Protein 7NBZ (pdb70)

B-factor: mean 15.47, std 7.08, range [5.68, 52.22]

Structure (mmCIF, N/CA/C/O backbone):
data_7NBZ
#
_entry.id   7NBZ
#
_cell.length_a   54.321
_cell.length_b   78.212
_cell.length_c   83.456
_cell.angle_alpha   109.039
_cell.angle_beta   106.865
_cell.angle_gamma   104.766
#
_symmetry.space_group_name_H-M   'P 1'
#
loop_
_entity.id
_entity.type
_entity.pdbx_description
1 polymer 'Sulfoquinovosyl binding protein'
2 non-polymer 'ACETATE ION'
3 water water
#
loop_
_atom_site.group_PDB
_atom_site.id
_atom_site.type_symbol
_atom_site.label_atom_id
_atom_site.label_alt_id
_atom_site.label_comp_id
_atom_site.label_asym_id
_atom_site.label_entity_id
_atom_site.label_seq_id
_atom_site.pdbx_PDB_ins_code
_atom_site.Cartn_x
_atom_site.Cartn_y
_atom_site.Cartn_z
_atom_site.occupancy
_atom_site.B_iso_or_equiv
_atom_site.auth_seq_id
_atom_site.auth_comp_id
_atom_site.auth_asym_id
_atom_site.auth_atom_id
_atom_site.pdbx_PDB_model_num
ATOM 1 N N . ASP A 1 2 ? 7.242 -27.155 50.018 1.000 25.100 2 ASP A N 1
ATOM 2 C CA . ASP A 1 2 ? 6.697 -26.458 51.222 1.000 25.150 2 ASP A CA 1
ATOM 3 C C . ASP A 1 2 ? 7.487 -25.174 51.442 1.000 22.220 2 ASP A C 1
ATOM 4 O O . ASP A 1 2 ? 8.665 -25.254 51.765 1.000 25.810 2 ASP A O 1
ATOM 13 N N . ALA A 1 3 ? 6.864 -24.019 51.307 1.000 15.560 3 ALA A N 1
ATOM 14 C CA . ALA A 1 3 ? 7.579 -22.735 51.290 1.000 13.360 3 ALA A CA 1
ATOM 15 C C . ALA A 1 3 ? 6.679 -21.731 51.979 1.000 11.640 3 ALA A C 1
ATOM 16 O O . ALA A 1 3 ? 5.455 -21.721 51.788 1.000 12.450 3 ALA A O 1
ATOM 23 N N . GLU A 1 4 ? 7.270 -20.881 52.799 1.000 12.040 4 GLU A N 1
ATOM 24 C CA . GLU A 1 4 ? 6.617 -19.668 53.330 1.000 12.400 4 GLU A CA 1
ATOM 25 C C . GLU A 1 4 ? 7.368 -18.482 52.738 1.000 11.220 4 GLU A C 1
ATOM 26 O O . GLU A 1 4 ? 8.546 -18.253 53.106 1.000 11.490 4 GLU A O 1
ATOM 38 N N . LEU A 1 5 ? 6.713 -17.780 51.828 1.000 9.920 5 LEU A N 1
ATOM 39 C CA . LEU A 1 5 ? 7.378 -16.713 51.071 1.000 9.530 5 LEU A CA 1
ATOM 40 C C . LEU A 1 5 ? 6.971 -15.381 51.658 1.000 9.630 5 LEU A C 1
ATOM 41 O O . LEU A 1 5 ? 5.762 -15.127 51.806 1.000 10.770 5 LEU A O 1
ATOM 57 N N . LYS A 1 6 ? 7.945 -14.568 52.028 1.000 8.220 6 LYS A N 1
ATOM 58 C CA . LYS A 1 6 ? 7.695 -13.191 52.505 1.000 8.370 6 LYS A CA 1
ATOM 59 C C . LYS A 1 6 ? 7.906 -12.212 51.344 1.000 7.730 6 LYS A C 1
ATOM 60 O O . LYS A 1 6 ? 8.953 -12.270 50.694 1.000 8.610 6 LYS A O 1
ATOM 79 N N . ILE A 1 7 ? 6.912 -11.387 51.102 1.000 7.440 7 ILE A N 1
ATOM 80 C CA . ILE A 1 7 ? 6.911 -10.403 49.990 1.000 6.870 7 ILE A CA 1
ATOM 81 C C . ILE A 1 7 ? 6.787 -8.993 50.577 1.000 7.640 7 ILE A C 1
ATOM 82 O O . ILE A 1 7 ? 5.799 -8.711 51.340 1.000 7.490 7 ILE A O 1
ATOM 98 N N . PHE A 1 8 ? 7.653 -8.095 50.116 1.000 7.910 8 PHE A N 1
ATOM 99 C CA . PHE A 1 8 ? 7.628 -6.679 50.529 1.000 7.710 8 PHE A CA 1
ATOM 100 C C . PHE A 1 8 ? 6.750 -5.878 49.580 1.000 7.710 8 PHE A C 1
ATOM 101 O O . PHE A 1 8 ? 7.133 -5.708 48.416 1.000 8.360 8 PHE A O 1
ATOM 118 N N . VAL A 1 9 ? 5.626 -5.412 50.054 1.000 7.780 9 VAL A N 1
ATOM 119 C CA . VAL A 1 9 ? 4.698 -4.480 49.351 1.000 8.780 9 VAL A CA 1
ATOM 120 C C . VAL A 1 9 ? 4.333 -3.398 50.367 1.000 8.700 9 VAL A C 1
ATOM 121 O O . VAL A 1 9 ? 3.624 -3.716 51.354 1.000 8.910 9 VAL A O 1
ATOM 134 N N . SER A 1 10 ? 4.806 -2.189 50.139 1.000 9.340 10 SER A N 1
ATOM 135 C CA . SER A 1 10 ? 4.608 -1.081 51.113 1.000 10.630 10 SER A CA 1
ATOM 136 C C . SER A 1 10 ? 3.151 -0.645 51.168 1.000 10.430 10 SER A C 1
ATOM 137 O O . SER A 1 10 ? 2.393 -0.981 50.273 1.000 9.580 10 SER A O 1
ATOM 145 N N . SER A 1 11 ? 2.819 0.150 52.189 1.000 10.520 11 SER A N 1
ATOM 146 C CA . SER A 1 11 ? 1.411 0.520 52.432 1.000 11.930 11 SER A CA 1
ATOM 147 C C . SER A 1 11 ? 0.821 1.409 51.346 1.000 12.080 11 SER A C 1
ATOM 148 O O . SER A 1 11 ? -0.436 1.437 51.288 1.000 15.700 11 SER A O 1
ATOM 156 N N . GLN A 1 12 ? 1.621 2.019 50.507 1.000 13.330 12 GLN A N 1
ATOM 157 C CA . GLN A 1 12 ? 1.064 2.908 49.435 1.000 15.970 12 GLN A CA 1
ATOM 158 C C . GLN A 1 12 ? 0.804 2.127 48.151 1.000 13.590 12 GLN A C 1
ATOM 159 O O . GLN A 1 12 ? 0.344 2.765 47.140 1.000 15.100 12 GLN A O 1
ATOM 168 N N . HIS A 1 13 ? 1.115 0.822 48.125 1.000 12.300 13 HIS A N 1
ATOM 169 C CA . HIS A 1 13 ? 0.968 0.000 46.895 1.000 10.820 13 HIS A CA 1
ATOM 170 C C . HIS A 1 13 ? -0.175 -0.990 47.026 1.000 9.960 13 HIS A C 1
ATOM 171 O O . HIS A 1 13 ? -0.058 -2.103 46.455 1.000 10.090 13 HIS A O 1
ATOM 186 N N . GLN A 1 14 ? -1.236 -0.672 47.727 1.000 9.420 14 GLN A N 1
ATOM 187 C CA . GLN A 1 14 ? -2.480 -1.485 47.767 1.000 9.520 14 GLN A CA 1
ATOM 188 C C . GLN A 1 14 ? -2.128 -2.929 48.084 1.000 8.830 14 GLN A C 1
ATOM 189 O O . GLN A 1 14 ? -2.620 -3.875 47.434 1.000 8.890 14 GLN A O 1
ATOM 203 N N . PRO A 1 15 ? -1.418 -3.193 49.207 1.000 8.300 15 PRO A N 1
ATOM 204 C CA . PRO A 1 15 ? -1.134 -4.567 49.622 1.000 8.120 15 PRO A CA 1
ATOM 205 C C . PRO A 1 15 ? -2.434 -5.359 49.843 1.000 7.910 15 PRO A C 1
ATOM 206 O O . PRO A 1 15 ? -2.448 -6.592 49.707 1.000 8.870 15 PRO A O 1
ATOM 217 N N . ASP A 1 16 ? -3.485 -4.707 50.286 1.000 8.740 16 ASP A N 1
ATOM 218 C CA . ASP A 1 16 ? -4.826 -5.320 50.454 1.000 9.650 16 ASP A CA 1
ATOM 219 C C . ASP A 1 16 ? -5.322 -5.968 49.156 1.000 8.640 16 ASP A C 1
ATOM 220 O O . ASP A 1 16 ? -6.024 -6.998 49.237 1.000 9.900 16 ASP A O 1
ATOM 229 N N . ILE A 1 17 ? -5.031 -5.405 47.994 1.000 8.670 17 ILE A N 1
ATOM 230 C CA . ILE A 1 17 ? -5.528 -5.996 46.721 1.000 9.200 17 ILE A CA 1
ATOM 231 C C . ILE A 1 17 ? -4.518 -7.060 46.287 1.000 8.710 17 ILE A C 1
ATOM 232 O O . ILE A 1 17 ? -4.977 -8.153 45.851 1.000 8.620 17 ILE A O 1
ATOM 248 N N . TRP A 1 18 ? -3.213 -6.841 46.384 1.000 7.110 18 TRP A N 1
ATOM 249 C CA . TRP A 1 18 ? -2.234 -7.906 46.091 1.000 7.720 18 TRP A CA 1
ATOM 250 C C . TRP A 1 18 ? -2.557 -9.127 46.950 1.000 7.760 18 TRP A C 1
ATOM 251 O O . TRP A 1 18 ? -2.398 -10.279 46.463 1.000 7.990 18 TRP A O 1
ATOM 272 N N . ARG A 1 19 ? -3.023 -8.940 48.189 1.000 7.510 19 ARG A N 1
ATOM 273 C CA . ARG A 1 19 ? -3.358 -10.066 49.086 1.000 8.200 19 ARG A CA 1
ATOM 274 C C . ARG A 1 19 ? -4.397 -10.976 48.416 1.000 7.830 19 ARG A C 1
ATOM 275 O O . ARG A 1 19 ? -4.354 -12.212 48.559 1.000 7.710 19 ARG A O 1
ATOM 296 N N . LYS A 1 20 ? -5.358 -10.411 47.691 1.000 8.360 20 LYS A N 1
ATOM 297 C CA . LYS A 1 20 ? -6.408 -11.221 47.011 1.000 8.680 20 LYS A CA 1
ATOM 298 C C . LYS A 1 20 ? -5.771 -12.053 45.904 1.000 8.520 20 LYS A C 1
ATOM 299 O O . LYS A 1 20 ? -6.132 -13.242 45.718 1.000 8.320 20 LYS A O 1
ATOM 318 N N . ALA A 1 21 ? -4.857 -11.494 45.120 1.000 7.900 21 ALA A N 1
ATOM 319 C CA . ALA A 1 21 ? -4.092 -12.267 44.115 1.000 8.180 21 ALA A CA 1
ATOM 320 C C . ALA A 1 21 ? -3.282 -13.354 44.762 1.000 8.220 21 ALA A C 1
ATOM 321 O O . ALA A 1 21 ? -3.238 -14.498 44.266 1.000 8.520 21 ALA A O 1
ATOM 328 N N . LEU A 1 22 ? -2.634 -13.082 45.880 1.000 7.650 22 LEU A N 1
ATOM 329 C CA . LEU A 1 22 ? -1.833 -14.087 46.608 1.000 7.970 22 LEU A CA 1
ATOM 330 C C . LEU A 1 22 ? -2.738 -15.206 47.121 1.000 6.970 22 LEU A C 1
ATOM 331 O O . LEU A 1 22 ? -2.323 -16.380 47.111 1.000 7.450 22 LEU A O 1
ATOM 347 N N . ASP A 1 23 ? -3.939 -14.894 47.567 1.000 7.520 23 ASP A N 1
ATOM 348 C CA . ASP A 1 23 ? -4.861 -15.956 48.028 1.000 8.220 23 ASP A CA 1
ATOM 349 C C . ASP A 1 23 ? -5.200 -16.889 46.872 1.000 7.830 23 ASP A C 1
ATOM 350 O O . ASP A 1 23 ? -5.234 -18.125 47.041 1.000 8.330 23 ASP A O 1
ATOM 359 N N . GLN A 1 24 ? -5.349 -16.346 45.655 1.000 8.570 24 GLN A N 1
ATOM 360 C CA . GLN A 1 24 ? -5.642 -17.233 44.505 1.000 9.120 24 GLN A CA 1
ATOM 361 C C . GLN A 1 24 ? -4.422 -18.102 44.215 1.000 8.020 24 GLN A C 1
ATOM 362 O O . GLN A 1 24 ? -4.553 -19.300 43.892 1.000 8.300 24 GLN A O 1
ATOM 376 N N . TYR A 1 25 ? -3.230 -17.557 44.339 1.000 7.940 25 TYR A N 1
ATOM 377 C CA . TYR A 1 25 ? -2.017 -18.338 44.098 1.000 7.850 25 TYR A CA 1
ATOM 378 C C . TYR A 1 25 ? -1.937 -19.482 45.109 1.000 7.250 25 TYR A C 1
ATOM 379 O O . TYR A 1 25 ? -1.714 -20.654 44.739 1.000 7.760 25 TYR A O 1
ATOM 397 N N . GLU A 1 26 ? -2.162 -19.205 46.393 1.000 7.710 26 GLU A N 1
ATOM 398 C CA . GLU A 1 26 ? -2.012 -20.259 47.418 1.000 7.450 26 GLU A CA 1
ATOM 399 C C . GLU A 1 26 ? -3.067 -21.362 47.183 1.000 7.350 26 GLU A C 1
ATOM 400 O O . GLU A 1 26 ? -2.747 -22.576 47.395 1.000 7.640 26 GLU A O 1
ATOM 412 N N . ALA A 1 27 ? -4.256 -21.012 46.738 1.000 7.500 27 ALA A N 1
ATOM 413 C CA . ALA A 1 27 ? -5.352 -21.979 46.563 1.000 7.990 27 ALA A CA 1
ATOM 414 C C . ALA A 1 27 ? -5.024 -22.995 45.479 1.000 8.040 27 ALA A C 1
ATOM 415 O O . ALA A 1 27 ? -5.588 -24.122 45.504 1.000 8.540 27 ALA A O 1
ATOM 422 N N . LYS A 1 28 ? -4.200 -22.635 44.495 1.000 8.510 28 LYS A N 1
ATOM 423 C CA . LYS A 1 28 ? -3.798 -23.586 43.420 1.000 10.190 28 LYS A CA 1
ATOM 424 C C . LYS A 1 28 ? -2.334 -23.996 43.499 1.000 9.960 28 LYS A C 1
ATOM 425 O O . LYS A 1 28 ? -1.835 -24.681 42.598 1.000 10.860 28 LYS A O 1
ATOM 444 N N . THR A 1 29 ? -1.615 -23.624 44.546 1.000 8.170 29 THR A N 1
ATOM 445 C CA . THR A 1 29 ? -0.178 -23.912 44.687 1.000 8.640 29 THR A CA 1
ATOM 446 C C . THR A 1 29 ? -0.015 -24.527 46.063 1.000 9.000 29 THR A C 1
ATOM 447 O O . THR A 1 29 ? 0.457 -23.873 46.992 1.000 9.830 29 THR A O 1
ATOM 458 N N . PRO A 1 30 ? -0.375 -25.822 46.225 1.000 10.370 30 PRO A N 1
ATOM 459 C CA . PRO A 1 30 ? -0.407 -26.406 47.564 1.000 10.990 30 PRO A CA 1
ATOM 460 C C . PRO A 1 30 ? 0.986 -26.390 48.195 1.000 11.450 30 PRO A C 1
ATOM 461 O O . PRO A 1 30 ? 1.974 -26.552 4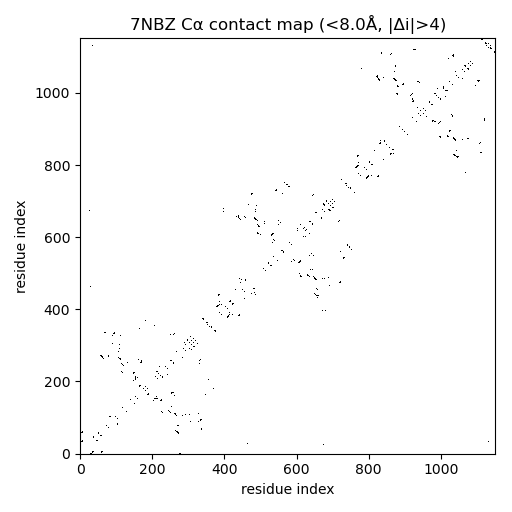7.476 1.000 12.840 30 PRO A O 1
ATOM 472 N N . GLY A 1 31 ? 1.020 -26.131 49.495 1.000 10.990 31 GLY A N 1
ATOM 473 C CA . GLY A 1 31 ? 2.277 -26.057 50.245 1.000 10.010 31 GLY A CA 1
ATOM 474 C C . GLY A 1 31 ? 2.998 -24.733 50.208 1.000 11.240 31 GLY A C 1
ATOM 475 O O . GLY A 1 31 ? 3.943 -24.599 50.959 1.000 13.300 31 GLY A O 1
ATOM 479 N N . VAL A 1 32 ? 2.514 -23.749 49.468 1.000 10.340 32 VAL A N 1
ATOM 480 C CA . VAL A 1 32 ? 3.090 -22.377 49.450 1.000 9.620 32 VAL A CA 1
ATOM 481 C C . VAL A 1 32 ? 2.146 -21.420 50.175 1.000 9.960 32 VAL A C 1
ATOM 482 O O . VAL A 1 32 ? 0.988 -21.299 49.826 1.000 11.600 32 VAL A O 1
ATOM 495 N N . LYS A 1 33 ? 2.710 -20.750 51.181 1.000 9.210 33 LYS A N 1
ATOM 496 C CA . LYS A 1 33 ? 2.051 -19.682 51.960 1.000 9.550 33 LYS A CA 1
ATOM 497 C C . LYS A 1 33 ? 2.806 -18.396 51.653 1.000 9.470 33 LYS A C 1
ATOM 498 O O . LYS A 1 33 ? 4.060 -18.420 51.671 1.000 10.820 33 LYS A O 1
ATOM 517 N N . VAL A 1 34 ? 2.106 -17.327 51.366 1.000 8.590 34 VAL A N 1
ATOM 518 C CA . VAL A 1 34 ? 2.777 -16.010 51.176 1.000 9.410 34 VAL A CA 1
ATOM 519 C C . VAL A 1 34 ? 2.283 -15.059 52.244 1.000 8.500 34 VAL A C 1
ATOM 520 O O . VAL A 1 34 ? 1.096 -14.977 52.540 1.000 9.010 34 VAL A O 1
ATOM 533 N N . VAL A 1 35 ? 3.241 -14.314 52.786 1.000 8.420 35 VAL A N 1
ATOM 534 C CA . VAL A 1 35 ? 2.993 -13.295 53.846 1.000 9.180 35 VAL A CA 1
ATOM 535 C C . VAL A 1 35 ? 3.495 -11.928 53.370 1.000 8.390 35 VAL A C 1
ATOM 536 O O . VAL A 1 35 ? 4.607 -11.812 52.965 1.000 8.350 35 VAL A O 1
ATOM 549 N N . ILE A 1 36 ? 2.622 -10.945 53.473 1.000 8.030 36 ILE A N 1
ATOM 550 C CA . ILE A 1 36 ? 2.990 -9.566 53.063 1.000 8.570 36 ILE A CA 1
ATOM 551 C C . ILE A 1 36 ? 3.639 -8.820 54.232 1.000 9.480 36 ILE A C 1
ATOM 552 O O . ILE A 1 36 ? 3.068 -8.731 55.275 1.000 10.830 36 ILE A O 1
ATOM 568 N N . GLU A 1 37 ? 4.823 -8.339 53.976 1.000 8.600 37 GLU A N 1
ATOM 569 C CA . GLU A 1 37 ? 5.573 -7.420 54.852 1.000 8.320 37 GLU A CA 1
ATOM 570 C C . GLU A 1 37 ? 5.423 -6.013 54.296 1.000 8.810 37 GLU A C 1
ATOM 571 O O . GLU A 1 37 ? 5.898 -5.781 53.166 1.000 8.660 37 GLU A O 1
ATOM 583 N N . THR A 1 38 ? 4.783 -5.108 55.002 1.000 8.700 38 THR A N 1
ATOM 584 C CA . THR A 1 38 ? 4.672 -3.727 54.510 1.000 8.820 38 THR A CA 1
ATOM 585 C C . THR A 1 38 ? 5.892 -2.847 54.842 1.000 9.010 38 THR A C 1
ATOM 586 O O . THR A 1 38 ? 5.981 -1.772 54.256 1.000 9.590 38 THR A O 1
ATOM 597 N N . GLY A 1 39 ? 6.780 -3.310 55.715 1.000 9.590 39 GLY A N 1
ATOM 598 C CA . GLY A 1 39 ? 8.084 -2.657 55.919 1.000 10.080 39 GLY A CA 1
ATOM 599 C C . GLY A 1 39 ? 8.231 -1.913 57.225 1.000 10.960 39 GLY A C 1
ATOM 600 O O . GLY A 1 39 ? 9.316 -1.317 57.403 1.000 10.830 39 GLY A O 1
ATOM 604 N N . GLY A 1 40 ? 7.190 -1.877 58.069 1.000 9.830 40 GLY A N 1
ATOM 605 C CA . GLY A 1 40 ? 7.291 -1.217 59.383 1.000 10.350 40 GLY A CA 1
ATOM 606 C C . GLY A 1 40 ? 6.163 -0.250 59.626 1.000 9.950 40 GLY A C 1
ATOM 607 O O . GLY A 1 40 ? 5.311 0.080 58.752 1.000 10.460 40 GLY A O 1
ATOM 611 N N . ASN A 1 41 ? 6.134 0.273 60.856 1.000 11.030 41 ASN A N 1
ATOM 612 C CA . ASN A 1 41 ? 4.935 1.001 61.324 1.000 11.220 41 ASN A CA 1
ATOM 613 C C . ASN A 1 41 ? 4.826 2.418 60.786 1.000 14.360 41 ASN A C 1
ATOM 614 O O . ASN A 1 41 ? 3.714 2.953 60.822 1.000 21.470 41 ASN A O 1
ATOM 625 N N . THR A 1 42 ? 5.929 3.035 60.378 1.000 14.030 42 THR A N 1
ATOM 626 C CA . THR A 1 42 ? 5.880 4.426 59.869 1.000 13.870 42 THR A CA 1
ATOM 627 C C . THR A 1 42 ? 6.276 4.449 58.398 1.000 14.060 42 THR A C 1
ATOM 628 O O . THR A 1 42 ? 6.971 3.519 57.929 1.000 13.520 42 THR A O 1
ATOM 639 N N . SER A 1 43 ? 5.910 5.509 57.712 1.000 14.910 43 SER A N 1
ATOM 640 C CA . SER A 1 43 ? 6.335 5.705 56.313 1.000 15.250 43 SER A CA 1
ATOM 641 C C . SER A 1 43 ? 7.869 5.662 56.198 1.000 14.550 43 SER A C 1
ATOM 642 O O . SER A 1 43 ? 8.403 5.111 55.216 1.000 13.740 43 SER A O 1
ATOM 650 N N . GLU A 1 44 ? 8.610 6.284 57.130 1.000 15.350 44 GLU A N 1
ATOM 651 C CA . GLU A 1 44 ? 10.082 6.325 57.040 1.000 16.570 44 GLU A CA 1
ATOM 652 C C . GLU A 1 44 ? 10.638 4.914 57.185 1.000 14.310 44 GLU A C 1
ATOM 653 O O . GLU A 1 44 ? 11.616 4.588 56.516 1.000 14.990 44 GLU A O 1
ATOM 665 N N . MET A 1 45 ? 10.091 4.114 58.104 1.000 12.870 45 MET A N 1
ATOM 666 C CA . MET A 1 45 ? 10.546 2.726 58.276 1.000 13.000 45 MET A CA 1
ATOM 667 C C . MET A 1 45 ? 10.316 1.944 56.979 1.000 11.810 45 MET A C 1
ATOM 668 O O . MET A 1 45 ? 11.226 1.254 56.552 1.000 12.170 45 MET A O 1
ATOM 682 N N . GLN A 1 46 ? 9.164 2.134 56.362 1.000 10.820 46 GLN A N 1
ATOM 683 C CA . GLN A 1 46 ? 8.887 1.390 55.106 1.000 11.260 46 GLN A CA 1
ATOM 684 C C . GLN A 1 46 ? 9.892 1.810 54.017 1.000 10.930 46 GLN A C 1
ATOM 685 O O . GLN A 1 46 ? 10.362 0.927 53.287 1.000 12.110 46 GLN A O 1
ATOM 699 N N . ALA A 1 47 ? 10.259 3.086 53.973 1.000 10.740 47 ALA A N 1
ATOM 700 C CA . ALA A 1 47 ? 11.203 3.609 52.952 1.000 11.630 47 ALA A CA 1
ATOM 701 C C . ALA A 1 47 ? 12.634 3.143 53.226 1.000 11.830 47 ALA A C 1
ATOM 702 O O . ALA A 1 47 ? 13.417 3.139 52.274 1.000 13.430 47 ALA A O 1
ATOM 709 N N . GLN A 1 48 ? 12.958 2.698 54.441 1.000 12.720 48 GLN A N 1
ATOM 710 C CA . GLN A 1 48 ? 14.313 2.223 54.802 1.000 15.510 48 GLN A CA 1
ATOM 711 C C . GLN A 1 48 ? 14.380 0.695 54.948 1.000 12.150 48 GLN A C 1
ATOM 712 O O . GLN A 1 48 ? 15.476 0.132 55.109 1.000 12.650 48 GLN A O 1
ATOM 726 N N . TYR A 1 49 ? 13.227 0.007 54.802 1.000 12.590 49 TYR A N 1
ATOM 727 C CA . TYR A 1 49 ? 13.141 -1.448 55.064 1.000 12.190 49 TYR A CA 1
ATOM 728 C C . TYR A 1 49 ? 14.131 -2.251 54.215 1.000 12.600 49 TYR A C 1
ATOM 729 O O . TYR A 1 49 ? 14.902 -3.064 54.693 1.000 12.490 49 TYR A O 1
ATOM 747 N N . LEU A 1 50 ? 14.073 -2.037 52.893 1.000 11.920 50 LEU A N 1
ATOM 748 C CA . LEU A 1 50 ? 14.915 -2.882 52.018 1.000 13.040 50 LEU A CA 1
ATOM 749 C C . LEU A 1 50 ? 16.407 -2.659 52.273 1.000 12.520 50 LEU A C 1
ATOM 750 O O . LEU A 1 50 ? 17.184 -3.646 52.300 1.000 12.480 50 LEU A O 1
ATOM 766 N N . ASN A 1 51 ? 16.823 -1.397 52.445 1.000 13.480 51 ASN A N 1
ATOM 767 C CA . ASN A 1 51 ? 18.262 -1.093 52.680 1.000 15.650 51 ASN A CA 1
ATOM 768 C C . ASN A 1 51 ? 18.689 -1.828 53.956 1.000 15.550 51 ASN A C 1
ATOM 769 O O . ASN A 1 51 ? 19.777 -2.460 53.961 1.000 16.760 51 ASN A O 1
ATOM 780 N N . THR A 1 52 ? 17.820 -1.822 54.963 1.000 14.430 52 THR A N 1
ATOM 781 C CA . THR A 1 52 ? 18.133 -2.474 56.264 1.000 16.580 52 THR A CA 1
ATOM 782 C C . THR A 1 52 ? 18.340 -3.972 56.060 1.000 15.910 52 THR A C 1
ATOM 783 O O . THR A 1 52 ? 19.389 -4.520 56.427 1.000 18.150 52 THR A O 1
ATOM 794 N N A VAL A 1 53 ? 17.352 -4.653 55.480 0.250 15.870 53 VAL A N 1
ATOM 795 N N B VAL A 1 53 ? 17.291 -4.639 55.540 0.250 14.710 53 VAL A N 1
ATOM 796 N N C VAL A 1 53 ? 17.377 -4.683 55.477 0.500 14.740 53 VAL A N 1
ATOM 797 C CA A VAL A 1 53 ? 17.384 -6.136 55.357 0.250 15.640 53 VAL A CA 1
ATOM 798 C CA B VAL A 1 53 ? 17.265 -6.094 55.195 0.250 13.990 53 VAL A CA 1
ATOM 799 C CA C VAL A 1 53 ? 17.520 -6.158 55.464 0.500 14.050 53 VAL A CA 1
ATOM 800 C C A VAL A 1 53 ? 18.502 -6.562 54.394 0.250 15.070 53 VAL A C 1
ATOM 801 C C B VAL A 1 53 ? 18.544 -6.451 54.451 0.250 14.140 53 VAL A C 1
ATOM 802 C C C VAL A 1 53 ? 18.541 -6.583 54.384 0.500 13.850 53 VAL A C 1
ATOM 803 O O A VAL A 1 53 ? 19.186 -7.563 54.683 0.250 15.360 53 VAL A O 1
ATOM 804 O O B VAL A 1 53 ? 19.324 -7.275 54.922 0.250 15.580 53 VAL A O 1
ATOM 805 O O C VAL A 1 53 ? 19.291 -7.566 54.584 0.500 13.060 53 VAL A O 1
ATOM 842 N N . MET A 1 54 ? 18.688 -5.849 53.279 1.000 13.930 54 MET A N 1
ATOM 843 C CA . MET A 1 54 ? 19.708 -6.232 52.284 1.000 14.860 54 MET A CA 1
ATOM 844 C C . MET A 1 54 ? 21.110 -5.911 52.805 1.000 17.140 54 MET A C 1
ATOM 845 O O . MET A 1 54 ? 22.012 -6.729 52.552 1.000 18.500 54 MET A O 1
ATOM 859 N N . SER A 1 55 ? 21.314 -4.784 53.486 1.000 18.820 55 SER A N 1
ATOM 860 C CA . SER A 1 55 ? 22.671 -4.482 54.028 1.000 20.010 55 SER A CA 1
ATOM 861 C C . SER A 1 55 ? 23.077 -5.575 55.028 1.000 21.550 55 SER A C 1
ATOM 862 O O . SER A 1 55 ? 24.285 -5.920 55.090 1.000 23.270 55 SER A O 1
ATOM 870 N N . ALA A 1 56 ? 22.102 -6.138 55.754 1.000 19.540 56 ALA A N 1
ATOM 871 C CA . ALA A 1 56 ? 22.325 -7.244 56.720 1.000 19.540 56 ALA A CA 1
ATOM 872 C C . ALA A 1 56 ? 22.362 -8.615 56.037 1.000 18.700 56 ALA A C 1
ATOM 873 O O . ALA A 1 56 ? 22.544 -9.625 56.741 1.000 20.780 56 ALA A O 1
ATOM 880 N N . LYS A 1 57 ? 22.159 -8.699 54.719 1.000 17.900 57 LYS A N 1
ATOM 881 C CA . LYS A 1 57 ? 22.085 -10.002 54.000 1.000 18.770 57 LYS A CA 1
ATOM 882 C C . LYS A 1 57 ? 21.052 -10.916 54.684 1.000 18.120 57 LYS A C 1
ATOM 883 O O . LYS A 1 57 ? 21.264 -12.134 54.714 1.000 19.310 57 LYS A O 1
ATOM 902 N N A ASP A 1 58 ? 19.973 -10.331 55.201 0.500 17.270 58 ASP A N 1
ATOM 903 N N B ASP A 1 58 ? 19.917 -10.351 55.125 0.500 16.470 58 ASP A N 1
ATOM 904 C CA A ASP A 1 58 ? 18.887 -11.087 55.874 0.500 17.230 58 ASP A CA 1
ATOM 905 C CA B ASP A 1 58 ? 18.814 -11.024 55.882 0.500 16.130 58 ASP A CA 1
ATOM 906 C C A ASP A 1 58 ? 18.273 -11.990 54.802 0.500 17.090 58 ASP A C 1
ATOM 907 C C B ASP A 1 58 ? 18.004 -11.942 54.947 0.500 16.930 58 ASP A C 1
ATOM 908 O O A ASP A 1 58 ? 17.997 -11.494 53.682 0.500 14.390 58 ASP A O 1
ATOM 909 O O B ASP A 1 58 ? 17.233 -11.387 54.108 0.500 15.860 58 ASP A O 1
ATOM 926 N N . SER A 1 59 ? 18.115 -13.272 55.111 1.000 15.910 59 SER A N 1
ATOM 927 C CA . SER A 1 59 ? 17.656 -14.300 54.154 1.000 15.390 59 SER A CA 1
ATOM 928 C C . SER A 1 59 ? 16.157 -14.560 54.274 1.000 13.130 59 SER A C 1
ATOM 929 O O . SER A 1 59 ? 15.676 -15.347 53.481 1.000 14.050 59 SER A O 1
ATOM 937 N N . SER A 1 60 ? 15.439 -13.853 55.127 1.000 13.080 60 SER A N 1
ATOM 938 C CA . SER A 1 60 ? 14.010 -14.120 55.354 1.000 13.300 60 SER A CA 1
ATOM 939 C C . SER A 1 60 ? 13.134 -13.526 54.244 1.000 13.150 60 SER A C 1
ATOM 940 O O . SER A 1 60 ? 12.076 -14.065 53.974 1.000 13.620 60 SER A O 1
ATOM 948 N N . LEU A 1 61 ? 13.534 -12.425 53.620 1.000 11.730 61 LEU A N 1
ATOM 949 C CA . LEU A 1 61 ? 12.737 -11.847 52.511 1.000 10.770 61 LEU A CA 1
ATOM 950 C C . LEU A 1 61 ? 12.905 -12.675 51.260 1.000 10.060 61 LEU A C 1
ATOM 951 O O . LEU A 1 61 ? 14.006 -13.067 50.905 1.000 10.890 61 LEU A O 1
ATOM 967 N N . ASP A 1 62 ? 11.808 -12.937 50.558 1.000 8.240 62 ASP A N 1
ATOM 968 C CA . ASP A 1 62 ? 11.846 -13.717 49.308 1.000 9.070 62 ASP A CA 1
ATOM 969 C C . ASP A 1 62 ? 11.590 -12.861 48.056 1.000 8.130 62 ASP A C 1
ATOM 970 O O . ASP A 1 62 ? 12.349 -12.960 47.056 1.000 9.120 62 ASP A O 1
ATOM 979 N N . VAL A 1 63 ? 10.590 -11.982 48.112 1.000 7.910 63 VAL A N 1
ATOM 980 C CA . VAL A 1 63 ? 10.120 -11.225 46.926 1.000 8.120 63 VAL A CA 1
ATOM 981 C C . VAL A 1 63 ? 9.994 -9.764 47.355 1.000 8.460 63 VAL A C 1
ATOM 982 O O . VAL A 1 63 ? 9.600 -9.502 48.509 1.000 8.120 63 VAL A O 1
ATOM 995 N N . LEU A 1 64 ? 10.260 -8.853 46.457 1.000 8.100 64 LEU A N 1
ATOM 996 C CA . LEU A 1 64 ? 10.154 -7.410 46.786 1.000 8.050 64 LEU A CA 1
ATOM 997 C C . LEU A 1 64 ? 9.569 -6.647 45.609 1.000 8.840 64 LEU A C 1
ATOM 998 O O . LEU A 1 64 ? 9.923 -6.907 44.428 1.000 9.120 64 LEU A O 1
ATOM 1014 N N . MET A 1 65 ? 8.668 -5.737 45.895 1.000 8.480 65 MET A N 1
ATOM 1015 C CA . MET A 1 65 ? 8.246 -4.727 44.910 1.000 9.570 65 MET A CA 1
ATOM 1016 C C . MET A 1 65 ? 9.362 -3.682 44.834 1.000 9.010 65 MET A C 1
ATOM 1017 O O . MET A 1 65 ? 10.011 -3.379 45.852 1.000 11.520 65 MET A O 1
ATOM 1031 N N . LEU A 1 66 ? 9.696 -3.187 43.660 1.000 8.510 66 LEU A N 1
ATOM 1032 C CA . LEU A 1 66 ? 10.777 -2.201 43.444 1.000 8.900 66 LEU A CA 1
ATOM 1033 C C . LEU A 1 66 ? 10.387 -1.242 42.311 1.000 8.520 66 LEU A C 1
ATOM 1034 O O . LEU A 1 66 ? 9.648 -1.610 41.347 1.000 9.210 66 LEU A O 1
ATOM 1050 N N . ASP A 1 67 ? 10.858 -0.011 42.411 1.000 8.760 67 ASP A N 1
ATOM 1051 C CA . ASP A 1 67 ? 10.576 1.025 41.403 1.000 8.750 67 ASP A CA 1
ATOM 1052 C C . ASP A 1 67 ? 11.282 0.647 40.112 1.000 9.570 67 ASP A C 1
ATOM 1053 O O . ASP A 1 67 ? 12.378 0.108 40.130 1.000 9.010 67 ASP A O 1
ATOM 1062 N N . VAL A 1 68 ? 10.638 0.902 38.975 1.000 10.030 68 VAL A N 1
ATOM 1063 C CA . VAL A 1 68 ? 11.204 0.616 37.639 1.000 10.800 68 VAL A CA 1
ATOM 1064 C C . VAL A 1 68 ? 12.567 1.283 37.397 1.000 9.930 68 VAL A C 1
ATOM 1065 O O . VAL A 1 68 ? 13.255 0.845 36.501 1.000 10.280 68 VAL A O 1
ATOM 1078 N N . ILE A 1 69 ? 12.918 2.324 38.187 1.000 10.350 69 ILE A N 1
ATOM 1079 C CA . ILE A 1 69 ? 14.255 2.973 38.032 1.000 11.360 69 ILE A CA 1
ATOM 1080 C C . ILE A 1 69 ? 15.353 2.137 38.724 1.000 12.010 69 ILE A C 1
ATOM 1081 O O . ILE A 1 69 ? 16.556 2.456 38.532 1.000 11.630 69 ILE A O 1
ATOM 1097 N N . ARG A 1 70 ? 15.001 1.148 39.566 1.000 10.050 70 ARG A N 1
ATOM 1098 C CA . ARG A 1 70 ? 15.995 0.443 40.452 1.000 10.220 70 ARG A CA 1
ATOM 1099 C C . ARG A 1 70 ? 16.552 -0.874 39.938 1.000 10.170 70 ARG A C 1
ATOM 1100 O O . ARG A 1 70 ? 17.492 -1.346 40.575 1.000 10.210 70 ARG A O 1
ATOM 1121 N N . PRO A 1 71 ? 16.053 -1.556 38.873 1.000 9.030 71 PRO A N 1
ATOM 1122 C CA . PRO A 1 71 ? 16.579 -2.882 38.522 1.000 9.080 71 PRO A CA 1
ATOM 1123 C C . PRO A 1 71 ? 18.109 -2.938 38.508 1.000 10.050 71 PRO A C 1
ATOM 1124 O O . PRO A 1 71 ? 18.676 -3.913 39.029 1.000 10.800 71 PRO A O 1
ATOM 1135 N N . ALA A 1 72 ? 18.762 -1.994 37.829 1.000 10.590 72 ALA A N 1
ATOM 1136 C CA . ALA A 1 72 ? 20.234 -2.093 37.681 1.000 10.560 72 ALA A CA 1
ATOM 1137 C C . ALA A 1 72 ? 20.923 -1.851 39.020 1.000 10.840 72 ALA A C 1
ATOM 1138 O O . ALA A 1 72 ? 21.885 -2.569 39.344 1.000 11.880 72 ALA A O 1
ATOM 1145 N N . GLN A 1 73 ? 20.505 -0.872 39.782 1.000 10.730 73 GLN A N 1
ATOM 1146 C CA . GLN A 1 73 ? 21.112 -0.581 41.107 1.000 10.570 73 GLN A CA 1
ATOM 1147 C C . GLN A 1 73 ? 21.017 -1.847 41.971 1.000 11.520 73 GLN A C 1
ATOM 1148 O O . GLN A 1 73 ? 22.023 -2.229 42.599 1.000 12.540 73 GLN A O 1
ATOM 1162 N N . PHE A 1 74 ? 19.823 -2.449 42.092 1.000 10.560 74 PHE A N 1
ATOM 1163 C CA . PHE A 1 74 ? 19.607 -3.580 43.013 1.000 10.180 74 PHE A CA 1
ATOM 1164 C C . PHE A 1 74 ? 20.420 -4.792 42.519 1.000 10.230 74 PHE A C 1
ATOM 1165 O O . PHE A 1 74 ? 20.946 -5.515 43.380 1.000 11.630 74 PHE A O 1
ATOM 1182 N N . ALA A 1 75 ? 20.442 -5.077 41.222 1.000 10.520 75 ALA A N 1
ATOM 1183 C CA . ALA A 1 75 ? 21.198 -6.251 40.722 1.000 11.450 75 ALA A CA 1
ATOM 1184 C C . ALA A 1 75 ? 22.692 -6.045 40.998 1.000 13.100 75 ALA A C 1
ATOM 1185 O O . ALA A 1 75 ? 23.353 -6.969 41.503 1.000 14.130 75 ALA A O 1
ATOM 1192 N N . THR A 1 76 ? 23.230 -4.870 40.730 1.000 13.850 76 THR A N 1
ATOM 1193 C CA . THR A 1 76 ? 24.674 -4.557 40.904 1.000 14.340 76 THR A CA 1
ATOM 1194 C C . THR A 1 76 ? 25.048 -4.574 42.389 1.000 15.020 76 THR A C 1
ATOM 1195 O O . THR A 1 76 ? 26.205 -4.935 42.713 1.000 18.080 76 THR A O 1
ATOM 1206 N N . ALA A 1 77 ? 24.147 -4.212 43.291 1.000 13.790 77 ALA A N 1
ATOM 1207 C CA . ALA A 1 77 ? 24.380 -4.183 44.753 1.000 13.320 77 ALA A CA 1
ATOM 1208 C C . ALA A 1 77 ? 24.425 -5.609 45.307 1.000 13.160 77 ALA A C 1
ATOM 1209 O O . ALA A 1 77 ? 24.769 -5.737 46.491 1.000 15.870 77 ALA A O 1
ATOM 1216 N N . GLY A 1 78 ? 23.952 -6.615 44.568 1.000 13.660 78 GLY A N 1
ATOM 1217 C CA . GLY A 1 78 ? 23.867 -8.007 45.067 1.000 13.460 78 GLY A CA 1
ATOM 1218 C C . GLY A 1 78 ? 22.523 -8.293 45.727 1.000 14.480 78 GLY A C 1
ATOM 1219 O O . GLY A 1 78 ? 22.420 -9.288 46.500 1.000 15.130 78 GLY A O 1
ATOM 1223 N N . TRP A 1 79 ? 21.522 -7.422 45.545 1.000 12.630 79 TRP A N 1
ATOM 1224 C CA . TRP A 1 79 ? 20.246 -7.526 46.289 1.000 11.760 79 TRP A CA 1
ATOM 1225 C C . TRP A 1 79 ? 19.289 -8.503 45.589 1.000 9.920 79 TRP A C 1
ATOM 1226 O O . TRP A 1 79 ? 18.437 -9.083 46.301 1.000 11.350 79 TRP A O 1
ATOM 1247 N N . THR A 1 80 ? 19.335 -8.560 44.268 1.000 10.550 80 THR A N 1
ATOM 1248 C CA . THR A 1 80 ? 18.307 -9.286 43.487 1.000 11.030 80 THR A CA 1
ATOM 1249 C C . THR A 1 80 ? 18.924 -10.402 42.655 1.000 11.190 80 THR A C 1
ATOM 1250 O O . THR A 1 80 ? 20.068 -10.275 42.142 1.000 12.630 80 THR A O 1
ATOM 1261 N N . SER A 1 81 ? 18.126 -11.430 42.423 1.000 10.960 81 SER A N 1
ATOM 1262 C CA . SER A 1 81 ? 18.459 -12.582 41.565 1.000 11.970 81 SER A CA 1
ATOM 1263 C C . SER A 1 81 ? 18.098 -12.299 40.101 1.000 12.260 81 SER A C 1
ATOM 1264 O O . SER A 1 81 ? 17.220 -11.487 39.807 1.000 13.980 81 SER A O 1
ATOM 1272 N N . ASP A 1 82 ? 18.735 -13.038 39.223 1.000 13.700 82 ASP A N 1
ATOM 1273 C CA . ASP A 1 82 ? 18.337 -12.958 37.807 1.000 14.880 82 ASP A CA 1
ATOM 1274 C C . ASP A 1 82 ? 17.402 -14.116 37.475 1.000 13.880 82 ASP A C 1
ATOM 1275 O O . ASP A 1 82 ? 17.368 -15.089 38.164 1.000 14.920 82 ASP A O 1
ATOM 1284 N N . PHE A 1 83 ? 16.641 -13.890 36.432 1.000 14.410 83 PHE A N 1
ATOM 1285 C CA . PHE A 1 83 ? 15.699 -14.868 35.876 1.000 14.270 83 PHE A CA 1
ATOM 1286 C C . PHE A 1 83 ? 16.306 -15.388 34.606 1.000 16.210 83 PHE A C 1
ATOM 1287 O O . PHE A 1 83 ? 16.137 -14.789 33.539 1.000 16.800 83 PHE A O 1
ATOM 1304 N N . SER A 1 84 ? 17.045 -16.482 34.733 1.000 19.250 84 SER A N 1
ATOM 1305 C CA . SER A 1 84 ? 17.829 -16.946 33.577 1.000 19.530 84 SER A CA 1
ATOM 1306 C C . SER A 1 84 ? 16.875 -17.345 32.444 1.000 18.880 84 SER A C 1
ATOM 1307 O O . SER A 1 84 ? 15.896 -18.073 32.712 1.000 21.000 84 SER A O 1
ATOM 1315 N N . GLY A 1 85 ? 17.135 -16.881 31.234 1.000 19.060 85 GLY A N 1
ATOM 1316 C CA . GLY A 1 85 ? 16.349 -17.265 30.041 1.000 19.120 85 GLY A CA 1
ATOM 1317 C C . GLY A 1 85 ? 14.968 -16.624 29.971 1.000 18.950 85 GLY A C 1
ATOM 1318 O O . GLY A 1 85 ? 14.131 -17.135 29.210 1.000 21.470 85 GLY A O 1
ATOM 1322 N N . LYS A 1 86 ? 14.713 -15.520 30.673 1.000 16.740 86 LYS A N 1
ATOM 1323 C CA . LYS A 1 86 ? 13.340 -14.953 30.770 1.000 14.540 86 LYS A CA 1
ATOM 1324 C C . LYS A 1 86 ? 13.033 -14.105 29.538 1.000 14.350 86 LYS A C 1
ATOM 1325 O O . LYS A 1 86 ? 13.843 -13.275 29.190 1.000 17.340 86 LYS A O 1
ATOM 1344 N N . ASP A 1 87 ? 11.856 -14.259 28.954 1.000 13.470 87 ASP A N 1
ATOM 1345 C CA . ASP A 1 87 ? 11.389 -13.493 27.768 1.000 15.030 87 ASP A CA 1
ATOM 1346 C C . ASP A 1 87 ? 10.399 -12.430 28.301 1.000 13.160 87 ASP A C 1
ATOM 1347 O O . ASP A 1 87 ? 9.348 -12.841 28.874 1.000 13.680 87 ASP A O 1
ATOM 1356 N N . LEU A 1 88 ? 10.706 -11.150 28.101 1.000 12.060 88 LEU A N 1
ATOM 1357 C CA . LEU A 1 88 ? 9.774 -10.047 28.440 1.000 11.890 88 LEU A CA 1
ATOM 1358 C C . LEU A 1 88 ? 9.067 -9.466 27.213 1.000 11.430 88 LEU A C 1
ATOM 1359 O O . LEU A 1 88 ? 8.421 -8.436 27.326 1.000 10.460 88 LEU A O 1
ATOM 1375 N N . SER A 1 89 ? 9.131 -10.133 26.079 1.000 11.550 89 SER A N 1
ATOM 1376 C CA . SER A 1 89 ? 8.541 -9.614 24.826 1.000 12.300 89 SER A CA 1
ATOM 1377 C C . SER A 1 89 ? 7.024 -9.461 24.879 1.000 12.040 89 SER A C 1
ATOM 1378 O O . SER A 1 89 ? 6.490 -8.658 24.070 1.000 13.500 89 SER A O 1
ATOM 1386 N N . ALA A 1 90 ? 6.316 -10.165 25.776 1.000 11.200 90 ALA A N 1
ATOM 1387 C CA . ALA A 1 90 ? 4.840 -10.114 25.778 1.000 11.150 90 ALA A CA 1
ATOM 1388 C C . ALA A 1 90 ? 4.324 -8.823 26.413 1.000 10.030 90 ALA A C 1
ATOM 1389 O O . ALA A 1 90 ? 3.223 -8.356 26.156 1.000 10.270 90 ALA A O 1
ATOM 1396 N N . TYR A 1 91 ? 5.170 -8.217 27.251 1.000 8.830 91 TYR A N 1
ATOM 1397 C CA . TYR A 1 91 ? 4.817 -6.973 27.961 1.000 9.660 91 TYR A CA 1
ATOM 1398 C C . TYR A 1 91 ? 4.934 -5.770 27.033 1.000 10.080 91 TYR A C 1
ATOM 1399 O O . TYR A 1 91 ? 5.447 -5.881 25.899 1.000 9.970 91 TYR A O 1
ATOM 1417 N N . LEU A 1 92 ? 4.534 -4.594 27.507 1.000 9.920 92 LEU A N 1
ATOM 1418 C CA . LEU A 1 92 ? 4.777 -3.337 26.773 1.000 10.230 92 LEU A CA 1
ATOM 1419 C C . LEU A 1 92 ? 6.236 -3.303 26.359 1.000 10.810 92 LEU A C 1
ATOM 1420 O O . LEU A 1 92 ? 7.121 -3.796 27.049 1.000 9.700 92 LEU A O 1
ATOM 1436 N N . PRO A 1 93 ? 6.524 -2.718 25.179 1.000 12.460 93 PRO A N 1
ATOM 1437 C CA . PRO A 1 93 ? 7.811 -2.953 24.540 1.000 12.730 93 PRO A CA 1
ATOM 1438 C C . PRO A 1 93 ? 9.054 -2.480 25.296 1.000 12.300 93 PRO A C 1
ATOM 1439 O O . PRO A 1 93 ? 10.074 -3.093 25.128 1.000 14.880 93 PRO A O 1
ATOM 1450 N N . THR A 1 94 ? 8.999 -1.448 26.120 1.000 13.020 94 THR A N 1
ATOM 1451 C CA . THR A 1 94 ? 10.308 -1.020 26.700 1.000 14.110 94 THR A CA 1
ATOM 1452 C C . THR A 1 94 ? 10.591 -1.762 28.008 1.000 12.780 94 THR A C 1
ATOM 1453 O O . THR A 1 94 ? 11.717 -1.598 28.545 1.000 12.950 94 THR A O 1
ATOM 1464 N N . TYR A 1 95 ? 9.748 -2.706 28.423 1.000 10.780 95 TYR A N 1
ATOM 1465 C CA . TYR A 1 95 ? 10.093 -3.508 29.613 1.000 10.130 95 TYR A CA 1
ATOM 1466 C C . TYR A 1 95 ? 11.353 -4.348 29.408 1.000 10.740 95 TYR A C 1
ATOM 1467 O O . TYR A 1 95 ? 12.086 -4.527 30.350 1.000 11.220 95 TYR A O 1
ATOM 1485 N N . ALA A 1 96 ? 11.608 -4.911 28.226 1.000 12.340 96 ALA A N 1
ATOM 1486 C CA . ALA A 1 96 ? 12.830 -5.729 28.050 1.000 13.470 96 ALA A CA 1
ATOM 1487 C C . ALA A 1 96 ? 14.039 -4.862 28.373 1.000 13.990 96 ALA A C 1
ATOM 1488 O O . ALA A 1 96 ? 14.882 -5.312 29.177 1.000 15.730 96 ALA A O 1
ATOM 1495 N N . GLU A 1 97 ? 14.120 -3.668 27.787 1.000 15.360 97 GLU A N 1
ATOM 1496 C CA . GLU A 1 97 ? 15.256 -2.743 28.021 1.000 18.320 97 GLU A CA 1
ATOM 1497 C C . GLU A 1 97 ? 15.317 -2.368 29.500 1.000 16.830 97 GLU A C 1
ATOM 1498 O O . GLU A 1 97 ? 16.410 -2.414 30.073 1.000 17.950 97 GLU A O 1
ATOM 1510 N N . ALA A 1 98 ? 14.193 -2.026 30.118 1.000 14.250 98 ALA A N 1
ATOM 1511 C CA . ALA A 1 98 ? 14.167 -1.584 31.528 1.000 13.840 98 ALA A CA 1
ATOM 1512 C C . ALA A 1 98 ? 14.722 -2.639 32.494 1.000 12.000 98 ALA A C 1
ATOM 1513 O O . ALA A 1 98 ? 15.219 -2.212 33.563 1.000 11.630 98 ALA A O 1
ATOM 1520 N N . ASN A 1 99 ? 14.679 -3.920 32.147 1.000 11.660 99 ASN A N 1
ATOM 1521 C CA . ASN A 1 99 ? 14.958 -5.021 33.100 1.000 12.090 99 ASN A CA 1
ATOM 1522 C C . ASN A 1 99 ? 16.167 -5.869 32.701 1.000 13.870 99 ASN A C 1
ATOM 1523 O O . ASN A 1 99 ? 16.428 -6.820 33.370 1.000 13.760 99 ASN A O 1
ATOM 1534 N N . THR A 1 100 ? 16.871 -5.472 31.653 1.000 15.400 100 THR A N 1
ATOM 1535 C CA . THR A 1 100 ? 18.054 -6.248 31.187 1.000 15.960 100 THR A CA 1
ATOM 1536 C C . THR A 1 100 ? 19.327 -5.564 31.675 1.000 17.930 100 THR A C 1
ATOM 1537 O O . THR A 1 100 ? 19.622 -4.454 31.230 1.000 21.450 100 THR A O 1
ATOM 1548 N N . VAL A 1 101 ? 20.014 -6.222 32.588 1.000 17.850 101 VAL A N 1
ATOM 1549 C CA . VAL A 1 101 ? 21.235 -5.666 33.228 1.000 19.620 101 VAL A CA 1
ATOM 1550 C C . VAL A 1 101 ? 22.353 -6.697 33.079 1.000 20.220 101 VAL A C 1
ATOM 1551 O O . VAL A 1 101 ? 22.177 -7.823 33.445 1.000 20.260 101 VAL A O 1
ATOM 1564 N N . ASN A 1 102 ? 23.432 -6.327 32.368 1.000 27.360 102 ASN A N 1
ATOM 1565 C CA . ASN A 1 102 ? 24.565 -7.261 32.102 1.000 30.050 102 ASN A CA 1
ATOM 1566 C C . ASN A 1 102 ? 24.029 -8.475 31.330 1.000 25.360 102 ASN A C 1
ATOM 1567 O O . ASN A 1 102 ? 24.466 -9.576 31.634 1.000 28.720 102 ASN A O 1
ATOM 1575 N N . GLY A 1 103 ? 23.095 -8.249 30.399 1.000 25.420 103 GLY A N 1
ATOM 1576 C CA . GLY A 1 103 ? 22.445 -9.289 29.586 1.000 24.280 103 GLY A CA 1
ATOM 1577 C C . GLY A 1 103 ? 21.472 -10.188 30.344 1.000 22.690 103 GLY A C 1
ATOM 1578 O O . GLY A 1 103 ? 21.028 -11.165 29.771 1.000 25.490 103 GLY A O 1
ATOM 1582 N N . LYS A 1 104 ? 21.132 -9.846 31.580 1.000 21.260 104 LYS A N 1
ATOM 1583 C CA . LYS A 1 104 ? 20.240 -10.717 32.389 1.000 20.510 104 LYS A CA 1
ATOM 1584 C C . LYS A 1 104 ? 18.948 -10.001 32.792 1.000 15.930 104 LYS A C 1
ATOM 1585 O O . LYS A 1 104 ? 18.997 -8.867 33.024 1.000 14.940 104 LYS A O 1
ATOM 1597 N N . ILE A 1 105 ? 17.849 -10.736 32.853 1.000 14.360 105 ILE A N 1
ATOM 1598 C CA . ILE A 1 105 ? 16.571 -10.137 33.340 1.000 12.100 105 ILE A CA 1
ATOM 1599 C C . ILE A 1 105 ? 16.608 -10.135 34.871 1.000 11.840 105 ILE A C 1
ATOM 1600 O O . ILE A 1 105 ? 16.717 -11.169 35.437 1.000 13.320 105 ILE A O 1
ATOM 1616 N N . VAL A 1 106 ? 16.454 -8.957 35.460 1.000 10.840 106 VAL A N 1
ATOM 1617 C CA . VAL A 1 106 ? 16.656 -8.855 36.939 1.000 10.580 106 VAL A CA 1
ATOM 1618 C C . VAL A 1 106 ? 15.393 -8.357 37.675 1.000 8.880 106 VAL A C 1
ATOM 1619 O O . VAL A 1 106 ? 15.484 -8.148 38.829 1.000 9.860 106 VAL A O 1
ATOM 1632 N N . ALA A 1 107 ? 14.265 -8.239 36.972 1.000 9.140 107 ALA A N 1
ATOM 1633 C CA . ALA A 1 107 ? 12.966 -7.878 37.592 1.000 8.560 107 ALA A CA 1
ATOM 1634 C C .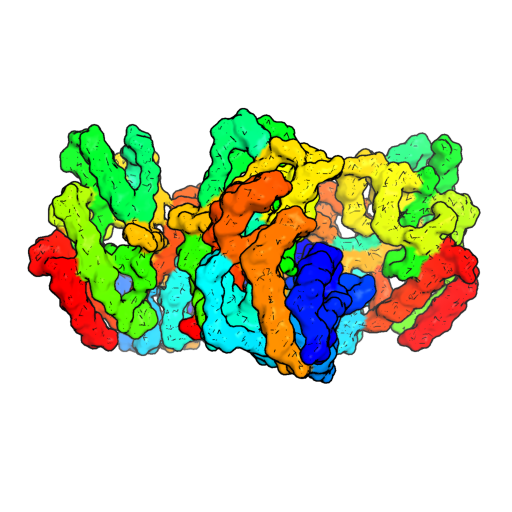 ALA A 1 107 ? 11.892 -8.166 36.552 1.000 8.870 107 ALA A C 1
ATOM 1635 O O . ALA A 1 107 ? 12.196 -8.171 35.334 1.000 8.460 107 ALA A O 1
ATOM 1642 N N . LEU A 1 108 ? 10.659 -8.338 37.008 1.000 8.330 108 LEU A N 1
ATOM 1643 C CA . LEU A 1 108 ? 9.489 -8.517 36.121 1.000 8.580 108 LEU A CA 1
ATOM 1644 C C . LEU A 1 108 ? 8.464 -7.416 36.388 1.000 8.440 108 LEU A C 1
ATOM 1645 O O . LEU A 1 108 ? 8.307 -6.960 37.513 1.000 8.330 108 LEU A O 1
ATOM 1661 N N . PRO A 1 109 ? 7.721 -6.953 35.381 1.000 7.310 109 PRO A N 1
ATOM 1662 C CA . PRO A 1 109 ? 6.727 -5.886 35.577 1.000 7.340 109 PRO A CA 1
ATOM 1663 C C . PRO A 1 109 ? 5.655 -6.253 36.607 1.000 7.900 109 PRO A C 1
ATOM 1664 O O . PRO A 1 109 ? 5.139 -7.383 36.580 1.000 8.270 109 PRO A O 1
ATOM 1675 N N . ALA A 1 110 ? 5.251 -5.283 37.392 1.000 7.570 110 ALA A N 1
ATOM 1676 C CA . ALA A 1 110 ? 4.132 -5.416 38.349 1.000 7.350 110 ALA A CA 1
ATOM 1677 C C . ALA A 1 110 ? 2.927 -4.623 37.887 1.000 7.680 110 ALA A C 1
ATOM 1678 O O . ALA A 1 110 ? 1.833 -5.195 37.741 1.000 8.210 110 ALA A O 1
ATOM 1685 N N . PHE A 1 111 ? 3.109 -3.339 37.620 1.000 7.490 111 PHE A N 1
ATOM 1686 C CA . PHE A 1 111 ? 2.053 -2.491 37.047 1.000 7.540 111 PHE A CA 1
ATOM 1687 C C . PHE A 1 111 ? 2.754 -1.315 36.371 1.000 6.990 111 PHE A C 1
ATOM 1688 O O . PHE A 1 111 ? 3.849 -0.885 36.801 1.000 7.910 111 PHE A O 1
ATOM 1705 N N . ALA A 1 112 ? 2.095 -0.757 35.377 1.000 8.250 112 ALA A N 1
ATOM 1706 C CA . ALA A 1 112 ? 2.682 0.298 34.543 1.000 8.450 112 ALA A CA 1
ATOM 1707 C C . ALA A 1 112 ? 2.281 1.678 35.020 1.000 8.950 112 ALA A C 1
ATOM 1708 O O . ALA A 1 112 ? 1.292 1.862 35.766 1.000 9.170 112 ALA A O 1
ATOM 1715 N N . ASP A 1 113 ? 2.989 2.670 34.488 1.000 8.820 113 ASP A N 1
ATOM 1716 C CA . ASP A 1 113 ? 2.610 4.082 34.598 1.000 9.230 113 ASP A CA 1
ATOM 1717 C C . ASP A 1 113 ? 3.365 4.801 33.489 1.000 9.740 113 ASP A C 1
ATOM 1718 O O . ASP A 1 113 ? 4.375 4.316 33.005 1.000 10.360 113 ASP A O 1
ATOM 1727 N N A SER A 1 114 ? 2.887 5.982 33.121 0.500 10.290 114 SER A N 1
ATOM 1728 N N B SER A 1 114 ? 2.857 5.965 33.098 0.500 9.160 114 SER A N 1
ATOM 1729 C CA A SER A 1 114 ? 3.604 6.885 32.202 0.500 10.740 114 SER A CA 1
ATOM 1730 C CA B SER A 1 114 ? 3.478 6.864 32.102 0.500 8.880 114 SER A CA 1
ATOM 1731 C C A SER A 1 114 ? 3.080 8.285 32.383 0.500 10.360 114 SER A C 1
ATOM 1732 C C B SER A 1 114 ? 3.096 8.290 32.451 0.500 9.290 114 SER A C 1
ATOM 1733 O O A SER A 1 114 ? 2.025 8.477 32.976 0.500 10.500 114 SER A O 1
ATOM 1734 O O B SER A 1 114 ? 2.191 8.501 33.325 0.500 9.460 114 SER A O 1
ATOM 1749 N N . MET A 1 115 ? 3.848 9.225 31.872 1.000 9.850 115 MET A N 1
ATOM 1750 C CA . MET A 1 115 ? 3.342 10.610 31.798 1.000 10.280 115 MET A CA 1
ATOM 1751 C C . MET A 1 115 ? 2.344 10.706 30.643 1.000 10.460 115 MET A C 1
ATOM 1752 O O . MET A 1 115 ? 2.498 10.101 29.638 1.000 12.500 115 MET A O 1
ATOM 1766 N N . PHE A 1 116 ? 1.333 11.528 30.870 1.000 10.800 116 PHE A N 1
ATOM 1767 C CA . PHE A 1 116 ? 0.255 11.821 29.898 1.000 11.290 116 PHE A CA 1
ATOM 1768 C C . PHE A 1 116 ? 0.156 13.331 29.729 1.000 12.050 116 PHE A C 1
ATOM 1769 O O . PHE A 1 116 ? 0.517 14.075 30.690 1.000 12.420 116 PHE A O 1
ATOM 1786 N N . LEU A 1 117 ? -0.264 13.740 28.542 1.000 12.640 117 LEU A N 1
ATOM 1787 C CA . LEU A 1 117 ? -0.624 15.169 28.392 1.000 14.000 117 LEU A CA 1
ATOM 1788 C C . LEU A 1 117 ? -2.111 15.254 28.737 1.000 15.480 117 LEU A C 1
ATOM 1789 O O . LEU A 1 117 ? -2.931 14.848 27.903 1.000 16.740 117 LEU A O 1
ATOM 1805 N N . TYR A 1 118 ? -2.437 15.630 29.947 1.000 14.690 118 TYR A N 1
ATOM 1806 C CA . TYR A 1 118 ? -3.861 15.896 30.278 1.000 15.390 118 TYR A CA 1
ATOM 1807 C C . TYR A 1 118 ? -4.216 17.282 29.713 1.000 17.920 118 TYR A C 1
ATOM 1808 O O . TYR A 1 118 ? -3.391 18.210 29.726 1.000 18.410 118 TYR A O 1
ATOM 1826 N N . TYR A 1 119 ? -5.422 17.418 29.172 1.000 19.260 119 TYR A N 1
ATOM 1827 C CA . TYR A 1 119 ? -5.786 18.733 28.591 1.000 19.540 119 TYR A CA 1
ATOM 1828 C C . TYR A 1 119 ? -7.270 19.019 28.793 1.000 23.900 119 TYR A C 1
ATOM 1829 O O . TYR A 1 119 ? -8.033 18.087 28.979 1.000 22.770 119 TYR A O 1
ATOM 1847 N N . ARG A 1 120 ? -7.593 20.315 28.859 1.000 21.260 120 ARG A N 1
ATOM 1848 C CA . ARG A 1 120 ? -8.996 20.793 28.972 1.000 22.900 120 ARG A CA 1
ATOM 1849 C C . ARG A 1 120 ? -9.662 20.658 27.599 1.000 24.770 120 ARG A C 1
ATOM 1850 O O . ARG A 1 120 ? -9.464 21.532 26.746 1.000 26.730 120 ARG A O 1
ATOM 1871 N N . LYS A 1 121 ? -10.402 19.560 27.394 1.000 24.830 121 LYS A N 1
ATOM 1872 C CA . LYS A 1 121 ? -11.050 19.253 26.089 1.000 26.180 121 LYS A CA 1
ATOM 1873 C C . LYS A 1 121 ? -12.029 20.360 25.708 1.000 24.660 121 LYS A C 1
ATOM 1874 O O . LYS A 1 121 ? -12.080 20.689 24.613 1.000 28.350 121 LYS A O 1
ATOM 1880 N N . ASP A 1 122 ? -12.694 20.888 26.719 1.000 24.160 122 ASP A N 1
ATOM 1881 C CA . ASP A 1 122 ? -13.645 22.019 26.556 1.000 26.700 122 ASP A CA 1
ATOM 1882 C C . ASP A 1 122 ? -12.991 23.231 25.887 1.000 31.580 122 ASP A C 1
ATOM 1883 O O . ASP A 1 122 ? -13.598 23.767 24.964 1.000 32.940 122 ASP A O 1
ATOM 1892 N N . LEU A 1 123 ? -11.800 23.655 26.343 1.000 29.200 123 LEU A N 1
ATOM 1893 C CA . LEU A 1 123 ? -11.173 24.884 25.793 1.000 27.400 123 LEU A CA 1
ATOM 1894 C C . LEU A 1 123 ? -10.673 24.642 24.369 1.000 27.670 123 LEU A C 1
ATOM 1895 O O . LEU A 1 123 ? -10.821 25.537 23.544 1.000 32.140 123 LEU A O 1
ATOM 1911 N N . LEU A 1 124 ? -10.075 23.475 24.108 1.000 25.360 124 LEU A N 1
ATOM 1912 C CA . LEU A 1 124 ? -9.661 23.182 22.718 1.000 25.270 124 LEU A CA 1
ATOM 1913 C C . LEU A 1 124 ? -10.897 23.301 21.810 1.000 29.720 124 LEU A C 1
ATOM 1914 O O . LEU A 1 124 ? -11.884 22.650 22.156 1.000 30.620 124 LEU A O 1
ATOM 1920 N N . LYS A 1 126 ? -13.698 24.722 21.899 1.000 33.920 126 LYS A N 1
ATOM 1921 C CA . LYS A 1 126 ? -14.123 26.152 21.987 1.000 30.570 126 LYS A CA 1
ATOM 1922 C C . LYS A 1 126 ? -13.400 26.948 20.905 0.500 35.790 126 LYS A C 1
ATOM 1923 O O . LYS A 1 126 ? -14.065 27.720 20.197 0.500 34.950 126 LYS A O 1
ATOM 1929 N N . TYR A 1 127 ? -12.094 26.731 20.766 1.000 29.900 127 TYR A N 1
ATOM 1930 C CA . TYR A 1 127 ? -11.303 27.477 19.767 1.000 29.140 127 TYR A CA 1
ATOM 1931 C C . TYR A 1 127 ? -10.984 26.610 18.554 1.000 29.040 127 TYR A C 1
ATOM 1932 O O . TYR A 1 127 ? -10.208 27.073 17.706 1.000 35.600 127 TYR A O 1
ATOM 1950 N N . GLY A 1 128 ? -11.531 25.395 18.473 1.000 33.380 128 GLY A N 1
ATOM 1951 C CA . GLY A 1 128 ? -11.376 24.555 17.272 1.000 33.050 128 GLY A CA 1
ATOM 1952 C C . GLY A 1 128 ? -10.009 23.940 17.128 1.000 34.090 128 GLY A C 1
ATOM 1953 O O . GLY A 1 128 ? -9.621 23.639 15.999 1.000 32.740 128 GLY A O 1
ATOM 1957 N N . ILE A 1 129 ? -9.326 23.754 18.251 1.000 35.710 129 ILE A N 1
ATOM 1958 C CA . ILE A 1 129 ? -7.934 23.231 18.214 1.000 31.380 129 ILE A CA 1
ATOM 1959 C C . ILE A 1 129 ? -7.935 21.725 18.472 1.000 25.870 129 ILE A C 1
ATOM 1960 O O . ILE A 1 129 ? -8.606 21.284 19.370 1.000 28.040 129 ILE A O 1
ATOM 1976 N N . LYS A 1 130 ? -7.236 21.015 17.617 1.000 28.570 130 LYS A N 1
ATOM 1977 C CA . LYS A 1 130 ? -7.044 19.565 17.785 1.000 26.110 130 LYS A CA 1
ATOM 1978 C C . LYS A 1 130 ? -5.942 19.449 18.802 1.000 28.380 130 LYS A C 1
ATOM 1979 O O . LYS A 1 130 ? -5.074 20.345 18.932 1.000 30.720 130 LYS A O 1
ATOM 1988 N N . PRO A 1 131 ? -5.737 18.331 19.746 1.000 26.920 131 PRO A N 1
ATOM 1989 C CA . PRO A 1 131 ? -4.636 18.163 20.709 1.000 23.730 131 PRO A CA 1
ATOM 1990 C C . PRO A 1 131 ? -3.287 18.332 19.998 1.000 22.170 131 PRO A C 1
ATOM 1991 O O . PRO A 1 131 ? -3.072 17.841 18.968 1.000 22.030 131 PRO A O 1
ATOM 2002 N N . PRO A 1 132 ? -2.355 19.073 20.627 1.000 22.590 132 PRO A N 1
ATOM 2003 C CA . PRO A 1 132 ? -1.087 19.368 20.005 1.000 21.800 132 PRO A CA 1
ATOM 2004 C C . PRO A 1 132 ? -0.150 18.164 19.853 1.000 19.910 132 PRO A C 1
ATOM 2005 O O . PRO A 1 132 ? -0.077 17.422 20.778 1.000 22.040 132 PRO A O 1
ATOM 2016 N N . THR A 1 133 ? 0.548 18.057 18.730 1.000 21.940 133 THR A N 1
ATOM 2017 C CA . THR A 1 133 ? 1.442 16.902 18.418 1.000 22.270 133 THR A CA 1
ATOM 2018 C C . THR A 1 133 ? 2.916 17.337 18.517 1.000 22.210 133 THR A C 1
ATOM 2019 O O . THR A 1 133 ? 3.827 16.464 18.483 1.000 19.590 133 THR A O 1
ATOM 2030 N N . THR A 1 134 ? 3.152 18.653 18.564 1.000 20.510 134 THR A N 1
ATOM 2031 C CA . THR A 1 134 ? 4.515 19.249 18.696 1.000 22.370 134 THR A CA 1
ATOM 2032 C C . THR A 1 134 ? 4.443 20.340 19.753 1.000 18.420 134 THR A C 1
ATOM 2033 O O . THR A 1 134 ? 3.380 20.827 20.055 1.000 16.600 134 THR A O 1
ATOM 2044 N N . TRP A 1 135 ? 5.594 20.691 20.334 1.000 18.700 135 TRP A N 1
ATOM 2045 C CA . TRP A 1 135 ? 5.595 21.758 21.360 1.000 18.100 135 TRP A CA 1
ATOM 2046 C C . TRP A 1 135 ? 5.207 23.091 20.701 1.000 17.250 135 TRP A C 1
ATOM 2047 O O . TRP A 1 135 ? 4.519 23.818 21.311 1.000 18.490 135 TRP A O 1
ATOM 2068 N N . ASP A 1 136 ? 5.654 23.323 19.476 1.000 21.390 136 ASP A N 1
ATOM 2069 C CA . ASP A 1 136 ? 5.182 24.523 18.705 1.000 24.750 136 ASP A CA 1
ATOM 2070 C C . ASP A 1 136 ? 3.645 24.528 18.593 1.000 23.910 136 ASP A C 1
ATOM 2071 O O . ASP A 1 136 ? 3.002 25.568 18.880 1.000 23.380 136 ASP A O 1
ATOM 2080 N N . GLU A 1 137 ? 3.033 23.394 18.253 1.000 23.780 137 GLU A N 1
ATOM 2081 C CA . GLU A 1 137 ? 1.550 23.347 18.242 1.000 23.630 137 GLU A CA 1
ATOM 2082 C C . GLU A 1 137 ? 1.042 23.664 19.647 1.000 20.890 137 GLU A C 1
ATOM 2083 O O . GLU A 1 137 ? 0.025 24.359 19.798 1.000 23.750 137 GLU A O 1
ATOM 2095 N N . LEU A 1 138 ? 1.701 23.127 20.695 1.000 18.630 138 LEU A N 1
ATOM 2096 C CA . LEU A 1 138 ? 1.167 23.375 22.056 1.000 17.590 138 LEU A CA 1
ATOM 2097 C C . LEU A 1 138 ? 1.271 24.872 22.389 1.000 19.980 138 LEU A C 1
ATOM 2098 O O . LEU A 1 138 ? 0.421 25.370 23.062 1.000 18.130 138 LEU A O 1
ATOM 2114 N N . LYS A 1 139 ? 2.354 25.500 21.937 1.000 20.020 139 LYS A N 1
ATOM 2115 C CA . LYS A 1 139 ? 2.551 26.942 22.216 1.000 21.940 139 LYS A CA 1
ATOM 2116 C C . LYS A 1 139 ? 1.456 27.727 21.474 1.000 24.320 139 LYS A C 1
ATOM 2117 O O . LYS A 1 139 ? 0.753 28.468 22.133 1.000 21.940 139 LYS A O 1
ATOM 2136 N N . GLU A 1 140 ? 1.300 27.419 20.185 1.000 24.170 140 GLU A N 1
ATOM 2137 C CA . GLU A 1 140 ? 0.279 28.105 19.346 1.000 26.490 140 GLU A CA 1
ATOM 2138 C C . GLU A 1 140 ? -1.080 27.868 20.000 1.000 26.510 140 GLU A C 1
ATOM 2139 O O . GLU A 1 140 ? -1.824 28.818 20.203 1.000 26.690 140 GLU A O 1
ATOM 2151 N N . ALA A 1 141 ? -1.332 26.614 20.397 1.000 23.780 141 ALA A N 1
ATOM 2152 C CA . ALA A 1 141 ? -2.608 26.298 21.058 1.000 24.250 141 ALA A CA 1
ATOM 2153 C C . ALA A 1 141 ? -2.759 27.110 22.336 1.000 25.330 141 ALA A C 1
ATOM 2154 O O . ALA A 1 141 ? -3.797 27.668 22.546 1.000 25.320 141 ALA A O 1
ATOM 2161 N N . SER A 1 142 ? -1.706 27.177 23.141 1.000 22.430 142 SER A N 1
ATOM 2162 C CA . SER A 1 142 ? -1.824 27.927 24.412 1.000 22.950 142 SER A CA 1
ATOM 2163 C C . SER A 1 142 ? -2.076 29.410 24.114 1.000 22.630 142 SER A C 1
ATOM 2164 O O . SER A 1 142 ? -2.792 29.976 24.793 1.000 23.110 142 SER A O 1
ATOM 2172 N N . LYS A 1 143 ? -1.430 29.955 23.101 1.000 25.720 143 LYS A N 1
ATOM 2173 C CA . LYS A 1 143 ? -1.564 31.389 22.731 1.000 25.890 143 LYS A CA 1
ATOM 2174 C C . LYS A 1 143 ? -3.039 31.666 22.392 1.000 30.350 143 LYS A C 1
ATOM 2175 O O . LYS A 1 143 ? -3.611 32.596 22.999 1.000 28.770 143 LYS A O 1
ATOM 2181 N N . LYS A 1 144 ? -3.623 30.848 21.503 1.000 31.600 144 LYS A N 1
ATOM 2182 C CA . LYS A 1 144 ? -5.032 30.964 21.015 1.000 31.470 144 LYS A CA 1
ATOM 2183 C C . LYS A 1 144 ? -6.005 30.926 22.207 1.000 28.960 144 LYS A C 1
ATOM 2184 O O . LYS A 1 144 ? -6.807 31.865 22.340 1.000 32.910 144 LYS A O 1
ATOM 2190 N N . VAL A 1 145 ? -5.911 29.913 23.065 1.000 27.440 145 VAL A N 1
ATOM 2191 C CA . VAL A 1 145 ? -6.841 29.754 24.224 1.000 26.970 145 VAL A CA 1
ATOM 2192 C C . VAL A 1 145 ? -6.641 30.875 25.235 1.000 29.740 145 VAL A C 1
ATOM 2193 O O . VAL A 1 145 ? -7.590 31.461 25.681 1.000 31.750 145 VAL A O 1
ATOM 2206 N N . MET A 1 146 ? -5.395 31.170 25.557 1.000 31.030 146 MET A N 1
ATOM 2207 C CA . MET A 1 146 ? -5.108 32.208 26.578 1.000 29.600 146 MET A CA 1
ATOM 2208 C C . MET A 1 146 ? -5.544 33.607 26.133 1.000 29.350 146 MET A C 1
ATOM 2209 O O . MET A 1 146 ? -6.053 34.304 26.964 1.000 27.820 146 MET A O 1
ATOM 2223 N N . GLU A 1 147 ? -5.356 33.938 24.851 1.000 28.960 147 GLU A N 1
ATOM 2224 C CA . GLU A 1 147 ? -5.778 35.251 24.270 1.000 29.780 147 GLU A CA 1
ATOM 2225 C C . GLU A 1 147 ? -7.300 35.304 24.228 1.000 32.590 147 GLU A C 1
ATOM 2226 O O . GLU A 1 147 ? -7.849 36.389 24.406 1.000 34.120 147 GLU A O 1
ATOM 2236 N N . GLY A 1 148 ? -7.945 34.176 23.962 1.000 31.490 148 GLY A N 1
ATOM 2237 C CA . GLY A 1 148 ? -9.417 34.096 23.930 1.000 30.850 148 GLY A CA 1
ATOM 2238 C C . GLY A 1 148 ? -10.058 34.271 25.303 1.000 33.260 148 GLY A C 1
ATOM 2239 O O . GLY A 1 148 ? -10.984 35.050 25.413 1.000 33.420 148 GLY A O 1
ATOM 2243 N N . GLU A 1 149 ? -9.513 33.631 26.321 1.000 30.440 149 GLU A N 1
ATOM 2244 C CA . GLU A 1 149 ? -10.154 33.662 27.660 1.000 29.400 149 GLU A CA 1
ATOM 2245 C C . GLU A 1 149 ? -9.827 34.958 28.418 1.000 31.610 149 GLU A C 1
ATOM 2246 O O . GLU A 1 149 ? -8.684 35.452 28.280 1.000 36.330 149 GLU A O 1
ATOM 2252 N N . LEU A 1 154 ? -5.388 31.426 34.384 1.000 25.530 154 LEU A N 1
ATOM 2253 C CA . LEU A 1 154 ? -5.306 30.211 33.531 1.000 28.100 154 LEU A CA 1
ATOM 2254 C C . LEU A 1 154 ? -3.850 30.061 33.077 1.000 28.400 154 LEU A C 1
ATOM 2255 O O . LEU A 1 154 ? -3.331 30.978 32.469 1.000 27.450 154 LEU A O 1
ATOM 2271 N N . GLN A 1 155 ? -3.268 28.895 33.321 1.000 22.980 155 GLN A N 1
ATOM 2272 C CA . GLN A 1 155 ? -1.872 28.564 32.919 1.000 23.680 155 GLN A CA 1
ATOM 2273 C C . GLN A 1 155 ? -1.940 27.775 31.628 1.000 20.400 155 GLN A C 1
ATOM 2274 O O . GLN A 1 155 ? -2.834 26.993 31.508 1.000 22.770 155 GLN A O 1
ATOM 2288 N N . GLY A 1 156 ? -1.029 28.008 30.705 1.000 21.320 156 GLY A N 1
ATOM 2289 C CA . GLY A 1 156 ? -0.989 27.236 29.458 1.000 20.560 156 GLY A CA 1
ATOM 2290 C C . GLY A 1 156 ? -0.482 25.818 29.705 1.000 19.460 156 GLY A C 1
ATOM 2291 O O . GLY A 1 156 ? -1.152 24.873 29.364 1.000 20.300 156 GLY A O 1
ATOM 2295 N N . LEU A 1 157 ? 0.683 25.708 30.331 1.000 17.150 157 LEU A N 1
ATOM 2296 C CA . LEU A 1 157 ? 1.296 24.376 30.578 1.000 15.840 157 LEU A CA 1
ATOM 2297 C C . LEU A 1 157 ? 1.834 24.259 32.012 1.000 15.550 157 LEU A C 1
ATOM 2298 O O . LEU A 1 157 ? 2.574 25.128 32.438 1.000 17.690 157 LEU A O 1
ATOM 2314 N N . SER A 1 158 ? 1.405 23.247 32.749 1.000 16.270 158 SER A N 1
ATOM 2315 C CA . SER A 1 158 ? 2.010 22.898 34.045 1.000 16.290 158 SER A CA 1
ATOM 2316 C C . SER A 1 158 ? 2.856 21.635 33.828 1.000 14.710 158 SER A C 1
ATOM 2317 O O . SER A 1 158 ? 2.370 20.623 33.289 1.000 14.780 158 SER A O 1
ATOM 2325 N N . PHE A 1 159 ? 4.112 21.703 34.263 1.000 13.930 159 PHE A N 1
ATOM 2326 C CA . PHE A 1 159 ? 5.091 20.582 34.267 1.000 12.530 159 PHE A CA 1
ATOM 2327 C C . PHE A 1 159 ? 5.906 20.673 35.571 1.000 11.730 159 PHE A C 1
ATOM 2328 O O . PHE A 1 159 ? 5.834 21.661 36.235 1.000 14.440 159 PHE A O 1
ATOM 2345 N N . GLN A 1 160 ? 6.642 19.614 35.889 1.000 12.580 160 GLN A N 1
ATOM 2346 C CA . GLN A 1 160 ? 7.414 19.589 37.141 1.000 12.270 160 GLN A CA 1
ATOM 2347 C C . GLN A 1 160 ? 8.787 20.235 36.944 1.000 13.610 160 GLN A C 1
ATOM 2348 O O . GLN A 1 160 ? 9.629 19.698 36.182 1.000 13.270 160 GLN A O 1
ATOM 2362 N N . GLY A 1 161 ? 9.024 21.348 37.645 1.000 14.000 161 GLY A N 1
ATOM 2363 C CA . GLY A 1 161 ? 10.323 22.042 37.651 1.000 13.450 161 GLY A CA 1
ATOM 2364 C C . GLY A 1 161 ? 11.053 21.949 38.966 1.000 13.680 161 GLY A C 1
ATOM 2365 O O . GLY A 1 161 ? 12.171 22.478 39.030 1.000 13.430 161 GLY A O 1
ATOM 2369 N N . LYS A 1 162 ? 10.475 21.428 40.036 1.000 13.830 162 LYS A N 1
ATOM 2370 C CA . LYS A 1 162 ? 11.192 21.221 41.310 1.000 14.510 162 LYS A CA 1
ATOM 2371 C C . LYS A 1 162 ? 12.331 20.222 41.093 1.000 14.860 162 LYS A C 1
ATOM 2372 O O . LYS A 1 162 ? 12.292 19.459 40.127 1.000 14.200 162 LYS A O 1
ATOM 2391 N N . ALA A 1 163 ? 13.367 20.231 41.919 1.000 12.780 163 ALA A N 1
ATOM 2392 C CA . ALA A 1 163 ? 14.524 19.334 41.776 1.000 13.650 163 ALA A CA 1
ATOM 2393 C C . ALA A 1 163 ? 14.181 17.950 42.313 1.000 15.000 163 ALA A C 1
ATOM 2394 O O . ALA A 1 163 ? 14.728 17.515 43.322 1.000 15.920 163 ALA A O 1
ATOM 2401 N N . ILE A 1 164 ? 13.277 17.280 41.595 1.000 13.110 164 ILE A N 1
ATOM 2402 C CA . ILE A 1 164 ? 12.677 15.964 41.932 1.000 14.390 164 ILE A CA 1
ATOM 2403 C C . ILE A 1 164 ? 12.783 15.037 40.737 1.000 13.150 164 ILE A C 1
ATOM 2404 O O . ILE A 1 164 ? 13.124 15.487 39.625 1.000 12.360 164 ILE A O 1
ATOM 2420 N N . GLU A 1 165 ? 12.501 13.762 40.925 1.000 13.500 165 GLU A N 1
ATOM 2421 C CA . GLU A 1 165 ? 12.599 12.762 39.849 1.000 13.060 165 GLU A CA 1
ATOM 2422 C C . GLU A 1 165 ? 11.762 13.201 38.645 1.000 11.920 165 GLU A C 1
ATOM 2423 O O . GLU A 1 165 ? 12.212 13.020 37.517 1.000 12.290 165 GLU A O 1
ATOM 2435 N N . GLY A 1 166 ? 10.611 13.839 38.857 1.000 11.980 166 GLY A N 1
ATOM 2436 C CA . GLY A 1 166 ? 9.764 14.287 37.737 1.000 11.910 166 GLY A CA 1
ATOM 2437 C C . GLY A 1 166 ? 10.491 15.241 36.801 1.000 11.430 166 GLY A C 1
ATOM 2438 O O . GLY A 1 166 ? 10.146 15.260 35.631 1.000 12.100 166 GLY A O 1
ATOM 2442 N N . ALA A 1 167 ? 11.418 16.072 37.321 1.000 11.220 167 ALA A N 1
ATOM 2443 C CA . ALA A 1 167 ? 12.183 17.014 36.467 1.000 10.580 167 ALA A CA 1
ATOM 2444 C C . ALA A 1 167 ? 13.155 16.257 35.565 1.000 9.890 167 ALA A C 1
ATOM 2445 O O . ALA A 1 167 ? 13.476 16.752 34.490 1.000 10.680 167 ALA A O 1
ATOM 2452 N N . VAL A 1 168 ? 13.609 15.061 35.955 1.000 10.460 168 VAL A N 1
ATOM 2453 C CA . VAL A 1 168 ? 14.450 14.217 35.072 1.000 10.760 168 VAL A CA 1
ATOM 2454 C C . VAL A 1 168 ? 13.627 13.778 33.870 1.000 10.840 168 VAL A C 1
ATOM 2455 O O . VAL A 1 168 ? 14.034 13.925 32.728 1.000 10.120 168 VAL A O 1
ATOM 2468 N N . CYS A 1 169 ? 12.416 13.369 34.161 1.000 11.680 169 CYS A N 1
ATOM 2469 C CA . CYS A 1 169 ? 11.458 12.907 33.145 1.000 11.410 169 CYS A CA 1
ATOM 2470 C C . CYS A 1 169 ? 11.187 14.087 32.211 1.000 11.290 169 CYS A C 1
ATOM 2471 O O . CYS A 1 169 ? 11.242 13.890 30.973 1.000 12.800 169 CYS A O 1
ATOM 2479 N N . THR A 1 170 ? 10.940 15.265 32.769 1.000 11.500 170 THR A N 1
ATOM 2480 C CA . THR A 1 170 ? 10.759 16.516 31.988 1.000 11.670 170 THR A CA 1
ATOM 2481 C C . THR A 1 170 ? 11.944 16.708 31.025 1.000 10.070 170 THR A C 1
ATOM 2482 O O . THR A 1 170 ? 11.718 16.870 29.855 1.000 11.330 170 THR A O 1
ATOM 2493 N N . PHE A 1 171 ? 13.164 16.718 31.524 1.000 9.950 171 PHE A N 1
ATOM 2494 C CA . PHE A 1 171 ? 14.340 16.921 30.641 1.000 10.130 171 PHE A CA 1
ATOM 2495 C C . PHE A 1 171 ? 14.382 15.913 29.490 1.000 10.180 171 PHE A C 1
ATOM 2496 O O . PHE A 1 171 ? 14.729 16.229 28.394 1.000 10.410 171 PHE A O 1
ATOM 2513 N N . LEU A 1 172 ? 14.035 14.678 29.794 1.000 9.590 172 LEU A N 1
ATOM 2514 C CA . LEU A 1 172 ? 14.196 13.592 28.811 1.000 10.870 172 LEU A CA 1
ATOM 2515 C C . LEU A 1 172 ? 13.111 13.621 27.730 1.000 10.610 172 LEU A C 1
ATOM 2516 O O . LEU A 1 172 ? 13.435 13.162 26.632 1.000 11.660 172 LEU A O 1
ATOM 2532 N N . LEU A 1 173 ? 11.951 14.225 27.929 1.000 10.260 173 LEU A N 1
ATOM 2533 C CA . LEU A 1 173 ? 10.926 14.135 26.843 1.000 10.630 173 LEU A CA 1
ATOM 2534 C C . LEU A 1 173 ? 11.448 14.760 25.525 1.000 13.090 173 LEU A C 1
ATOM 2535 O O . LEU A 1 173 ? 11.356 14.103 24.516 1.000 14.180 173 LEU A O 1
ATOM 2551 N N . PRO A 1 174 ? 12.023 15.983 25.496 1.000 12.760 174 PRO A N 1
ATOM 2552 C CA . PRO A 1 174 ? 12.549 16.531 24.231 1.000 13.880 174 PRO A CA 1
ATOM 2553 C C . PRO A 1 174 ? 13.846 15.862 23.781 1.000 14.110 174 PRO A C 1
ATOM 2554 O O . PRO A 1 174 ? 14.075 15.756 22.636 1.000 16.110 174 PRO A O 1
ATOM 2565 N N . TYR A 1 175 ? 14.636 15.401 24.733 1.000 13.900 175 TYR A N 1
ATOM 2566 C CA . TYR A 1 175 ? 15.896 14.681 24.430 1.000 13.800 175 TYR A CA 1
ATOM 2567 C C . TYR A 1 175 ? 15.580 13.394 23.642 1.000 16.340 175 TYR A C 1
ATOM 2568 O O . TYR A 1 175 ? 16.118 13.149 22.515 1.000 18.270 175 TYR A O 1
ATOM 2586 N N . TRP A 1 176 ? 14.688 12.568 24.186 1.000 15.400 176 TRP A N 1
ATOM 2587 C CA . TRP A 1 176 ? 14.195 11.341 23.527 1.000 15.020 176 TRP A CA 1
ATOM 2588 C C . TRP A 1 176 ? 13.517 11.677 22.197 1.000 17.890 176 TRP A C 1
ATOM 2589 O O . TRP A 1 176 ? 13.598 10.828 21.292 1.000 18.260 176 TRP A O 1
ATOM 2610 N N . SER A 1 177 ? 12.790 12.792 22.119 1.000 16.220 177 SER A N 1
ATOM 2611 C CA . SER A 1 177 ? 12.009 13.145 20.898 1.000 16.760 177 SER A CA 1
ATOM 2612 C C . SER A 1 177 ? 12.953 13.359 19.721 1.000 19.840 177 SER A C 1
ATOM 2613 O O . SER A 1 177 ? 12.529 13.107 18.626 1.000 20.860 177 SER A O 1
ATOM 2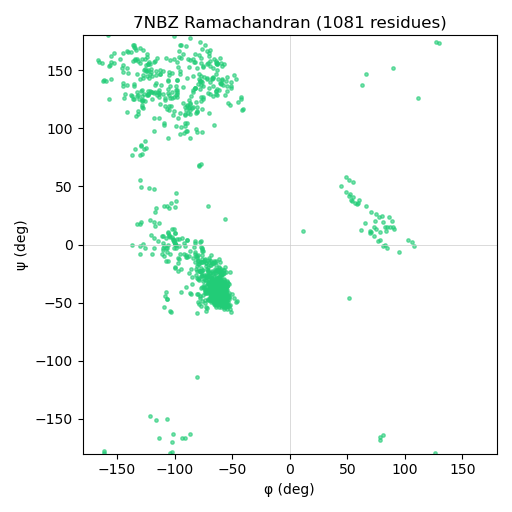621 N N . GLU A 1 178 ? 14.171 13.806 19.994 1.000 20.030 178 GLU A N 1
ATOM 2622 C CA . GLU A 1 178 ? 15.234 14.006 18.966 1.000 20.910 178 GLU A CA 1
ATOM 2623 C C . GLU A 1 178 ? 15.918 12.671 18.670 1.000 23.370 178 GLU A C 1
ATOM 2624 O O . GLU A 1 178 ? 16.893 12.666 17.903 1.000 22.740 178 GLU A O 1
ATOM 2636 N N . GLY A 1 179 ? 15.455 11.583 19.286 1.000 22.890 179 GLY A N 1
ATOM 2637 C CA . GLY A 1 179 ? 15.960 10.221 19.054 1.000 22.530 179 GLY A CA 1
ATOM 2638 C C . GLY A 1 179 ? 17.208 9.908 19.848 1.000 25.840 179 GLY A C 1
ATOM 2639 O O . GLY A 1 179 ? 17.851 8.884 19.564 1.000 30.380 179 GLY A O 1
ATOM 2643 N N . LYS A 1 180 ? 17.503 10.735 20.840 1.000 24.790 180 LYS A N 1
ATOM 2644 C CA . LYS A 1 180 ? 18.746 10.584 21.611 1.000 27.190 180 LYS A CA 1
ATOM 2645 C C . LYS A 1 180 ? 18.515 9.765 22.888 1.000 26.710 180 LYS A C 1
ATOM 2646 O O . LYS A 1 180 ? 17.413 9.827 23.428 1.000 26.320 180 LYS A O 1
ATOM 2658 N N . SER A 1 181 ? 19.502 8.990 23.301 1.000 27.360 181 SER A N 1
ATOM 2659 C CA . SER A 1 181 ? 19.495 8.188 24.550 1.000 29.190 181 SER A CA 1
ATOM 2660 C C . SER A 1 181 ? 20.726 8.617 25.335 1.000 28.850 181 SER A C 1
ATOM 2661 O O . SER A 1 181 ? 21.821 8.641 24.760 1.000 30.100 181 SER A O 1
ATOM 2669 N N . LEU A 1 182 ? 20.555 8.971 26.589 1.000 26.770 182 LEU A N 1
ATOM 2670 C CA . LEU A 1 182 ? 21.618 9.624 27.380 1.000 27.600 182 LEU A CA 1
ATOM 2671 C C . LEU A 1 182 ? 22.605 8.566 27.850 1.000 28.590 182 LEU A C 1
ATOM 2672 O O . LEU A 1 182 ? 23.780 8.888 28.032 1.000 27.540 182 LEU A O 1
ATOM 2688 N N . VAL A 1 183 ? 22.110 7.351 28.028 1.000 29.120 183 VAL A N 1
ATOM 2689 C CA . VAL A 1 183 ? 22.910 6.238 28.591 1.000 30.350 183 VAL A CA 1
ATOM 2690 C C . VAL A 1 183 ? 22.630 4.990 27.762 1.000 32.140 183 VAL A C 1
ATOM 2691 O O . VAL A 1 183 ? 21.471 4.624 27.600 1.000 34.360 183 VAL A O 1
ATOM 2704 N N . GLU A 1 184 ? 23.693 4.396 27.252 1.000 32.730 184 GLU A N 1
ATOM 2705 C CA . GLU A 1 184 ? 23.577 3.232 26.356 1.000 35.620 184 GLU A CA 1
ATOM 2706 C C . GLU A 1 184 ? 24.511 2.131 26.864 1.000 37.430 184 GLU A C 1
ATOM 2707 O O . GLU A 1 184 ? 25.713 2.419 26.956 1.000 40.070 184 GLU A O 1
ATOM 2713 N N . LYS A 1 187 ? 26.730 3.323 29.630 1.000 33.170 187 LYS A N 1
ATOM 2714 C CA . LYS A 1 187 ? 27.768 4.302 29.254 1.000 34.040 187 LYS A CA 1
ATOM 2715 C C . LYS A 1 187 ? 27.101 5.601 28.823 1.000 31.970 187 LYS A C 1
ATOM 2716 O O . LYS A 1 187 ? 26.043 5.532 28.253 1.000 32.840 187 LYS A O 1
ATOM 2728 N N . LEU A 1 188 ? 27.747 6.710 29.095 1.000 29.070 188 LEU A N 1
ATOM 2729 C CA . LEU A 1 188 ? 27.223 8.061 28.786 1.000 28.760 188 LEU A CA 1
ATOM 2730 C C . LEU A 1 188 ? 27.353 8.351 27.288 1.000 29.920 188 LEU A C 1
ATOM 2731 O O . LEU A 1 188 ? 28.479 8.240 26.776 1.000 33.070 188 LEU A O 1
ATOM 2747 N N . ASN A 1 189 ? 26.273 8.744 26.620 1.000 27.800 189 ASN A N 1
ATOM 2748 C CA . ASN A 1 189 ? 26.270 9.291 25.239 1.000 30.650 189 ASN A CA 1
ATOM 2749 C C . ASN A 1 189 ? 25.583 10.666 25.250 1.000 28.600 189 ASN A C 1
ATOM 2750 O O . ASN A 1 189 ? 24.362 10.751 24.935 1.000 31.800 189 ASN A O 1
ATOM 2761 N N . PHE A 1 190 ? 26.340 11.707 25.600 1.000 27.090 190 PHE A N 1
ATOM 2762 C CA . PHE A 1 190 ? 25.809 13.064 25.882 1.000 24.570 190 PHE A CA 1
ATOM 2763 C C . PHE A 1 190 ? 25.789 13.898 24.600 1.000 25.510 190 PHE A C 1
ATOM 2764 O O . PHE A 1 190 ? 26.889 14.175 24.050 1.000 27.770 190 PHE A O 1
ATOM 2781 N N . ASP A 1 191 ? 24.601 14.288 24.128 1.000 21.290 191 ASP A N 1
ATOM 2782 C CA . ASP A 1 191 ? 24.445 15.197 22.969 1.000 21.710 191 ASP A CA 1
ATOM 2783 C C . ASP A 1 191 ? 24.196 16.622 23.482 1.000 22.990 191 ASP A C 1
ATOM 2784 O O . ASP A 1 191 ? 23.060 16.927 23.940 1.000 20.630 191 ASP A O 1
ATOM 2793 N N . ASN A 1 192 ? 25.226 17.459 23.457 1.000 23.540 192 ASN A N 1
ATOM 2794 C CA . ASN A 1 192 ? 25.143 18.855 23.958 1.000 23.510 192 ASN A CA 1
ATOM 2795 C C . ASN A 1 192 ? 23.956 19.587 23.338 1.000 21.850 192 ASN A C 1
ATOM 2796 O O . ASN A 1 192 ? 23.191 20.226 24.090 1.000 19.220 192 ASN A O 1
ATOM 2807 N N . LYS A 1 193 ? 23.819 19.596 22.013 1.000 21.820 193 LYS A N 1
ATOM 2808 C CA . LYS A 1 193 ? 22.755 20.407 21.379 1.000 20.820 193 LYS A CA 1
ATOM 2809 C C . LYS A 1 193 ? 21.394 19.949 21.929 1.000 19.300 193 LYS A C 1
ATOM 2810 O O . LYS A 1 193 ? 20.603 20.805 22.255 1.000 17.640 193 LYS A O 1
ATOM 2829 N N . ALA A 1 194 ? 21.129 18.641 21.953 1.000 19.930 194 ALA A N 1
ATOM 2830 C CA . ALA A 1 194 ? 19.843 18.097 22.430 1.000 18.410 194 ALA A CA 1
ATOM 2831 C C . ALA A 1 194 ? 19.629 18.464 23.909 1.000 14.540 194 ALA A C 1
ATOM 2832 O O . ALA A 1 194 ? 18.468 18.811 24.257 1.000 13.550 194 ALA A O 1
ATOM 2839 N N . ALA A 1 195 ? 20.682 18.455 24.728 1.000 14.210 195 ALA A N 1
ATOM 2840 C CA . ALA A 1 195 ? 20.557 18.757 26.186 1.000 13.310 195 ALA A CA 1
ATOM 2841 C C . ALA A 1 195 ? 20.265 20.249 26.334 1.000 13.310 195 ALA A C 1
ATOM 2842 O O . ALA A 1 195 ? 19.336 20.635 27.052 1.000 12.860 195 ALA A O 1
ATOM 2849 N N . VAL A 1 196 ? 21.020 21.103 25.630 1.000 12.830 196 VAL A N 1
ATOM 2850 C CA . VAL A 1 196 ? 20.766 22.573 25.659 1.000 12.770 196 VAL A CA 1
ATOM 2851 C C . VAL A 1 196 ? 19.375 22.865 25.114 1.000 13.110 196 VAL A C 1
ATOM 2852 O O . VAL A 1 196 ? 18.661 23.654 25.701 1.000 12.650 196 VAL A O 1
ATOM 2865 N N . ASP A 1 197 ? 18.957 22.181 24.028 1.000 13.930 197 ASP A N 1
ATOM 2866 C CA . ASP A 1 197 ? 17.639 22.455 23.412 1.000 14.370 197 ASP A CA 1
ATOM 2867 C C . ASP A 1 197 ? 16.504 22.037 24.357 1.000 12.050 197 ASP A C 1
ATOM 2868 O O . ASP A 1 197 ? 15.493 22.727 24.430 1.000 12.610 197 ASP A O 1
ATOM 2877 N N . SER A 1 198 ? 16.690 20.946 25.084 1.000 11.550 198 SER A N 1
ATOM 2878 C CA . SER A 1 198 ? 15.667 20.549 26.077 1.000 11.590 198 SER A CA 1
ATOM 2879 C C . SER A 1 198 ? 15.541 21.632 27.160 1.000 10.180 198 SER A C 1
ATOM 2880 O O . SER A 1 198 ? 14.474 22.108 27.394 1.000 9.770 198 SER A O 1
ATOM 2888 N N . LEU A 1 199 ? 16.652 22.024 27.767 1.000 10.490 199 LEU A N 1
ATOM 2889 C CA . LEU A 1 199 ? 16.610 23.073 28.819 1.000 10.270 199 LEU A CA 1
ATOM 2890 C C . LEU A 1 199 ? 16.019 24.387 28.280 1.000 10.510 199 LEU A C 1
ATOM 2891 O O . LEU A 1 199 ? 15.226 24.961 28.949 1.000 11.350 199 LEU A O 1
ATOM 2907 N N . LYS A 1 200 ? 16.410 24.787 27.076 1.000 11.530 200 LYS A N 1
ATOM 2908 C CA . LYS A 1 200 ? 15.852 26.038 26.504 1.000 12.880 200 LYS A CA 1
ATOM 2909 C C . LYS A 1 200 ? 14.355 25.895 26.263 1.000 12.990 200 LYS A C 1
ATOM 2910 O O . LYS A 1 200 ? 13.660 26.845 26.400 1.000 14.550 200 LYS A O 1
ATOM 2929 N N . LEU A 1 201 ? 13.909 24.719 25.840 1.000 12.840 201 LEU A N 1
ATOM 2930 C CA . LEU A 1 201 ? 12.460 24.540 25.593 1.000 13.590 201 LEU A CA 1
ATOM 2931 C C . LEU A 1 201 ? 11.653 24.752 26.860 1.000 13.160 201 LEU A C 1
ATOM 2932 O O . LEU A 1 201 ? 10.772 25.546 26.883 1.000 13.160 201 LEU A O 1
ATOM 2948 N N . TRP A 1 202 ? 12.042 24.080 27.935 1.000 12.440 202 TRP A N 1
ATOM 2949 C CA . TRP A 1 202 ? 11.256 24.239 29.182 1.000 12.680 202 TRP A CA 1
ATOM 2950 C C . TRP A 1 202 ? 11.314 25.681 29.690 1.000 13.420 202 TRP A C 1
ATOM 2951 O O . TRP A 1 202 ? 10.338 26.176 30.144 1.000 13.310 202 TRP A O 1
ATOM 2972 N N A LYS A 1 203 ? 12.473 26.335 29.556 0.500 12.830 203 LYS A N 1
ATOM 2973 N N C LYS A 1 203 ? 12.466 26.326 29.550 0.500 14.070 203 LYS A N 1
ATOM 2974 C CA A LYS A 1 203 ? 12.589 27.758 29.975 0.250 13.060 203 LYS A CA 1
ATOM 2975 C CA B LYS A 1 203 ? 12.554 28.624 30.811 0.250 12.170 203 LYS A CA 1
ATOM 2976 C CA C LYS A 1 203 ? 12.572 27.736 29.978 0.500 15.150 203 LYS A CA 1
ATOM 2977 C C A LYS A 1 203 ? 11.779 28.663 29.028 0.500 14.250 203 LYS A C 1
ATOM 2978 C C C LYS A 1 203 ? 11.786 28.661 29.026 0.500 15.540 203 LYS A C 1
ATOM 2979 O O A LYS A 1 203 ? 11.152 29.595 29.528 0.500 14.920 203 LYS A O 1
ATOM 2980 O O C LYS A 1 203 ? 11.155 29.591 29.529 0.500 16.270 203 LYS A O 1
ATOM 3034 N N . SER A 1 204 ? 11.656 28.289 27.751 1.000 14.500 204 SER A N 1
ATOM 3035 C CA . SER A 1 204 ? 10.909 29.114 26.765 1.000 15.690 204 SER A CA 1
ATOM 3036 C C . SER A 1 204 ? 9.440 29.192 27.157 1.000 17.700 204 SER A C 1
ATOM 3037 O O . SER A 1 204 ? 8.868 30.221 26.967 1.000 19.510 204 SER A O 1
ATOM 3045 N N . PHE A 1 205 ? 8.862 28.144 27.743 1.000 15.730 205 PHE A N 1
ATOM 3046 C CA . PHE A 1 205 ? 7.453 28.243 28.209 1.000 16.630 205 PHE A CA 1
ATOM 3047 C C . PHE A 1 205 ? 7.335 29.347 29.259 1.000 18.730 205 PHE A C 1
ATOM 3048 O O . PHE A 1 205 ? 6.369 30.065 29.238 1.000 18.630 205 PHE A O 1
ATOM 3065 N N . VAL A 1 206 ? 8.296 29.459 30.167 1.000 19.040 206 VAL A N 1
ATOM 3066 C CA . VAL A 1 206 ? 8.232 30.524 31.197 1.000 21.020 206 VAL A CA 1
ATOM 3067 C C . VAL A 1 206 ? 8.439 31.892 30.509 1.000 21.140 206 VAL A C 1
ATOM 3068 O O . VAL A 1 206 ? 7.640 32.783 30.706 1.000 21.710 206 VAL A O 1
ATOM 3081 N N . ASP A 1 207 ? 9.426 31.994 29.644 1.000 19.050 207 ASP A N 1
ATOM 3082 C CA . ASP A 1 207 ? 9.728 33.285 28.947 1.000 21.400 207 ASP A CA 1
ATOM 3083 C C . ASP A 1 207 ? 8.543 33.748 28.082 1.000 26.000 207 ASP A C 1
ATOM 3084 O O . ASP A 1 207 ? 8.301 34.994 28.015 1.000 26.680 207 ASP A O 1
ATOM 3093 N N . ASP A 1 208 ? 7.883 32.805 27.401 1.000 25.060 208 ASP A N 1
ATOM 3094 C CA . ASP A 1 208 ? 6.771 33.109 26.458 1.000 26.590 208 ASP A CA 1
ATOM 3095 C C . ASP A 1 208 ? 5.435 33.289 27.193 1.000 26.370 208 ASP A C 1
ATOM 3096 O O . ASP A 1 208 ? 4.474 33.557 26.497 1.000 29.480 208 ASP A O 1
ATOM 3105 N N . GLY A 1 209 ? 5.405 33.183 28.523 1.000 22.240 209 GLY A N 1
ATOM 3106 C CA . GLY A 1 209 ? 4.216 33.293 29.389 1.000 25.000 209 GLY A CA 1
ATOM 3107 C C . GLY A 1 209 ? 3.265 32.099 29.350 1.000 25.430 209 GLY A C 1
ATOM 3108 O O . GLY A 1 209 ? 2.214 32.191 29.969 1.000 27.450 209 GLY A O 1
ATOM 3112 N N . ILE A 1 210 ? 3.655 31.025 28.682 1.000 23.470 210 ILE A N 1
ATOM 3113 C CA . ILE A 1 210 ? 2.858 29.774 28.536 1.000 21.610 210 ILE A CA 1
ATOM 3114 C C . ILE A 1 210 ? 2.858 29.009 29.877 1.000 21.540 210 ILE A C 1
ATOM 3115 O O . ILE A 1 210 ? 1.902 28.299 30.157 1.000 21.160 210 ILE A O 1
ATOM 3131 N N . SER A 1 211 ? 3.916 29.131 30.664 1.000 19.540 211 SER A N 1
ATOM 3132 C CA . SER A 1 211 ? 3.988 28.532 32.013 1.000 17.720 211 SER A CA 1
ATOM 3133 C C . SER A 1 211 ? 4.219 29.656 33.035 1.000 19.340 211 SER A C 1
ATOM 3134 O O . SER A 1 211 ? 4.835 30.646 32.671 1.000 19.750 211 SER A O 1
ATOM 3142 N N . LYS A 1 212 ? 3.837 29.446 34.285 1.000 18.870 212 LYS A N 1
ATOM 3143 C CA . LYS A 1 212 ? 3.932 30.485 35.342 1.000 21.700 212 LYS A CA 1
ATOM 3144 C C . LYS A 1 212 ? 5.410 30.734 35.678 1.000 22.880 212 LYS A C 1
ATOM 3145 O O . LYS A 1 212 ? 6.270 29.811 35.518 1.000 20.650 212 LYS A O 1
ATOM 3164 N N . LYS A 1 213 ? 5.707 31.941 36.156 1.000 21.580 213 LYS A N 1
ATOM 3165 C CA . LYS A 1 213 ? 7.080 32.373 36.545 1.000 23.850 213 LYS A CA 1
ATOM 3166 C C . LYS A 1 213 ? 7.741 31.401 37.536 1.000 21.550 213 LYS A C 1
ATOM 3167 O O . LYS A 1 213 ? 8.974 31.286 37.490 1.000 21.670 213 LYS A O 1
ATOM 3186 N N . ASN A 1 214 ? 7.000 30.774 38.446 1.000 20.540 214 ASN A N 1
ATOM 3187 C CA . ASN A 1 214 ? 7.554 29.953 39.549 1.000 20.360 214 ASN A CA 1
ATOM 3188 C C . ASN A 1 214 ? 7.340 28.440 39.289 1.000 17.520 214 ASN A C 1
ATOM 3189 O O . ASN A 1 214 ? 7.254 27.686 40.274 1.000 18.310 214 ASN A O 1
ATOM 3200 N N . ILE A 1 215 ? 7.370 28.028 38.013 1.000 17.450 215 ILE A N 1
ATOM 3201 C CA . ILE A 1 215 ? 7.289 26.582 37.646 1.000 16.500 215 ILE A CA 1
ATOM 3202 C C . ILE A 1 215 ? 8.421 25.808 38.328 1.000 16.710 215 ILE A C 1
ATOM 3203 O O . ILE A 1 215 ? 8.279 24.580 38.527 1.000 15.370 215 ILE A O 1
ATOM 3219 N N . SER A 1 216 ? 9.539 26.454 38.683 1.000 17.010 216 SER A N 1
ATOM 3220 C CA . SER A 1 216 ? 10.669 25.793 39.391 1.000 16.820 216 SER A CA 1
ATOM 3221 C C . SER A 1 216 ? 10.265 25.245 40.766 1.000 14.150 216 SER A C 1
ATOM 3222 O O . SER A 1 216 ? 11.005 24.524 41.382 1.000 15.590 216 SER A O 1
ATOM 3230 N N . GLU A 1 217 ? 9.086 25.652 41.236 1.000 16.740 217 GLU A N 1
ATOM 3231 C CA . GLU A 1 217 ? 8.549 25.270 42.566 1.000 18.510 217 GLU A CA 1
ATOM 3232 C C . GLU A 1 217 ? 7.505 24.144 42.446 1.000 18.190 217 GLU A C 1
ATOM 3233 O O . GLU A 1 217 ? 6.990 23.719 43.501 1.000 19.650 217 GLU A O 1
ATOM 3245 N N . VAL A 1 218 ? 7.184 23.715 41.224 1.000 16.600 218 VAL A N 1
ATOM 3246 C CA . VAL A 1 218 ? 6.026 22.805 40.952 1.000 16.830 218 VAL A CA 1
ATOM 3247 C C . VAL A 1 218 ? 6.441 21.326 41.055 1.000 16.860 218 VAL A C 1
ATOM 3248 O O . VAL A 1 218 ? 7.327 20.885 40.264 1.000 16.530 218 VAL A O 1
ATOM 3261 N N . ALA A 1 219 ? 5.926 20.598 42.052 1.000 17.930 219 ALA A N 1
ATOM 3262 C CA . ALA A 1 219 ? 6.063 19.133 42.223 1.000 18.420 219 ALA A CA 1
ATOM 3263 C C . ALA A 1 219 ? 4.891 18.429 41.515 1.000 16.310 219 ALA A C 1
ATOM 3264 O O . ALA A 1 219 ? 3.975 19.084 41.039 1.000 16.340 219 ALA A O 1
ATOM 3271 N N . THR A 1 220 ? 4.968 17.110 41.405 1.000 16.600 220 THR A N 1
ATOM 3272 C CA . THR A 1 220 ? 3.981 16.297 40.656 1.000 16.100 220 THR A CA 1
ATOM 3273 C C . THR A 1 220 ? 2.554 16.612 41.141 1.000 15.690 220 THR A C 1
ATOM 3274 O O . THR A 1 220 ? 1.710 16.832 40.357 1.000 16.400 220 THR A O 1
ATOM 3285 N N . ASP A 1 221 ? 2.328 16.684 42.441 1.000 19.070 221 ASP A N 1
ATOM 3286 C CA . ASP A 1 221 ? 0.941 16.864 42.929 1.000 22.860 221 ASP A CA 1
ATOM 3287 C C . ASP A 1 221 ? 0.492 18.329 42.839 1.000 23.640 221 ASP A C 1
ATOM 3288 O O . ASP A 1 221 ? -0.711 18.565 42.852 1.000 23.360 221 ASP A O 1
ATOM 3297 N N . ASP A 1 222 ? 1.404 19.293 42.716 1.000 22.300 222 ASP A N 1
ATOM 3298 C CA . ASP A 1 222 ? 1.065 20.711 42.452 1.000 22.010 222 ASP A CA 1
ATOM 3299 C C . ASP A 1 222 ? 0.413 20.827 41.068 1.000 23.880 222 ASP A C 1
ATOM 3300 O O . ASP A 1 222 ? -0.663 21.446 40.911 1.000 22.720 222 ASP A O 1
ATOM 3309 N N . THR A 1 223 ? 1.008 20.202 40.046 1.000 17.870 223 THR A N 1
ATOM 3310 C CA . THR A 1 223 ? 0.387 20.146 38.712 1.000 18.720 223 THR A CA 1
ATOM 3311 C C . THR A 1 223 ? -1.018 19.543 38.866 1.000 17.160 223 THR A C 1
ATOM 3312 O O . THR A 1 223 ? -1.929 20.037 38.215 1.000 19.210 223 THR A O 1
ATOM 3323 N N . ARG A 1 224 ? -1.120 18.431 39.580 1.000 18.340 224 ARG A N 1
ATOM 3324 C CA . ARG A 1 224 ? -2.416 17.689 39.698 1.000 19.020 224 ARG A CA 1
ATOM 3325 C C . ARG A 1 224 ? -3.473 18.606 40.321 1.000 19.870 224 ARG A C 1
ATOM 3326 O O . ARG A 1 224 ? -4.496 18.844 39.671 1.000 21.040 224 ARG A O 1
ATOM 3347 N N . LYS A 1 225 ? -3.172 19.173 41.472 1.000 23.810 225 LYS A N 1
ATOM 3348 C CA . LYS A 1 225 ? -4.133 20.089 42.156 1.000 23.930 225 LYS A CA 1
ATOM 3349 C C . LYS A 1 225 ? -4.493 21.307 41.312 1.000 23.880 225 LYS A C 1
ATOM 3350 O O . LYS A 1 225 ? -5.634 21.646 41.273 1.000 25.120 225 LYS A O 1
ATOM 3369 N N . GLU A 1 226 ? -3.539 21.938 40.630 1.000 23.810 226 GLU A N 1
ATOM 3370 C CA . GLU A 1 226 ? -3.814 23.166 39.845 1.000 26.070 226 GLU A CA 1
ATOM 3371 C C . GLU A 1 226 ? -4.650 22.883 38.594 1.000 25.680 226 GLU A C 1
ATOM 3372 O O . GLU A 1 226 ? -5.461 23.709 38.221 1.000 24.270 226 GLU A O 1
ATOM 3384 N N . PHE A 1 227 ? -4.398 21.759 37.940 1.000 23.920 227 PHE A N 1
ATOM 3385 C CA . PHE A 1 227 ? -5.223 21.397 36.775 1.000 21.790 227 PHE A CA 1
ATOM 3386 C C . PHE A 1 227 ? -6.624 21.075 37.295 1.000 22.080 227 PHE A C 1
ATOM 3387 O O . PHE A 1 227 ? -7.555 21.478 36.654 1.000 22.650 227 PHE A O 1
ATOM 3404 N N . GLN A 1 228 ? -6.675 20.393 38.427 1.000 22.710 228 GLN A N 1
ATOM 3405 C CA . GLN A 1 228 ? -7.972 19.949 39.007 1.000 25.290 228 GLN A CA 1
ATOM 3406 C C . GLN A 1 228 ? -8.828 21.169 39.379 1.000 26.780 228 GLN A C 1
ATOM 3407 O O . GLN A 1 228 ? -10.025 21.049 39.326 1.000 28.120 228 GLN A O 1
ATOM 3421 N N . ALA A 1 229 ? -8.204 22.275 39.762 1.000 28.250 229 ALA A N 1
ATOM 3422 C CA . ALA A 1 229 ? -8.848 23.556 40.125 1.000 25.380 229 ALA A CA 1
ATOM 3423 C C . ALA A 1 229 ? -9.310 24.340 38.892 1.000 29.250 229 ALA A C 1
ATOM 3424 O O . ALA A 1 229 ? -9.878 25.412 39.094 1.000 30.630 229 ALA A O 1
ATOM 3431 N N . GLY A 1 230 ? -9.080 23.872 37.671 1.000 23.700 230 GLY A N 1
ATOM 3432 C CA . GLY A 1 230 ? -9.498 24.564 36.442 1.000 24.730 230 GLY A CA 1
ATOM 3433 C C . GLY A 1 230 ? -8.550 25.674 36.024 1.000 23.080 230 GLY A C 1
ATOM 3434 O O . GLY A 1 230 ? -8.859 26.362 35.090 1.000 25.140 230 GLY A O 1
ATOM 3438 N N . LYS A 1 231 ? -7.323 25.651 36.528 1.000 26.840 231 LYS A N 1
ATOM 3439 C CA . LYS A 1 231 ? -6.376 26.757 36.240 1.000 26.550 231 LYS A CA 1
ATOM 3440 C C . LYS A 1 231 ? -5.296 26.365 35.218 1.000 25.940 231 LYS A C 1
ATOM 3441 O O . LYS A 1 231 ? -4.385 27.144 34.994 1.000 26.230 231 LYS A O 1
ATOM 3453 N N . VAL A 1 232 ? -5.417 25.188 34.614 1.000 24.140 232 VAL A N 1
ATOM 3454 C CA . VAL A 1 232 ? -4.347 24.713 33.689 1.000 21.320 232 VAL A CA 1
ATOM 3455 C C . VAL A 1 232 ? -4.930 24.180 32.373 1.000 20.170 232 VAL A C 1
ATOM 3456 O O . VAL A 1 232 ? -5.756 23.313 32.429 1.000 23.710 232 VAL A O 1
ATOM 3469 N N . LEU A 1 233 ? -4.463 24.642 31.227 1.000 21.170 233 LEU A N 1
ATOM 3470 C CA . LEU A 1 233 ? -4.967 24.134 29.933 1.000 22.490 233 LEU A CA 1
ATOM 3471 C C . LEU A 1 233 ? -4.343 22.760 29.619 1.000 21.160 233 LEU A C 1
ATOM 3472 O O . LEU A 1 233 ? -5.069 21.857 29.277 1.000 20.080 233 LEU A O 1
ATOM 3488 N N . PHE A 1 234 ? -3.030 22.639 29.809 1.000 18.840 234 PHE A N 1
ATOM 3489 C CA . PHE A 1 234 ? -2.247 21.413 29.496 1.000 18.470 234 PHE A CA 1
ATOM 3490 C C . PHE A 1 234 ? -1.421 21.015 30.715 1.000 18.410 234 PHE A C 1
ATOM 3491 O O . PHE A 1 234 ? -0.689 21.842 31.198 1.000 16.580 234 PHE A O 1
ATOM 3508 N N . ALA A 1 235 ? -1.517 19.763 31.154 1.000 16.130 235 ALA A N 1
ATOM 3509 C CA . ALA A 1 235 ? -0.795 19.313 32.365 1.000 16.330 235 ALA A CA 1
ATOM 3510 C C . ALA A 1 235 ? -0.039 17.994 32.124 1.000 16.540 235 ALA A C 1
ATOM 3511 O O . ALA A 1 235 ? -0.626 17.041 31.622 1.000 15.890 235 ALA A O 1
ATOM 3518 N N . VAL A 1 236 ? 1.246 17.981 32.458 1.000 14.450 236 VAL A N 1
ATOM 3519 C CA . VAL A 1 236 ? 2.028 16.732 32.377 1.000 12.750 236 VAL A CA 1
ATOM 3520 C C . VAL A 1 236 ? 1.827 15.994 33.695 1.000 12.160 236 VAL A C 1
ATOM 3521 O O . VAL A 1 236 ? 2.196 16.495 34.741 1.000 13.040 236 VAL A O 1
ATOM 3534 N N . ASN A 1 237 ? 1.305 14.759 33.696 1.000 11.900 237 ASN A N 1
ATOM 3535 C CA . ASN A 1 237 ? 1.203 14.011 34.947 1.000 11.680 237 ASN A CA 1
ATOM 3536 C C . ASN A 1 237 ? 1.030 12.506 34.679 1.000 11.850 237 ASN A C 1
ATOM 3537 O O . ASN A 1 237 ? 1.038 12.075 33.537 1.000 13.530 237 ASN A O 1
ATOM 3548 N N . TRP A 1 238 ? 0.923 11.760 35.736 1.000 12.070 238 TRP A N 1
ATOM 3549 C CA . TRP A 1 238 ? 0.944 10.273 35.729 1.000 12.490 238 TRP A CA 1
ATOM 3550 C C . TRP A 1 238 ? -0.493 9.738 35.867 1.000 13.180 238 TRP A C 1
ATOM 3551 O O . TRP A 1 238 ? -1.486 10.553 36.045 1.000 14.960 238 TRP A O 1
ATOM 3572 N N . SER A 1 239 ? -0.659 8.421 35.905 1.000 14.620 239 SER A N 1
ATOM 3573 C CA . SER A 1 239 ? -2.011 7.807 35.831 1.000 13.950 239 SER A CA 1
ATOM 3574 C C . SER A 1 239 ? -2.889 8.156 37.029 1.000 16.490 239 SER A C 1
ATOM 3575 O O . SER A 1 239 ? -4.115 8.291 36.809 1.000 17.560 239 SER A O 1
ATOM 3583 N N . TYR A 1 240 ? -2.329 8.307 38.232 1.000 16.490 240 TYR A N 1
ATOM 3584 C CA . TYR A 1 240 ? -3.135 8.496 39.472 1.000 17.840 240 TYR A CA 1
ATOM 3585 C C . TYR A 1 240 ? -3.974 9.778 39.328 1.000 19.450 240 TYR A C 1
ATOM 3586 O O . TYR A 1 240 ? -4.986 9.882 40.087 1.000 21.920 240 TYR A O 1
ATOM 3604 N N . ALA A 1 241 ? -3.598 10.762 38.512 1.000 19.510 241 ALA A N 1
ATOM 3605 C CA . ALA A 1 241 ? -4.298 12.073 38.429 1.000 19.380 241 ALA A CA 1
ATOM 3606 C C . ALA A 1 241 ? -5.733 11.912 37.908 1.000 21.570 241 ALA A C 1
ATOM 3607 O O . ALA A 1 241 ? -6.623 12.749 38.251 1.000 21.030 241 ALA A O 1
ATOM 3614 N N . TRP A 1 242 ? -6.004 10.962 37.019 1.000 21.910 242 TRP A N 1
ATOM 3615 C CA . TRP A 1 242 ? -7.313 10.959 36.294 1.000 23.330 242 TRP A CA 1
ATOM 3616 C C . TRP A 1 242 ? -8.462 10.881 37.304 1.000 25.230 242 TRP A C 1
ATOM 3617 O O . TRP A 1 242 ? -9.419 11.696 37.157 1.000 23.820 242 TRP A O 1
ATOM 3638 N N . THR A 1 243 ? -8.386 9.942 38.261 1.000 24.130 243 THR A N 1
ATOM 3639 C CA . THR A 1 243 ? -9.501 9.705 39.221 1.000 26.440 243 THR A CA 1
ATOM 3640 C C . THR A 1 243 ? -9.714 10.979 40.051 1.000 28.830 243 THR A C 1
ATOM 3641 O O . THR A 1 243 ? -10.888 11.295 40.362 1.000 25.880 243 THR A O 1
ATOM 3652 N N . HIS A 1 244 ? -8.647 11.709 40.386 1.000 27.000 244 HIS A N 1
ATOM 3653 C CA . HIS A 1 244 ? -8.767 13.009 41.108 1.000 25.510 244 HIS A CA 1
ATOM 3654 C C . HIS A 1 244 ? -9.596 13.973 40.268 1.000 25.620 244 HIS A C 1
ATOM 3655 O O . HIS A 1 244 ? -10.567 14.551 40.790 1.000 25.180 244 HIS A O 1
ATOM 3670 N N . PHE A 1 245 ? -9.266 14.140 38.999 1.000 22.860 245 PHE A N 1
ATOM 3671 C CA . PHE A 1 245 ? -9.933 15.057 38.056 1.000 24.680 245 PHE A CA 1
ATOM 3672 C C . PHE A 1 245 ? -11.419 14.721 37.886 1.000 27.980 245 PHE A C 1
ATOM 3673 O O . PHE A 1 245 ? -12.187 15.640 37.500 1.000 26.900 245 PHE A O 1
ATOM 3690 N N . GLN A 1 246 ? -11.758 13.444 38.010 1.000 29.200 246 GLN A N 1
ATOM 3691 C CA . GLN A 1 246 ? -13.151 12.991 37.746 1.000 29.410 246 GLN A CA 1
ATOM 3692 C C . GLN A 1 246 ? -13.875 12.844 39.084 1.000 32.090 246 GLN A C 1
ATOM 3693 O O . GLN A 1 246 ? -15.057 12.501 39.073 1.000 34.310 246 GLN A O 1
ATOM 3707 N N . GLY A 1 247 ? -13.187 13.136 40.175 1.000 32.010 247 GLY A N 1
ATOM 3708 C CA . GLY A 1 247 ? -13.751 12.965 41.514 1.000 33.690 247 GLY A CA 1
ATOM 3709 C C . GLY A 1 247 ? -14.552 14.147 42.049 1.000 32.350 247 GLY A C 1
ATOM 3710 O O . GLY A 1 247 ? -14.920 15.048 41.270 1.000 29.180 247 GLY A O 1
ATOM 3714 N N . LYS A 1 248 ? -14.751 14.134 43.359 1.000 34.790 248 LYS A N 1
ATOM 3715 C CA . LYS A 1 248 ? -15.571 15.167 44.034 1.000 39.800 248 LYS A CA 1
ATOM 3716 C C . LYS A 1 248 ? -14.840 16.510 44.052 1.000 41.800 248 LYS A C 1
ATOM 3717 O O . LYS A 1 248 ? -15.471 17.460 43.583 1.000 44.800 248 LYS A O 1
ATOM 3723 N N . SER A 1 250 ? -13.075 18.451 42.900 1.000 37.880 250 SER A N 1
ATOM 3724 C CA . SER A 1 250 ? -12.522 18.739 41.552 1.000 38.230 250 SER A CA 1
ATOM 3725 C C . SER A 1 250 ? -13.444 19.682 40.802 1.000 35.480 250 SER A C 1
ATOM 3726 O O . SER A 1 250 ? -14.654 19.598 41.072 1.000 34.730 250 SER A O 1
ATOM 3734 N N . GLN A 1 251 ? -12.898 20.489 39.884 1.000 35.330 251 GLN A N 1
ATOM 3735 C CA . GLN A 1 251 ? -13.664 21.447 39.066 1.000 32.570 251 GLN A CA 1
ATOM 3736 C C . GLN A 1 251 ? -13.483 21.175 37.572 1.000 32.240 251 GLN A C 1
ATOM 3737 O O . GLN A 1 251 ? -13.763 22.060 36.798 1.000 30.020 251 GLN A O 1
ATOM 3743 N N . VAL A 1 252 ? -13.071 19.948 37.195 1.000 33.530 252 VAL A N 1
ATOM 3744 C CA . VAL A 1 252 ? -12.782 19.620 35.762 1.000 31.320 252 VAL A CA 1
ATOM 3745 C C . VAL A 1 252 ? -13.495 18.326 35.304 1.000 34.390 252 VAL A C 1
ATOM 3746 O O . VAL A 1 252 ? -13.091 17.793 34.268 1.000 28.320 252 VAL A O 1
ATOM 3759 N N . ASN A 1 253 ? -14.520 17.861 36.041 1.000 34.690 253 ASN A N 1
ATOM 3760 C CA . ASN A 1 253 ? -15.246 16.619 35.644 1.000 33.160 253 ASN A CA 1
ATOM 3761 C C . ASN A 1 253 ? -15.671 16.738 34.174 1.000 33.830 253 ASN A C 1
ATOM 3762 O O . ASN A 1 253 ? -16.172 17.799 33.794 1.000 36.830 253 ASN A O 1
ATOM 3773 N N . ASP A 1 254 ? -15.462 15.690 33.377 1.000 27.850 254 ASP A N 1
ATOM 3774 C CA . ASP A 1 254 ? -15.883 15.576 31.957 1.000 29.460 254 ASP A CA 1
ATOM 3775 C C . ASP A 1 254 ? -15.244 16.635 31.040 1.000 30.690 254 ASP A C 1
ATOM 3776 O O . ASP A 1 254 ? -15.659 16.646 29.854 1.000 31.390 254 ASP A O 1
ATOM 3782 N N . LYS A 1 255 ? -14.205 17.381 31.502 1.000 30.270 255 LYS A N 1
ATOM 3783 C CA . LYS A 1 255 ? -13.515 18.376 30.638 1.000 31.150 255 LYS A CA 1
ATOM 3784 C C . LYS A 1 255 ? -12.042 17.987 30.453 1.000 30.630 255 LYS A C 1
ATOM 3785 O O . LYS A 1 255 ? -11.300 18.837 29.968 1.000 30.220 255 LYS A O 1
ATOM 3804 N N . VAL A 1 256 ? -11.714 16.719 30.710 1.000 27.600 256 VAL A N 1
ATOM 3805 C CA . VAL A 1 256 ? -10.303 16.231 30.624 1.000 28.900 256 VAL A CA 1
ATOM 3806 C C . VAL A 1 256 ? -10.106 15.244 29.485 1.000 25.750 256 VAL A C 1
ATOM 3807 O O . VAL A 1 256 ? -10.832 14.240 29.410 1.000 24.730 256 VAL A O 1
ATOM 3820 N N . GLY A 1 257 ? -9.210 15.598 28.587 1.000 23.060 257 GLY A N 1
ATOM 3821 C CA . GLY A 1 257 ? -8.732 14.736 27.508 1.000 22.780 257 GLY A CA 1
ATOM 3822 C C . GLY A 1 257 ? -7.375 14.172 27.923 1.000 21.190 257 GLY A C 1
ATOM 3823 O O . GLY A 1 257 ? -6.744 14.721 28.834 1.000 21.150 257 GLY A O 1
ATOM 3827 N N . VAL A 1 258 ? -7.003 13.074 27.289 1.000 20.450 258 VAL A N 1
ATOM 3828 C CA . VAL A 1 258 ? -5.715 12.390 27.549 1.000 18.000 258 VAL A CA 1
ATOM 3829 C C . VAL A 1 258 ? -5.052 12.212 26.201 1.000 19.080 258 VAL A C 1
ATOM 3830 O O . VAL A 1 258 ? -5.657 11.598 25.355 1.000 18.650 258 VAL A O 1
ATOM 3843 N N . ALA A 1 259 ? -3.839 12.719 26.036 1.000 16.350 259 ALA A N 1
ATOM 3844 C CA . ALA A 1 259 ? -3.151 12.593 24.750 1.000 17.790 259 ALA A CA 1
ATOM 3845 C C . ALA A 1 259 ? -1.694 12.177 24.947 1.000 15.520 259 ALA A C 1
ATOM 3846 O O . ALA A 1 259 ? -1.185 12.371 26.038 1.000 15.050 259 ALA A O 1
ATOM 3853 N N . ARG A 1 260 ? -1.012 11.820 23.848 1.000 15.950 260 ARG A N 1
ATOM 3854 C CA . ARG A 1 260 ? 0.445 11.637 23.788 1.000 16.890 260 ARG A CA 1
ATOM 3855 C C . ARG A 1 260 ? 1.113 12.984 24.098 1.000 16.650 260 ARG A C 1
ATOM 3856 O O . ARG A 1 260 ? 0.481 14.088 23.899 1.000 18.460 260 ARG A O 1
ATOM 3877 N N . LEU A 1 261 ? 2.309 12.916 24.690 1.000 14.870 261 LEU A N 1
ATOM 3878 C CA . LEU A 1 261 ? 3.104 14.134 24.929 1.000 15.560 261 LEU A CA 1
ATOM 3879 C C . LEU A 1 261 ? 3.617 14.605 23.576 1.000 15.480 261 LEU A C 1
ATOM 3880 O O . LEU A 1 261 ? 3.993 13.802 22.738 1.000 17.470 261 LEU A O 1
ATOM 3896 N N . PRO A 1 262 ? 3.664 15.938 23.359 1.000 15.770 262 PRO A N 1
ATOM 3897 C CA . PRO A 1 262 ? 4.187 16.465 22.102 1.000 16.580 262 PRO A CA 1
ATOM 3898 C C . PRO A 1 262 ? 5.633 16.079 21.791 1.000 17.700 262 PRO A C 1
ATOM 3899 O O . PRO A 1 262 ? 6.459 15.825 22.700 1.000 15.740 262 PRO A O 1
ATOM 3910 N N . ALA A 1 263 ? 5.924 16.124 20.511 1.000 17.710 263 ALA A N 1
ATOM 3911 C CA . ALA A 1 263 ? 7.277 15.927 19.999 1.000 17.330 263 ALA A CA 1
ATOM 3912 C C . ALA A 1 263 ? 7.878 17.313 19.798 1.000 18.990 263 ALA A C 1
ATOM 3913 O O . ALA A 1 263 ? 7.177 18.312 19.735 1.000 18.040 263 ALA A O 1
ATOM 3920 N N . VAL A 1 264 ? 9.189 17.310 19.715 1.000 21.340 264 VAL A N 1
ATOM 3921 C CA . VAL A 1 264 ? 9.862 18.560 19.286 1.000 23.200 264 VAL A CA 1
ATOM 3922 C C . VAL A 1 264 ? 9.722 18.560 17.759 1.000 29.300 264 VAL A C 1
ATOM 3923 O O . VAL A 1 264 ? 9.624 17.471 17.153 1.000 30.090 264 VAL A O 1
ATOM 3936 N N . GLY A 1 266 ? 9.722 18.011 14.400 1.000 30.600 266 GLY A N 1
ATOM 3937 C CA . GLY A 1 266 ? 10.204 16.958 13.489 1.000 33.340 266 GLY A CA 1
ATOM 3938 C C . GLY A 1 266 ? 10.628 15.708 14.224 1.000 32.040 266 GLY A C 1
ATOM 3939 O O . GLY A 1 266 ? 11.208 14.818 13.596 1.000 31.640 266 GLY A O 1
ATOM 3943 N N . GLY A 1 267 ? 10.299 15.641 15.511 1.000 32.190 267 GLY A N 1
ATOM 3944 C CA . GLY A 1 267 ? 10.708 14.505 16.355 1.000 31.820 267 GLY A CA 1
ATOM 3945 C C . GLY A 1 267 ? 9.613 13.480 16.600 1.000 28.090 267 GLY A C 1
ATOM 3946 O O . GLY A 1 267 ? 8.575 13.515 15.964 1.000 27.270 267 GLY A O 1
ATOM 3950 N N . GLU A 1 268 ? 9.847 12.663 17.614 1.000 24.240 268 GLU A N 1
ATOM 3951 C CA . GLU A 1 268 ? 8.964 11.538 17.977 1.000 23.990 268 GLU A CA 1
ATOM 3952 C C . GLU A 1 268 ? 8.170 11.892 19.240 1.000 20.910 268 GLU A C 1
ATOM 3953 O O . GLU A 1 268 ? 8.702 12.653 20.105 1.000 18.460 268 GLU A O 1
ATOM 3965 N N . GLN A 1 269 ? 6.895 11.513 19.309 1.000 18.940 269 GLN A N 1
ATOM 3966 C CA . GLN A 1 269 ? 6.095 11.629 20.559 1.000 17.440 269 GLN A CA 1
ATOM 3967 C C . GLN A 1 269 ? 6.505 10.507 21.524 1.000 15.830 269 GLN A C 1
ATOM 3968 O O . GLN A 1 269 ? 6.508 9.328 21.135 1.000 16.160 269 GLN A O 1
ATOM 3982 N N . THR A 1 270 ? 7.057 10.912 22.683 1.000 15.310 270 THR A N 1
ATOM 3983 C CA . THR A 1 270 ? 7.597 9.996 23.719 1.000 14.350 270 THR A CA 1
ATOM 3984 C C . THR A 1 270 ? 6.959 10.278 25.066 1.000 12.200 270 THR A C 1
ATOM 3985 O O . THR A 1 270 ? 6.382 11.367 25.330 1.000 14.560 270 THR A O 1
ATOM 3996 N N . THR A 1 271 ? 7.032 9.285 25.936 1.000 10.840 271 THR A N 1
ATOM 3997 C CA . THR A 1 271 ? 6.761 9.472 27.372 1.000 11.130 271 THR A CA 1
ATOM 3998 C C . THR A 1 271 ? 7.720 8.602 28.158 1.000 10.850 271 THR A C 1
ATOM 3999 O O . THR A 1 271 ? 8.543 7.880 27.601 1.000 10.980 271 THR A O 1
ATOM 4010 N N A CYS A 1 272 ? 7.568 8.682 29.478 0.500 11.540 272 CYS A N 1
ATOM 4011 N N B CYS A 1 272 ? 7.605 8.676 29.471 0.500 9.980 272 CYS A N 1
ATOM 4012 C CA A CYS A 1 272 ? 8.402 7.938 30.440 0.500 13.590 272 CYS A CA 1
ATOM 4013 C CA B CYS A 1 272 ? 8.522 7.958 30.367 0.500 10.750 272 CYS A CA 1
ATOM 4014 C C A CYS A 1 272 ? 7.714 6.618 30.861 0.500 12.010 272 CYS A C 1
ATOM 4015 C C B CYS A 1 272 ? 7.826 6.757 31.010 0.500 10.870 272 CYS A C 1
ATOM 4016 O O A CYS A 1 272 ? 6.493 6.486 30.983 0.500 11.190 272 CYS A O 1
ATOM 4017 O O B CYS A 1 272 ? 6.690 7.033 31.559 0.500 10.340 272 CYS A O 1
ATOM 4032 N N . LEU A 1 273 ? 8.485 5.578 30.950 1.000 12.250 273 LEU A N 1
ATOM 4033 C CA . LEU A 1 273 ? 8.007 4.300 31.581 1.000 14.380 273 LEU A CA 1
ATOM 4034 C C . LEU A 1 273 ? 8.120 4.390 33.101 1.000 13.340 273 LEU A C 1
ATOM 4035 O O . LEU A 1 273 ? 9.319 4.459 33.580 1.000 16.450 273 LEU A O 1
ATOM 4051 N N . GLY A 1 274 ? 7.007 4.472 33.811 1.000 12.520 274 GLY A N 1
ATOM 4052 C CA . GLY A 1 274 ? 6.995 4.470 35.269 1.000 11.340 274 GLY A CA 1
ATOM 4053 C C . GLY A 1 274 ? 6.479 3.159 35.852 1.000 10.290 274 GLY A C 1
ATOM 4054 O O . GLY A 1 274 ? 6.652 2.114 35.258 1.000 10.270 274 GLY A O 1
ATOM 4058 N N . GLY A 1 275 ? 5.872 3.253 37.017 1.000 8.700 275 GLY A N 1
ATOM 4059 C CA . GLY A 1 275 ? 5.319 2.103 37.722 1.000 8.600 275 GLY A CA 1
ATOM 4060 C C . GLY A 1 275 ? 6.370 1.282 38.441 1.000 9.090 275 GLY A C 1
ATOM 4061 O O . GLY A 1 275 ? 7.482 1.747 38.735 1.000 9.260 275 GLY A O 1
ATOM 4065 N N . TRP A 1 276 ? 5.976 0.083 38.838 1.000 8.230 276 TRP A N 1
ATOM 4066 C CA . TRP A 1 276 ? 6.678 -0.785 39.797 1.000 8.740 276 TRP A CA 1
ATOM 4067 C C . TRP A 1 276 ? 6.787 -2.205 39.257 1.000 8.160 276 TRP A C 1
ATOM 4068 O O . TRP A 1 276 ? 6.052 -2.561 38.283 1.000 8.480 276 TRP A O 1
ATOM 4089 N N . GLU A 1 277 ? 7.735 -2.941 39.820 1.000 8.010 277 GLU A N 1
ATOM 4090 C CA . GLU A 1 277 ? 8.157 -4.272 39.375 1.000 8.390 277 GLU A CA 1
ATOM 4091 C C . GLU A 1 277 ? 8.326 -5.192 40.554 1.000 8.770 277 GLU A C 1
ATOM 4092 O O . GLU A 1 277 ? 8.238 -4.749 41.721 1.000 8.330 277 GLU A O 1
ATOM 4104 N N . PHE A 1 278 ? 8.535 -6.471 40.282 1.000 8.010 278 PHE A N 1
ATOM 4105 C CA . PHE A 1 278 ? 8.899 -7.455 41.306 1.000 8.000 278 PHE A CA 1
ATOM 4106 C C . PHE A 1 278 ? 10.274 -8.023 41.052 1.000 7.750 278 PHE A C 1
ATOM 4107 O O . PHE A 1 278 ? 10.680 -8.245 39.899 1.000 9.270 278 PHE A O 1
ATOM 4124 N N . GLY A 1 279 ? 11.040 -8.194 42.116 1.000 7.030 279 GLY A N 1
ATOM 4125 C CA . GLY A 1 279 ? 12.295 -8.956 42.087 1.000 7.520 279 GLY A CA 1
ATOM 4126 C C . GLY A 1 279 ? 12.343 -10.040 43.164 1.000 8.140 279 GLY A C 1
ATOM 4127 O O . GLY A 1 279 ? 11.499 -10.038 44.105 1.000 8.890 279 GLY A O 1
ATOM 4131 N N . VAL A 1 280 ? 13.328 -10.931 43.033 1.000 8.210 280 VAL A N 1
ATOM 4132 C CA . VAL A 1 280 ? 13.580 -12.012 44.020 1.000 8.410 280 VAL A CA 1
ATOM 4133 C C . VAL A 1 280 ? 14.813 -11.580 44.789 1.000 9.310 280 VAL A C 1
ATOM 4134 O O . VAL A 1 280 ? 15.810 -11.153 44.129 1.000 9.380 280 VAL A O 1
ATOM 4147 N N . SER A 1 281 ? 14.788 -11.689 46.100 1.000 9.050 281 SER A N 1
ATOM 4148 C CA . SER A 1 281 ? 15.975 -11.402 46.938 1.000 9.990 281 SER A CA 1
ATOM 4149 C C . SER A 1 281 ? 17.108 -12.392 46.597 1.000 10.860 281 SER A C 1
ATOM 4150 O O . SER A 1 281 ? 16.919 -13.632 46.598 1.000 10.720 281 SER A O 1
ATOM 4158 N N . ALA A 1 282 ? 18.304 -11.885 46.315 1.000 10.960 282 ALA A N 1
ATOM 4159 C CA . ALA A 1 282 ? 19.516 -12.715 46.131 1.000 12.090 282 ALA A CA 1
ATOM 4160 C C . ALA A 1 282 ? 19.851 -13.502 47.398 1.000 12.690 282 ALA A C 1
ATOM 4161 O O . ALA A 1 282 ? 20.513 -14.565 47.235 1.000 14.930 282 ALA A O 1
ATOM 4168 N N . TYR A 1 283 ? 19.341 -13.103 48.542 1.000 11.510 283 TYR A N 1
ATOM 4169 C CA . TYR A 1 283 ? 19.625 -13.816 49.813 1.000 12.790 283 TYR A CA 1
ATOM 4170 C C . TYR A 1 283 ? 18.502 -14.762 50.202 1.000 13.140 283 TYR A C 1
ATOM 4171 O O . TYR A 1 283 ? 18.622 -15.495 51.208 1.000 14.680 283 TYR A O 1
ATOM 4189 N N . SER A 1 284 ? 17.438 -14.847 49.417 1.000 11.950 284 SER A N 1
ATOM 4190 C CA . SER A 1 284 ? 16.360 -15.823 49.673 1.000 11.990 284 SER A CA 1
ATOM 4191 C C . SER A 1 284 ? 16.899 -17.252 49.627 1.000 11.520 284 SER A C 1
ATOM 4192 O O . SER A 1 284 ? 17.693 -17.604 48.732 1.000 11.490 284 SER A O 1
ATOM 4200 N N . LYS A 1 285 ? 16.418 -18.062 50.578 1.000 13.230 285 LYS A N 1
ATOM 4201 C CA . LYS A 1 285 ? 16.751 -19.502 50.648 1.000 13.700 285 LYS A CA 1
ATOM 4202 C C . LYS A 1 285 ? 15.743 -20.294 49.824 1.000 14.140 285 LYS A C 1
ATOM 4203 O O . LYS A 1 285 ? 15.812 -21.509 49.825 1.000 14.010 285 LYS A O 1
ATOM 4222 N N . GLN A 1 286 ? 14.806 -19.630 49.133 1.000 11.880 286 GLN A N 1
ATOM 4223 C CA . GLN A 1 286 ? 13.685 -20.265 48.409 1.000 11.960 286 GLN A CA 1
ATOM 4224 C C . GLN A 1 286 ? 13.631 -19.721 46.975 1.000 11.890 286 GLN A C 1
ATOM 4225 O O . GLN A 1 286 ? 12.568 -19.212 46.526 1.000 11.270 286 GLN A O 1
ATOM 4239 N N . GLN A 1 287 ? 14.746 -19.723 46.287 1.000 11.520 287 GLN A N 1
ATOM 4240 C CA . GLN A 1 287 ? 14.886 -19.067 44.968 1.000 11.450 287 GLN A CA 1
ATOM 4241 C C . GLN A 1 287 ? 13.815 -19.573 44.010 1.000 11.390 287 GLN A C 1
ATOM 4242 O O . GLN A 1 287 ? 13.138 -18.755 43.346 1.000 11.280 287 GLN A O 1
ATOM 4256 N N . ASP A 1 288 ? 13.675 -20.883 43.830 1.000 12.230 288 ASP A N 1
ATOM 4257 C CA . ASP A 1 288 ? 12.761 -21.417 42.806 1.000 13.000 288 ASP A CA 1
ATOM 4258 C C . ASP A 1 288 ? 11.314 -21.011 43.137 1.000 11.110 288 ASP A C 1
ATOM 4259 O O . ASP A 1 288 ? 10.580 -20.582 42.213 1.000 10.860 288 ASP A O 1
ATOM 4268 N N . GLU A 1 289 ? 10.887 -21.170 44.364 1.000 10.660 289 GLU A N 1
ATOM 4269 C CA . GLU A 1 289 ? 9.491 -20.842 44.727 1.000 10.060 289 GLU A CA 1
ATOM 4270 C C . GLU A 1 289 ? 9.264 -19.335 44.646 1.000 9.220 289 GLU A C 1
ATOM 4271 O O . GLU A 1 289 ? 8.154 -18.940 44.212 1.000 9.030 289 GLU A O 1
ATOM 4283 N N . ALA A 1 290 ? 10.232 -18.509 44.997 1.000 9.270 290 ALA A N 1
ATOM 4284 C CA . ALA A 1 290 ? 10.117 -17.053 44.909 1.000 9.270 290 ALA A CA 1
ATOM 4285 C C . ALA A 1 290 ? 9.967 -16.675 43.432 1.000 9.200 290 ALA A C 1
ATOM 4286 O O . ALA A 1 290 ? 9.149 -15.810 43.112 1.000 8.830 290 ALA A O 1
ATOM 4293 N N . LYS A 1 291 ? 10.757 -17.251 42.541 1.000 8.530 291 LYS A N 1
ATOM 4294 C CA . LYS A 1 291 ? 10.669 -16.916 41.102 1.000 9.180 291 LYS A CA 1
ATOM 4295 C C . LYS A 1 291 ? 9.291 -17.326 40.584 1.000 9.560 291 LYS A C 1
ATOM 4296 O O . LYS A 1 291 ? 8.699 -16.592 39.765 1.000 8.850 291 LYS A O 1
ATOM 4315 N N . LYS A 1 292 ? 8.798 -18.507 40.938 1.000 8.600 292 LYS A N 1
ATOM 4316 C CA . LYS A 1 292 ? 7.462 -18.953 40.479 1.000 9.560 292 LYS A CA 1
ATOM 4317 C C . LYS A 1 292 ? 6.375 -17.961 40.934 1.000 8.480 292 LYS A C 1
ATOM 4318 O O . LYS A 1 292 ? 5.479 -17.675 40.178 1.000 8.460 292 LYS A O 1
ATOM 4337 N N . LEU A 1 293 ? 6.508 -17.464 42.156 1.000 8.100 293 LEU A N 1
ATOM 4338 C CA . LEU A 1 293 ? 5.497 -16.470 42.621 1.000 8.160 293 LEU A CA 1
ATOM 4339 C C . LEU A 1 293 ? 5.569 -15.203 41.758 1.000 8.070 293 LEU A C 1
ATOM 4340 O O . LEU A 1 293 ? 4.510 -14.670 41.361 1.000 7.510 293 LEU A O 1
ATOM 4356 N N . VAL A 1 294 ? 6.750 -14.709 41.505 1.000 8.130 294 VAL A N 1
ATOM 4357 C CA . VAL A 1 294 ? 6.931 -13.505 40.645 1.000 7.780 294 VAL A CA 1
ATOM 4358 C C . VAL A 1 294 ? 6.368 -13.769 39.233 1.000 7.960 294 VAL A C 1
ATOM 4359 O O . VAL A 1 294 ? 5.673 -12.876 38.698 1.000 8.320 294 VAL A O 1
ATOM 4372 N N . GLU A 1 295 ? 6.603 -14.952 38.678 1.000 8.070 295 GLU A N 1
ATOM 4373 C CA . GLU A 1 295 ? 6.002 -15.277 37.357 1.000 8.540 295 GLU A CA 1
ATOM 4374 C C . GLU A 1 295 ? 4.479 -15.194 37.423 1.000 7.760 295 GLU A C 1
ATOM 4375 O O . GLU A 1 295 ? 3.858 -14.714 36.471 1.000 8.670 295 GLU A O 1
ATOM 4387 N N . TYR A 1 296 ? 3.868 -15.663 38.518 1.000 7.350 296 TYR A N 1
ATOM 4388 C CA . TYR A 1 296 ? 2.400 -15.595 38.642 1.000 7.570 296 TYR A CA 1
ATOM 4389 C C . TYR A 1 296 ? 1.964 -14.123 38.776 1.000 6.990 296 TYR A C 1
ATOM 4390 O O . TYR A 1 296 ? 1.034 -13.664 38.092 1.000 7.530 296 TYR A O 1
ATOM 4408 N N . LEU A 1 297 ? 2.637 -13.358 39.633 1.000 7.070 297 LEU A N 1
ATOM 4409 C CA . LEU A 1 297 ? 2.168 -11.977 39.925 1.000 6.800 297 LEU A CA 1
ATOM 4410 C C . LEU A 1 297 ? 2.310 -11.062 38.697 1.000 6.700 297 LEU A C 1
ATOM 4411 O O . LEU A 1 297 ? 1.645 -10.028 38.654 1.000 7.120 297 LEU A O 1
ATOM 4427 N N . SER A 1 298 ? 3.204 -11.419 37.798 1.000 6.870 298 SER A N 1
ATOM 4428 C CA . SER A 1 298 ? 3.478 -10.718 36.533 1.000 7.400 298 SER A CA 1
ATOM 4429 C C . SER A 1 298 ? 2.783 -11.389 35.351 1.000 7.850 298 SER A C 1
ATOM 4430 O O . SER A 1 298 ? 3.053 -10.942 34.184 1.000 7.950 298 SER A O 1
ATOM 4438 N N . SER A 1 299 ? 1.889 -12.345 35.555 1.000 7.510 299 SER A N 1
ATOM 4439 C CA . SER A 1 299 ? 1.124 -12.974 34.461 1.000 6.990 299 SER A CA 1
ATOM 4440 C C . SER A 1 299 ? 0.018 -12.043 34.009 1.000 7.080 299 SER A C 1
ATOM 4441 O O . SER A 1 299 ? -0.422 -11.156 34.738 1.000 7.070 299 SER A O 1
ATOM 4449 N N . GLN A 1 300 ? -0.425 -12.245 32.751 1.000 6.920 300 GLN A N 1
ATOM 4450 C CA . GLN A 1 300 ? -1.472 -11.342 32.230 1.000 7.510 300 GLN A CA 1
ATOM 4451 C C . GLN A 1 300 ? -2.745 -11.471 33.053 1.000 8.020 300 GLN A C 1
ATOM 4452 O O . GLN A 1 300 ? -3.412 -10.443 33.253 1.000 7.820 300 GLN A O 1
ATOM 4466 N N . ASP A 1 301 ? -3.124 -12.671 33.478 1.000 9.140 301 ASP A N 1
ATOM 4467 C CA . ASP A 1 301 ? -4.395 -12.788 34.228 1.000 10.010 301 ASP A CA 1
ATOM 4468 C C . ASP A 1 301 ? -4.293 -12.002 35.556 1.000 8.780 301 ASP A C 1
ATOM 4469 O O . ASP A 1 301 ? -5.304 -11.417 35.995 1.000 8.790 301 ASP A O 1
ATOM 4478 N N . VAL A 1 302 ? -3.146 -11.922 36.183 1.000 7.810 302 VAL A N 1
ATOM 4479 C CA . VAL A 1 302 ? -2.981 -11.125 37.423 1.000 7.890 302 VAL A CA 1
ATOM 4480 C C . VAL A 1 302 ? -2.905 -9.643 37.134 1.000 7.240 302 VAL A C 1
ATOM 4481 O O . VAL A 1 302 ? -3.542 -8.858 37.851 1.000 7.550 302 VAL A O 1
ATOM 4494 N N . SER A 1 303 ? -2.264 -9.248 36.025 1.000 7.280 303 SER A N 1
ATOM 4495 C CA . SER A 1 303 ? -2.269 -7.827 35.610 1.000 7.490 303 SER A CA 1
ATOM 4496 C C . SER A 1 303 ? -3.717 -7.385 35.428 1.000 7.680 303 SER A C 1
ATOM 4497 O O . SER A 1 303 ? -4.106 -6.282 35.815 1.000 7.770 303 SER A O 1
ATOM 4505 N N . LYS A 1 304 ? -4.507 -8.234 34.788 1.000 7.200 304 LYS A N 1
ATOM 4506 C CA . LYS A 1 304 ? -5.939 -7.905 34.562 1.000 8.150 304 LYS A CA 1
ATOM 4507 C C . LYS A 1 304 ? -6.643 -7.780 35.909 1.000 8.510 304 LYS A C 1
ATOM 4508 O O . LYS A 1 304 ? -7.415 -6.812 36.102 1.000 8.690 304 LYS A O 1
ATOM 4527 N N . PHE A 1 305 ? -6.465 -8.733 36.819 1.000 8.570 305 PHE A N 1
ATOM 4528 C CA . PHE A 1 305 ? -7.103 -8.666 38.150 1.000 8.940 305 PHE A CA 1
ATOM 4529 C C . PHE A 1 305 ? -6.748 -7.330 38.826 1.000 8.440 305 PHE A C 1
ATOM 4530 O O . PHE A 1 305 ? -7.615 -6.668 39.409 1.000 9.700 305 PHE A O 1
ATOM 4547 N N . MET A 1 306 ? -5.483 -6.938 38.807 1.000 8.750 306 MET A N 1
ATOM 4548 C CA . MET A 1 306 ? -5.004 -5.702 39.435 1.000 9.200 306 MET A CA 1
ATOM 4549 C C . MET A 1 306 ? -5.562 -4.445 38.758 1.000 9.250 306 MET A C 1
ATOM 4550 O O . MET A 1 306 ? -5.851 -3.462 39.469 1.000 10.200 306 MET A O 1
ATOM 4564 N N . ALA A 1 307 ? -5.822 -4.461 37.449 1.000 10.160 307 ALA A N 1
ATOM 4565 C CA . ALA A 1 307 ? -6.464 -3.340 36.738 1.000 10.410 307 ALA A CA 1
ATOM 4566 C C . ALA A 1 307 ? -7.869 -3.174 37.261 1.000 10.500 307 ALA A C 1
ATOM 4567 O O . ALA A 1 307 ? -8.271 -2.035 37.604 1.000 10.910 307 ALA A O 1
ATOM 4574 N N . ILE A 1 308 ? -8.609 -4.263 37.297 1.000 10.260 308 ILE A N 1
ATOM 4575 C CA . ILE A 1 308 ? -10.054 -4.236 37.685 1.000 10.420 308 ILE A CA 1
ATOM 4576 C C . ILE A 1 308 ? -10.189 -3.944 39.165 1.000 11.110 308 ILE A C 1
ATOM 4577 O O . ILE A 1 308 ? -11.101 -3.148 39.511 1.000 13.550 308 ILE A O 1
ATOM 4593 N N . ASN A 1 309 ? -9.338 -4.474 40.028 1.000 11.130 309 ASN A N 1
ATOM 4594 C CA . ASN A 1 309 ? -9.578 -4.407 41.492 1.000 11.590 309 ASN A CA 1
ATOM 4595 C C . ASN A 1 309 ? -8.765 -3.297 42.143 1.000 12.390 309 ASN A C 1
ATOM 4596 O O . ASN A 1 309 ? -9.096 -2.979 43.328 1.000 13.720 309 ASN A O 1
ATOM 4607 N N . ALA A 1 310 ? -7.719 -2.785 41.542 1.000 10.840 310 ALA A N 1
ATOM 4608 C CA . ALA A 1 310 ? -6.892 -1.708 42.152 1.000 11.480 310 ALA A CA 1
ATOM 4609 C C . ALA A 1 310 ? -6.708 -0.510 41.218 1.000 10.410 310 ALA A C 1
ATOM 4610 O O . ALA A 1 310 ? -5.969 0.433 41.567 1.000 10.930 310 ALA A O 1
ATOM 4617 N N . ALA A 1 311 ? -7.295 -0.550 40.016 1.000 10.480 311 ALA A N 1
ATOM 4618 C CA . ALA A 1 311 ? -7.133 0.533 39.025 1.000 11.480 311 ALA A CA 1
ATOM 4619 C C . ALA A 1 311 ? -5.676 0.808 38.667 1.000 12.230 311 ALA A C 1
ATOM 4620 O O . ALA A 1 311 ? -5.321 1.955 38.364 1.000 13.860 311 ALA A O 1
ATOM 4627 N N . LEU A 1 312 ? -4.880 -0.248 38.629 1.000 12.870 312 LEU A N 1
ATOM 4628 C CA . LEU A 1 312 ? -3.471 -0.113 38.204 1.000 12.130 312 LEU A CA 1
ATOM 4629 C C . LEU A 1 312 ? -3.350 -0.367 36.706 1.000 10.840 312 LEU A C 1
ATOM 4630 O O . LEU A 1 312 ? -3.906 -1.370 36.199 1.000 10.590 312 LEU A O 1
ATOM 4646 N N . LEU A 1 313 ? -2.586 0.469 36.026 1.000 10.330 313 LEU A N 1
ATOM 4647 C CA . LEU A 1 313 ? -2.422 0.358 34.564 1.000 9.710 313 LEU A CA 1
ATOM 4648 C C . LEU A 1 313 ? -1.730 -0.967 34.263 1.000 8.930 313 LEU A C 1
ATOM 4649 O O . LEU A 1 313 ? -0.727 -1.333 34.883 1.000 8.980 313 LEU A O 1
ATOM 4665 N N . PRO A 1 314 ? -2.274 -1.780 33.332 1.000 8.350 314 PRO A N 1
ATOM 4666 C CA . PRO A 1 314 ? -1.676 -3.062 33.023 1.000 7.970 314 PRO A CA 1
ATOM 4667 C C . PRO A 1 314 ? -0.342 -2.992 32.288 1.000 7.750 314 PRO A C 1
ATOM 4668 O O . PRO A 1 314 ? 0.039 -1.967 31.676 1.000 7.930 314 PRO A O 1
ATOM 4679 N N . THR A 1 315 ? 0.398 -4.095 32.318 1.000 7.320 315 THR A N 1
ATOM 4680 C CA . THR A 1 315 ? 1.745 -4.206 31.718 1.000 8.010 315 THR A CA 1
ATOM 4681 C C . THR A 1 315 ? 1.702 -4.894 30.362 1.000 7.750 315 THR A C 1
ATOM 4682 O O . THR A 1 315 ? 2.763 -5.078 29.752 1.000 8.150 315 THR A O 1
ATOM 4693 N N . TYR A 1 316 ? 0.500 -5.271 29.901 1.000 8.080 316 TYR A N 1
ATOM 4694 C CA . TYR A 1 316 ? 0.224 -5.926 28.604 1.000 8.300 316 TYR A CA 1
ATOM 4695 C C . TYR A 1 316 ? -0.706 -5.019 27.810 1.000 7.880 316 TYR A C 1
ATOM 4696 O O . TYR A 1 316 ? -1.770 -4.684 28.283 1.000 9.040 316 TYR A O 1
ATOM 4714 N N . ALA A 1 317 ? -0.295 -4.663 26.597 1.000 9.680 317 ALA A N 1
ATOM 4715 C CA . ALA A 1 317 ? -1.095 -3.811 25.715 1.000 10.200 317 ALA A CA 1
ATOM 4716 C C . ALA A 1 317 ? -2.515 -4.372 25.492 1.000 9.610 317 ALA A C 1
ATOM 4717 O O . ALA A 1 317 ? -3.485 -3.583 25.511 1.000 10.280 317 ALA A O 1
ATOM 4724 N N . ALA A 1 318 ? -2.633 -5.674 25.354 1.000 9.540 318 ALA A N 1
ATOM 4725 C CA . ALA A 1 318 ? -3.945 -6.289 25.046 1.000 10.920 318 ALA A CA 1
ATOM 4726 C C . ALA A 1 318 ? -4.953 -5.970 26.134 1.000 11.000 318 ALA A C 1
ATOM 4727 O O . ALA A 1 318 ? -6.158 -5.918 25.864 1.000 13.070 318 ALA A O 1
ATOM 4734 N N . LEU A 1 319 ? -4.531 -5.806 27.401 1.000 10.160 319 LEU A N 1
ATOM 4735 C CA . LEU A 1 319 ? -5.520 -5.600 28.492 1.000 9.670 319 LEU A CA 1
ATOM 4736 C C . LEU A 1 319 ? -6.146 -4.212 28.435 1.000 11.390 319 LEU A C 1
ATOM 4737 O O . LEU A 1 319 ? -7.196 -4.003 29.056 1.000 12.490 319 LEU A O 1
ATOM 4753 N N . TYR A 1 320 ? -5.561 -3.265 27.688 1.000 11.980 320 TYR A N 1
ATOM 4754 C CA . TYR A 1 320 ? -6.158 -1.919 27.499 1.000 13.810 320 TYR A CA 1
ATOM 4755 C C . TYR A 1 320 ? -7.359 -2.020 26.528 1.000 15.510 320 TYR A C 1
ATOM 4756 O O . TYR A 1 320 ? -8.099 -1.018 26.435 1.000 19.850 320 TYR A O 1
ATOM 4774 N N . LYS A 1 321 ? -7.495 -3.139 25.815 1.000 16.510 321 LYS A N 1
ATOM 4775 C CA . LYS A 1 321 ? -8.650 -3.367 24.882 1.000 19.930 321 LYS A CA 1
ATOM 4776 C C . LYS A 1 321 ? -9.624 -4.400 25.459 1.000 22.310 321 LYS A C 1
ATOM 4777 O O . LYS A 1 321 ? -10.659 -4.609 24.846 1.000 21.890 321 LYS A O 1
ATOM 4786 N N . ASP A 1 322 ? -9.314 -4.980 26.603 1.000 17.280 322 ASP A N 1
ATOM 4787 C CA . ASP A 1 322 ? -10.142 -6.065 27.194 1.000 14.830 322 ASP A CA 1
ATOM 4788 C C . ASP A 1 322 ? -11.473 -5.478 27.668 1.000 15.720 322 ASP A C 1
ATOM 4789 O O . ASP A 1 322 ? -11.500 -4.468 28.391 1.000 15.120 322 ASP A O 1
ATOM 4798 N N . ALA A 1 323 ? -12.593 -6.102 27.275 1.000 16.920 323 ALA A N 1
ATOM 4799 C CA . ALA A 1 323 ? -13.924 -5.529 27.584 1.000 18.100 323 ALA A CA 1
ATOM 4800 C C . ALA A 1 323 ? -14.180 -5.450 29.086 1.000 14.740 323 ALA A C 1
ATOM 4801 O O . ALA A 1 323 ? -14.884 -4.525 29.531 1.000 16.250 323 ALA A O 1
ATOM 4808 N N . ASP A 1 324 ? -13.619 -6.360 29.872 1.000 17.210 324 ASP A N 1
ATOM 4809 C CA . ASP A 1 324 ? -13.865 -6.329 31.333 1.000 16.480 324 ASP A CA 1
ATOM 4810 C C . ASP A 1 324 ? -13.086 -5.153 31.944 1.000 16.230 324 ASP A C 1
ATOM 4811 O O . ASP A 1 324 ? -13.598 -4.446 32.823 1.000 18.530 324 ASP A O 1
ATOM 4820 N N . VAL A 1 325 ? -11.875 -4.933 31.450 1.000 14.880 325 VAL A N 1
ATOM 4821 C CA . VAL A 1 325 ? -11.057 -3.797 31.962 1.000 14.220 325 VAL A CA 1
ATOM 4822 C C . VAL A 1 325 ? -11.714 -2.471 31.572 1.000 15.720 325 VAL A C 1
ATOM 4823 O O . VAL A 1 325 ? -11.800 -1.602 32.432 1.000 15.330 325 VAL A O 1
ATOM 4836 N N . THR A 1 326 ? -12.135 -2.312 30.309 1.000 15.630 326 THR A N 1
ATOM 4837 C CA . THR A 1 326 ? -12.644 -1.003 29.822 1.000 18.400 326 THR A CA 1
ATOM 4838 C C . THR A 1 326 ? -14.056 -0.757 30.357 1.000 19.830 326 THR A C 1
ATOM 4839 O O . THR A 1 326 ? -14.412 0.440 30.493 1.000 20.000 326 THR A O 1
ATOM 4850 N N . LYS A 1 327 ? -14.794 -1.789 30.739 1.000 19.710 327 LYS A N 1
ATOM 4851 C CA . LYS A 1 327 ? -16.104 -1.603 31.417 1.000 23.470 327 LYS A CA 1
ATOM 4852 C C . LYS A 1 327 ? -15.819 -0.957 32.772 1.000 21.910 327 LYS A C 1
ATOM 4853 O O . LYS A 1 327 ? -16.540 -0.027 33.176 1.000 29.290 327 LYS A O 1
ATOM 4862 N N . THR A 1 328 ? -14.787 -1.437 33.461 1.000 19.060 328 THR A N 1
ATOM 4863 C CA . THR A 1 328 ? -14.504 -1.037 34.850 1.000 18.230 328 THR A CA 1
ATOM 4864 C C . THR A 1 328 ? -13.809 0.329 34.835 1.000 18.340 328 THR A C 1
ATOM 4865 O O . THR A 1 328 ? -14.203 1.206 35.602 1.000 19.920 328 THR A O 1
ATOM 4876 N N . ILE A 1 329 ? -12.854 0.528 33.917 1.000 17.130 329 ILE A N 1
ATOM 4877 C CA . ILE A 1 329 ? -12.033 1.784 33.833 1.000 17.180 329 ILE A CA 1
ATOM 4878 C C . ILE A 1 329 ? -11.967 2.239 32.387 1.000 16.780 329 ILE A C 1
ATOM 4879 O O . ILE A 1 329 ? -11.006 1.977 31.658 1.000 16.100 329 ILE A O 1
ATOM 4895 N N . PRO A 1 330 ? -13.012 2.955 31.913 1.000 17.440 330 PRO A N 1
ATOM 4896 C CA . PRO A 1 330 ? -13.084 3.324 30.507 1.000 16.900 330 PRO A CA 1
ATOM 4897 C C . PRO A 1 330 ? -11.865 4.095 29.968 1.000 15.790 330 PRO A C 1
ATOM 4898 O O . PRO A 1 330 ? -11.507 3.895 28.837 1.000 16.600 330 PRO A O 1
ATOM 4909 N N . TRP A 1 331 ? -11.258 4.955 30.773 1.000 16.070 331 TRP A N 1
ATOM 4910 C CA . TRP A 1 331 ? -10.177 5.822 30.254 1.000 15.370 331 TRP A CA 1
ATOM 4911 C C . TRP A 1 331 ? -8.920 5.009 29.932 1.000 14.120 331 TRP A C 1
ATOM 4912 O O . TRP A 1 331 ? -8.111 5.488 29.179 1.000 14.720 331 TRP A O 1
ATOM 4933 N N . PHE A 1 332 ? -8.812 3.764 30.380 1.000 13.960 332 PHE A N 1
ATOM 4934 C CA . PHE A 1 332 ? -7.637 2.964 29.997 1.000 12.890 332 PHE A CA 1
ATOM 4935 C C . PHE A 1 332 ? -7.559 2.803 28.486 1.000 13.690 332 PHE A C 1
ATOM 4936 O O . PHE A 1 332 ? -6.468 2.663 27.927 1.000 12.330 332 PHE A O 1
ATOM 4953 N N . ALA A 1 333 ? -8.701 2.813 27.774 1.000 14.210 333 ALA A N 1
ATOM 4954 C CA . ALA A 1 333 ? -8.672 2.795 26.290 1.000 15.860 333 ALA A CA 1
ATOM 4955 C C . ALA A 1 333 ? -7.869 3.982 25.738 1.000 15.690 333 ALA A C 1
ATOM 4956 O O . ALA A 1 333 ? -7.129 3.843 24.748 1.000 17.780 333 ALA A O 1
ATOM 4963 N N . ASP A 1 334 ? -8.035 5.148 26.343 1.000 16.980 334 ASP A N 1
ATOM 4964 C CA . ASP A 1 334 ? -7.339 6.400 25.954 1.000 18.120 334 ASP A CA 1
ATOM 4965 C C . ASP A 1 334 ? -5.881 6.436 26.442 1.000 15.830 334 ASP A C 1
ATOM 4966 O O . ASP A 1 334 ? -5.053 7.099 25.803 1.000 16.430 334 ASP A O 1
ATOM 4975 N N . ALA A 1 335 ? -5.541 5.674 27.496 1.000 14.080 335 ALA A N 1
ATOM 4976 C CA . ALA A 1 335 ? -4.147 5.540 27.990 1.000 13.380 335 ALA A CA 1
ATOM 4977 C C . ALA A 1 335 ? -3.285 4.731 27.014 1.000 13.890 335 ALA A C 1
ATOM 4978 O O . ALA A 1 335 ? -2.094 4.976 26.944 1.000 12.360 335 ALA A O 1
ATOM 4985 N N . LEU A 1 336 ? -3.832 3.727 26.315 1.000 12.280 336 LEU A N 1
ATOM 4986 C CA . LEU A 1 336 ? -2.994 2.786 25.547 1.000 12.840 336 LEU A CA 1
ATOM 4987 C C . LEU A 1 336 ? -2.080 3.530 24.567 1.000 13.790 336 LEU A C 1
ATOM 4988 O O . LEU A 1 336 ? -0.868 3.259 24.501 1.000 12.890 336 LEU A O 1
ATOM 5004 N N . PRO A 1 337 ? -2.591 4.437 23.689 1.000 13.850 337 PRO A N 1
ATOM 5005 C CA . PRO A 1 337 ? -1.704 5.033 22.684 1.000 14.850 337 PRO A CA 1
ATOM 5006 C C . PRO A 1 337 ? -0.576 5.846 23.345 1.000 14.860 337 PRO A C 1
ATOM 5007 O O . PRO A 1 337 ? 0.458 5.965 22.747 1.000 15.190 337 PRO A O 1
ATOM 5018 N N . VAL A 1 338 ? -0.775 6.297 24.579 1.000 12.810 338 VAL A N 1
ATOM 5019 C CA . VAL A 1 338 ? 0.269 7.048 25.318 1.000 13.240 338 VAL A CA 1
ATOM 5020 C C . VAL A 1 338 ? 1.289 6.068 25.889 1.000 12.640 338 VAL A C 1
ATOM 5021 O O . VAL A 1 338 ? 2.502 6.241 25.682 1.000 11.660 338 VAL A O 1
ATOM 5034 N N . VAL A 1 339 ? 0.845 5.022 26.564 1.000 12.050 339 VAL A N 1
ATOM 5035 C CA . VAL A 1 339 ? 1.826 4.085 27.179 1.000 13.240 339 VAL A CA 1
ATOM 5036 C C . VAL A 1 339 ? 2.649 3.421 26.076 1.000 13.840 339 VAL A C 1
ATOM 5037 O O . VAL A 1 339 ? 3.788 3.077 26.326 1.000 15.100 339 VAL A O 1
ATOM 5050 N N . GLU A 1 340 ? 2.120 3.243 24.860 1.000 13.970 340 GLU A N 1
ATOM 5051 C CA . GLU A 1 340 ? 2.902 2.591 23.777 1.000 15.650 340 GLU A CA 1
ATOM 5052 C C . GLU A 1 340 ? 4.068 3.476 23.333 1.000 15.340 340 GLU A C 1
ATOM 5053 O O . GLU A 1 340 ? 4.976 2.945 22.677 1.000 16.710 340 GLU A O 1
ATOM 5065 N N . THR A 1 341 ? 4.092 4.759 23.707 1.000 14.310 341 THR A N 1
ATOM 5066 C CA . THR A 1 341 ? 5.218 5.659 23.359 1.000 13.360 341 THR A CA 1
ATOM 5067 C C . THR A 1 341 ? 6.280 5.723 24.465 1.000 13.510 341 THR A C 1
ATOM 5068 O O . THR A 1 341 ? 7.197 6.572 24.374 1.000 15.180 341 THR A O 1
ATOM 5079 N N . ALA A 1 342 ? 6.144 4.923 25.492 1.000 12.060 342 ALA A N 1
ATOM 5080 C CA . ALA A 1 342 ? 7.050 5.011 26.646 1.000 12.700 342 ALA A CA 1
ATOM 5081 C C . ALA A 1 342 ? 8.470 4.676 26.243 1.000 14.950 342 ALA A C 1
ATOM 5082 O O . ALA A 1 342 ? 8.711 3.909 25.288 1.000 17.860 342 ALA A O 1
ATOM 5089 N N . LYS A 1 343 ? 9.389 5.358 26.939 1.000 13.270 343 LYS A N 1
ATOM 5090 C CA . LYS A 1 343 ? 10.844 5.128 26.862 1.000 15.320 343 LYS A CA 1
ATOM 5091 C C . LYS A 1 343 ? 11.339 4.854 28.274 1.000 14.380 343 LYS A C 1
ATOM 5092 O O . LYS A 1 343 ? 10.837 5.438 29.262 1.000 13.120 343 LYS A O 1
ATOM 5111 N N . ALA A 1 344 ? 12.384 4.038 28.363 1.000 16.060 344 ALA A N 1
ATOM 5112 C CA . ALA A 1 344 ? 13.015 3.716 29.658 1.000 15.330 344 ALA A CA 1
ATOM 5113 C C . ALA A 1 344 ? 13.989 4.842 30.040 1.000 13.950 344 ALA A C 1
ATOM 5114 O O . ALA A 1 344 ? 14.841 5.164 29.208 1.000 16.460 344 ALA A O 1
ATOM 5121 N N . ARG A 1 345 ? 13.896 5.228 31.295 1.000 13.200 345 ARG A N 1
ATOM 5122 C CA . ARG A 1 345 ? 14.930 6.112 31.836 1.000 13.260 345 ARG A CA 1
ATOM 5123 C C . ARG A 1 345 ? 16.297 5.374 31.832 1.000 14.180 345 ARG A C 1
ATOM 5124 O O . ARG A 1 345 ? 16.318 4.143 31.799 1.000 15.690 345 ARG A O 1
ATOM 5145 N N . PRO A 1 346 ? 17.446 6.091 31.860 1.000 14.240 346 PRO A N 1
ATOM 5146 C CA . PRO A 1 346 ? 18.752 5.453 31.862 1.000 14.660 346 PRO A CA 1
ATOM 5147 C C . PRO A 1 346 ? 18.804 4.229 32.788 1.000 13.360 346 PRO A C 1
ATOM 5148 O O . PRO A 1 346 ? 18.522 4.337 33.969 1.000 13.790 346 PRO A O 1
ATOM 5159 N N . VAL A 1 347 ? 19.241 3.118 32.221 1.000 14.830 347 VAL A N 1
ATOM 5160 C CA . VAL A 1 347 ? 19.382 1.857 32.994 1.000 14.650 347 VAL A CA 1
ATOM 5161 C C . VAL A 1 347 ? 20.825 1.771 33.480 1.000 15.150 347 VAL A C 1
ATOM 5162 O O . VAL A 1 347 ? 21.730 1.463 32.656 1.000 16.130 347 VAL A O 1
ATOM 5175 N N . THR A 1 348 ? 21.035 2.100 34.745 1.000 13.350 348 THR A N 1
ATOM 5176 C CA . THR A 1 348 ? 22.420 2.211 35.285 1.000 14.000 348 THR A CA 1
ATOM 5177 C C . THR A 1 348 ? 22.348 1.989 36.782 1.000 15.170 348 THR A C 1
ATOM 5178 O O . THR A 1 348 ? 21.444 2.502 37.422 1.000 13.180 348 THR A O 1
ATOM 5189 N N . PRO A 1 349 ? 23.335 1.296 37.397 1.000 13.730 349 PRO A N 1
ATOM 5190 C CA . PRO A 1 349 ? 23.382 1.241 38.853 1.000 15.040 349 PRO A CA 1
ATOM 5191 C C . PRO A 1 349 ? 23.619 2.584 39.555 1.000 14.740 349 PRO A C 1
ATOM 5192 O O . PRO A 1 349 ? 23.257 2.712 40.711 1.000 16.870 349 PRO A O 1
ATOM 5203 N N . ARG A 1 350 ? 24.108 3.585 38.815 1.000 16.760 350 ARG A N 1
ATOM 5204 C CA . ARG A 1 350 ? 24.352 4.913 39.411 1.000 19.340 350 ARG A CA 1
ATOM 5205 C C . ARG A 1 350 ? 23.188 5.836 39.061 1.000 17.160 350 ARG A C 1
ATOM 5206 O O . ARG A 1 350 ? 23.367 7.078 39.007 1.000 16.950 350 ARG A O 1
ATOM 5227 N N . TYR A 1 351 ? 21.970 5.276 38.937 1.000 15.420 351 TYR A N 1
ATOM 5228 C CA . TYR A 1 351 ? 20.779 6.093 38.617 1.000 15.950 351 TYR A CA 1
ATOM 5229 C C . TYR A 1 351 ? 20.617 7.219 39.630 1.000 15.170 351 TYR A C 1
ATOM 5230 O O . TYR A 1 351 ? 20.314 8.359 39.195 1.000 14.210 351 TYR A O 1
ATOM 5248 N N . ASN A 1 352 ? 20.873 7.010 40.919 1.000 15.550 352 ASN A N 1
ATOM 5249 C CA . ASN A 1 352 ? 20.674 8.075 41.929 1.000 16.440 352 ASN A CA 1
ATOM 5250 C C . ASN A 1 352 ? 21.481 9.317 41.541 1.000 16.640 352 ASN A C 1
ATOM 5251 O O . ASN A 1 352 ? 20.950 10.430 41.620 1.000 17.620 352 ASN A O 1
ATOM 5262 N N . GLU A 1 353 ? 22.730 9.132 41.164 1.000 17.370 353 GLU A N 1
ATOM 5263 C CA . GLU A 1 353 ? 23.611 10.282 40.881 1.000 18.540 353 GLU A CA 1
ATOM 5264 C C . GLU A 1 353 ? 23.231 10.897 39.538 1.000 16.230 353 GLU A C 1
ATOM 5265 O O . GLU A 1 353 ? 23.320 12.113 39.349 1.000 16.180 353 GLU A O 1
ATOM 5277 N N . VAL A 1 354 ? 22.823 10.083 38.592 1.000 14.850 354 VAL A N 1
ATOM 5278 C CA . VAL A 1 354 ? 22.418 10.571 37.254 1.000 14.280 354 VAL A CA 1
ATOM 5279 C C . VAL A 1 354 ? 21.167 11.439 37.471 1.000 13.620 354 VAL A C 1
ATOM 5280 O O . VAL A 1 354 ? 21.105 12.597 36.962 1.000 12.470 354 VAL A O 1
ATOM 5293 N N . SER A 1 355 ? 20.177 10.949 38.226 1.000 12.260 355 SER A N 1
ATOM 5294 C CA . SER A 1 355 ? 18.936 11.705 38.518 1.000 12.770 355 SER A CA 1
ATOM 5295 C C . SER A 1 355 ? 19.278 13.013 39.219 1.000 12.880 355 SER A C 1
ATOM 5296 O O . SER A 1 355 ? 18.734 14.083 38.894 1.000 11.580 355 SER A O 1
ATOM 5304 N N . GLU A 1 356 ? 20.112 12.944 40.241 1.000 14.460 356 GLU A N 1
ATOM 5305 C CA . GLU A 1 356 ? 20.411 14.166 41.028 1.000 16.010 356 GLU A CA 1
ATOM 5306 C C . GLU A 1 356 ? 21.030 15.244 40.122 1.000 14.410 356 GLU A C 1
ATOM 5307 O O . GLU A 1 356 ? 20.602 16.390 40.185 1.000 14.250 356 GLU A O 1
ATOM 5316 N N . THR A 1 357 ? 21.958 14.828 39.282 1.000 15.760 357 THR A N 1
ATOM 5317 C CA . THR A 1 357 ? 22.615 15.811 38.393 1.000 17.630 357 THR A CA 1
ATOM 5318 C C . THR A 1 357 ? 21.594 16.437 37.443 1.000 13.990 357 THR A C 1
ATOM 5319 O O . THR A 1 357 ? 21.579 17.669 37.271 1.000 14.980 357 THR A O 1
ATOM 5330 N N . ILE A 1 358 ? 20.737 15.651 36.812 1.000 12.930 358 ILE A N 1
ATOM 5331 C CA . ILE A 1 358 ? 19.767 16.187 35.837 1.000 11.410 358 ILE A CA 1
ATOM 5332 C C . ILE A 1 358 ? 18.734 17.072 36.528 1.000 11.290 358 ILE A C 1
ATOM 5333 O O . ILE A 1 358 ? 18.475 18.184 36.054 1.000 11.080 358 ILE A O 1
ATOM 5349 N N . ARG A 1 359 ? 18.155 16.624 37.645 1.000 10.960 359 ARG A N 1
ATOM 5350 C CA . ARG A 1 359 ? 17.065 17.394 38.254 1.000 10.820 359 ARG A CA 1
ATOM 5351 C C . ARG A 1 359 ? 17.633 18.699 38.816 1.000 10.640 359 ARG A C 1
ATOM 5352 O O . ARG A 1 359 ? 16.922 19.713 38.812 1.000 11.080 359 ARG A O 1
ATOM 5373 N N . THR A 1 360 ? 18.881 18.682 39.284 1.000 11.890 360 THR A N 1
ATOM 5374 C CA . THR A 1 360 ? 19.502 19.926 39.823 1.000 11.890 360 THR A CA 1
ATOM 5375 C C . THR A 1 360 ? 19.639 20.959 38.697 1.000 11.500 360 THR A C 1
ATOM 5376 O O . THR A 1 360 ? 19.304 22.117 38.886 1.000 10.800 360 THR A O 1
ATOM 5387 N N . THR A 1 361 ? 20.104 20.491 37.561 1.000 11.590 361 THR A N 1
ATOM 5388 C CA . THR A 1 361 ? 20.275 21.376 36.381 1.000 12.340 361 THR A CA 1
ATOM 5389 C C . THR A 1 361 ? 18.928 21.921 35.879 1.000 11.110 361 THR A C 1
ATOM 5390 O O . THR A 1 361 ? 18.769 23.140 35.649 1.000 11.220 361 THR A O 1
ATOM 5401 N N . VAL A 1 362 ? 17.926 21.076 35.704 1.000 11.050 362 VAL A N 1
ATOM 5402 C CA . VAL A 1 362 ? 16.606 21.507 35.217 1.000 10.490 362 VAL A CA 1
ATOM 5403 C C . VAL A 1 362 ? 16.030 22.579 36.139 1.000 9.590 362 VAL A C 1
ATOM 5404 O O . VAL A 1 362 ? 15.589 23.625 35.685 1.000 9.590 362 VAL A O 1
ATOM 5417 N N . ASN A 1 363 ? 16.017 22.293 37.438 1.000 10.110 363 ASN A N 1
ATOM 5418 C CA . ASN A 1 363 ? 15.427 23.242 38.406 1.000 11.170 363 ASN A CA 1
ATOM 5419 C C . ASN A 1 363 ? 16.243 24.561 38.415 1.000 10.050 363 ASN A C 1
ATOM 5420 O O . ASN A 1 363 ? 15.612 25.607 38.509 1.000 11.380 363 ASN A O 1
ATOM 5431 N N . GLY A 1 364 ? 17.588 24.489 38.305 1.000 10.760 364 GLY A N 1
ATOM 5432 C CA . GLY A 1 364 ? 18.431 25.715 38.357 1.000 10.480 364 GLY A CA 1
ATOM 5433 C C . GLY A 1 364 ? 18.167 26.598 37.158 1.000 10.280 364 GLY A C 1
ATOM 5434 O O . GLY A 1 364 ? 18.016 27.821 37.294 1.000 10.370 364 GLY A O 1
ATOM 5438 N N . VAL A 1 365 ? 17.966 25.982 35.979 1.000 10.370 365 VAL A N 1
ATOM 5439 C CA . VAL A 1 365 ? 17.649 26.790 34.766 1.000 10.330 365 VAL A CA 1
ATOM 5440 C C . VAL A 1 365 ? 16.257 27.421 34.946 1.000 10.840 365 VAL A C 1
ATOM 5441 O O . VAL A 1 365 ? 16.071 28.612 34.663 1.000 11.580 365 VAL A O 1
ATOM 5454 N N . LEU A 1 366 ? 15.281 26.643 35.382 1.000 10.810 366 LEU A N 1
ATOM 5455 C CA . LEU A 1 366 ? 13.887 27.162 35.511 1.000 12.470 366 LEU A CA 1
ATOM 5456 C C . LEU A 1 366 ? 13.785 28.224 36.612 1.000 13.630 366 LEU A C 1
ATOM 5457 O O . LEU A 1 366 ? 13.000 29.075 36.487 1.000 15.540 366 LEU A O 1
ATOM 5473 N N . ALA A 1 367 ? 14.624 28.122 37.619 1.000 13.860 367 ALA A N 1
ATOM 5474 C CA . ALA A 1 367 ? 14.601 29.107 38.732 1.000 15.600 367 ALA A CA 1
ATOM 5475 C C . ALA A 1 367 ? 15.296 30.416 38.313 1.000 16.260 367 ALA A C 1
ATOM 5476 O O . ALA A 1 367 ? 15.167 31.419 39.086 1.000 20.370 367 ALA A O 1
ATOM 5483 N N . GLY A 1 368 ? 16.059 30.422 37.226 1.000 14.000 368 GLY A N 1
ATOM 5484 C CA . GLY A 1 368 ? 16.784 31.600 36.752 1.000 13.870 368 GLY A CA 1
ATOM 5485 C C . GLY A 1 368 ? 18.132 31.708 37.434 1.000 12.970 368 GLY A C 1
ATOM 5486 O O . GLY A 1 368 ? 18.729 32.799 37.454 1.000 14.150 368 GLY A O 1
ATOM 5490 N N . VAL A 1 369 ? 18.676 30.613 37.934 1.000 13.170 369 VAL A N 1
ATOM 5491 C CA . VAL A 1 369 ? 19.941 30.583 38.691 1.000 15.000 369 VAL A CA 1
ATOM 5492 C C . VAL A 1 369 ? 21.069 30.264 37.732 1.000 16.650 369 VAL A C 1
ATOM 5493 O O . VAL A 1 369 ? 22.182 30.750 37.999 1.000 22.770 369 VAL A O 1
ATOM 5506 N N . MET A 1 370 ? 20.779 29.665 36.580 1.000 13.940 370 MET A N 1
ATOM 5507 C CA . MET A 1 370 ? 21.789 29.447 35.532 1.000 15.760 370 MET A CA 1
ATOM 5508 C C . MET A 1 370 ? 21.144 29.333 34.132 1.000 16.080 370 MET A C 1
ATOM 5509 O O . MET A 1 370 ? 19.928 29.052 34.028 1.000 14.220 370 MET A O 1
ATOM 5523 N N . THR A 1 371 ? 21.981 29.515 33.130 1.000 16.080 371 THR A N 1
ATOM 5524 C CA . THR A 1 371 ? 21.532 29.452 31.735 1.000 15.960 371 THR A CA 1
ATOM 5525 C C . THR A 1 371 ? 21.443 28.015 31.187 1.000 16.830 371 THR A C 1
ATOM 5526 O O . THR A 1 371 ? 22.093 27.133 31.734 1.000 14.690 371 THR A O 1
ATOM 5537 N N . PRO A 1 372 ? 20.639 27.723 30.124 1.000 14.970 372 PRO A N 1
ATOM 5538 C CA . PRO A 1 372 ? 20.671 26.416 29.489 1.000 15.870 372 PRO A CA 1
ATOM 5539 C C . PRO A 1 372 ? 22.081 25.899 29.154 1.000 15.880 372 PRO A C 1
ATOM 5540 O O . PRO A 1 372 ? 22.387 24.711 29.306 1.000 15.730 372 PRO A O 1
ATOM 5551 N N . GLU A 1 373 ? 22.912 26.780 28.557 1.000 17.250 373 GLU A N 1
ATOM 5552 C CA . GLU A 1 373 ? 24.241 26.356 28.072 1.000 18.400 373 GLU A CA 1
ATOM 5553 C C . GLU A 1 373 ? 25.120 25.941 29.255 1.000 20.030 373 GLU A C 1
ATOM 5554 O O . GLU A 1 373 ? 25.839 24.939 29.165 1.000 20.040 373 GLU A O 1
ATOM 5566 N N . ASP A 1 374 ? 25.100 26.744 30.288 1.000 17.830 374 ASP A N 1
ATOM 5567 C CA . ASP A 1 374 ? 25.916 26.381 31.481 1.000 19.210 374 ASP A CA 1
ATOM 5568 C C . ASP A 1 374 ? 25.307 25.167 32.167 1.000 19.280 374 ASP A C 1
ATOM 5569 O O . ASP A 1 374 ? 26.097 24.349 32.669 1.000 19.550 374 ASP A O 1
ATOM 5578 N N . GLY A 1 375 ? 23.981 25.032 32.140 1.000 18.490 375 GLY A N 1
ATOM 5579 C CA . GLY A 1 375 ? 23.315 23.817 32.668 1.000 16.560 375 GLY A CA 1
ATOM 5580 C C . GLY A 1 375 ? 23.751 22.570 31.931 1.000 18.300 375 GLY A C 1
ATOM 5581 O O . GLY A 1 375 ? 24.129 21.597 32.573 1.000 16.520 375 GLY A O 1
ATOM 5585 N N . ALA A 1 376 ? 23.818 22.561 30.601 1.000 17.830 376 ALA A N 1
ATOM 5586 C CA . ALA A 1 376 ? 24.298 21.395 29.841 1.000 19.920 376 ALA A CA 1
ATOM 5587 C C . ALA A 1 376 ? 25.765 21.118 30.215 1.000 18.120 376 ALA A C 1
ATOM 5588 O O . ALA A 1 376 ? 26.109 19.959 30.304 1.000 20.680 376 ALA A O 1
ATOM 5595 N N . LYS A 1 377 ? 26.573 22.173 30.329 1.000 21.490 377 LYS A N 1
ATOM 5596 C CA . LYS A 1 377 ? 28.014 22.098 30.724 1.000 22.430 377 LYS A CA 1
ATOM 5597 C C . LYS A 1 377 ? 28.124 21.402 32.084 1.000 21.220 377 LYS A C 1
ATOM 5598 O O . LYS A 1 377 ? 28.889 20.405 32.171 1.000 22.140 377 LYS A O 1
ATOM 5604 N N . GLN A 1 378 ? 27.391 21.902 33.077 1.000 21.810 378 GLN A N 1
ATOM 5605 C CA . GLN A 1 378 ? 27.389 21.333 34.456 1.000 22.150 378 GLN A CA 1
ATOM 5606 C C . GLN A 1 378 ? 26.904 19.885 34.381 1.000 22.790 378 GLN A C 1
ATOM 5607 O O . GLN A 1 378 ? 27.531 19.013 35.027 1.000 21.540 378 GLN A O 1
ATOM 5621 N N . MET A 1 379 ? 25.798 19.619 33.668 1.000 19.980 379 MET A N 1
ATOM 5622 C CA . MET A 1 379 ? 25.217 18.265 33.572 1.000 18.530 379 MET A CA 1
ATOM 5623 C C . MET A 1 379 ? 26.231 17.293 32.926 1.000 20.730 379 MET A C 1
ATOM 5624 O O . MET A 1 379 ? 26.395 16.154 33.438 1.000 19.580 379 MET A O 1
ATOM 5638 N N . GLU A 1 380 ? 26.851 17.659 31.801 1.000 21.630 380 GLU A N 1
ATOM 5639 C CA . GLU A 1 380 ? 27.826 16.763 31.136 1.000 24.640 380 GLU A CA 1
ATOM 5640 C C . GLU A 1 380 ? 29.009 16.509 32.082 1.000 22.970 380 GLU A C 1
ATOM 5641 O O . GLU A 1 380 ? 29.368 15.318 32.274 1.000 23.570 380 GLU A O 1
ATOM 5653 N N . SER A 1 381 ? 29.547 17.556 32.699 1.000 22.680 381 SER A N 1
ATOM 5654 C CA . SER A 1 381 ? 30.722 17.434 33.605 1.000 24.890 381 SER A CA 1
ATOM 5655 C C . SER A 1 381 ? 30.381 16.415 34.708 1.000 23.940 381 SER A C 1
ATOM 5656 O O . SER A 1 381 ? 31.116 15.410 34.866 1.000 24.090 381 SER A O 1
ATOM 5664 N N . ARG A 1 382 ? 29.220 16.557 35.356 1.000 21.740 382 ARG A N 1
ATOM 5665 C CA . ARG A 1 382 ? 28.814 15.719 36.524 1.000 21.610 382 ARG A CA 1
ATOM 5666 C C . ARG A 1 382 ? 28.481 14.284 36.085 1.000 21.790 382 ARG A C 1
ATOM 5667 O O . ARG A 1 382 ? 28.854 13.358 36.840 1.000 21.770 382 ARG A O 1
ATOM 5688 N N . LEU A 1 383 ? 27.797 14.084 34.961 1.000 21.200 383 LEU A N 1
ATOM 5689 C CA . LEU A 1 383 ? 27.493 12.742 34.395 1.000 21.770 383 LEU A CA 1
ATOM 5690 C C . LEU A 1 383 ? 28.805 12.043 34.010 1.000 27.490 383 LEU A C 1
ATOM 5691 O O . LEU A 1 383 ? 28.867 10.793 34.094 1.000 26.580 383 LEU A O 1
ATOM 5707 N N . ARG A 1 384 ? 29.832 12.808 33.616 1.000 29.830 384 ARG A N 1
ATOM 5708 C CA . ARG A 1 384 ? 31.102 12.182 33.166 1.000 33.850 384 ARG A CA 1
ATOM 5709 C C . ARG A 1 384 ? 31.798 11.636 34.413 1.000 33.400 384 ARG A C 1
ATOM 5710 O O . ARG A 1 384 ? 32.351 10.538 34.319 1.000 37.510 384 ARG A O 1
ATOM 5724 N N . ARG A 1 385 ? 31.751 12.356 35.527 1.000 28.910 385 ARG A N 1
ATOM 5725 C CA . ARG A 1 385 ? 32.320 11.915 36.827 1.000 32.470 385 ARG A CA 1
ATOM 5726 C C . ARG A 1 385 ? 31.604 10.633 37.289 1.000 34.090 385 ARG A C 1
ATOM 5727 O O . ARG A 1 385 ? 32.270 9.726 37.842 1.000 32.590 385 ARG A O 1
ATOM 5733 N N . VAL A 1 386 ? 30.289 10.542 37.094 1.000 34.680 386 VAL A N 1
ATOM 5734 C CA . VAL A 1 386 ? 29.481 9.387 37.582 1.000 34.390 386 VAL A CA 1
ATOM 5735 C C . VAL A 1 386 ? 29.694 8.193 36.636 1.000 32.510 386 VAL A C 1
ATOM 5736 O O . VAL A 1 386 ? 29.913 7.078 37.134 1.000 33.860 386 VAL A O 1
ATOM 5749 N N . LEU A 1 387 ? 29.660 8.431 35.326 1.000 32.240 387 LEU A N 1
ATOM 5750 C CA . LEU A 1 387 ? 29.778 7.365 34.290 1.000 29.780 387 LEU A CA 1
ATOM 5751 C C . LEU A 1 387 ? 31.125 7.460 33.523 1.000 36.960 387 LEU A C 1
ATOM 5752 O O . LEU A 1 387 ? 31.218 8.239 32.551 1.000 37.720 387 LEU A O 1
ATOM 5768 N N . MET B 1 1 ? 8.524 -36.947 33.740 0.800 37.300 1 MET B N 1
ATOM 5769 C CA . MET B 1 1 ? 7.902 -37.376 35.017 0.800 34.460 1 MET B CA 1
ATOM 5770 C C . MET B 1 1 ? 7.366 -38.779 34.812 0.800 31.220 1 MET B C 1
ATOM 5771 O O . MET B 1 1 ? 6.986 -39.085 33.677 0.800 32.590 1 MET B O 1
ATOM 5779 N N . ASP B 1 2 ? 7.313 -39.582 35.879 1.000 30.520 2 ASP B N 1
ATOM 5780 C CA . ASP B 1 2 ? 6.654 -40.891 35.683 1.000 28.660 2 ASP B CA 1
ATOM 5781 C C . ASP B 1 2 ? 6.139 -41.487 36.988 1.000 27.540 2 ASP B C 1
ATOM 5782 O O . ASP B 1 2 ? 6.933 -41.646 37.924 1.000 30.320 2 ASP B O 1
ATOM 5788 N N . ALA B 1 3 ? 4.858 -41.818 37.004 1.000 23.530 3 ALA B N 1
ATOM 5789 C CA . ALA B 1 3 ? 4.284 -42.524 38.162 1.000 21.680 3 ALA B CA 1
ATOM 5790 C C . ALA B 1 3 ? 2.970 -43.171 37.734 1.000 19.360 3 ALA B C 1
ATOM 5791 O O . ALA B 1 3 ? 2.287 -42.610 36.915 1.000 17.690 3 ALA B O 1
ATOM 5798 N N . GLU B 1 4 ? 2.713 -44.368 38.240 1.000 18.810 4 GLU B N 1
ATOM 5799 C CA . GLU B 1 4 ? 1.415 -45.032 38.061 1.000 18.140 4 GLU B CA 1
ATOM 5800 C C . GLU B 1 4 ? 0.922 -45.172 39.498 1.000 13.930 4 GLU B C 1
ATOM 5801 O O . GLU B 1 4 ? 1.361 -46.040 40.145 1.000 14.660 4 GLU B O 1
ATOM 5812 N N . LEU B 1 5 ? 0.075 -44.260 39.948 1.000 12.330 5 LEU B N 1
ATOM 5813 C CA . LEU B 1 5 ? -0.333 -44.223 41.371 1.000 11.040 5 LEU B CA 1
ATOM 5814 C C . LEU B 1 5 ? -1.672 -44.917 41.603 1.000 11.150 5 LEU B C 1
ATOM 5815 O O . LEU B 1 5 ? -2.552 -44.770 40.809 1.000 12.650 5 LEU B O 1
ATOM 5831 N N . LYS B 1 6 ? -1.769 -45.614 42.722 1.000 9.090 6 LYS B N 1
ATOM 5832 C CA . LYS B 1 6 ? -3.046 -46.243 43.119 1.000 9.340 6 LYS B CA 1
ATOM 5833 C C . LYS B 1 6 ? -3.537 -45.543 44.390 1.000 8.470 6 LYS B C 1
ATOM 5834 O O . LYS B 1 6 ? -2.779 -45.451 45.328 1.000 8.650 6 LYS B O 1
ATOM 5853 N N . ILE B 1 7 ? -4.766 -45.066 44.360 1.000 7.510 7 ILE B N 1
ATOM 5854 C CA . ILE B 1 7 ? -5.401 -44.366 45.503 1.000 8.290 7 ILE B CA 1
ATOM 5855 C C . ILE B 1 7 ? -6.612 -45.165 45.985 1.000 7.640 7 ILE B C 1
ATOM 5856 O O . ILE B 1 7 ? -7.513 -45.514 45.185 1.000 8.350 7 ILE B O 1
ATOM 5872 N N . PHE B 1 8 ? -6.706 -45.403 47.298 1.000 7.450 8 PHE B N 1
ATOM 5873 C CA . PHE B 1 8 ? -7.895 -46.011 47.965 1.000 7.870 8 PHE B CA 1
ATOM 5874 C C . PHE B 1 8 ? -8.930 -44.943 48.330 1.000 7.580 8 PHE B C 1
ATOM 5875 O O . PHE B 1 8 ? -8.611 -44.066 49.152 1.000 8.180 8 PHE B O 1
ATOM 5892 N N . VAL B 1 9 ? -10.053 -44.997 47.658 1.000 7.330 9 VAL B N 1
ATOM 5893 C CA . VAL B 1 9 ? -11.259 -44.194 47.998 1.000 8.170 9 VAL B CA 1
ATOM 5894 C C . VAL B 1 9 ? -12.408 -45.190 47.976 1.000 8.450 9 VAL B C 1
ATOM 5895 O O . VAL B 1 9 ? -12.745 -45.662 46.901 1.000 8.750 9 VAL B O 1
ATOM 5908 N N . SER B 1 10 ? -13.040 -45.449 49.132 1.000 8.830 10 SER B N 1
ATOM 5909 C CA . SER B 1 10 ? -14.113 -46.473 49.210 1.000 9.860 10 SER B CA 1
ATOM 5910 C C . SER B 1 10 ? -15.382 -45.965 48.513 1.000 9.850 10 SER B C 1
ATOM 5911 O O . SER B 1 10 ? -15.510 -44.740 48.226 1.000 10.080 10 SER B O 1
ATOM 5919 N N . SER B 1 11 ? -16.300 -46.878 48.281 1.000 10.090 11 SER B N 1
ATOM 5920 C CA . SER B 1 11 ? -17.560 -46.601 47.554 1.000 11.860 11 SER B CA 1
ATOM 5921 C C . SER B 1 11 ? -18.447 -45.664 48.358 1.000 14.240 11 SER B C 1
ATOM 5922 O O . SER B 1 11 ? -19.316 -45.066 47.687 1.000 16.850 11 SER B O 1
ATOM 5930 N N . GLN B 1 12 ? -18.210 -45.466 49.661 1.000 14.420 12 GLN B N 1
ATOM 5931 C CA . GLN B 1 12 ? -19.001 -44.495 50.475 1.000 16.340 12 GLN B CA 1
ATOM 5932 C C . GLN B 1 12 ? -18.577 -43.061 50.201 1.000 15.180 12 GLN B C 1
ATOM 5933 O O . GLN B 1 12 ? -19.250 -42.136 50.715 1.000 15.050 12 GLN B O 1
ATOM 5947 N N . HIS B 1 13 ? -17.446 -42.847 49.520 1.000 11.840 13 HIS B N 1
ATOM 5948 C CA . HIS B 1 13 ? -16.808 -41.518 49.507 1.000 11.460 13 HIS B CA 1
ATOM 5949 C C . HIS B 1 13 ? -16.784 -40.885 48.104 1.000 11.440 13 HIS B C 1
ATOM 5950 O O . HIS B 1 13 ? -15.882 -40.135 47.822 1.000 13.140 13 HIS B O 1
ATOM 5965 N N . GLN B 1 14 ? -17.786 -41.185 47.293 1.000 9.610 14 GLN B N 1
ATOM 5966 C CA . GLN B 1 14 ? -17.971 -40.592 45.948 1.000 9.940 14 GLN B CA 1
ATOM 5967 C C . GLN B 1 14 ? -16.679 -40.667 45.148 1.000 9.030 14 GLN B C 1
ATOM 5968 O O . GLN B 1 14 ? -16.216 -39.667 44.577 1.000 9.800 14 GLN B O 1
ATOM 5982 N N . PRO B 1 15 ? -16.138 -41.885 44.941 1.000 8.810 15 PRO B N 1
ATOM 5983 C CA . PRO B 1 15 ? -14.926 -42.037 44.118 1.000 9.150 15 PRO B CA 1
ATOM 5984 C C . PRO B 1 15 ? -15.155 -41.558 42.669 1.000 8.640 15 PRO B C 1
ATOM 5985 O O . PRO B 1 15 ? -14.217 -41.194 41.991 1.000 9.090 15 PRO B O 1
ATOM 5996 N N . ASP B 1 16 ? -16.382 -41.614 42.173 1.000 8.900 16 ASP B N 1
ATOM 5997 C CA . ASP B 1 16 ? -16.795 -41.087 40.856 1.000 9.320 16 ASP B CA 1
ATOM 5998 C C . ASP B 1 16 ? -16.483 -39.590 40.748 1.000 9.380 16 ASP B C 1
ATOM 5999 O O . ASP B 1 16 ? -16.185 -39.154 39.620 1.000 9.900 16 ASP B O 1
ATOM 6008 N N . ILE B 1 17 ? -16.575 -38.822 41.817 1.000 9.280 17 ILE B N 1
ATOM 6009 C CA . ILE B 1 17 ? -16.294 -37.360 41.737 1.000 8.810 17 ILE B CA 1
ATOM 6010 C C . ILE B 1 17 ? -14.816 -37.133 42.007 1.000 9.070 17 ILE B C 1
ATOM 6011 O O . ILE B 1 17 ? -14.209 -36.316 41.317 1.000 8.800 17 ILE B O 1
ATOM 6027 N N . TRP B 1 18 ? -14.200 -37.885 42.909 1.000 8.570 18 TRP B N 1
ATOM 6028 C CA . TRP B 1 18 ? -12.736 -37.782 43.049 1.000 8.370 18 TRP B CA 1
ATOM 6029 C C . TRP B 1 18 ? -12.066 -38.126 41.716 1.000 8.410 18 TRP B C 1
ATOM 6030 O O . TRP B 1 18 ? -11.017 -37.535 41.370 1.000 9.100 18 TRP B O 1
ATOM 6051 N N . ARG B 1 19 ? -12.647 -39.057 40.941 1.000 8.140 19 ARG B N 1
ATOM 6052 C CA . ARG B 1 19 ? -12.088 -39.418 39.607 1.000 8.390 19 ARG B CA 1
ATOM 6053 C C . ARG B 1 19 ? -11.964 -38.154 38.735 1.000 8.630 19 ARG B C 1
ATOM 6054 O O . ARG B 1 19 ? -11.001 -38.067 37.975 1.000 8.970 19 ARG B O 1
ATOM 6075 N N . LYS B 1 20 ? -12.897 -37.231 38.821 1.000 8.580 20 LYS B N 1
ATOM 6076 C CA . LYS B 1 20 ? -12.818 -35.974 37.999 1.000 9.700 20 LYS B CA 1
ATOM 6077 C C . LYS B 1 20 ? -11.642 -35.106 38.477 1.000 9.880 20 LYS B C 1
ATOM 6078 O O . LYS B 1 20 ? -10.929 -34.566 37.637 1.000 11.170 20 LYS B O 1
ATOM 6097 N N . ALA B 1 21 ? -11.421 -35.036 39.785 1.000 9.380 21 ALA B N 1
ATOM 6098 C CA . ALA B 1 21 ? -10.247 -34.323 40.321 1.000 9.420 21 ALA B CA 1
ATOM 6099 C C . ALA B 1 21 ? -8.973 -34.989 39.835 1.000 9.640 21 ALA B C 1
ATOM 6100 O O . ALA B 1 21 ? -7.993 -34.268 39.477 1.000 11.210 21 ALA B O 1
ATOM 6107 N N . LEU B 1 22 ? -8.915 -36.329 39.815 1.000 9.080 22 LEU B N 1
ATOM 6108 C CA . LEU B 1 22 ? -7.752 -37.079 39.330 1.000 9.020 22 LEU B CA 1
ATOM 6109 C C . LEU B 1 22 ? -7.564 -36.803 37.834 1.000 9.550 22 LEU B C 1
ATOM 6110 O O . LEU B 1 22 ? -6.379 -36.647 37.429 1.000 10.050 22 LEU B O 1
ATOM 6126 N N . ASP B 1 23 ? -8.639 -36.720 37.074 1.000 9.240 23 ASP B N 1
ATOM 6127 C CA . ASP B 1 23 ? -8.492 -36.379 35.625 1.000 10.070 23 ASP B CA 1
ATOM 6128 C C . ASP B 1 23 ? -7.840 -34.997 35.493 1.000 10.850 23 ASP B C 1
ATOM 6129 O O . ASP B 1 23 ? -6.952 -34.796 34.638 1.000 11.020 23 ASP B O 1
ATOM 6138 N N . GLN B 1 24 ? -8.207 -34.043 36.339 1.000 10.850 24 GLN B N 1
ATOM 6139 C CA . GLN B 1 24 ? -7.577 -32.689 36.277 1.000 11.340 24 GLN B CA 1
ATOM 6140 C C . GLN B 1 24 ? -6.086 -32.819 36.588 1.000 11.050 24 GLN B C 1
ATOM 6141 O O . GLN B 1 24 ? -5.223 -32.231 35.914 1.000 11.710 24 GLN B O 1
ATOM 6155 N N . TYR B 1 25 ? -5.712 -33.596 37.596 1.000 9.980 25 TYR B N 1
ATOM 6156 C CA . TYR B 1 25 ? -4.311 -33.804 37.953 1.000 10.970 25 TYR B CA 1
ATOM 6157 C C . TYR B 1 25 ? -3.560 -34.385 36.755 1.000 11.720 25 TYR B C 1
ATOM 6158 O O . TYR B 1 25 ? -2.417 -33.987 36.477 1.000 12.620 25 TYR B O 1
ATOM 6176 N N . GLU B 1 26 ? -4.121 -35.425 36.139 1.000 10.930 26 GLU B N 1
ATOM 6177 C CA . GLU B 1 26 ? -3.416 -36.070 34.998 1.000 11.900 26 GLU B CA 1
ATOM 6178 C C . GLU B 1 26 ? -3.214 -35.063 33.857 1.000 10.780 26 GLU B C 1
ATOM 6179 O O . GLU B 1 26 ? -2.126 -35.095 33.259 1.000 12.210 26 GLU B O 1
ATOM 6191 N N . ALA B 1 27 ? -4.175 -34.231 33.572 1.000 10.350 27 ALA B N 1
ATOM 6192 C CA . ALA B 1 27 ? -4.025 -33.224 32.499 1.000 11.030 27 ALA B CA 1
ATOM 6193 C C . ALA B 1 27 ? -2.950 -32.199 32.875 1.000 11.190 27 ALA B C 1
ATOM 6194 O O . ALA B 1 27 ? -2.318 -31.750 31.931 1.000 14.470 27 ALA B O 1
ATOM 6201 N N . LYS B 1 28 ? -2.696 -31.949 34.150 1.000 11.890 28 LYS B N 1
ATOM 6202 C CA . LYS B 1 28 ? -1.712 -30.934 34.623 1.000 12.160 28 LYS B CA 1
ATOM 6203 C C . LYS B 1 28 ? -0.360 -31.607 34.819 1.000 12.700 28 LYS B C 1
ATOM 6204 O O . LYS B 1 28 ? 0.608 -30.897 35.034 1.000 12.870 28 LYS B O 1
ATOM 6223 N N . THR B 1 29 ? -0.316 -32.941 34.714 1.000 11.480 29 THR B N 1
ATOM 6224 C CA . THR B 1 29 ? 0.897 -33.666 35.146 1.000 12.160 29 THR B CA 1
ATOM 6225 C C . THR B 1 29 ? 1.222 -34.742 34.125 1.000 13.750 29 THR B C 1
ATOM 6226 O O . THR B 1 29 ? 1.021 -35.924 34.382 1.000 13.290 29 THR B O 1
ATOM 6237 N N . PRO B 1 30 ? 1.800 -34.382 32.959 1.000 12.430 30 PRO B N 1
ATOM 6238 C CA . PRO B 1 30 ? 2.172 -35.413 31.994 1.000 14.520 30 PRO B CA 1
ATOM 6239 C C . PRO B 1 30 ? 3.154 -36.431 32.627 1.000 12.210 30 PRO B C 1
ATOM 6240 O O . PRO B 1 30 ? 4.094 -36.083 33.333 1.000 15.660 30 PRO B O 1
ATOM 6251 N N . GLY B 1 31 ? 2.880 -37.682 32.327 1.000 15.050 31 GLY B N 1
ATOM 6252 C CA . GLY B 1 31 ? 3.694 -38.799 32.827 1.000 14.740 31 GLY B CA 1
ATOM 6253 C C . GLY B 1 31 ? 3.133 -39.415 34.095 1.000 15.470 31 GLY B C 1
ATOM 6254 O O . GLY B 1 31 ? 3.672 -40.396 34.497 1.000 16.610 31 GLY B O 1
ATOM 6258 N N . VAL B 1 32 ? 2.086 -38.830 34.689 1.000 14.170 32 VAL B N 1
ATOM 6259 C CA . VAL B 1 32 ? 1.500 -39.432 35.929 1.000 13.880 32 VAL B CA 1
ATOM 6260 C C . VAL B 1 32 ? 0.100 -39.926 35.625 1.000 13.020 32 VAL B C 1
ATOM 6261 O O . VAL B 1 32 ? -0.745 -39.176 35.133 1.000 14.400 32 VAL B O 1
ATOM 6274 N N . LYS B 1 33 ? -0.173 -41.180 35.983 1.000 12.600 33 LYS B N 1
ATOM 6275 C CA . LYS B 1 33 ? -1.532 -41.754 35.828 1.000 13.200 33 LYS B CA 1
ATOM 6276 C C . LYS B 1 33 ? -1.982 -42.220 37.223 1.000 11.290 33 LYS B C 1
ATOM 6277 O O . LYS B 1 33 ? -1.156 -42.685 37.967 1.000 13.350 33 LYS B O 1
ATOM 6283 N N . VAL B 1 34 ? -3.263 -42.058 37.523 1.000 10.120 34 VAL B N 1
ATOM 6284 C CA . VAL B 1 34 ? -3.795 -42.484 38.842 1.000 9.940 34 VAL B CA 1
ATOM 6285 C C . VAL B 1 34 ? -4.951 -43.472 38.620 1.000 9.690 34 VAL B C 1
ATOM 6286 O O . VAL B 1 34 ? -5.788 -43.233 37.795 1.000 11.330 34 VAL B O 1
ATOM 6299 N N A VAL B 1 35 ? -5.020 -44.490 39.477 0.500 9.300 35 VAL B N 1
ATOM 6300 N N B VAL B 1 35 ? -5.022 -44.495 39.472 0.500 9.590 35 VAL B N 1
ATOM 6301 C CA A VAL B 1 35 ? -6.099 -45.517 39.407 0.500 8.820 35 VAL B CA 1
ATOM 6302 C CA B VAL B 1 35 ? -6.115 -45.509 39.398 0.500 9.210 35 VAL B CA 1
ATOM 6303 C C A VAL B 1 35 ? -6.765 -45.584 40.788 0.500 8.550 35 VAL B C 1
ATOM 6304 C C B VAL B 1 35 ? -6.767 -45.587 40.784 0.500 8.780 35 VAL B C 1
ATOM 6305 O O A VAL B 1 35 ? -6.057 -45.570 41.774 0.500 8.940 35 VAL B O 1
ATOM 6306 O O B VAL B 1 35 ? -6.056 -45.569 41.769 0.500 9.150 35 VAL B O 1
ATOM 6331 N N . ILE B 1 36 ? -8.087 -45.583 40.814 1.000 8.340 36 ILE B N 1
ATOM 6332 C CA . ILE B 1 36 ? -8.869 -45.688 42.058 1.000 8.310 36 ILE B CA 1
ATOM 6333 C C . ILE B 1 36 ? -9.066 -47.146 42.407 1.000 8.640 36 ILE B C 1
ATOM 6334 O O . ILE B 1 36 ? -9.528 -47.947 41.564 1.000 11.930 36 ILE B O 1
ATOM 6350 N N . GLU B 1 37 ? -8.720 -47.512 43.618 1.000 8.700 37 GLU B N 1
ATOM 6351 C CA . GLU B 1 37 ? -9.053 -48.800 44.250 1.000 8.890 37 GLU B CA 1
ATOM 6352 C C . GLU B 1 37 ? -10.185 -48.528 45.271 1.000 8.470 37 GLU B C 1
ATOM 6353 O O . GLU B 1 37 ? -9.971 -47.741 46.208 1.000 9.440 37 GLU B O 1
ATOM 6365 N N . THR B 1 38 ? -11.353 -49.141 45.124 1.000 9.310 38 THR B N 1
ATOM 6366 C CA . THR B 1 38 ? -12.469 -48.903 46.066 1.000 8.850 38 THR B CA 1
ATOM 6367 C C . THR B 1 38 ? -12.405 -49.894 47.247 1.000 8.560 38 THR B C 1
ATOM 6368 O O . THR B 1 38 ? -13.109 -49.668 48.204 1.000 9.210 38 THR B O 1
ATOM 6379 N N . GLY B 1 39 ? -11.556 -50.919 47.173 1.000 8.590 39 GLY B N 1
ATOM 6380 C CA . GLY B 1 39 ? -11.246 -51.768 48.333 1.000 10.300 39 GLY B CA 1
ATOM 6381 C C . GLY B 1 39 ? -11.936 -53.127 48.352 1.000 10.110 39 GLY B C 1
ATOM 6382 O O . GLY B 1 39 ? -11.781 -53.819 49.396 1.000 10.490 39 GLY B O 1
ATOM 6386 N N . GLY B 1 40 ? -12.693 -53.517 47.339 1.000 10.150 40 GLY B N 1
ATOM 6387 C CA . GLY B 1 40 ? -13.324 -54.839 47.236 1.000 10.950 40 GLY B CA 1
ATOM 6388 C C . GLY B 1 40 ? -14.808 -54.748 46.980 1.000 11.430 40 GLY B C 1
ATOM 6389 O O . GLY B 1 40 ? -15.404 -53.677 46.976 1.000 12.410 40 GLY B O 1
ATOM 6393 N N . ASN B 1 41 ? -15.415 -55.915 46.759 1.000 12.730 41 ASN B N 1
ATOM 6394 C CA . ASN B 1 41 ? -16.777 -55.999 46.182 1.000 14.090 41 ASN B CA 1
ATOM 6395 C C . ASN B 1 41 ? -17.891 -55.724 47.188 1.000 15.800 41 ASN B C 1
ATOM 6396 O O . ASN B 1 41 ? -19.045 -55.529 46.717 1.000 21.150 41 ASN B O 1
ATOM 6407 N N . THR B 1 42 ? -17.638 -55.894 48.480 1.000 15.650 42 THR B N 1
ATOM 6408 C CA . THR B 1 42 ? -18.632 -55.646 49.551 1.000 14.850 42 THR B CA 1
ATOM 6409 C C . THR B 1 42 ? -18.158 -54.508 50.470 1.000 15.500 42 THR B C 1
ATOM 6410 O O . THR B 1 42 ? -16.944 -54.248 50.577 1.000 13.850 42 THR B O 1
ATOM 6421 N N . SER B 1 43 ? -19.093 -53.874 51.175 1.000 15.640 43 SER B N 1
ATOM 6422 C CA . SER B 1 43 ? -18.799 -52.877 52.222 1.000 16.920 43 SER B CA 1
ATOM 6423 C C . SER B 1 43 ? -17.865 -53.510 53.256 1.000 16.170 43 SER B C 1
ATOM 6424 O O . SER B 1 43 ? -16.940 -52.822 53.704 1.000 14.830 43 SER B O 1
ATOM 6432 N N . GLU B 1 44 ? -18.089 -54.751 53.677 1.000 17.800 44 GLU B N 1
ATOM 6433 C CA . GLU B 1 44 ? -17.225 -55.361 54.720 1.000 19.180 44 GLU B CA 1
ATOM 6434 C C . GLU B 1 44 ? -15.813 -55.501 54.151 1.000 17.010 44 GLU B C 1
ATOM 6435 O O . GLU B 1 44 ? -14.855 -55.197 54.878 1.000 17.050 44 GLU B O 1
ATOM 6441 N N . MET B 1 45 ? -15.635 -55.869 52.890 1.000 14.410 45 MET B N 1
ATOM 6442 C CA . MET B 1 45 ? -14.254 -56.008 52.338 1.000 15.580 45 MET B CA 1
ATOM 6443 C C . MET B 1 45 ? -13.636 -54.620 52.243 1.000 11.930 45 MET B C 1
ATOM 6444 O O . MET B 1 45 ? -12.435 -54.468 52.571 1.000 13.250 45 MET B O 1
ATOM 6458 N N . GLN B 1 46 ? -14.388 -53.603 51.844 1.000 12.520 46 GLN B N 1
ATOM 6459 C CA . GLN B 1 46 ? -13.803 -52.254 51.749 1.000 11.590 46 GLN B CA 1
ATOM 6460 C C . GLN B 1 46 ? -13.344 -51.786 53.126 1.000 12.240 46 GLN B C 1
ATOM 6461 O O . GLN B 1 46 ? -12.314 -51.094 53.253 1.000 12.380 46 GLN B O 1
ATOM 6475 N N . ALA B 1 47 ? -14.099 -52.134 54.168 1.000 11.900 47 ALA B N 1
ATOM 6476 C CA . ALA B 1 47 ? -13.778 -51.665 55.546 1.000 13.700 47 ALA B CA 1
ATOM 6477 C C . ALA B 1 47 ? -12.541 -52.384 56.067 1.000 14.470 47 ALA B C 1
ATOM 6478 O O . ALA B 1 47 ? -11.894 -51.777 56.984 1.000 17.370 47 ALA B O 1
ATOM 6485 N N . GLN B 1 48 ? -12.170 -53.534 55.536 1.000 14.590 48 GLN B N 1
ATOM 6486 C CA . GLN B 1 48 ? -10.916 -54.256 55.893 1.000 15.350 48 GLN B CA 1
ATOM 6487 C C . GLN B 1 48 ? -9.751 -54.035 54.913 1.000 15.620 48 GLN B C 1
ATOM 6488 O O . GLN B 1 48 ? -8.649 -54.584 55.153 1.000 16.610 48 GLN B O 1
ATOM 6502 N N . TYR B 1 49 ? -9.930 -53.290 53.814 1.000 12.100 49 TYR B N 1
ATOM 6503 C CA . TYR B 1 49 ? -8.917 -53.189 52.751 1.000 11.910 49 TYR B CA 1
ATOM 6504 C C . TYR B 1 49 ? -7.596 -52.690 53.333 1.000 9.800 49 TYR B C 1
ATOM 6505 O O . TYR B 1 49 ? -6.551 -53.301 53.059 1.000 11.590 49 TYR B O 1
ATOM 6523 N N . LEU B 1 50 ? -7.602 -51.543 54.002 1.000 11.370 50 LEU B N 1
ATOM 6524 C CA . LEU B 1 50 ? -6.313 -50.967 54.487 1.000 12.580 50 LEU B CA 1
ATOM 6525 C C . LEU B 1 50 ? -5.652 -51.902 55.473 1.000 12.990 50 LEU B C 1
ATOM 6526 O O . LEU B 1 50 ? -4.438 -52.107 55.362 1.000 12.850 50 LEU B O 1
ATOM 6542 N N . ASN B 1 51 ? -6.405 -52.499 56.389 1.000 14.440 51 ASN B N 1
ATOM 6543 C CA . ASN B 1 51 ? -5.817 -53.490 57.330 1.000 16.920 51 ASN B CA 1
ATOM 6544 C C . ASN B 1 51 ? -5.155 -54.614 56.530 1.000 14.850 51 ASN B C 1
ATOM 6545 O O . ASN B 1 51 ? -4.030 -55.079 56.881 1.000 15.190 51 ASN B O 1
ATOM 6556 N N . THR B 1 52 ? -5.760 -55.084 55.429 1.000 13.870 52 THR B N 1
ATOM 6557 C CA . THR B 1 52 ? -5.202 -56.180 54.602 1.000 14.680 52 THR B CA 1
ATOM 6558 C C . THR B 1 52 ? -3.907 -55.737 53.909 1.000 13.950 52 THR B C 1
ATOM 6559 O O . THR B 1 52 ? -2.890 -56.456 53.866 1.000 13.080 52 THR B O 1
ATOM 6570 N N . VAL B 1 53 ? -3.930 -54.554 53.289 1.000 13.290 53 VAL B N 1
ATOM 6571 C CA . VAL B 1 53 ? -2.745 -53.989 52.619 1.000 12.120 53 VAL B CA 1
ATOM 6572 C C . VAL B 1 53 ? -1.586 -53.891 53.608 1.000 12.330 53 VAL B C 1
ATOM 6573 O O . VAL B 1 53 ? -0.439 -54.270 53.267 1.000 12.390 53 VAL B O 1
ATOM 6586 N N . MET B 1 54 ? -1.827 -53.323 54.753 1.000 11.590 54 MET B N 1
ATOM 6587 C CA . MET B 1 54 ? -0.741 -53.011 55.719 1.000 12.530 54 MET B CA 1
ATOM 6588 C C . MET B 1 54 ? -0.204 -54.316 56.324 1.000 13.620 54 MET B C 1
ATOM 6589 O O . MET B 1 54 ? 1.021 -54.410 56.498 1.000 13.510 54 MET B O 1
ATOM 6603 N N . SER B 1 55 ? -1.039 -55.312 56.527 1.000 12.840 55 SER B N 1
ATOM 6604 C CA . SER B 1 55 ? -0.575 -56.623 57.055 1.000 12.330 55 SER B CA 1
ATOM 6605 C C . SER B 1 55 ? 0.361 -57.273 56.034 1.000 13.090 55 SER B C 1
ATOM 6606 O O . SER B 1 55 ? 1.393 -57.841 56.391 1.000 14.220 55 SER B O 1
ATOM 6614 N N . ALA B 1 56 ? 0.006 -57.217 54.749 1.000 13.070 56 ALA B N 1
ATOM 6615 C CA . ALA B 1 56 ? 0.816 -57.763 53.649 1.000 13.530 56 ALA B CA 1
ATOM 6616 C C . ALA B 1 56 ? 2.018 -56.883 53.294 1.000 15.430 56 ALA B C 1
ATOM 6617 O O . ALA B 1 56 ? 2.871 -57.345 52.503 1.000 17.620 56 ALA B O 1
ATOM 6624 N N . LYS B 1 57 ? 2.065 -55.634 53.750 1.000 13.600 57 LYS B N 1
ATOM 6625 C CA . LYS B 1 57 ? 3.056 -54.630 53.280 1.000 14.950 57 LYS B CA 1
ATOM 6626 C C . LYS B 1 57 ? 2.991 -54.510 51.753 1.000 14.590 57 LYS B C 1
ATOM 6627 O O . LYS B 1 57 ? 4.024 -54.475 51.074 1.000 16.380 57 LYS B O 1
ATOM 6646 N N . ASP B 1 58 ? 1.776 -54.530 51.201 1.000 13.310 58 ASP B N 1
ATOM 6647 C CA . ASP B 1 58 ? 1.471 -54.476 49.758 1.000 12.140 58 ASP B CA 1
ATOM 6648 C C . ASP B 1 58 ? 1.897 -53.113 49.224 1.000 12.540 58 ASP B C 1
ATOM 6649 O O . ASP B 1 58 ? 1.195 -52.106 49.482 1.000 11.870 58 ASP B O 1
ATOM 6658 N N . SER B 1 59 ? 3.017 -53.039 48.529 1.000 12.890 59 SER B N 1
ATOM 6659 C CA . SER B 1 59 ? 3.609 -51.761 48.083 1.000 14.390 59 SER B CA 1
ATOM 6660 C C . SER B 1 59 ? 2.837 -51.194 46.889 1.000 13.040 59 SER B C 1
ATOM 6661 O O . SER B 1 59 ? 3.191 -50.047 46.503 1.000 15.130 59 SER B O 1
ATOM 6669 N N . SER B 1 60 ? 1.829 -51.881 46.362 1.000 11.740 60 SER B N 1
ATOM 6670 C CA . SER B 1 60 ? 1.094 -51.371 45.170 1.000 11.960 60 SER B CA 1
ATOM 6671 C C . SER B 1 60 ? 0.229 -50.143 45.532 1.000 11.560 60 SER B C 1
ATOM 6672 O O . SER B 1 60 ? -0.108 -49.382 44.629 1.000 12.800 60 SER B O 1
ATOM 6680 N N . LEU B 1 61 ? -0.152 -49.995 46.805 1.000 10.340 61 LEU B N 1
ATOM 6681 C CA . LEU B 1 61 ? -0.981 -48.818 47.194 1.000 9.390 61 LEU B CA 1
ATOM 6682 C C . LEU B 1 61 ? -0.081 -47.619 47.451 1.000 9.500 61 LEU B C 1
ATOM 6683 O O . LEU B 1 61 ? 0.916 -47.722 48.184 1.000 9.910 61 LEU B O 1
ATOM 6699 N N . ASP B 1 62 ? -0.442 -46.477 46.897 1.000 8.430 62 ASP B N 1
ATOM 6700 C CA . ASP B 1 62 ? 0.344 -45.247 47.108 1.000 8.820 62 ASP B CA 1
ATOM 6701 C C . ASP B 1 62 ? -0.363 -44.276 48.060 1.000 8.370 62 ASP B C 1
ATOM 6702 O O . ASP B 1 62 ? 0.287 -43.761 48.895 1.000 9.070 62 ASP B O 1
ATOM 6711 N N . VAL B 1 63 ? -1.646 -44.018 47.870 1.000 8.040 63 VAL B N 1
ATOM 6712 C CA . VAL B 1 63 ? -2.401 -42.989 48.622 1.000 8.540 63 VAL B CA 1
ATOM 6713 C C . VAL B 1 63 ? -3.647 -43.637 49.196 1.000 8.530 63 VAL B C 1
ATOM 6714 O O . VAL B 1 63 ? -4.250 -44.494 48.537 1.000 7.810 63 VAL B O 1
ATOM 6727 N N . LEU B 1 64 ? -4.034 -43.230 50.403 1.000 8.050 64 LEU B N 1
ATOM 6728 C CA . LEU B 1 64 ? -5.246 -43.794 51.045 1.000 8.360 64 LEU B CA 1
ATOM 6729 C C . LEU B 1 64 ? -6.084 -42.684 51.655 1.000 7.740 64 LEU B C 1
ATOM 6730 O O . LEU B 1 64 ? -5.527 -41.800 52.345 1.000 8.530 64 LEU B O 1
ATOM 6746 N N . MET B 1 65 ? -7.389 -42.775 51.481 1.000 8.090 65 MET B N 1
ATOM 6747 C CA . MET B 1 65 ? -8.342 -41.944 52.217 1.000 8.950 65 MET B CA 1
ATOM 6748 C C . MET B 1 65 ? -8.676 -42.692 53.501 1.000 10.010 65 MET B C 1
ATOM 6749 O O . MET B 1 65 ? -9.225 -43.812 53.370 1.000 12.880 65 MET B O 1
ATOM 6763 N N . LEU B 1 66 ? -8.403 -42.113 54.647 1.000 9.280 66 LEU B N 1
ATOM 6764 C CA . LEU B 1 66 ? -8.590 -42.718 55.980 1.000 10.140 66 LEU B CA 1
ATOM 6765 C C . LEU B 1 66 ? -9.360 -41.784 56.897 1.000 9.760 66 LEU B C 1
ATOM 6766 O O . LEU B 1 66 ? -9.435 -40.556 56.735 1.000 9.610 66 LEU B O 1
ATOM 6782 N N . ASP B 1 67 ? -10.005 -42.391 57.895 1.000 10.280 67 ASP B N 1
ATOM 6783 C CA . ASP B 1 67 ? -10.896 -41.681 58.834 1.000 10.080 67 ASP B CA 1
ATOM 6784 C C . ASP B 1 67 ? -10.009 -40.759 59.673 1.000 9.350 67 ASP B C 1
ATOM 6785 O O . ASP B 1 67 ? -8.881 -41.133 60.055 1.000 10.560 67 ASP B O 1
ATOM 6794 N N . VAL B 1 68 ? -10.486 -39.578 60.013 1.000 9.350 68 VAL B N 1
ATOM 6795 C CA . VAL B 1 68 ? -9.739 -38.578 60.815 1.000 10.000 68 VAL B CA 1
ATOM 6796 C C . VAL B 1 68 ? -9.292 -39.143 62.165 1.000 11.240 68 VAL B C 1
ATOM 6797 O O . VAL B 1 68 ? -8.353 -38.571 62.700 1.000 12.200 68 VAL B O 1
ATOM 6810 N N . ILE B 1 69 ? -9.917 -40.193 62.689 1.000 10.370 69 ILE B N 1
ATOM 6811 C CA . ILE B 1 69 ? -9.509 -40.764 64.009 1.000 10.780 69 ILE B CA 1
ATOM 6812 C C . ILE B 1 69 ? -8.297 -41.695 63.853 1.000 10.850 69 ILE B C 1
ATOM 6813 O O . ILE B 1 69 ? -7.785 -42.109 64.899 1.000 11.890 69 ILE B O 1
ATOM 6829 N N . ARG B 1 70 ? -7.872 -42.064 62.644 1.000 10.720 70 ARG B N 1
ATOM 6830 C CA . ARG B 1 70 ? -6.846 -43.114 62.371 1.000 10.860 70 ARG B CA 1
ATOM 6831 C C . ARG B 1 70 ? -5.414 -42.645 62.137 1.000 12.720 70 ARG B C 1
ATOM 6832 O O . ARG B 1 70 ? -4.522 -43.474 62.246 1.000 12.100 70 ARG B O 1
ATOM 6853 N N . PRO B 1 71 ? -5.101 -41.412 61.734 1.000 13.750 71 PRO B N 1
ATOM 6854 C CA . PRO B 1 71 ? -3.704 -41.127 61.406 1.000 15.030 71 PRO B CA 1
ATOM 6855 C C . PRO B 1 71 ? -2.642 -41.385 62.493 1.000 12.550 71 PRO B C 1
ATOM 6856 O O . PRO B 1 71 ? -1.556 -41.839 62.109 1.000 11.950 71 PRO B O 1
ATOM 6867 N N . ALA B 1 72 ? -2.959 -41.276 63.784 1.000 11.160 72 ALA B N 1
ATOM 6868 C CA . ALA B 1 72 ? -1.940 -41.561 64.837 1.000 11.440 72 ALA B CA 1
ATOM 6869 C C . ALA B 1 72 ? -1.624 -43.056 64.836 1.000 12.130 72 ALA B C 1
ATOM 6870 O O . ALA B 1 72 ? -0.441 -43.421 64.911 1.000 11.160 72 ALA B O 1
ATOM 6877 N N . GLN B 1 73 ? -2.635 -43.903 64.685 1.000 11.660 73 GLN B N 1
ATOM 6878 C CA . GLN B 1 73 ? -2.442 -45.359 64.619 1.000 12.780 73 GLN B CA 1
ATOM 6879 C C . GLN B 1 73 ? -1.534 -45.661 63.439 1.000 11.690 73 GLN B C 1
ATOM 6880 O O . GLN B 1 73 ? -0.596 -46.468 63.523 1.000 13.200 73 GLN B O 1
ATOM 6894 N N . PHE B 1 74 ? -1.880 -45.143 62.259 1.000 11.190 74 PHE B N 1
ATOM 6895 C CA . PHE B 1 74 ? -1.193 -45.500 61.010 1.000 11.920 74 PHE B CA 1
ATOM 6896 C C . PHE B 1 74 ? 0.252 -45.026 61.050 1.000 11.450 74 PHE B C 1
ATOM 6897 O O . PHE B 1 74 ? 1.171 -45.748 60.605 1.000 12.920 74 PHE B O 1
ATOM 6914 N N . ALA B 1 75 ? 0.494 -43.823 61.574 1.000 11.470 75 ALA B N 1
ATOM 6915 C CA . ALA B 1 75 ? 1.871 -43.288 61.641 1.000 11.650 75 ALA B CA 1
ATOM 6916 C C . ALA B 1 75 ? 2.678 -44.142 62.626 1.000 12.780 75 ALA B C 1
ATOM 6917 O O . ALA B 1 75 ? 3.805 -44.551 62.304 1.000 14.770 75 ALA B O 1
ATOM 6924 N N . THR B 1 76 ? 2.100 -44.478 63.744 1.000 12.600 76 THR B N 1
ATOM 6925 C CA . THR B 1 76 ? 2.856 -45.152 64.842 1.000 14.550 76 THR B CA 1
ATOM 6926 C C . THR B 1 76 ? 3.217 -46.551 64.373 1.000 15.440 76 THR B C 1
ATOM 6927 O O . THR B 1 76 ? 4.290 -47.027 64.752 1.000 16.540 76 THR B O 1
ATOM 6938 N N . ALA B 1 77 ? 2.349 -47.214 63.627 1.000 14.730 77 ALA B N 1
ATOM 6939 C CA . ALA B 1 77 ? 2.592 -48.592 63.146 1.000 16.050 77 ALA B CA 1
ATOM 6940 C C . ALA B 1 77 ? 3.582 -48.621 61.975 1.000 18.330 77 ALA B C 1
ATOM 6941 O O . ALA B 1 77 ? 3.976 -49.742 61.607 1.000 22.990 77 ALA B O 1
ATOM 6948 N N . GLY B 1 78 ? 3.977 -47.476 61.396 1.000 16.640 78 GLY B N 1
ATOM 6949 C CA . GLY B 1 78 ? 4.829 -47.412 60.196 1.000 16.460 78 GLY B CA 1
ATOM 6950 C C . GLY B 1 78 ? 4.017 -47.718 58.933 1.000 16.470 78 GLY B C 1
ATOM 6951 O O . GLY B 1 78 ? 4.593 -48.174 57.933 1.000 16.880 78 GLY B O 1
ATOM 6955 N N . TRP B 1 79 ? 2.702 -47.519 58.953 1.000 13.350 79 TRP B N 1
ATOM 6956 C CA . TRP B 1 79 ? 1.838 -47.747 57.765 1.000 12.420 79 TRP B CA 1
ATOM 6957 C C . TRP B 1 79 ? 1.814 -46.507 56.849 1.000 11.580 79 TRP B C 1
ATOM 6958 O O . TRP B 1 79 ? 1.515 -46.684 55.658 1.000 12.210 79 TRP B O 1
ATOM 6979 N N . THR B 1 80 ? 2.015 -45.301 57.397 1.000 11.950 80 THR B N 1
ATOM 6980 C CA . THR B 1 80 ? 1.973 -44.049 56.608 1.000 11.990 80 THR B CA 1
ATOM 6981 C C . THR B 1 80 ? 3.284 -43.285 56.725 1.000 11.430 80 THR B C 1
ATOM 6982 O O . THR B 1 80 ? 3.997 -43.382 57.734 1.000 13.210 80 THR B O 1
ATOM 6993 N N . SER B 1 81 ? 3.522 -42.460 55.737 1.000 11.250 81 SER B N 1
ATOM 6994 C CA . SER B 1 81 ? 4.697 -41.567 55.651 1.000 12.200 81 SER B CA 1
ATOM 6995 C C . SER B 1 81 ? 4.339 -40.183 56.191 1.000 13.680 81 SER B C 1
ATOM 6996 O O . SER B 1 81 ? 3.224 -39.698 56.042 1.000 18.440 81 SER B O 1
ATOM 7004 N N . ASP B 1 82 ? 5.288 -39.495 56.756 1.000 14.250 82 ASP B N 1
ATOM 7005 C CA . ASP B 1 82 ? 5.101 -38.106 57.234 1.000 16.320 82 ASP B CA 1
ATOM 7006 C C . ASP B 1 82 ? 5.376 -37.129 56.097 1.000 15.290 82 ASP B C 1
ATOM 7007 O O . ASP B 1 82 ? 6.122 -37.435 55.175 1.000 18.220 82 ASP B O 1
ATOM 7016 N N . PHE B 1 83 ? 4.741 -35.955 56.171 1.000 13.130 83 PHE B N 1
ATOM 7017 C CA . PHE B 1 83 ? 4.991 -34.802 55.271 1.000 14.240 83 PHE B CA 1
ATOM 7018 C C . PHE B 1 83 ? 5.987 -33.831 55.917 1.000 15.250 83 PHE B C 1
ATOM 7019 O O . PHE B 1 83 ? 5.537 -32.975 56.716 1.000 15.570 83 PHE B O 1
ATOM 7036 N N . SER B 1 84 ? 7.262 -33.981 55.579 1.000 16.570 84 SER B N 1
ATOM 7037 C CA . SER B 1 84 ? 8.404 -33.176 56.125 1.000 19.580 84 SER B CA 1
ATOM 7038 C C . SER B 1 84 ? 8.134 -31.678 55.941 1.000 17.590 84 SER B C 1
ATOM 7039 O O . SER B 1 84 ? 7.907 -31.267 54.806 1.000 18.540 84 SER B O 1
ATOM 7047 N N . GLY B 1 85 ? 8.123 -30.915 57.023 1.000 17.660 85 GLY B N 1
ATOM 7048 C CA . GLY B 1 85 ? 8.106 -29.438 56.982 1.000 17.460 85 GLY B CA 1
ATOM 7049 C C . GLY B 1 85 ? 6.739 -28.882 56.560 1.000 19.100 85 GLY B C 1
ATOM 7050 O O . GLY B 1 85 ? 6.650 -27.668 56.287 1.000 18.210 85 GLY B O 1
ATOM 7054 N N . LYS B 1 86 ? 5.678 -29.696 56.575 1.000 18.340 86 LYS B N 1
ATOM 7055 C CA . LYS B 1 86 ? 4.301 -29.288 56.154 1.000 17.410 86 LYS B CA 1
ATOM 7056 C C . LYS B 1 86 ? 3.645 -28.311 57.123 1.000 15.740 86 LYS B C 1
ATOM 7057 O O . LYS B 1 86 ? 3.657 -28.550 58.344 1.000 17.760 86 LYS B O 1
ATOM 7076 N N . ASP B 1 87 ? 3.019 -27.259 56.598 1.000 14.440 87 ASP B N 1
ATOM 7077 C CA . ASP B 1 87 ? 2.224 -26.277 57.365 1.000 14.770 87 ASP B CA 1
ATOM 7078 C C . ASP B 1 87 ? 0.729 -26.561 57.136 1.000 12.260 87 ASP B C 1
ATOM 7079 O O . ASP B 1 87 ? 0.314 -26.494 55.989 1.000 13.210 87 ASP B O 1
ATOM 7088 N N . LEU B 1 88 ? -0.062 -26.736 58.185 1.000 11.460 88 LEU B N 1
ATOM 7089 C CA . LEU B 1 88 ? -1.522 -26.975 58.074 1.000 11.720 88 LEU B CA 1
ATOM 7090 C C . LEU B 1 88 ? -2.324 -25.721 58.469 1.000 11.000 88 LEU B C 1
ATOM 7091 O O . LEU B 1 88 ? -3.534 -25.769 58.589 1.000 10.590 88 LEU B O 1
ATOM 7107 N N . SER B 1 89 ? -1.626 -24.586 58.622 1.000 10.860 89 SER B N 1
ATOM 7108 C CA . SER B 1 89 ? -2.273 -23.365 59.149 1.000 11.720 89 SER B CA 1
ATOM 7109 C C . SER B 1 89 ? -3.362 -22.784 58.251 1.000 11.570 89 SER B C 1
ATOM 7110 O O . SER B 1 89 ? -4.224 -22.063 58.773 1.000 13.370 89 SER B O 1
ATOM 7118 N N . ALA B 1 90 ? -3.394 -23.090 56.937 1.000 10.440 90 ALA B N 1
ATOM 7119 C CA . ALA B 1 90 ? -4.460 -22.536 56.071 1.000 10.240 90 ALA B CA 1
ATOM 7120 C C . ALA B 1 90 ? -5.803 -23.254 56.207 1.000 9.280 90 ALA B C 1
ATOM 7121 O O . ALA B 1 90 ? -6.823 -22.661 55.892 1.000 9.400 90 ALA B O 1
ATOM 7128 N N . TYR B 1 91 ? -5.768 -24.505 56.666 1.000 9.680 91 TYR B N 1
ATOM 7129 C CA . TYR B 1 91 ? -6.994 -25.320 56.835 1.000 10.070 91 TYR B CA 1
ATOM 7130 C C . TYR B 1 91 ? -7.784 -24.839 58.052 1.000 11.330 91 TYR B C 1
ATOM 7131 O O . TYR B 1 91 ? -7.212 -24.053 58.857 1.000 11.350 91 TYR B O 1
ATOM 7149 N N . LEU B 1 92 ? -8.975 -25.337 58.268 1.000 10.880 92 LEU B N 1
ATOM 7150 C CA . LEU B 1 92 ? -9.678 -25.104 59.553 1.000 11.570 92 LEU B CA 1
ATOM 7151 C C . LEU B 1 92 ? -8.705 -25.374 60.697 1.000 12.040 92 LEU B C 1
ATOM 7152 O O . LEU B 1 92 ? -7.863 -26.262 60.670 1.000 10.640 92 LEU B O 1
ATOM 7168 N N . PRO B 1 93 ? -8.788 -24.561 61.783 1.000 13.260 93 PRO B N 1
ATOM 7169 C CA . PRO B 1 93 ? -7.735 -24.643 62.805 1.000 14.770 93 PRO B CA 1
ATOM 7170 C C . PRO B 1 93 ? -7.608 -25.969 63.580 1.000 13.510 93 PRO B C 1
ATOM 7171 O O . PRO B 1 93 ? -6.541 -26.278 63.988 1.000 15.810 93 PRO B O 1
ATOM 7182 N N . THR B 1 94 ? -8.689 -26.740 63.617 1.000 13.690 94 THR B N 1
ATOM 7183 C CA . THR B 1 94 ? -8.785 -28.080 64.249 1.000 15.070 94 THR B CA 1
ATOM 7184 C C . THR B 1 94 ? -7.775 -29.021 63.581 1.000 13.380 94 THR B C 1
ATOM 7185 O O . THR B 1 94 ? -7.294 -29.914 64.214 1.000 14.580 94 THR B O 1
ATOM 7196 N N . TYR B 1 95 ? -7.430 -28.805 62.322 1.000 11.580 95 TYR B N 1
ATOM 7197 C CA . TYR B 1 95 ? -6.577 -29.796 61.616 1.000 11.240 95 TYR B CA 1
ATOM 7198 C C . TYR B 1 95 ? -5.120 -29.843 62.076 1.000 12.020 95 TYR B C 1
ATOM 7199 O O . TYR B 1 95 ? -4.519 -30.890 61.918 1.000 12.250 95 TYR B O 1
ATOM 7217 N N . ALA B 1 96 ? -4.607 -28.774 62.684 1.000 13.210 96 ALA B N 1
ATOM 7218 C CA . ALA B 1 96 ? -3.213 -28.846 63.179 1.000 15.370 96 ALA B CA 1
ATOM 7219 C C . ALA B 1 96 ? -3.114 -29.913 64.263 1.000 14.530 96 ALA B C 1
ATOM 7220 O O . ALA B 1 96 ? -2.257 -30.824 64.156 1.000 16.500 96 ALA B O 1
ATOM 7227 N N . GLU B 1 97 ? -4.013 -29.884 65.224 1.000 15.000 97 GLU B N 1
ATOM 7228 C CA . GLU B 1 97 ? -3.959 -30.892 66.312 1.000 16.140 97 GLU B CA 1
ATOM 7229 C C . GLU B 1 97 ? -4.307 -32.284 65.770 1.000 13.350 97 GLU B C 1
ATOM 7230 O O . GLU B 1 97 ? -3.693 -33.301 66.185 1.000 15.150 97 GLU B O 1
ATOM 7242 N N . ALA B 1 98 ? -5.282 -32.362 64.848 1.000 12.130 98 ALA B N 1
ATOM 7243 C CA . ALA B 1 98 ? -5.793 -33.663 64.381 1.000 11.270 98 ALA B CA 1
ATOM 7244 C C . ALA B 1 98 ? -4.674 -34.454 63.699 1.000 11.360 98 ALA B C 1
ATOM 7245 O O . ALA B 1 98 ? -4.704 -35.679 63.641 1.000 11.330 98 ALA B O 1
ATOM 7252 N N . ASN B 1 99 ? -3.707 -33.754 63.076 1.000 10.880 99 ASN B N 1
ATOM 7253 C CA . ASN B 1 99 ? -2.729 -34.365 62.149 1.000 12.240 99 ASN B CA 1
ATOM 7254 C C . ASN B 1 99 ? -1.305 -34.314 62.667 1.000 13.200 99 ASN B C 1
ATOM 7255 O O . ASN B 1 99 ? -0.419 -34.733 61.883 1.000 16.230 99 ASN B O 1
ATOM 7266 N N . THR B 1 100 ? -1.076 -33.821 63.869 1.000 14.850 100 THR B N 1
ATOM 7267 C CA . THR B 1 100 ? 0.310 -33.631 64.370 1.000 16.080 100 THR B CA 1
ATOM 7268 C C . THR B 1 100 ? 0.580 -34.742 65.381 1.000 14.880 100 THR B C 1
ATOM 7269 O O . THR B 1 100 ? -0.128 -34.832 66.406 1.000 16.410 100 THR B O 1
ATOM 7280 N N . VAL B 1 101 ? 1.522 -35.622 65.080 1.000 14.050 101 VAL B N 1
ATOM 7281 C CA . VAL B 1 101 ? 1.843 -36.789 65.948 1.000 15.150 101 VAL B CA 1
ATOM 7282 C C . VAL B 1 101 ? 3.359 -36.748 66.178 1.000 16.740 101 VAL B C 1
ATOM 7283 O O . VAL B 1 101 ? 4.118 -36.822 65.222 1.000 13.860 101 VAL B O 1
ATOM 7296 N N . ASN B 1 102 ? 3.813 -36.601 67.425 1.000 18.520 102 ASN B N 1
ATOM 7297 C CA . ASN B 1 102 ? 5.274 -36.541 67.713 1.000 19.990 102 ASN B CA 1
ATOM 7298 C C . ASN B 1 102 ? 5.951 -35.482 66.831 1.000 16.510 102 ASN B C 1
ATOM 7299 O O . ASN B 1 102 ? 7.001 -35.734 66.268 1.000 18.080 102 ASN B O 1
ATOM 7310 N N . GLY B 1 103 ? 5.325 -34.329 66.692 1.000 15.600 103 GLY B N 1
ATOM 7311 C CA . GLY B 1 103 ? 5.858 -33.179 65.946 1.000 15.420 103 GLY B CA 1
ATOM 7312 C C . GLY B 1 103 ? 5.771 -33.291 64.434 1.000 15.110 103 GLY B C 1
ATOM 7313 O O . GLY B 1 103 ? 6.238 -32.365 63.774 1.000 18.540 103 GLY B O 1
ATOM 7317 N N . LYS B 1 104 ? 5.182 -34.361 63.899 1.000 14.470 104 LYS B N 1
ATOM 7318 C CA . LYS B 1 104 ? 5.138 -34.614 62.432 1.000 15.140 104 LYS B CA 1
ATOM 7319 C C . LYS B 1 104 ? 3.709 -34.587 61.903 1.000 13.340 104 LYS B C 1
ATOM 7320 O O . LYS B 1 104 ? 2.773 -34.976 62.592 1.000 13.850 104 LYS B O 1
ATOM 7339 N N . ILE B 1 105 ? 3.605 -34.092 60.679 1.000 12.590 105 ILE B N 1
ATOM 7340 C CA . ILE B 1 105 ? 2.319 -34.091 59.940 1.000 12.590 105 ILE B CA 1
ATOM 7341 C C . ILE B 1 105 ? 2.152 -35.439 59.241 1.000 11.190 105 ILE B C 1
ATOM 7342 O O . ILE B 1 105 ? 2.963 -35.777 58.363 1.000 12.220 105 ILE B O 1
ATOM 7358 N N . VAL B 1 106 ? 1.100 -36.136 59.649 1.000 11.250 106 VAL B N 1
ATOM 7359 C CA . VAL B 1 106 ? 0.979 -37.550 59.220 1.000 11.540 106 VAL B CA 1
ATOM 7360 C C . VAL B 1 106 ? -0.147 -37.769 58.231 1.000 10.910 106 VAL B C 1
ATOM 7361 O O . VAL B 1 106 ? -0.305 -38.902 57.797 1.000 11.300 106 VAL B O 1
ATOM 7374 N N . ALA B 1 107 ? -0.932 -36.745 57.937 1.000 8.590 107 ALA B N 1
ATOM 7375 C CA . ALA B 1 107 ? -2.050 -36.857 56.964 1.000 8.990 107 ALA B CA 1
ATOM 7376 C C . ALA B 1 107 ? -2.490 -35.466 56.622 1.000 8.810 107 ALA B C 1
ATOM 7377 O O . ALA B 1 107 ? -2.187 -34.530 57.367 1.000 9.540 107 ALA B O 1
ATOM 7384 N N . LEU B 1 108 ? -3.131 -35.310 55.456 1.000 8.690 108 LEU B N 1
ATOM 7385 C CA . LEU B 1 108 ? -3.687 -33.997 55.066 1.000 9.130 108 LEU B CA 1
ATOM 7386 C C . LEU B 1 108 ? -5.200 -34.091 54.957 1.000 8.400 108 LEU B C 1
ATOM 7387 O O . LEU B 1 108 ? -5.769 -35.137 54.586 1.000 9.140 108 LEU B O 1
ATOM 7403 N N . PRO B 1 109 ? -5.945 -33.016 55.222 1.000 8.000 109 PRO B N 1
ATOM 7404 C CA . PRO B 1 109 ? -7.407 -33.070 55.139 1.000 8.520 109 PRO B CA 1
ATOM 7405 C C . PRO B 1 109 ? -7.945 -33.450 53.746 1.000 8.090 109 PRO B C 1
ATOM 7406 O O . PRO B 1 109 ? -7.425 -32.939 52.766 1.000 8.450 109 PRO B O 1
ATOM 7417 N N . ALA B 1 110 ? -8.982 -34.282 53.658 1.000 7.810 110 ALA B N 1
ATOM 7418 C CA . ALA B 1 110 ? -9.688 -34.618 52.410 1.000 7.650 110 ALA B CA 1
ATOM 7419 C C . ALA B 1 110 ? -11.002 -33.851 52.353 1.000 7.820 110 ALA B C 1
ATOM 7420 O O . ALA B 1 110 ? -11.225 -33.113 51.381 1.000 8.540 110 ALA B O 1
ATOM 7427 N N . PHE B 1 111 ? -11.863 -34.030 53.336 1.000 8.220 111 PHE B N 1
ATOM 7428 C CA . PHE B 1 111 ? -13.108 -33.257 53.518 1.000 8.130 111 PHE B CA 1
ATOM 7429 C C . PHE B 1 111 ? -13.489 -33.310 54.994 1.000 8.450 111 PHE B C 1
ATOM 7430 O O . PHE B 1 111 ? -13.105 -34.227 55.689 1.000 8.520 111 PHE B O 1
ATOM 7447 N N . ALA B 1 112 ? -14.224 -32.283 55.410 1.000 8.530 112 ALA B N 1
ATOM 7448 C CA . ALA B 1 112 ? -14.605 -32.047 56.820 1.000 8.960 112 ALA B CA 1
ATOM 7449 C C . ALA B 1 112 ? -15.965 -32.627 57.148 1.000 9.640 112 ALA B C 1
ATOM 7450 O O . ALA B 1 112 ? -16.769 -32.950 56.276 1.000 9.230 112 ALA B O 1
ATOM 7457 N N . ASP B 1 113 ? -16.178 -32.818 58.441 1.000 8.340 113 ASP B N 1
ATOM 7458 C CA . ASP B 1 113 ? -17.507 -33.043 59.039 1.000 8.940 113 ASP B CA 1
ATOM 7459 C C . ASP B 1 113 ? -17.429 -32.541 60.449 1.000 8.920 113 ASP B C 1
ATOM 7460 O O . ASP B 1 113 ? -16.300 -32.370 60.991 1.000 9.260 113 ASP B O 1
ATOM 7469 N N A SER B 1 114 ? -18.596 -32.353 61.062 0.500 8.890 114 SER B N 1
ATOM 7470 N N B SER B 1 114 ? -18.583 -32.257 61.051 0.50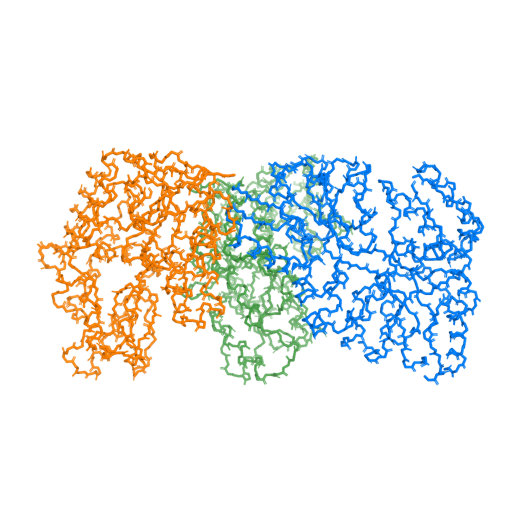0 8.230 114 SER B N 1
ATOM 7471 C CA A SER B 1 114 ? -18.745 -31.855 62.445 0.500 9.590 114 SER B CA 1
ATOM 7472 C CA B SER B 1 114 ? -18.683 -32.074 62.514 0.500 8.450 114 SER B CA 1
ATOM 7473 C C A SER B 1 114 ? -20.088 -32.357 62.964 0.500 9.260 114 SER B C 1
ATOM 7474 C C B SER B 1 114 ? -20.084 -32.409 62.970 0.500 8.580 114 SER B C 1
ATOM 7475 O O A SER B 1 114 ? -20.973 -32.689 62.154 0.500 9.870 114 SER B O 1
ATOM 7476 O O B SER B 1 114 ? -20.978 -32.659 62.144 0.500 9.290 114 SER B O 1
ATOM 7491 N N . MET B 1 115 ? -20.233 -32.440 64.269 1.000 9.000 115 MET B N 1
ATOM 7492 C CA . MET B 1 115 ? -21.576 -32.491 64.857 1.000 8.790 115 MET B CA 1
ATOM 7493 C C . MET B 1 115 ? -22.183 -31.083 64.768 1.000 8.800 115 MET B C 1
ATOM 7494 O O . MET B 1 115 ? -21.477 -30.072 64.866 1.000 10.500 115 MET B O 1
ATOM 7508 N N . PHE B 1 116 ? -23.479 -31.039 64.518 1.000 8.950 116 PHE B N 1
ATOM 7509 C CA . PHE B 1 116 ? -24.300 -29.825 64.464 1.000 8.720 116 PHE B CA 1
ATOM 7510 C C . PHE B 1 116 ? -25.424 -30.008 65.486 1.000 8.420 116 PHE B C 1
ATOM 7511 O O . PHE B 1 116 ? -25.870 -31.143 65.690 1.000 9.050 116 PHE B O 1
ATOM 7528 N N . LEU B 1 117 ? -25.952 -28.887 65.952 1.000 8.870 117 LEU B N 1
ATOM 7529 C CA . LEU B 1 117 ? -27.258 -28.860 66.648 1.000 9.880 117 LEU B CA 1
ATOM 7530 C C . LEU B 1 117 ? -28.302 -28.593 65.582 1.000 8.830 117 LEU B C 1
ATOM 7531 O O . LEU B 1 117 ? -28.481 -27.418 65.175 1.000 10.260 117 LEU B O 1
ATOM 7547 N N . TYR B 1 118 ? -28.925 -29.633 65.073 1.000 8.680 118 TYR B N 1
ATOM 7548 C CA . TYR B 1 118 ? -30.107 -29.474 64.211 1.000 9.470 118 TYR B CA 1
ATOM 7549 C C . TYR B 1 118 ? -31.292 -29.157 65.097 1.000 9.460 118 TYR B C 1
ATOM 7550 O O . TYR B 1 118 ? -31.439 -29.727 66.189 1.000 9.790 118 TYR B O 1
ATOM 7568 N N . TYR B 1 119 ? -32.150 -28.245 64.632 1.000 10.130 119 TYR B N 1
ATOM 7569 C CA . TYR B 1 119 ? -33.319 -27.848 65.452 1.000 10.070 119 TYR B CA 1
ATOM 7570 C C . TYR B 1 119 ? -34.509 -27.578 64.535 1.000 9.580 119 TYR B C 1
ATOM 7571 O O . TYR B 1 119 ? -34.389 -27.279 63.345 1.000 10.680 119 TYR B O 1
ATOM 7589 N N . ARG B 1 120 ? -35.685 -27.753 65.150 1.000 10.920 120 ARG B N 1
ATOM 7590 C CA . ARG B 1 120 ? -36.963 -27.435 64.463 1.000 11.270 120 ARG B CA 1
ATOM 7591 C C . ARG B 1 120 ? -37.179 -25.926 64.572 1.000 11.850 120 ARG B C 1
ATOM 7592 O O . ARG B 1 120 ? -37.670 -25.466 65.591 1.000 12.620 120 ARG B O 1
ATOM 7613 N N . LYS B 1 121 ? -36.845 -25.248 63.492 1.000 12.200 121 LYS B N 1
ATOM 7614 C CA . LYS B 1 121 ? -36.893 -23.766 63.493 1.000 13.590 121 LYS B CA 1
ATOM 7615 C C . LYS B 1 121 ? -38.354 -23.340 63.531 1.000 13.560 121 LYS B C 1
ATOM 7616 O O . LYS B 1 121 ? -38.627 -22.258 64.072 1.000 13.640 121 LYS B O 1
ATOM 7635 N N . ASP B 1 122 ? -39.249 -24.132 62.980 1.000 13.140 122 ASP B N 1
ATOM 7636 C CA . ASP B 1 122 ? -40.696 -23.824 63.015 1.000 14.790 122 ASP B CA 1
ATOM 7637 C C . ASP B 1 122 ? -41.154 -23.839 64.467 1.000 14.520 122 ASP B C 1
ATOM 7638 O O . ASP B 1 122 ? -41.924 -22.932 64.865 1.000 14.640 122 ASP B O 1
ATOM 7647 N N . LEU B 1 123 ? -40.743 -24.813 65.276 1.000 13.300 123 LEU B N 1
ATOM 7648 C CA . LEU B 1 123 ? -41.206 -24.910 66.675 1.000 13.490 123 LEU B CA 1
ATOM 7649 C C . LEU B 1 123 ? -40.555 -23.804 67.516 1.000 14.540 123 LEU B C 1
ATOM 7650 O O . LEU B 1 123 ? -41.230 -23.188 68.385 1.000 14.470 123 LEU B O 1
ATOM 7666 N N . LEU B 1 124 ? -39.269 -23.511 67.354 1.000 14.420 124 LEU B N 1
ATOM 7667 C CA . LEU B 1 124 ? -38.677 -22.403 68.144 1.000 13.520 124 LEU B CA 1
ATOM 7668 C C . LEU B 1 124 ? -39.359 -21.080 67.725 1.000 13.050 124 LEU B C 1
ATOM 7669 O O . LEU B 1 124 ? -39.644 -20.261 68.606 1.000 13.590 124 LEU B O 1
ATOM 7685 N N . ASP B 1 125 ? -39.570 -20.861 66.447 1.000 14.550 125 ASP B N 1
ATOM 7686 C CA . ASP B 1 125 ? -40.177 -19.559 66.031 1.000 15.310 125 ASP B CA 1
ATOM 7687 C C . ASP B 1 125 ? -41.588 -19.431 66.634 1.000 15.920 125 ASP B C 1
ATOM 7688 O O . ASP B 1 125 ? -41.997 -18.301 66.988 1.000 16.920 125 ASP B O 1
ATOM 7697 N N . LYS B 1 126 ? -42.351 -20.499 66.673 1.000 13.970 126 LYS B N 1
ATOM 7698 C CA . LYS B 1 126 ? -43.738 -20.491 67.211 1.000 14.660 126 LYS B CA 1
ATOM 7699 C C . LYS B 1 126 ? -43.771 -19.932 68.625 1.000 15.940 126 LYS B C 1
ATOM 7700 O O . LYS B 1 126 ? -44.833 -19.330 68.989 1.000 15.090 126 LYS B O 1
ATOM 7719 N N . TYR B 1 127 ? -42.730 -20.112 69.443 1.000 13.720 127 TYR B N 1
ATOM 7720 C CA . TYR B 1 127 ? -42.670 -19.685 70.861 1.000 14.330 127 TYR B CA 1
ATOM 7721 C C . TYR B 1 127 ? -41.740 -18.485 71.072 1.000 12.500 127 TYR B C 1
ATOM 7722 O O . TYR B 1 127 ? -41.481 -18.140 72.241 1.000 15.070 127 TYR B O 1
ATOM 7740 N N . GLY B 1 128 ? -41.211 -17.931 69.971 1.000 13.650 128 GLY B N 1
ATOM 7741 C CA . GLY B 1 128 ? -40.294 -16.780 70.008 1.000 14.600 128 GLY B CA 1
ATOM 7742 C C . GLY B 1 128 ? -38.948 -17.094 70.669 1.000 14.450 128 GLY B C 1
ATOM 7743 O O . GLY B 1 128 ? -38.361 -16.230 71.322 1.000 16.720 128 GLY B O 1
ATOM 7747 N N . ILE B 1 129 ? -38.461 -18.334 70.521 1.000 14.000 129 ILE B N 1
ATOM 7748 C CA . ILE B 1 129 ? -37.207 -18.831 71.153 1.000 13.460 129 ILE B CA 1
ATOM 7749 C C . ILE B 1 129 ? -36.053 -18.746 70.140 1.000 12.400 129 ILE B C 1
ATOM 7750 O O . ILE B 1 129 ? -36.206 -19.135 69.010 1.000 14.190 129 ILE B O 1
ATOM 7766 N N . LYS B 1 130 ? -34.930 -18.200 70.597 1.000 14.260 130 LYS B N 1
ATOM 7767 C CA . LYS B 1 130 ? -33.685 -18.162 69.803 1.000 14.600 130 LYS B CA 1
ATOM 7768 C C . LYS B 1 130 ? -32.987 -19.500 69.987 1.000 14.440 130 LYS B C 1
ATOM 7769 O O . LYS B 1 130 ? -33.147 -20.155 71.018 1.000 12.890 130 LYS B O 1
ATOM 7788 N N . PRO B 1 131 ? -32.124 -19.895 69.040 1.000 14.340 131 PRO B N 1
ATOM 7789 C CA . PRO B 1 131 ? -31.321 -21.105 69.224 1.000 12.850 131 PRO B CA 1
ATOM 7790 C C . PRO B 1 131 ? -30.536 -21.032 70.523 1.000 13.190 131 PRO B C 1
ATOM 7791 O O . PRO B 1 131 ? -29.957 -20.002 70.878 1.000 12.970 131 PRO B O 1
ATOM 7802 N N . PRO B 1 132 ? -30.501 -22.132 71.309 1.000 11.870 132 PRO B N 1
ATOM 7803 C CA . PRO B 1 132 ? -29.862 -22.067 72.606 1.000 11.660 132 PRO B CA 1
ATOM 7804 C C . PRO B 1 132 ? -28.345 -22.053 72.494 1.000 12.540 132 PRO B C 1
ATOM 7805 O O . PRO B 1 132 ? -27.832 -22.800 71.681 1.000 14.390 132 PRO B O 1
ATOM 7816 N N . THR B 1 133 ? -27.666 -21.320 73.375 1.000 12.100 133 THR B N 1
ATOM 7817 C CA . THR B 1 133 ? -26.192 -21.226 73.377 1.000 11.740 133 THR B CA 1
ATOM 7818 C C . THR B 1 133 ? -25.584 -21.969 74.577 1.000 11.950 133 THR B C 1
ATOM 7819 O O . THR B 1 133 ? -24.376 -22.149 74.604 1.000 11.460 133 THR B O 1
ATOM 7830 N N . THR B 1 134 ? -26.404 -22.406 75.517 1.000 11.110 134 THR B N 1
ATOM 7831 C CA . THR B 1 134 ? -25.981 -23.180 76.698 1.000 11.340 134 THR B CA 1
ATOM 7832 C C . THR B 1 134 ? -26.944 -24.351 76.867 1.000 10.820 134 THR B C 1
ATOM 7833 O O . THR B 1 134 ? -28.077 -24.289 76.389 1.000 10.310 134 THR B O 1
ATOM 7844 N N . TRP B 1 135 ? -26.512 -25.380 77.603 1.000 10.760 135 TRP B N 1
ATOM 7845 C CA . TRP B 1 135 ? -27.398 -26.544 77.821 1.000 10.570 135 TRP B CA 1
ATOM 7846 C C . TRP B 1 135 ? -28.591 -26.119 78.699 1.000 11.300 135 TRP B C 1
ATOM 7847 O O . TRP B 1 135 ? -29.686 -26.599 78.482 1.000 11.600 135 TRP B O 1
ATOM 7868 N N . ASP B 1 136 ? -28.404 -25.174 79.610 1.000 11.340 136 ASP B N 1
ATOM 7869 C CA . ASP B 1 136 ? -29.552 -24.653 80.413 1.000 11.560 136 ASP B CA 1
ATOM 7870 C C . ASP B 1 136 ? -30.559 -23.964 79.479 1.000 10.860 136 ASP B C 1
ATOM 7871 O O . ASP B 1 136 ? -31.775 -24.189 79.597 1.000 11.810 136 ASP B O 1
ATOM 7880 N N . GLU B 1 137 ? -30.088 -23.147 78.549 1.000 11.170 137 GLU B N 1
ATOM 7881 C CA . GLU B 1 137 ? -31.002 -22.553 77.571 1.000 11.430 137 GLU B CA 1
ATOM 7882 C C . GLU B 1 137 ? -31.712 -23.626 76.751 1.000 11.150 137 GLU B C 1
ATOM 7883 O O . GLU B 1 137 ? -32.884 -23.484 76.416 1.000 11.390 137 GLU B O 1
ATOM 7895 N N . LEU B 1 138 ? -31.026 -24.717 76.412 1.000 10.130 138 LEU B N 1
ATOM 7896 C CA . LEU B 1 138 ? -31.689 -25.772 75.636 1.000 9.940 138 LEU B CA 1
ATOM 7897 C C . LEU B 1 138 ? -32.768 -26.460 76.492 1.000 9.250 138 LEU B C 1
ATOM 7898 O O . LEU B 1 138 ? -33.813 -26.779 75.934 1.000 10.280 138 LEU B O 1
ATOM 7914 N N . LYS B 1 139 ? -32.477 -26.741 77.736 1.000 9.950 139 LYS B N 1
ATOM 7915 C CA . LYS B 1 139 ? -33.485 -27.318 78.657 1.000 11.500 139 LYS B CA 1
ATOM 7916 C C . LYS B 1 139 ? -34.691 -26.384 78.751 1.000 11.350 139 LYS B C 1
ATOM 7917 O O . LYS B 1 139 ? -35.836 -26.890 78.677 1.000 12.560 139 LYS B O 1
ATOM 7936 N N . GLU B 1 140 ? -34.456 -25.096 78.932 1.000 11.250 140 GLU B N 1
ATOM 7937 C CA . GLU B 1 140 ? -35.582 -24.128 79.077 1.000 12.890 140 GLU B CA 1
ATOM 7938 C C . GLU B 1 140 ? -36.375 -24.076 77.772 1.000 11.940 140 GLU B C 1
ATOM 7939 O O . GLU B 1 140 ? -37.658 -24.052 77.780 1.000 12.490 140 GLU B O 1
ATOM 7951 N N . ALA B 1 141 ? -35.736 -24.051 76.606 1.000 10.820 141 ALA B N 1
ATOM 7952 C CA . ALA B 1 141 ? -36.435 -24.064 75.311 1.000 10.580 141 ALA B CA 1
ATOM 7953 C C . ALA B 1 141 ? -37.261 -25.331 75.179 1.000 11.410 141 ALA B C 1
ATOM 7954 O O . ALA B 1 141 ? -38.416 -25.276 74.778 1.000 12.110 141 ALA B O 1
ATOM 7961 N N . SER B 1 142 ? -36.666 -26.458 75.534 1.000 11.040 142 SER B N 1
ATOM 7962 C CA . SER B 1 142 ? -37.354 -27.764 75.400 1.000 11.450 142 SER B CA 1
ATOM 7963 C C . SER B 1 142 ? -38.616 -27.750 76.279 1.000 11.900 142 SER B C 1
ATOM 7964 O O . SER B 1 142 ? -39.657 -28.199 75.809 1.000 12.730 142 SER B O 1
ATOM 7972 N N . LYS B 1 143 ? -38.505 -27.271 77.500 1.000 12.730 143 LYS B N 1
ATOM 7973 C CA . LYS B 1 143 ? -39.702 -27.250 78.396 1.000 13.350 143 LYS B CA 1
ATOM 7974 C C . LYS B 1 143 ? -40.788 -26.368 77.779 1.000 14.760 143 LYS B C 1
ATOM 7975 O O . LYS B 1 143 ? -42.000 -26.757 77.790 1.000 14.150 143 LYS B O 1
ATOM 7994 N N . LYS B 1 144 ? -40.430 -25.201 77.271 1.000 13.040 144 LYS B N 1
ATOM 7995 C CA . LYS B 1 144 ? -41.445 -24.233 76.769 1.000 13.940 144 LYS B CA 1
ATOM 7996 C C . LYS B 1 144 ? -42.186 -24.878 75.589 1.000 15.160 144 LYS B C 1
ATOM 7997 O O . LYS B 1 144 ? -43.430 -24.857 75.527 1.000 15.080 144 LYS B O 1
ATOM 8016 N N . VAL B 1 145 ? -41.451 -25.435 74.627 1.000 13.250 145 VAL B N 1
ATOM 8017 C CA . VAL B 1 145 ? -42.032 -26.039 73.409 1.000 12.930 145 VAL B CA 1
ATOM 8018 C C . VAL B 1 145 ? -42.836 -27.269 73.828 1.000 13.980 145 VAL B C 1
ATOM 8019 O O . VAL B 1 145 ? -43.961 -27.428 73.308 1.000 15.140 145 VAL B O 1
ATOM 8032 N N . MET B 1 146 ? -42.291 -28.147 74.657 1.000 13.340 146 MET B N 1
ATOM 8033 C CA . MET B 1 146 ? -43.017 -29.406 74.954 1.000 14.530 146 MET B CA 1
ATOM 8034 C C . MET B 1 146 ? -44.309 -29.067 75.717 1.000 16.050 146 MET B C 1
ATOM 8035 O O . MET B 1 146 ? -45.326 -29.711 75.410 1.000 14.900 146 MET B O 1
ATOM 8049 N N . GLU B 1 147 ? -44.282 -28.111 76.649 1.000 14.750 147 GLU B N 1
ATOM 8050 C CA . GLU B 1 147 ? -45.491 -27.723 77.446 1.000 15.640 147 GLU B CA 1
ATOM 8051 C C . GLU B 1 147 ? -46.502 -27.107 76.477 1.000 16.320 147 GLU B C 1
ATOM 8052 O O . GLU B 1 147 ? -47.738 -27.346 76.614 1.000 19.510 147 GLU B O 1
ATOM 8064 N N . GLY B 1 148 ? -46.065 -26.309 75.514 1.000 15.980 148 GLY B N 1
ATOM 8065 C CA . GLY B 1 148 ? -46.971 -25.685 74.525 1.000 16.680 148 GLY B CA 1
ATOM 8066 C C . GLY B 1 148 ? -47.581 -26.663 73.538 1.000 18.410 148 GLY B C 1
ATOM 8067 O O . GLY B 1 148 ? -48.771 -26.561 73.205 1.000 18.560 148 GLY B O 1
ATOM 8071 N N . GLU B 1 149 ? -46.823 -27.640 73.030 1.000 16.500 149 GLU B N 1
ATOM 8072 C CA . GLU B 1 149 ? -47.283 -28.490 71.908 1.000 17.410 149 GLU B CA 1
ATOM 8073 C C . GLU B 1 149 ? -48.221 -29.608 72.357 1.000 18.330 149 GLU B C 1
ATOM 8074 O O . GLU B 1 149 ? -49.065 -30.054 71.549 1.000 19.230 149 GLU B O 1
ATOM 8086 N N . LYS B 1 150 ? -48.056 -30.054 73.581 1.000 17.010 150 LYS B N 1
ATOM 8087 C CA . LYS B 1 150 ? -48.866 -31.153 74.177 1.000 21.070 150 LYS B CA 1
ATOM 8088 C C . LYS B 1 150 ? -48.886 -32.326 73.181 1.000 22.740 150 LYS B C 1
ATOM 8089 O O . LYS B 1 150 ? -49.965 -32.893 72.871 1.000 24.610 150 LYS B O 1
ATOM 8101 N N . ASN B 1 151 ? -47.711 -32.637 72.638 1.000 19.020 151 ASN B N 1
ATOM 8102 C CA . ASN B 1 151 ? -47.460 -33.731 71.669 1.000 17.660 151 ASN B CA 1
ATOM 8103 C C . ASN B 1 151 ? -46.666 -34.813 72.383 1.000 19.140 151 ASN B C 1
ATOM 8104 O O . ASN B 1 151 ? -45.469 -34.670 72.612 1.000 17.970 151 ASN B O 1
ATOM 8115 N N . PRO B 1 152 ? -47.285 -35.933 72.791 1.000 19.590 152 PRO B N 1
ATOM 8116 C CA . PRO B 1 152 ? -46.596 -36.979 73.537 1.000 20.370 152 PRO B CA 1
ATOM 8117 C C . PRO B 1 152 ? -45.397 -37.605 72.812 1.000 16.560 152 PRO B C 1
ATOM 8118 O O . PRO B 1 152 ? -44.626 -38.217 73.464 1.000 23.400 152 PRO B O 1
ATOM 8129 N N . GLU B 1 153 ? -45.327 -37.489 71.495 1.000 17.140 153 GLU B N 1
ATOM 8130 C CA . GLU B 1 153 ? -44.238 -38.104 70.690 1.000 16.860 153 GLU B CA 1
ATOM 8131 C C . GLU B 1 153 ? -43.084 -37.110 70.553 1.000 17.640 153 GLU B C 1
ATOM 8132 O O . GLU B 1 153 ? -42.041 -37.525 70.044 1.000 18.410 153 GLU B O 1
ATOM 8144 N N . LEU B 1 154 ? -43.229 -35.845 70.953 1.000 15.130 154 LEU B N 1
ATOM 8145 C CA . LEU B 1 154 ? -42.137 -34.861 70.777 1.000 12.780 154 LEU B CA 1
ATOM 8146 C C . LEU B 1 154 ? -41.079 -34.998 71.886 1.000 12.610 154 LEU B C 1
ATOM 8147 O O . LEU B 1 154 ? -41.354 -34.823 73.057 1.000 13.550 154 LEU B O 1
ATOM 8163 N N . GLN B 1 155 ? -39.878 -35.401 71.457 1.000 10.750 155 GLN B N 1
ATOM 8164 C CA . GLN B 1 155 ? -38.674 -35.446 72.304 1.000 10.400 155 GLN B CA 1
ATOM 8165 C C . GLN B 1 155 ? -38.022 -34.064 72.334 1.000 9.590 155 GLN B C 1
ATOM 8166 O O . GLN B 1 155 ? -37.984 -33.381 71.269 1.000 10.290 155 GLN B O 1
ATOM 8180 N N . GLY B 1 156 ? -37.447 -33.710 73.459 1.000 10.540 156 GLY B N 1
ATOM 8181 C CA . GLY B 1 156 ? -36.708 -32.438 73.574 1.000 9.760 156 GLY B CA 1
ATOM 8182 C C . GLY B 1 156 ? -35.355 -32.509 72.812 1.000 9.440 156 GLY B C 1
ATOM 8183 O O . GLY B 1 156 ? -35.096 -31.695 71.927 1.000 9.990 156 GLY B O 1
ATOM 8187 N N . LEU B 1 157 ? -34.528 -33.490 73.179 1.000 9.250 157 LEU B N 1
ATOM 8188 C CA . LEU B 1 157 ? -33.141 -33.624 72.674 1.000 8.650 157 LEU B CA 1
ATOM 8189 C C . LEU B 1 157 ? -32.876 -35.088 72.354 1.000 8.730 157 LEU B C 1
ATOM 8190 O O . LEU B 1 157 ? -32.999 -35.932 73.225 1.000 9.120 157 LEU B O 1
ATOM 8206 N N . SER B 1 158 ? -32.405 -35.337 71.138 1.000 8.430 158 SER B N 1
ATOM 8207 C CA . SER B 1 158 ? -31.877 -36.663 70.755 1.000 8.330 158 SER B CA 1
ATOM 8208 C C . SER B 1 158 ? -30.361 -36.570 70.625 1.000 8.960 158 SER B C 1
ATOM 8209 O O . SER B 1 158 ? -29.872 -35.719 69.886 1.000 9.480 158 SER B O 1
ATOM 8217 N N . PHE B 1 159 ? -29.642 -37.441 71.333 1.000 9.090 159 PHE B N 1
ATOM 8218 C CA . PHE B 1 159 ? -28.175 -37.555 71.281 1.000 8.550 159 PHE B CA 1
ATOM 8219 C C . PHE B 1 159 ? -27.856 -39.031 71.342 1.000 8.080 159 PHE B C 1
ATOM 8220 O O . PHE B 1 159 ? -28.764 -39.878 71.606 1.000 9.310 159 PHE B O 1
ATOM 8237 N N . GLN B 1 160 ? -26.615 -39.371 71.012 1.000 7.860 160 GLN B N 1
ATOM 8238 C CA . GLN B 1 160 ? -26.214 -40.807 70.926 1.000 8.030 160 GLN B CA 1
ATOM 8239 C C . GLN B 1 160 ? -25.719 -41.326 72.283 1.000 8.440 160 GLN B C 1
ATOM 8240 O O . GLN B 1 160 ? -24.743 -40.822 72.851 1.000 9.510 160 GLN B O 1
ATOM 8254 N N . GLY B 1 161 ? -26.407 -42.327 72.782 1.000 9.070 161 GLY B N 1
ATOM 8255 C CA . GLY B 1 161 ? -26.090 -42.991 74.057 1.000 8.340 161 GLY B CA 1
ATOM 8256 C C . GLY B 1 161 ? -25.766 -44.476 73.948 1.000 8.640 161 GLY B C 1
ATOM 8257 O O . GLY B 1 161 ? -25.384 -45.067 74.969 1.000 9.090 161 GLY B O 1
ATOM 8261 N N . LYS B 1 162 ? -25.946 -45.068 72.788 1.000 8.810 162 LYS B N 1
ATOM 8262 C CA . LYS B 1 162 ? -25.513 -46.462 72.553 1.000 9.760 162 LYS B CA 1
ATOM 8263 C C . LYS B 1 162 ? -23.998 -46.558 72.683 1.000 9.800 162 LYS B C 1
ATOM 8264 O O . LYS B 1 162 ? -23.304 -45.547 72.458 1.000 9.820 162 LYS B O 1
ATOM 8283 N N . ALA B 1 163 ? -23.467 -47.759 72.986 1.000 10.280 163 ALA B N 1
ATOM 8284 C CA . ALA B 1 163 ? -22.012 -47.944 73.188 1.000 10.050 163 ALA B CA 1
ATOM 8285 C C . ALA B 1 163 ? -21.289 -48.017 71.830 1.000 10.290 163 ALA B C 1
ATOM 8286 O O . ALA B 1 163 ? -20.667 -49.038 71.483 1.000 11.520 163 ALA B O 1
ATOM 8293 N N . ILE B 1 164 ? -21.293 -46.891 71.133 1.000 10.900 164 ILE B N 1
ATOM 8294 C CA . ILE B 1 164 ? -20.764 -46.720 69.748 1.000 11.310 164 ILE B CA 1
ATOM 8295 C C . ILE B 1 164 ? -19.959 -45.431 69.733 1.000 11.670 164 ILE B C 1
ATOM 8296 O O . ILE B 1 164 ? -19.894 -44.662 70.718 1.000 11.280 164 ILE B O 1
ATOM 8312 N N . GLU B 1 165 ? -19.246 -45.188 68.621 1.000 11.180 165 GLU B N 1
ATOM 8313 C CA . GLU B 1 165 ? -18.328 -44.035 68.506 1.000 10.790 165 GLU B CA 1
ATOM 8314 C C . GLU B 1 165 ? -19.074 -42.742 68.878 1.000 10.070 165 GLU B C 1
ATOM 8315 O O . GLU B 1 165 ? -18.484 -41.855 69.466 1.000 10.040 165 GLU B O 1
ATOM 8327 N N . GLY B 1 166 ? -20.312 -42.598 68.435 1.000 10.140 166 GLY B N 1
ATOM 8328 C CA . GLY B 1 166 ? -21.058 -41.354 68.704 1.000 9.750 166 GLY B CA 1
ATOM 8329 C C . GLY B 1 166 ? -21.114 -41.014 70.193 1.000 9.680 166 GLY B C 1
ATOM 8330 O O . GLY B 1 166 ? -21.161 -39.789 70.527 1.000 9.110 166 GLY B O 1
ATOM 8334 N N . ALA B 1 167 ? -21.134 -42.008 71.090 1.000 9.670 167 ALA B N 1
ATOM 8335 C CA . ALA B 1 167 ? -21.191 -41.720 72.538 1.000 9.300 167 ALA B CA 1
ATOM 8336 C C . ALA B 1 167 ? -19.872 -41.153 73.035 1.000 9.870 167 ALA B C 1
ATOM 8337 O O . ALA B 1 167 ? -19.865 -40.498 74.053 1.000 10.070 167 ALA B O 1
ATOM 8344 N N . VAL B 1 168 ? -18.769 -41.461 72.372 1.000 9.520 168 VAL B N 1
ATOM 8345 C CA . VAL B 1 168 ? -17.481 -40.816 72.711 1.000 9.630 168 VAL B CA 1
ATOM 8346 C C . VAL B 1 168 ? -17.617 -39.315 72.506 1.000 8.720 168 VAL B C 1
ATOM 8347 O O . VAL B 1 168 ? -17.186 -38.483 73.285 1.000 8.780 168 VAL B O 1
ATOM 8360 N N . CYS B 1 169 ? -18.118 -38.970 71.327 1.000 9.430 169 CYS B N 1
ATOM 8361 C CA . CYS B 1 169 ? -18.337 -37.594 70.928 1.000 10.300 169 CYS B CA 1
ATOM 8362 C C . CYS B 1 169 ? -19.294 -36.910 71.907 1.000 9.830 169 CYS B C 1
ATOM 8363 O O . CYS B 1 169 ? -18.991 -35.772 72.351 1.000 10.370 169 CYS B O 1
ATOM 8371 N N . THR B 1 170 ? -20.374 -37.599 72.301 1.000 9.850 170 THR B N 1
ATOM 8372 C CA . THR B 1 170 ? -21.301 -37.090 73.336 1.000 9.680 170 THR B CA 1
ATOM 8373 C C . THR B 1 170 ? -20.522 -36.716 74.600 1.000 8.870 170 THR B C 1
ATOM 8374 O O . THR B 1 170 ? -20.621 -35.582 75.083 1.000 10.090 170 THR B O 1
ATOM 8385 N N . PHE B 1 171 ? -19.711 -37.626 75.097 1.000 8.720 171 PHE B N 1
ATOM 8386 C CA . PHE B 1 171 ? -18.940 -37.388 76.341 1.000 8.420 171 PHE B CA 1
ATOM 8387 C C . PHE B 1 171 ? -18.068 -36.167 76.190 1.000 8.370 171 PHE B C 1
ATOM 8388 O O . PHE B 1 171 ? -17.915 -35.365 77.116 1.000 8.800 171 PHE B O 1
ATOM 8405 N N . LEU B 1 172 ? -17.410 -36.024 75.028 1.000 7.740 172 LEU B N 1
ATOM 8406 C CA . LEU B 1 172 ? -16.388 -34.971 74.859 1.000 8.190 172 LEU B CA 1
ATOM 8407 C C . LEU B 1 172 ? -16.989 -33.574 74.747 1.000 8.050 172 LEU B C 1
ATOM 8408 O O . LEU B 1 172 ? -16.311 -32.620 75.153 1.000 9.180 172 LEU B O 1
ATOM 8424 N N . LEU B 1 173 ? -18.229 -33.392 74.284 1.000 8.810 173 LEU B N 1
ATOM 8425 C CA . LEU B 1 173 ? -18.719 -32.006 74.072 1.000 9.380 173 LEU B CA 1
ATOM 8426 C C . LEU B 1 173 ? -18.645 -31.191 75.358 1.000 9.420 173 LEU B C 1
ATOM 8427 O O . LEU B 1 173 ? -18.159 -30.041 75.348 1.000 9.770 173 LEU B O 1
ATOM 8443 N N . PRO B 1 174 ? -19.201 -31.653 76.498 1.000 9.310 174 PRO B N 1
ATOM 8444 C CA . PRO B 1 174 ? -19.122 -30.836 77.720 1.000 9.980 174 PRO B CA 1
ATOM 8445 C C . PRO B 1 174 ? -17.745 -30.819 78.375 1.000 9.280 174 PRO B C 1
ATOM 8446 O O . PRO B 1 174 ? -17.400 -29.864 79.063 1.000 10.220 174 PRO B O 1
ATOM 8457 N N . TYR B 1 175 ? -16.971 -31.871 78.162 1.000 9.790 175 TYR B N 1
ATOM 8458 C CA . TYR B 1 175 ? -15.572 -31.976 78.642 1.000 10.610 175 TYR B CA 1
ATOM 8459 C C . TYR B 1 175 ? -14.729 -30.895 77.982 1.000 11.070 175 TYR B C 1
ATOM 8460 O O . TYR B 1 175 ? -14.082 -30.080 78.679 1.000 11.760 175 TYR B O 1
ATOM 8478 N N . TRP B 1 176 ? -14.803 -30.812 76.659 1.000 10.090 176 TRP B N 1
ATOM 8479 C CA . TRP B 1 176 ? -14.101 -29.766 75.883 1.000 10.460 176 TRP B CA 1
ATOM 8480 C C . TRP B 1 176 ? -14.675 -28.403 76.231 1.000 10.470 176 TRP B C 1
ATOM 8481 O O . TRP B 1 176 ? -13.940 -27.398 76.248 1.000 11.550 176 TRP B O 1
ATOM 8502 N N . SER B 1 177 ? -15.981 -28.275 76.488 1.000 10.060 177 SER B N 1
ATOM 8503 C CA . SER B 1 177 ? -16.615 -26.957 76.791 1.000 10.670 177 SER B CA 1
ATOM 8504 C C . SER B 1 177 ? -15.961 -26.334 78.019 1.000 10.920 177 SER B C 1
ATOM 8505 O O . SER B 1 177 ? -15.864 -25.142 78.065 1.000 11.450 177 SER B O 1
ATOM 8513 N N . GLU B 1 178 ? -15.561 -27.177 78.963 1.000 11.710 178 GLU B N 1
ATOM 8514 C CA . GLU B 1 178 ? -14.844 -26.730 80.186 1.000 11.820 178 GLU B CA 1
ATOM 8515 C C . GLU B 1 178 ? -13.365 -26.418 79.901 1.000 14.210 178 GLU B C 1
ATOM 8516 O O . GLU B 1 178 ? -12.678 -26.032 80.872 1.000 15.490 178 GLU B O 1
ATOM 8528 N N . GLY B 1 179 ? -12.889 -26.494 78.668 1.000 13.190 179 GLY B N 1
ATOM 8529 C CA . GLY B 1 179 ? -11.506 -26.145 78.299 1.000 14.490 179 GLY B CA 1
ATOM 8530 C C . GLY B 1 179 ? -10.539 -27.292 78.523 1.000 15.340 179 GLY B C 1
ATOM 8531 O O . GLY B 1 179 ? -9.310 -27.045 78.522 1.000 19.100 179 GLY B O 1
ATOM 8535 N N . LYS B 1 180 ? -11.003 -28.525 78.714 1.000 14.170 180 LYS B N 1
ATOM 8536 C CA . LYS B 1 180 ? -10.146 -29.691 79.007 1.000 15.550 180 LYS B CA 1
ATOM 8537 C C . LYS B 1 180 ? -9.870 -30.469 77.724 1.000 15.420 180 LYS B C 1
ATOM 8538 O O . LYS B 1 180 ? -10.726 -30.461 76.809 1.000 15.740 180 LYS B O 1
ATOM 8557 N N . SER B 1 181 ? -8.727 -31.154 77.724 1.000 18.950 181 SER B N 1
ATOM 8558 C CA . SER B 1 181 ? -8.322 -32.079 76.643 1.000 20.690 181 SER B CA 1
ATOM 8559 C C . SER B 1 181 ? -7.955 -33.362 77.338 1.000 24.640 181 SER B C 1
ATOM 8560 O O . SER B 1 181 ? -7.206 -33.288 78.240 1.000 26.890 181 SER B O 1
ATOM 8568 N N . LEU B 1 182 ? -8.445 -34.474 76.848 1.000 21.350 182 LEU B N 1
ATOM 8569 C CA . LEU B 1 182 ? -8.269 -35.774 77.503 1.000 24.300 182 LEU B CA 1
ATOM 8570 C C . LEU B 1 182 ? -6.891 -36.313 77.154 1.000 25.540 182 LEU B C 1
ATOM 8571 O O . LEU B 1 182 ? -6.199 -36.815 78.024 1.000 25.080 182 LEU B O 1
ATOM 8587 N N . VAL B 1 183 ? -6.517 -36.178 75.894 1.000 25.630 183 VAL B N 1
ATOM 8588 C CA . VAL B 1 183 ? -5.162 -36.565 75.449 1.000 27.490 183 VAL B CA 1
ATOM 8589 C C . VAL B 1 183 ? -4.621 -35.346 74.733 1.000 29.540 183 VAL B C 1
ATOM 8590 O O . VAL B 1 183 ? -5.280 -34.803 73.858 1.000 27.800 183 VAL B O 1
ATOM 8603 N N . GLU B 1 184 ? -3.466 -34.925 75.218 1.000 26.560 184 GLU B N 1
ATOM 8604 C CA . GLU B 1 184 ? -2.817 -33.729 74.664 1.000 34.860 184 GLU B CA 1
ATOM 8605 C C . GLU B 1 184 ? -1.334 -34.079 74.530 1.000 33.870 184 GLU B C 1
ATOM 8606 O O . GLU B 1 184 ? -0.833 -34.677 75.475 1.000 40.040 184 GLU B O 1
ATOM 8612 N N . LYS B 1 187 ? -0.373 -37.784 75.748 1.000 38.200 187 LYS B N 1
ATOM 8613 C CA . LYS B 1 187 ? -0.308 -38.032 77.206 1.000 32.010 187 LYS B CA 1
ATOM 8614 C C . LYS B 1 187 ? -1.697 -37.812 77.792 1.000 27.450 187 LYS B C 1
ATOM 8615 O O . LYS B 1 187 ? -2.333 -36.842 77.413 1.000 26.400 187 LYS B O 1
ATOM 8621 N N . LEU B 1 188 ? -2.101 -38.708 78.684 1.000 24.640 188 LEU B N 1
ATOM 8622 C CA . LEU B 1 188 ? -3.449 -38.620 79.317 1.000 21.460 188 LEU B CA 1
ATOM 8623 C C . LEU B 1 188 ? -3.474 -37.521 80.364 1.000 21.350 188 LEU B C 1
ATOM 8624 O O . LEU B 1 188 ? -2.693 -37.580 81.269 1.000 21.330 188 LEU B O 1
ATOM 8640 N N . ASN B 1 189 ? -4.423 -36.605 80.214 1.000 19.600 189 ASN B N 1
ATOM 8641 C CA . ASN B 1 189 ? -4.641 -35.534 81.206 1.000 21.290 189 ASN B CA 1
ATOM 8642 C C . ASN B 1 189 ? -6.107 -35.585 81.640 1.000 19.210 189 ASN B C 1
ATOM 8643 O O . ASN B 1 189 ? -6.943 -34.972 81.007 1.000 24.840 189 ASN B O 1
ATOM 8654 N N . PHE B 1 190 ? -6.440 -36.358 82.660 1.000 17.310 190 PHE B N 1
ATOM 8655 C CA . PHE B 1 190 ? -7.852 -36.696 82.955 1.000 14.930 190 PHE B CA 1
ATOM 8656 C C . PHE B 1 190 ? -8.348 -35.711 83.997 1.000 15.610 190 PHE B C 1
ATOM 8657 O O . PHE B 1 190 ? -7.832 -35.769 85.153 1.000 17.860 190 PHE B O 1
ATOM 8674 N N . ASP B 1 191 ? -9.283 -34.830 83.660 1.000 14.030 191 ASP B N 1
ATOM 8675 C CA . ASP B 1 191 ? -9.924 -33.932 84.639 1.000 14.720 191 ASP B CA 1
ATOM 8676 C C . ASP B 1 191 ? -11.152 -34.623 85.237 1.000 13.830 191 ASP B C 1
ATOM 8677 O O . ASP B 1 191 ? -12.237 -34.689 84.567 1.000 13.100 191 ASP B O 1
ATOM 8686 N N . ASN B 1 192 ? -11.066 -35.101 86.477 1.000 13.300 192 ASN B N 1
ATOM 8687 C CA . ASN B 1 192 ? -12.194 -35.865 87.062 1.000 12.900 192 ASN B CA 1
ATOM 8688 C C . ASN B 1 192 ? -13.458 -35.008 87.096 1.000 11.950 192 ASN B C 1
ATOM 8689 O O . ASN B 1 192 ? -14.550 -35.541 86.758 1.000 11.950 192 ASN B O 1
ATOM 8700 N N . LYS B 1 193 ? -13.341 -33.763 87.513 1.000 12.370 193 LYS B N 1
ATOM 8701 C CA . LYS B 1 193 ? -14.534 -32.913 87.689 1.000 12.450 193 LYS B CA 1
ATOM 8702 C C . LYS B 1 193 ? -15.242 -32.757 86.332 1.000 11.090 193 LYS B C 1
ATOM 8703 O O . LYS B 1 193 ? -16.489 -32.943 86.279 1.000 11.870 193 LYS B O 1
ATOM 8722 N N . ALA B 1 194 ? -14.516 -32.378 85.292 1.000 12.390 194 ALA B N 1
ATOM 8723 C CA . ALA B 1 194 ? -15.112 -32.181 83.962 1.000 11.360 194 ALA B CA 1
ATOM 8724 C C . ALA B 1 194 ? -15.762 -33.477 83.479 1.000 10.160 194 ALA B C 1
ATOM 8725 O O . ALA B 1 194 ? -16.783 -33.453 82.745 1.000 11.530 194 ALA B O 1
ATOM 8732 N N . ALA B 1 195 ? -15.141 -34.629 83.711 1.000 10.710 195 ALA B N 1
ATOM 8733 C CA . ALA B 1 195 ? -15.637 -35.941 83.260 1.000 10.140 195 ALA B CA 1
ATOM 8734 C C . ALA B 1 195 ? -16.945 -36.299 83.968 1.000 9.560 195 ALA B C 1
ATOM 8735 O O . ALA B 1 195 ? -17.923 -36.687 83.345 1.000 10.450 195 ALA B O 1
ATOM 8742 N N . VAL B 1 196 ? -16.949 -36.190 85.299 1.000 10.480 196 VAL B N 1
ATOM 8743 C CA . VAL B 1 196 ? -18.163 -36.404 86.136 1.000 9.960 196 VAL B CA 1
ATOM 8744 C C . VAL B 1 196 ? -19.246 -35.456 85.659 1.000 10.270 196 VAL B C 1
ATOM 8745 O O . VAL B 1 196 ? -20.395 -35.915 85.432 1.000 10.000 196 VAL B O 1
ATOM 8758 N N . ASP B 1 197 ? -18.913 -34.190 85.418 1.000 10.480 197 ASP B N 1
ATOM 8759 C CA . ASP B 1 197 ? -19.972 -33.210 85.070 1.000 10.820 197 ASP B CA 1
ATOM 8760 C C . ASP B 1 197 ? -20.538 -33.494 83.672 1.000 9.200 197 ASP B C 1
ATOM 8761 O O . ASP B 1 197 ? -21.709 -33.256 83.451 1.000 9.700 197 ASP B O 1
ATOM 8770 N N . SER B 1 198 ? -19.703 -34.005 82.761 1.000 9.600 198 SER B N 1
ATOM 8771 C CA . SER B 1 198 ? -20.207 -34.409 81.421 1.000 8.710 198 SER B CA 1
ATOM 8772 C C . SER B 1 198 ? -21.222 -35.549 81.568 1.000 9.700 198 SER B C 1
ATOM 8773 O O . SER B 1 198 ? -22.339 -35.487 81.042 1.000 8.900 198 SER B O 1
ATOM 8781 N N . LEU B 1 199 ? -20.860 -36.592 82.327 1.000 9.160 199 LEU B N 1
ATOM 8782 C CA . LEU B 1 199 ? -21.755 -37.743 82.510 1.000 9.430 199 LEU B CA 1
ATOM 8783 C C . LEU B 1 199 ? -23.039 -37.323 83.262 1.000 8.580 199 LEU B C 1
ATOM 8784 O O . LEU B 1 199 ? -24.126 -37.744 82.874 1.000 9.260 199 LEU B O 1
ATOM 8800 N N . LYS B 1 200 ? -22.927 -36.389 84.198 1.000 9.180 200 LYS B N 1
ATOM 8801 C CA A LYS B 1 200 ? -24.096 -35.835 84.945 0.500 10.020 200 LYS B CA 1
ATOM 8802 C CA B LYS B 1 200 ? -24.116 -35.874 84.937 0.500 10.040 200 LYS B CA 1
ATOM 8803 C C . LYS B 1 200 ? -25.021 -35.083 83.985 1.000 9.840 200 LYS B C 1
ATOM 8804 O O . LYS B 1 200 ? -26.246 -35.212 84.070 1.000 10.590 200 LYS B O 1
ATOM 8840 N N . LEU B 1 201 ? -24.460 -34.295 83.072 1.000 9.930 201 LEU B N 1
ATOM 8841 C CA . LEU B 1 201 ? -25.262 -33.518 82.124 1.000 10.200 201 LEU B CA 1
ATOM 8842 C C . LEU B 1 201 ? -26.098 -34.449 81.265 1.000 9.610 201 LEU B C 1
ATOM 8843 O O . LEU B 1 201 ? -27.311 -34.265 81.172 1.000 10.460 201 LEU B O 1
ATOM 8859 N N . TRP B 1 202 ? -25.481 -35.456 80.660 1.000 9.120 202 TRP B N 1
ATOM 8860 C CA . TRP B 1 202 ? -26.256 -36.322 79.736 1.000 9.100 202 TRP B CA 1
ATOM 8861 C C . TRP B 1 202 ? -27.323 -37.092 80.517 1.000 10.490 202 TRP B C 1
ATOM 8862 O O . TRP B 1 202 ? -28.480 -37.191 80.041 1.000 10.630 202 TRP B O 1
ATOM 8883 N N . LYS B 1 203 ? -26.989 -37.543 81.721 1.000 10.590 203 LYS B N 1
ATOM 8884 C CA . LYS B 1 203 ? -28.010 -38.212 82.555 1.000 11.540 203 LYS B CA 1
ATOM 8885 C C . LYS B 1 203 ? -29.128 -37.224 82.910 1.000 11.470 203 LYS B C 1
ATOM 8886 O O . LYS B 1 203 ? -30.285 -37.645 82.967 1.000 11.250 203 LYS B O 1
ATOM 8905 N N . SER B 1 204 ? -28.813 -35.950 83.144 1.000 10.290 204 SER B N 1
ATOM 8906 C CA . SER B 1 204 ? -29.858 -34.958 83.552 1.000 10.870 204 SER B CA 1
ATOM 8907 C C . SER B 1 204 ? -30.932 -34.840 82.490 1.000 11.510 204 SER B C 1
ATOM 8908 O O . SER B 1 204 ? -32.114 -34.618 82.821 1.000 11.000 204 SER B O 1
ATOM 8916 N N . PHE B 1 205 ? -30.590 -34.910 81.216 1.000 11.180 205 PHE B N 1
ATOM 8917 C CA . PHE B 1 205 ? -31.653 -34.852 80.183 1.000 11.870 205 PHE B CA 1
ATOM 8918 C C . PHE B 1 205 ? -32.653 -35.995 80.348 1.000 12.880 205 PHE B C 1
ATOM 8919 O O . PHE B 1 205 ? -33.832 -35.772 80.174 1.000 13.420 205 PHE B O 1
ATOM 8936 N N . VAL B 1 206 ? -32.133 -37.184 80.627 1.000 12.330 206 VAL B N 1
ATOM 8937 C CA . VAL B 1 206 ? -33.023 -38.356 80.825 1.000 13.370 206 VAL B CA 1
ATOM 8938 C C . VAL B 1 206 ? -33.898 -38.165 82.086 1.000 13.360 206 VAL B C 1
ATOM 8939 O O . VAL B 1 206 ? -35.141 -38.303 82.032 1.000 13.750 206 VAL B O 1
ATOM 8952 N N . ASP B 1 207 ? -33.279 -37.772 83.171 1.000 12.140 207 ASP B N 1
ATOM 8953 C CA . ASP B 1 207 ? -33.971 -37.630 84.472 1.000 13.720 207 ASP B CA 1
ATOM 8954 C C . ASP B 1 207 ? -35.029 -36.545 84.321 1.000 14.770 207 ASP B C 1
ATOM 8955 O O . ASP B 1 207 ? -36.107 -36.695 84.996 1.000 16.900 207 ASP B O 1
ATOM 8964 N N . ASP B 1 208 ? -34.786 -35.488 83.551 1.000 13.820 208 ASP B N 1
ATOM 8965 C CA . ASP B 1 208 ? -35.700 -34.329 83.472 1.000 15.810 208 ASP B CA 1
ATOM 8966 C C . ASP B 1 208 ? -36.774 -34.579 82.420 1.000 14.740 208 ASP B C 1
ATOM 8967 O O . ASP B 1 208 ? -37.640 -33.716 82.298 1.000 15.910 208 ASP B O 1
ATOM 8976 N N . GLY B 1 209 ? -36.701 -35.675 81.668 1.000 13.550 209 GLY B N 1
ATOM 8977 C CA . GLY B 1 209 ? -37.648 -35.978 80.580 1.000 13.660 209 GLY B CA 1
ATOM 8978 C C . GLY B 1 209 ? -37.420 -35.127 79.331 1.000 13.260 209 GLY B C 1
ATOM 8979 O O . GLY B 1 209 ? -38.249 -35.180 78.424 1.000 14.880 209 GLY B O 1
ATOM 8983 N N . ILE B 1 210 ? -36.293 -34.429 79.216 1.000 12.340 210 ILE B N 1
ATOM 8984 C CA . ILE B 1 210 ? -35.927 -33.664 77.981 1.000 12.220 210 ILE B CA 1
ATOM 8985 C C . ILE B 1 210 ? -35.437 -34.622 76.882 1.000 11.060 210 ILE B C 1
ATOM 8986 O O . ILE B 1 210 ? -35.633 -34.303 75.714 1.000 11.710 210 ILE B O 1
ATOM 9002 N N . SER B 1 211 ? -34.891 -35.744 77.282 1.000 10.710 211 SER B N 1
ATOM 9003 C CA . SER B 1 211 ? -34.534 -36.875 76.390 1.000 10.990 211 SER B CA 1
ATOM 9004 C C . SER B 1 211 ? -35.281 -38.124 76.813 1.000 11.230 211 SER B C 1
ATOM 9005 O O . SER B 1 211 ? -35.632 -38.239 78.015 1.000 12.610 211 SER B O 1
ATOM 9013 N N . LYS B 1 212 ? -35.597 -38.982 75.865 1.000 11.740 212 LYS B N 1
ATOM 9014 C CA . LYS B 1 212 ? -36.398 -40.199 76.133 1.000 12.310 212 LYS B CA 1
ATOM 9015 C C . LYS B 1 212 ? -35.654 -41.138 77.081 1.000 12.290 212 LYS B C 1
ATOM 9016 O O . LYS B 1 212 ? -34.402 -41.101 77.202 1.000 11.250 212 LYS B O 1
ATOM 9035 N N . LYS B 1 213 ? -36.413 -41.989 77.794 1.000 13.110 213 LYS B N 1
ATOM 9036 C CA . LYS B 1 213 ? -35.869 -42.858 78.872 1.000 13.950 213 LYS B CA 1
ATOM 9037 C C . LYS B 1 213 ? -34.798 -43.818 78.343 1.000 12.960 213 LYS B C 1
ATOM 9038 O O . LYS B 1 213 ? -33.903 -44.181 79.098 1.000 12.830 213 LYS B O 1
ATOM 9047 N N . ASN B 1 214 ? -34.920 -44.219 77.085 1.000 11.510 214 ASN B N 1
ATOM 9048 C CA . ASN B 1 214 ? -34.022 -45.232 76.477 1.000 11.030 214 ASN B CA 1
ATOM 9049 C C . ASN B 1 214 ? -32.988 -44.610 75.528 1.000 10.910 214 ASN B C 1
ATOM 9050 O O . ASN B 1 214 ? -32.613 -45.229 74.528 1.000 11.070 214 ASN B O 1
ATOM 9061 N N . ILE B 1 215 ? -32.549 -43.377 75.807 1.000 9.950 215 ILE B N 1
ATOM 9062 C CA . ILE B 1 215 ? -31.484 -42.733 74.994 1.000 10.080 215 ILE B CA 1
ATOM 9063 C C . ILE B 1 215 ? -30.236 -43.624 74.936 1.000 9.610 215 ILE B C 1
ATOM 9064 O O . ILE B 1 215 ? -29.490 -43.552 73.969 1.000 9.650 215 ILE B O 1
ATOM 9080 N N . SER B 1 216 ? -30.029 -44.512 75.898 1.000 9.520 216 SER B N 1
ATOM 9081 C CA . SER B 1 216 ? -28.871 -45.432 75.902 1.000 9.460 216 SER B CA 1
ATOM 9082 C C . SER B 1 216 ? -28.915 -46.396 74.721 1.000 10.380 216 SER B C 1
ATOM 9083 O O . SER B 1 216 ? -27.919 -47.053 74.510 1.000 10.790 216 SER B O 1
ATOM 9091 N N . GLU B 1 217 ? -30.048 -46.506 74.029 1.000 10.510 217 GLU B N 1
ATOM 9092 C CA . GLU B 1 217 ? -30.214 -47.394 72.856 1.000 11.600 217 GLU B CA 1
ATOM 9093 C C . GLU B 1 217 ? -30.087 -46.619 71.539 1.000 10.350 217 GLU B C 1
ATOM 9094 O O . GLU B 1 217 ? -30.257 -47.215 70.446 1.000 12.500 217 GLU B O 1
ATOM 9106 N N . VAL B 1 218 ? -29.853 -45.320 71.607 1.000 9.070 218 VAL B N 1
ATOM 9107 C CA . VAL B 1 218 ? -29.880 -44.457 70.403 1.000 9.420 218 VAL B CA 1
ATOM 9108 C C . VAL B 1 218 ? -28.525 -44.406 69.703 1.000 9.570 218 VAL B C 1
ATOM 9109 O O . VAL B 1 218 ? -27.545 -43.853 70.289 1.000 9.430 218 VAL B O 1
ATOM 9122 N N . ALA B 1 219 ? -28.490 -44.861 68.463 1.000 9.900 219 ALA B N 1
ATOM 9123 C CA . ALA B 1 219 ? -27.316 -44.766 67.578 1.000 10.590 219 ALA B CA 1
ATOM 9124 C C . ALA B 1 219 ? -27.424 -43.514 66.702 1.000 10.310 219 ALA B C 1
ATOM 9125 O O . ALA B 1 219 ? -28.459 -42.834 66.688 1.000 9.680 219 ALA B O 1
ATOM 9132 N N . THR B 1 220 ? -26.381 -43.181 65.966 1.000 10.360 220 THR B N 1
ATOM 9133 C CA . THR B 1 220 ? -26.341 -41.954 65.134 1.000 10.920 220 THR B CA 1
ATOM 9134 C C . THR B 1 220 ? -27.518 -41.884 64.169 1.000 10.600 220 THR B C 1
ATOM 9135 O O . THR B 1 220 ? -28.212 -40.839 64.093 1.000 9.670 220 THR B O 1
ATOM 9146 N N . ASP B 1 221 ? -27.816 -42.974 63.490 1.000 10.670 221 ASP B N 1
ATOM 9147 C CA . ASP B 1 221 ? -28.895 -42.932 62.486 1.000 11.040 221 ASP B CA 1
ATOM 9148 C C . ASP B 1 221 ? -30.272 -43.017 63.151 1.000 10.740 221 ASP B C 1
ATOM 9149 O O . ASP B 1 221 ? -31.268 -42.675 62.472 1.000 10.190 221 ASP B O 1
ATOM 9158 N N . ASP B 1 222 ? -30.360 -43.444 64.395 1.000 9.900 222 ASP B N 1
ATOM 9159 C CA . ASP B 1 222 ? -31.648 -43.397 65.113 1.000 10.240 222 ASP B CA 1
ATOM 9160 C C . ASP B 1 222 ? -31.990 -41.922 65.339 1.000 9.570 222 ASP B C 1
ATOM 9161 O O . ASP B 1 222 ? -33.148 -41.510 65.122 1.000 10.340 222 ASP B O 1
ATOM 9170 N N . THR B 1 223 ? -31.027 -41.126 65.841 1.000 9.150 223 THR B N 1
ATOM 9171 C CA . THR B 1 223 ? -31.299 -39.687 66.010 1.000 9.510 223 THR B CA 1
ATOM 9172 C C . THR B 1 223 ? -31.771 -39.127 64.667 1.000 8.900 223 THR B C 1
ATOM 9173 O O . THR B 1 223 ? -32.740 -38.314 64.593 1.000 9.610 223 THR B O 1
ATOM 9184 N N . ARG B 1 224 ? -31.103 -39.482 63.603 1.000 9.780 224 ARG B N 1
ATOM 9185 C CA . ARG B 1 224 ? -31.429 -38.955 62.259 1.000 9.500 224 ARG B CA 1
ATOM 9186 C C . ARG B 1 224 ? -32.858 -39.320 61.885 1.000 9.960 224 ARG B C 1
ATOM 9187 O O . ARG B 1 224 ? -33.645 -38.395 61.551 1.000 10.700 224 ARG B O 1
ATOM 9208 N N . LYS B 1 225 ? -33.210 -40.580 61.979 1.000 11.670 225 LYS B N 1
ATOM 9209 C CA . LYS B 1 225 ? -34.569 -41.015 61.586 1.000 11.740 225 LYS B CA 1
ATOM 9210 C C . LYS B 1 225 ? -35.662 -40.368 62.435 1.000 11.430 225 LYS B C 1
ATOM 9211 O O . LYS B 1 225 ? -36.709 -39.999 61.923 1.000 11.130 225 LYS B O 1
ATOM 9230 N N A GLU B 1 226 ? -35.452 -40.259 63.733 0.500 11.080 226 GLU B N 1
ATOM 9231 N N B GLU B 1 226 ? -35.466 -40.300 63.738 0.500 11.180 226 GLU B N 1
ATOM 9232 C CA A GLU B 1 226 ? -36.526 -39.770 64.630 0.500 10.700 226 GLU B CA 1
ATOM 9233 C CA B GLU B 1 226 ? -36.517 -39.772 64.640 0.500 10.880 226 GLU B CA 1
ATOM 9234 C C A GLU B 1 226 ? -36.679 -38.253 64.494 0.500 10.140 226 GLU B C 1
ATOM 9235 C C B GLU B 1 226 ? -36.682 -38.268 64.376 0.500 10.360 226 GLU B C 1
ATOM 9236 O O A GLU B 1 226 ? -37.816 -37.779 64.628 0.500 9.550 226 GLU B O 1
ATOM 9237 O O B GLU B 1 226 ? -37.813 -37.806 64.239 0.500 10.200 226 GLU B O 1
ATOM 9260 N N . PHE B 1 227 ? -35.601 -37.497 64.238 1.000 10.190 227 PHE B N 1
ATOM 9261 C CA . PHE B 1 227 ? -35.727 -36.053 63.906 1.000 9.970 227 PHE B CA 1
ATOM 9262 C C . PHE B 1 227 ? -36.442 -35.906 62.559 1.000 10.920 227 PHE B C 1
ATOM 9263 O O . PHE B 1 227 ? -37.367 -35.068 62.437 1.000 9.580 227 PHE B O 1
ATOM 9280 N N . GLN B 1 228 ? -36.072 -36.711 61.595 1.000 10.410 228 GLN B N 1
ATOM 9281 C CA . GLN B 1 228 ? -36.661 -36.639 60.228 1.000 11.680 228 GLN B CA 1
ATOM 9282 C C . GLN B 1 228 ? -38.165 -36.925 60.319 1.000 12.380 228 GLN B C 1
ATOM 9283 O O . GLN B 1 228 ? -38.923 -36.338 59.490 1.000 12.240 228 GLN B O 1
ATOM 9297 N N . ALA B 1 229 ? -38.575 -37.808 61.234 1.000 11.360 229 ALA B N 1
ATOM 9298 C CA . ALA B 1 229 ? -39.989 -38.195 61.384 1.000 12.500 229 ALA B CA 1
ATOM 9299 C C . ALA B 1 229 ? -40.786 -37.136 62.132 1.000 13.050 229 ALA B C 1
ATOM 9300 O O . ALA B 1 229 ? -41.969 -37.380 62.392 1.000 14.000 229 ALA B O 1
ATOM 9307 N N . GLY B 1 230 ? -40.166 -36.022 62.515 1.000 12.330 230 GLY B N 1
ATOM 9308 C CA . GLY B 1 230 ? -40.925 -34.936 63.158 1.000 12.290 230 GLY B CA 1
ATOM 9309 C C . GLY B 1 230 ? -41.041 -35.119 64.664 1.000 13.660 230 GLY B C 1
ATOM 9310 O O . GLY B 1 230 ? -41.885 -34.475 65.323 1.000 16.390 230 GLY B O 1
ATOM 9314 N N . LYS B 1 231 ? -40.240 -36.002 65.248 1.000 12.120 231 LYS B N 1
ATOM 9315 C CA . LYS B 1 231 ? -40.395 -36.410 66.657 1.000 12.010 231 LYS B CA 1
ATOM 9316 C C . LYS B 1 231 ? -39.388 -35.744 67.607 1.000 11.170 231 LYS B C 1
ATOM 9317 O O . LYS B 1 231 ? -39.388 -36.133 68.790 1.000 12.750 231 LYS B O 1
ATOM 9336 N N . VAL B 1 232 ? -38.591 -34.803 67.152 1.000 11.090 232 VAL B N 1
ATOM 9337 C CA . VAL B 1 232 ? -37.438 -34.333 67.966 1.000 9.900 232 VAL B CA 1
ATOM 9338 C C . VAL B 1 232 ? -37.261 -32.822 67.778 1.000 9.830 232 VAL B C 1
ATOM 9339 O O . VAL B 1 232 ? -37.144 -32.389 66.619 1.000 10.960 232 VAL B O 1
ATOM 9352 N N . LEU B 1 233 ? -37.158 -32.062 68.853 1.000 9.850 233 LEU B N 1
ATOM 9353 C CA . LEU B 1 233 ? -36.946 -30.589 68.766 1.000 10.100 233 LEU B CA 1
ATOM 9354 C C . LEU B 1 233 ? -35.497 -30.262 68.408 1.000 9.650 233 LEU B C 1
ATOM 9355 O O . LEU B 1 233 ? -35.260 -29.471 67.503 1.000 9.370 233 LEU B O 1
ATOM 9371 N N . PHE B 1 234 ? -34.560 -30.884 69.123 1.000 9.890 234 PHE B N 1
ATOM 9372 C CA . PHE B 1 234 ? -33.089 -30.681 69.018 1.000 8.780 234 PHE B CA 1
ATOM 9373 C C . PHE B 1 234 ? -32.396 -32.028 68.788 1.000 9.060 234 PHE B C 1
ATOM 9374 O O . PHE B 1 234 ? -32.634 -32.948 69.571 1.000 9.580 234 PHE B O 1
ATOM 9391 N N . ALA B 1 235 ? -31.540 -32.097 67.777 1.000 9.070 235 ALA B N 1
ATOM 9392 C CA . ALA B 1 235 ? -30.827 -33.360 67.439 1.000 8.880 235 ALA B CA 1
ATOM 9393 C C . ALA B 1 235 ? -29.351 -33.082 67.235 1.000 9.470 235 ALA B C 1
ATOM 9394 O O . ALA B 1 235 ? -28.995 -32.191 66.451 1.000 9.810 235 ALA B O 1
ATOM 9401 N N . VAL B 1 236 ? -28.503 -33.887 67.867 1.000 8.920 236 VAL B N 1
ATOM 9402 C CA . VAL B 1 236 ? -27.051 -33.846 67.625 1.000 9.000 236 VAL B CA 1
ATOM 9403 C C . VAL B 1 236 ? -26.760 -34.773 66.463 1.000 8.600 236 VAL B C 1
ATOM 9404 O O . VAL B 1 236 ? -27.048 -35.975 66.544 1.000 9.730 236 VAL B O 1
ATOM 9417 N N . ASN B 1 237 ? -26.245 -34.276 65.352 1.000 8.230 237 ASN B N 1
ATOM 9418 C CA . ASN B 1 237 ? -25.903 -35.206 64.270 1.000 8.710 237 ASN B CA 1
ATOM 9419 C C . ASN B 1 237 ? -24.863 -34.574 63.350 1.000 8.650 237 ASN B C 1
ATOM 9420 O O . ASN B 1 237 ? -24.383 -33.454 63.584 1.000 10.040 237 ASN B O 1
ATOM 9431 N N . TRP B 1 238 ? -24.477 -35.323 62.337 1.000 9.860 238 TRP B N 1
ATOM 9432 C CA . TRP B 1 238 ? -23.373 -34.977 61.420 1.000 8.470 238 TRP B CA 1
ATOM 9433 C C . TRP B 1 238 ? -23.939 -34.410 60.113 1.000 9.580 238 TRP B C 1
ATOM 9434 O O . TRP B 1 238 ? -25.188 -34.315 59.952 1.000 9.870 238 TRP B O 1
ATOM 9455 N N . SER B 1 239 ? -23.096 -34.039 59.178 1.000 8.950 239 SER B N 1
ATOM 9456 C CA . SER B 1 239 ? -23.538 -33.338 57.950 1.000 9.250 239 SER B CA 1
ATOM 9457 C C . SER B 1 239 ? -24.457 -34.194 57.109 1.000 10.380 239 SER B C 1
ATOM 9458 O O . SER B 1 239 ? -25.300 -33.567 56.400 1.000 10.490 239 SER B O 1
ATOM 9466 N N . TYR B 1 240 ? -24.286 -35.517 57.080 1.000 9.250 240 TYR B N 1
ATOM 9467 C CA . TYR B 1 240 ? -25.075 -36.338 56.129 1.000 10.240 240 TYR B CA 1
ATOM 9468 C C . TYR B 1 240 ? -26.570 -36.153 56.406 1.000 9.910 240 TYR B C 1
ATOM 9469 O O . TYR B 1 240 ? -27.410 -36.468 55.520 1.000 11.230 240 TYR B O 1
ATOM 9487 N N . ALA B 1 241 ? -26.969 -35.810 57.624 1.000 10.410 241 ALA B N 1
ATOM 9488 C CA . ALA B 1 241 ? -28.396 -35.742 58.022 1.000 10.240 241 ALA B CA 1
ATOM 9489 C C . ALA B 1 241 ? -29.165 -34.675 57.228 1.000 11.210 241 ALA B C 1
ATOM 9490 O O . ALA B 1 241 ? -30.347 -34.943 56.947 1.000 10.610 241 ALA B O 1
ATOM 9497 N N . TRP B 1 242 ? -28.546 -33.564 56.882 1.000 11.300 242 TRP B N 1
ATOM 9498 C CA . TRP B 1 242 ? -29.271 -32.440 56.229 1.000 11.280 242 TRP B CA 1
ATOM 9499 C C . TRP B 1 242 ? -29.988 -32.934 54.970 1.000 13.830 242 TRP B C 1
ATOM 9500 O O . TRP B 1 242 ? -31.198 -32.666 54.829 1.000 13.100 242 TRP B O 1
ATOM 9521 N N . THR B 1 243 ? -29.310 -33.688 54.110 1.000 13.940 243 THR B N 1
ATOM 9522 C CA . THR B 1 243 ? -29.903 -34.087 52.798 1.000 16.270 243 THR B CA 1
ATOM 9523 C C . THR B 1 243 ? -31.091 -35.018 53.062 1.000 15.350 243 THR B C 1
ATOM 9524 O O . THR B 1 243 ? -32.125 -34.874 52.396 1.000 15.550 243 THR B O 1
ATOM 9535 N N . HIS B 1 244 ? -31.033 -35.890 54.080 1.000 12.560 244 HIS B N 1
ATOM 9536 C CA . HIS B 1 244 ? -32.198 -36.728 54.456 1.000 12.840 244 HIS B CA 1
ATOM 9537 C C . HIS B 1 244 ? -33.345 -35.828 54.928 1.000 12.740 244 HIS B C 1
ATOM 9538 O O . HIS B 1 244 ? -34.517 -36.064 54.532 1.000 13.810 244 HIS B O 1
ATOM 9553 N N . PHE B 1 245 ? -33.053 -34.831 55.742 1.000 11.650 245 PHE B N 1
ATOM 9554 C CA . PHE B 1 245 ? -34.105 -33.952 56.313 1.000 12.160 245 PHE B CA 1
ATOM 9555 C C . PHE B 1 245 ? -34.809 -33.195 55.189 1.000 12.110 245 PHE B C 1
ATOM 9556 O O . PHE B 1 245 ? -36.009 -32.883 55.352 1.000 13.490 245 PHE B O 1
ATOM 9573 N N . GLN B 1 246 ? -34.111 -32.857 54.127 1.000 13.620 246 GLN B N 1
ATOM 9574 C CA . GLN B 1 246 ? -34.706 -32.057 53.016 1.000 15.990 246 GLN B CA 1
ATOM 9575 C C . GLN B 1 246 ? -35.166 -32.950 51.858 1.000 18.040 246 GLN B C 1
ATOM 9576 O O . GLN B 1 246 ? -35.581 -32.382 50.816 1.000 21.170 246 GLN B O 1
ATOM 9590 N N . GLY B 1 247 ? -35.090 -34.277 51.968 1.000 17.630 247 GLY B N 1
ATOM 9591 C CA . GLY B 1 247 ? -35.406 -35.202 50.871 1.000 19.740 247 GLY B CA 1
ATOM 9592 C C . GLY B 1 247 ? -36.856 -35.640 50.862 1.000 20.000 247 GLY B C 1
ATOM 9593 O O . GLY B 1 247 ? -37.703 -35.046 51.543 1.000 20.060 247 GLY B O 1
ATOM 9597 N N . LYS B 1 248 ? -37.113 -36.686 50.075 1.000 24.730 248 LYS B N 1
ATOM 9598 C CA . LYS B 1 248 ? -38.474 -37.059 49.617 1.000 28.410 248 LYS B CA 1
ATOM 9599 C C . LYS B 1 248 ? -39.202 -37.858 50.692 1.000 30.140 248 LYS B C 1
ATOM 9600 O O . LYS B 1 248 ? -40.420 -37.993 50.560 1.000 33.820 248 LYS B O 1
ATOM 9609 N N . GLU B 1 249 ? -38.515 -38.374 51.710 1.000 27.940 249 GLU B N 1
ATOM 9610 C CA . GLU B 1 249 ? -39.191 -39.234 52.724 1.000 27.430 249 GLU B CA 1
ATOM 9611 C C . GLU B 1 249 ? -39.107 -38.561 54.106 1.000 22.340 249 GLU B C 1
ATOM 9612 O O . GLU B 1 249 ? -38.823 -39.273 55.048 1.000 20.930 249 GLU B O 1
ATOM 9618 N N . SER B 1 250 ? -39.423 -37.262 54.224 1.000 19.710 250 SER B N 1
ATOM 9619 C CA . SER B 1 250 ? -39.120 -36.447 55.432 1.000 18.180 250 SER B CA 1
ATOM 9620 C C . SER B 1 250 ? -40.398 -35.769 55.906 1.000 18.710 250 SER B C 1
ATOM 9621 O O . SER B 1 250 ? -41.223 -35.418 55.040 1.000 22.390 250 SER B O 1
ATOM 9629 N N . GLN B 1 251 ? -40.563 -35.589 57.212 1.000 16.800 251 GLN B N 1
ATOM 9630 C CA . GLN B 1 251 ? -41.663 -34.861 57.854 1.000 17.850 251 GLN B CA 1
ATOM 9631 C C . GLN B 1 251 ? -41.174 -33.462 58.230 1.000 15.730 251 GLN B C 1
ATOM 9632 O O . GLN B 1 2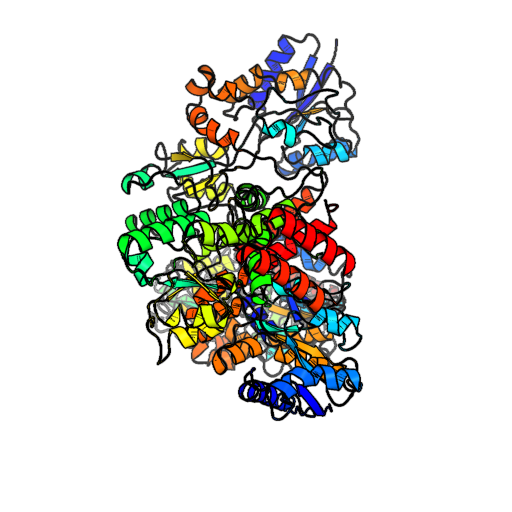51 ? -41.920 -32.767 58.873 1.000 17.290 251 GLN B O 1
ATOM 9646 N N . VAL B 1 252 ? -39.934 -33.062 57.877 1.000 14.710 252 VAL B N 1
ATOM 9647 C CA . VAL B 1 252 ? -39.319 -31.806 58.383 1.000 13.400 252 VAL B CA 1
ATOM 9648 C C . VAL B 1 252 ? -38.693 -30.987 57.259 1.000 13.050 252 VAL B C 1
ATOM 9649 O O . VAL B 1 252 ? -37.986 -30.037 57.549 1.000 13.040 252 VAL B O 1
ATOM 9662 N N . ASN B 1 253 ? -39.052 -31.239 56.017 1.000 14.030 253 ASN B N 1
ATOM 9663 C CA . ASN B 1 253 ? -38.565 -30.378 54.921 1.000 14.490 253 ASN B CA 1
ATOM 9664 C C . ASN B 1 253 ? -38.826 -28.903 55.245 1.000 15.040 253 ASN B C 1
ATOM 9665 O O . ASN B 1 253 ? -39.993 -28.539 55.603 1.000 16.680 253 ASN B O 1
ATOM 9676 N N A ASP B 1 254 ? -37.784 -28.091 55.124 0.500 15.330 254 ASP B N 1
ATOM 9677 N N B ASP B 1 254 ? -37.830 -28.041 55.056 0.500 15.860 254 ASP B N 1
ATOM 9678 C CA A ASP B 1 254 ? -37.809 -26.610 55.247 0.500 14.800 254 ASP B CA 1
ATOM 9679 C CA B ASP B 1 254 ? -37.920 -26.566 55.258 0.500 16.010 254 ASP B CA 1
ATOM 9680 C C A ASP B 1 254 ? -38.058 -26.145 56.683 0.500 14.840 254 ASP B C 1
ATOM 9681 C C B ASP B 1 254 ? -38.316 -26.203 56.693 0.500 15.540 254 ASP B C 1
ATOM 9682 O O A ASP B 1 254 ? -38.165 -24.886 56.878 0.500 14.860 254 ASP B O 1
ATOM 9683 O O B ASP B 1 254 ? -38.860 -25.101 56.933 0.500 17.070 254 ASP B O 1
ATOM 9700 N N . LYS B 1 255 ? -38.047 -27.072 57.652 1.000 13.590 255 LYS B N 1
ATOM 9701 C CA . LYS B 1 255 ? -38.328 -26.776 59.088 1.000 13.080 255 LYS B CA 1
ATOM 9702 C C . LYS B 1 255 ? -37.065 -26.932 59.942 1.000 11.620 255 LYS B C 1
ATOM 9703 O O . LYS B 1 255 ? -37.201 -26.939 61.159 1.000 12.300 255 LYS B O 1
ATOM 9722 N N . VAL B 1 256 ? -35.885 -26.999 59.308 1.000 12.910 256 VAL B N 1
ATOM 9723 C CA . VAL B 1 256 ? -34.633 -27.318 60.033 1.000 12.580 256 VAL B CA 1
ATOM 9724 C C . VAL B 1 256 ? -33.692 -26.130 60.035 1.000 11.640 256 VAL B C 1
ATOM 9725 O O . VAL B 1 256 ? -33.411 -25.607 58.936 1.000 12.350 256 VAL B O 1
ATOM 9738 N N . GLY B 1 257 ? -33.209 -25.803 61.209 1.000 10.990 257 GLY B N 1
ATOM 9739 C CA . GLY B 1 257 ? -32.120 -24.872 61.490 1.000 10.950 257 GLY B CA 1
ATOM 9740 C C . GLY B 1 257 ? -30.852 -25.648 61.844 1.000 10.880 257 GLY B C 1
ATOM 9741 O O . GLY B 1 257 ? -30.962 -26.768 62.334 1.000 10.830 257 GLY B O 1
ATOM 9745 N N . VAL B 1 258 ? -29.720 -25.006 61.693 1.000 10.950 258 VAL B N 1
ATOM 9746 C CA . VAL B 1 258 ? -28.397 -25.543 62.034 1.000 11.240 258 VAL B CA 1
ATOM 9747 C C . VAL B 1 258 ? -27.727 -24.566 62.970 1.000 10.330 258 VAL B C 1
ATOM 9748 O O . VAL B 1 258 ? -27.520 -23.396 62.581 1.000 11.460 258 VAL B O 1
ATOM 9761 N N . ALA B 1 259 ? -27.320 -25.022 64.149 1.000 10.760 259 ALA B N 1
ATOM 9762 C CA . ALA B 1 259 ? -26.650 -24.175 65.155 1.000 11.070 259 ALA B CA 1
ATOM 9763 C C . ALA B 1 259 ? -25.427 -24.858 65.756 1.000 10.320 259 ALA B C 1
ATOM 9764 O O . ALA B 1 259 ? -25.248 -26.039 65.612 1.000 10.740 259 ALA B O 1
ATOM 9771 N N A ARG B 1 260 ? -24.649 -24.052 66.443 0.500 10.360 260 ARG B N 1
ATOM 9772 N N B ARG B 1 260 ? -24.655 -24.047 66.461 0.500 10.360 260 ARG B N 1
ATOM 9773 C CA A ARG B 1 260 ? -23.518 -24.586 67.215 0.500 11.250 260 ARG B CA 1
ATOM 9774 C CA B ARG B 1 260 ? -23.509 -24.584 67.212 0.500 11.250 260 ARG B CA 1
ATOM 9775 C C A ARG B 1 260 ? -24.057 -25.432 68.367 0.500 11.350 260 ARG B C 1
ATOM 9776 C C B ARG B 1 260 ? -24.034 -25.400 68.387 0.500 11.350 260 ARG B C 1
ATOM 9777 O O A ARG B 1 260 ? -25.179 -25.219 68.812 0.500 12.970 260 ARG B O 1
ATOM 9778 O O B ARG B 1 260 ? -25.184 -25.209 68.798 0.500 12.970 260 ARG B O 1
ATOM 9819 N N . LEU B 1 261 ? -23.269 -26.401 68.758 1.000 11.040 261 LEU B N 1
ATOM 9820 C CA . LEU B 1 261 ? -23.605 -27.187 69.971 1.000 11.170 261 LEU B CA 1
ATOM 9821 C C . LEU B 1 261 ? -23.506 -26.268 71.164 1.000 10.840 261 LEU B C 1
ATOM 9822 O O . LEU B 1 261 ? -22.561 -25.480 71.277 1.000 13.770 261 LEU B O 1
ATOM 9838 N N . PRO B 1 262 ? -24.473 -26.315 72.109 1.000 10.260 262 PRO B N 1
ATOM 9839 C CA . PRO B 1 262 ? -24.381 -25.459 73.265 1.000 10.880 262 PRO B CA 1
ATOM 9840 C C . PRO B 1 262 ? -23.178 -25.722 74.172 1.000 10.730 262 PRO B C 1
ATOM 9841 O O . PRO B 1 262 ? -22.586 -26.780 74.185 1.000 10.660 262 PRO B O 1
ATOM 9852 N N . ALA B 1 263 ? -22.805 -24.673 74.899 1.000 9.870 263 ALA B N 1
ATOM 9853 C CA . ALA B 1 263 ? -21.794 -24.689 75.966 1.000 10.110 263 ALA B CA 1
ATOM 9854 C C . ALA B 1 263 ? -22.377 -25.142 77.290 1.000 10.560 263 ALA B C 1
ATOM 9855 O O . ALA B 1 263 ? -23.578 -24.932 77.558 1.000 10.610 263 ALA B O 1
ATOM 9862 N N . VAL B 1 264 ? -21.483 -25.575 78.171 1.000 10.520 264 VAL B N 1
ATOM 9863 C CA . VAL B 1 264 ? -21.896 -25.745 79.582 1.000 12.150 264 VAL B CA 1
ATOM 9864 C C . VAL B 1 264 ? -21.798 -24.342 80.205 1.000 14.530 264 VAL B C 1
ATOM 9865 O O . VAL B 1 264 ? -21.211 -23.475 79.597 1.000 13.870 264 VAL B O 1
ATOM 9878 N N . LYS B 1 265 ? -22.418 -24.168 81.361 1.000 17.550 265 LYS B N 1
ATOM 9879 C CA . LYS B 1 265 ? -22.335 -22.954 82.218 1.000 20.750 265 LYS B CA 1
ATOM 9880 C C . LYS B 1 265 ? -20.886 -22.449 82.229 1.000 16.890 265 LYS B C 1
ATOM 9881 O O . LYS B 1 265 ? -20.000 -23.198 82.653 1.000 17.530 265 LYS B O 1
ATOM 9887 N N . GLY B 1 266 ? -20.693 -21.238 81.703 1.000 18.130 266 GLY B N 1
ATOM 9888 C CA . GLY B 1 266 ? -19.395 -20.535 81.666 1.000 18.580 266 GLY B CA 1
ATOM 9889 C C . GLY B 1 266 ? -18.357 -21.140 80.724 1.000 18.210 266 GLY B C 1
ATOM 9890 O O . GLY B 1 266 ? -17.168 -20.747 80.785 1.000 18.700 266 GLY B O 1
ATOM 9894 N N . GLY B 1 267 ? -18.762 -22.063 79.861 1.000 15.350 267 GLY B N 1
ATOM 9895 C CA . GLY B 1 267 ? -17.850 -22.751 78.934 1.000 15.020 267 GLY B CA 1
ATOM 9896 C C . GLY B 1 267 ? -17.939 -22.212 77.520 1.000 13.250 267 GLY B C 1
ATOM 9897 O O . GLY B 1 267 ? -18.549 -21.123 77.249 1.000 14.050 267 GLY B O 1
ATOM 9901 N N . GLU B 1 268 ? -17.297 -22.934 76.629 1.000 12.680 268 GLU B N 1
ATOM 9902 C CA . GLU B 1 268 ? -17.215 -22.633 75.185 1.000 11.560 268 GLU B CA 1
ATOM 9903 C C . GLU B 1 268 ? -18.122 -23.563 74.379 1.000 10.960 268 GLU B C 1
ATOM 9904 O O . GLU B 1 268 ? -18.286 -24.735 74.718 1.000 11.540 268 GLU B O 1
ATOM 9916 N N . GLN B 1 269 ? -18.647 -23.065 73.271 1.000 10.410 269 GLN B N 1
ATOM 9917 C CA . GLN B 1 269 ? -19.372 -23.928 72.315 1.000 11.140 269 GLN B CA 1
ATOM 9918 C C . GLN B 1 269 ? -18.333 -24.700 71.513 1.000 11.440 269 GLN B C 1
ATOM 9919 O O . GLN B 1 269 ? -17.440 -24.082 70.872 1.000 12.830 269 GLN B O 1
ATOM 9933 N N . THR B 1 270 ? -18.412 -26.010 71.530 1.000 10.820 270 THR B N 1
ATOM 9934 C CA . THR B 1 270 ? -17.425 -26.904 70.874 1.000 10.910 270 THR B CA 1
ATOM 9935 C C . THR B 1 270 ? -18.185 -27.941 70.054 1.000 10.500 270 THR B C 1
ATOM 9936 O O . THR B 1 270 ? -19.371 -28.222 70.289 1.000 12.890 270 THR B O 1
ATOM 9947 N N . THR B 1 271 ? -17.532 -28.511 69.076 1.000 10.190 271 THR B N 1
ATOM 9948 C CA . THR B 1 271 ? -18.078 -29.676 68.360 1.000 9.640 271 THR B CA 1
ATOM 9949 C C . THR B 1 271 ? -16.946 -30.631 68.061 1.000 9.630 271 THR B C 1
ATOM 9950 O O . THR B 1 271 ? -15.766 -30.317 68.299 1.000 10.940 271 THR B O 1
ATOM 9961 N N A CYS B 1 272 ? -17.299 -31.839 67.641 0.500 10.040 272 CYS B N 1
ATOM 9962 N N B CYS B 1 272 ? -17.300 -31.775 67.528 0.500 8.370 272 CYS B N 1
ATOM 9963 C CA A CYS B 1 272 ? -16.315 -32.886 67.265 0.500 11.110 272 CYS B CA 1
ATOM 9964 C CA B CYS B 1 272 ? -16.333 -32.850 67.234 0.500 8.280 272 CYS B CA 1
ATOM 9965 C C A CYS B 1 272 ? -15.974 -32.738 65.771 0.500 10.970 272 CYS B C 1
ATOM 9966 C C B CYS B 1 272 ? -15.983 -32.864 65.742 0.500 9.160 272 CYS B C 1
ATOM 9967 O O A CYS B 1 272 ? -16.914 -32.603 64.970 0.500 11.600 272 CYS B O 1
ATOM 9968 O O B CYS B 1 272 ? -16.909 -33.042 64.933 0.500 8.530 272 CYS B O 1
ATOM 9983 N N . LEU B 1 273 ? -14.692 -32.871 65.420 1.000 10.460 273 LEU B N 1
ATOM 9984 C CA . LEU B 1 273 ? -14.215 -33.005 64.023 1.000 10.550 273 LEU B CA 1
ATOM 9985 C C . LEU B 1 273 ? -14.459 -34.413 63.518 1.000 10.820 273 LEU B C 1
ATOM 9986 O O . LEU B 1 273 ? -14.011 -35.414 64.165 1.000 13.020 273 LEU B O 1
ATOM 10002 N N . GLY B 1 274 ? -15.083 -34.531 62.350 1.000 9.890 274 GLY B N 1
ATOM 10003 C CA . GLY B 1 274 ? -15.179 -35.804 61.645 1.000 9.620 274 GLY B CA 1
ATOM 10004 C C . GLY B 1 274 ? -14.562 -35.701 60.250 1.000 9.440 274 GLY B C 1
ATOM 10005 O O . GLY B 1 274 ? -13.664 -34.904 60.061 1.000 10.110 274 GLY B O 1
ATOM 10009 N N . GLY B 1 275 ? -15.121 -36.437 59.338 1.000 9.410 275 GLY B N 1
ATOM 10010 C CA . GLY B 1 275 ? -14.613 -36.445 57.962 1.000 9.180 275 GLY B CA 1
ATOM 10011 C C . GLY B 1 275 ? -13.401 -37.339 57.773 1.000 9.560 275 GLY B C 1
ATOM 10012 O O . GLY B 1 275 ? -13.079 -38.185 58.648 1.000 9.820 275 GLY B O 1
ATOM 10016 N N . TRP B 1 276 ? -12.710 -37.143 56.658 1.000 8.670 276 TRP B N 1
ATOM 10017 C CA . TRP B 1 276 ? -11.714 -38.087 56.117 1.000 9.150 276 TRP B CA 1
ATOM 10018 C C . TRP B 1 276 ? -10.495 -37.285 55.657 1.000 8.520 276 TRP B C 1
ATOM 10019 O O . TRP B 1 276 ? -10.601 -36.067 55.408 1.000 9.420 276 TRP B O 1
ATOM 10040 N N . GLU B 1 277 ? -9.389 -37.980 55.578 1.000 8.700 277 GLU B N 1
ATOM 10041 C CA . GLU B 1 277 ? -8.073 -37.418 55.278 1.000 8.770 277 GLU B CA 1
ATOM 10042 C C . GLU B 1 277 ? -7.364 -38.266 54.262 1.000 8.060 277 GLU B C 1
ATOM 10043 O O . GLU B 1 277 ? -7.818 -39.404 53.972 1.000 8.470 277 GLU B O 1
ATOM 10055 N N . PHE B 1 278 ? -6.261 -37.761 53.736 1.000 8.360 278 PHE B N 1
ATOM 10056 C CA . PHE B 1 278 ? -5.357 -38.530 52.862 1.000 7.820 278 PHE B CA 1
ATOM 10057 C C . PHE B 1 278 ? -4.021 -38.814 53.519 1.000 8.150 278 PHE B C 1
ATOM 10058 O O . PHE B 1 278 ? -3.420 -37.895 54.119 1.000 9.340 278 PHE B O 1
ATOM 10075 N N . GLY B 1 279 ? -3.534 -40.030 53.366 1.000 8.680 279 GLY B N 1
ATOM 10076 C CA . GLY B 1 279 ? -2.178 -40.409 53.771 1.000 8.910 279 GLY B CA 1
ATOM 10077 C C . GLY B 1 279 ? -1.428 -40.993 52.612 1.000 8.460 279 GLY B C 1
ATOM 10078 O O . GLY B 1 279 ? -2.061 -41.460 51.616 1.000 8.480 279 GLY B O 1
ATOM 10082 N N . VAL B 1 280 ? -0.124 -41.064 52.760 1.000 9.320 280 VAL B N 1
ATOM 10083 C CA . VAL B 1 280 ? 0.737 -41.773 51.796 1.000 8.900 280 VAL B CA 1
ATOM 10084 C C . VAL B 1 280 ? 1.184 -43.078 52.444 1.000 9.040 280 VAL B C 1
ATOM 10085 O O . VAL B 1 280 ? 1.649 -43.033 53.599 1.000 9.230 280 VAL B O 1
ATOM 10098 N N . SER B 1 281 ? 1.060 -44.197 51.766 1.000 9.180 281 SER B N 1
ATOM 10099 C CA . SER B 1 281 ? 1.536 -45.479 52.331 1.000 9.660 281 SER B CA 1
ATOM 10100 C C . SER B 1 281 ? 3.058 -45.466 52.531 1.000 11.430 281 SER B C 1
ATOM 10101 O O . SER B 1 281 ? 3.797 -45.107 51.589 1.000 10.830 281 SER B O 1
ATOM 10109 N N . ALA B 1 282 ? 3.504 -45.879 53.709 1.000 11.040 282 ALA B N 1
ATOM 10110 C CA . ALA B 1 282 ? 4.935 -46.062 54.021 1.000 12.610 282 ALA B CA 1
ATOM 10111 C C . ALA B 1 282 ? 5.521 -47.120 53.099 1.000 13.260 282 ALA B C 1
ATOM 10112 O O . ALA B 1 282 ? 6.757 -47.161 53.001 1.000 15.300 282 ALA B O 1
ATOM 10119 N N . TYR B 1 283 ? 4.724 -47.984 52.500 1.000 12.300 283 TYR B N 1
ATOM 10120 C CA . TYR B 1 283 ? 5.233 -49.103 51.660 1.000 12.110 283 TYR B CA 1
ATOM 10121 C C . TYR B 1 283 ? 5.242 -48.675 50.192 1.000 12.490 283 TYR B C 1
ATOM 10122 O O . TYR B 1 283 ? 5.777 -49.402 49.318 1.000 13.650 283 TYR B O 1
ATOM 10140 N N . SER B 1 284 ? 4.671 -47.517 49.874 1.000 10.950 284 SER B N 1
ATOM 10141 C CA . SER B 1 284 ? 4.693 -47.042 48.479 1.000 11.290 284 SER B CA 1
ATOM 10142 C C . SER B 1 284 ? 6.146 -47.002 47.966 1.000 11.740 284 SER B C 1
ATOM 10143 O O . SER B 1 284 ? 6.971 -46.451 48.670 1.000 12.500 284 SER B O 1
ATOM 10151 N N . LYS B 1 285 ? 6.292 -47.334 46.684 1.000 12.570 285 LYS B N 1
ATOM 10152 C CA . LYS B 1 285 ? 7.607 -47.203 45.978 1.000 14.020 285 LYS B CA 1
ATOM 10153 C C . LYS B 1 285 ? 7.703 -45.837 45.298 1.000 15.180 285 LYS B C 1
ATOM 10154 O O . LYS B 1 285 ? 8.695 -45.606 44.544 1.000 16.720 285 LYS B O 1
ATOM 10173 N N . GLN B 1 286 ? 6.680 -44.988 45.448 1.000 13.380 286 GLN B N 1
ATOM 10174 C CA . GLN B 1 286 ? 6.548 -43.686 44.722 1.000 13.700 286 GLN B CA 1
ATOM 10175 C C . GLN B 1 286 ? 6.241 -42.587 45.743 1.000 12.890 286 GLN B C 1
ATOM 10176 O O . GLN B 1 286 ? 5.278 -41.866 45.546 1.000 11.930 286 GLN B O 1
ATOM 10190 N N . GLN B 1 287 ? 7.084 -42.436 46.752 1.000 13.450 287 GLN B N 1
ATOM 10191 C CA . GLN B 1 287 ? 6.824 -41.536 47.891 1.000 13.880 287 GLN B CA 1
ATOM 10192 C C . GLN B 1 287 ? 6.595 -40.117 47.382 1.000 13.420 287 GLN B C 1
ATOM 10193 O O . GLN B 1 287 ? 5.599 -39.460 47.809 1.000 14.270 287 GLN B O 1
ATOM 10207 N N . ASP B 1 288 ? 7.517 -39.595 46.573 1.000 15.680 288 ASP B N 1
ATOM 10208 C CA . ASP B 1 288 ? 7.495 -38.151 46.230 1.000 15.490 288 ASP B CA 1
ATOM 10209 C C . ASP B 1 288 ? 6.285 -37.874 45.318 1.000 13.280 288 ASP B C 1
ATOM 10210 O O . ASP B 1 288 ? 5.563 -36.864 45.591 1.000 13.130 288 ASP B O 1
ATOM 10219 N N . GLU B 1 289 ? 5.967 -38.746 44.363 1.000 12.710 289 GLU B N 1
ATOM 10220 C CA . GLU B 1 289 ? 4.783 -38.539 43.480 1.000 13.330 289 GLU B CA 1
ATOM 10221 C C . GLU B 1 289 ? 3.483 -38.718 44.283 1.000 11.780 289 GLU B C 1
ATOM 10222 O O . GLU B 1 289 ? 2.553 -37.998 44.054 1.000 10.180 289 GLU B O 1
ATOM 10234 N N . ALA B 1 290 ? 3.460 -39.688 45.191 1.000 10.120 290 ALA B N 1
ATOM 10235 C CA . ALA B 1 290 ? 2.275 -39.871 46.058 1.000 9.810 290 ALA B CA 1
ATOM 10236 C C . ALA B 1 290 ? 2.009 -38.607 46.875 1.000 9.780 290 ALA B C 1
ATOM 10237 O O . ALA B 1 290 ? 0.852 -38.165 47.011 1.000 9.250 290 ALA B O 1
ATOM 10244 N N . LYS B 1 291 ? 3.043 -38.045 47.477 1.000 10.250 291 LYS B N 1
ATOM 10245 C CA . LYS B 1 291 ? 2.894 -36.808 48.287 1.000 10.310 291 LYS B CA 1
ATOM 10246 C C . LYS B 1 291 ? 2.386 -35.669 47.416 1.000 9.070 291 LYS B C 1
ATOM 10247 O O . LYS B 1 291 ? 1.518 -34.933 47.873 1.000 9.090 291 LYS B O 1
ATOM 10266 N N . LYS B 1 292 ? 2.891 -35.531 46.214 1.000 9.370 292 LYS B N 1
ATOM 10267 C CA . LYS B 1 292 ? 2.448 -34.437 45.322 1.000 9.840 292 LYS B CA 1
ATOM 10268 C C . LYS B 1 292 ? 0.971 -34.638 44.969 1.000 8.480 292 LYS B C 1
ATOM 10269 O O . LYS B 1 292 ? 0.228 -33.680 44.901 1.000 9.000 292 LYS B O 1
ATOM 10288 N N . LEU B 1 293 ? 0.523 -35.858 44.771 1.000 8.860 293 LEU B N 1
ATOM 10289 C CA . LEU B 1 293 ? -0.913 -36.083 44.506 1.000 8.350 293 LEU B CA 1
ATOM 10290 C C . LEU B 1 293 ? -1.744 -35.685 45.734 1.000 7.900 293 LEU B C 1
ATOM 10291 O O . LEU B 1 293 ? -2.765 -34.997 45.556 1.000 8.510 293 LEU B O 1
ATOM 10307 N N . VAL B 1 294 ? -1.302 -36.041 46.942 1.000 7.780 294 VAL B N 1
ATOM 10308 C CA . VAL B 1 294 ? -2.066 -35.693 48.144 1.000 7.840 294 VAL B CA 1
ATOM 10309 C C . VAL B 1 294 ? -2.092 -34.183 48.276 1.000 8.460 294 VAL B C 1
ATOM 10310 O O . VAL B 1 294 ? -3.124 -33.623 48.662 1.000 7.670 294 VAL B O 1
ATOM 10323 N N . GLU B 1 295 ? -0.974 -33.504 48.000 1.000 8.380 295 GLU B N 1
ATOM 10324 C CA . GLU B 1 295 ? -0.948 -32.029 48.090 1.000 8.750 295 GLU B CA 1
ATOM 10325 C C . GLU B 1 295 ? -1.949 -31.398 47.124 1.000 7.620 295 GLU B C 1
ATOM 10326 O O . GLU B 1 295 ? -2.704 -30.453 47.471 1.000 7.680 295 GLU B O 1
ATOM 10338 N N . TYR B 1 296 ? -2.069 -31.962 45.937 1.000 7.740 296 TYR B N 1
ATOM 10339 C CA . TYR B 1 296 ? -3.093 -31.473 44.968 1.000 7.210 296 TYR B CA 1
ATOM 10340 C C . TYR B 1 296 ? -4.521 -31.748 45.472 1.000 6.680 296 TYR B C 1
ATOM 10341 O O . TYR B 1 296 ? -5.335 -30.871 45.472 1.000 6.420 296 TYR B O 1
ATOM 10359 N N . LEU B 1 297 ? -4.780 -32.969 45.926 1.000 6.800 297 LEU B N 1
ATOM 10360 C CA . LEU B 1 297 ? -6.165 -33.351 46.337 1.000 7.360 297 LEU B CA 1
ATOM 10361 C C . LEU B 1 297 ? -6.627 -32.645 47.610 1.000 7.330 297 LEU B C 1
ATOM 10362 O O . LEU B 1 297 ? -7.831 -32.511 47.808 1.000 7.520 297 LEU B O 1
ATOM 10378 N N . SER B 1 298 ? -5.699 -32.090 48.381 1.000 7.060 298 SER B N 1
ATOM 10379 C CA . SER B 1 298 ? -5.971 -31.314 49.624 1.000 7.840 298 SER B CA 1
ATOM 10380 C C . SER B 1 298 ? -5.781 -29.815 49.394 1.000 7.710 298 SER B C 1
ATOM 10381 O O . SER B 1 298 ? -5.707 -29.037 50.372 1.000 9.200 298 SER B O 1
ATOM 10389 N N . SER B 1 299 ? -5.586 -29.393 48.153 1.000 6.770 299 SER B N 1
ATOM 10390 C CA . SER B 1 299 ? -5.464 -27.953 47.817 1.000 6.730 299 SER B CA 1
ATOM 10391 C C . SER B 1 299 ? -6.830 -27.296 47.967 1.000 6.750 299 SER B C 1
ATOM 10392 O O . SER B 1 299 ? -7.889 -27.951 47.831 1.000 7.220 299 SER B O 1
ATOM 10400 N N . GLN B 1 300 ? -6.814 -25.994 48.192 1.000 7.020 300 GLN B N 1
ATOM 10401 C CA . GLN B 1 300 ? -8.066 -25.252 48.337 1.000 6.730 300 GLN B CA 1
ATOM 10402 C C . GLN B 1 300 ? -8.910 -25.341 47.052 1.000 7.140 300 GLN B C 1
ATOM 10403 O O . GLN B 1 300 ? -10.139 -25.510 47.124 1.000 7.520 300 GLN B O 1
ATOM 10417 N N . ASP B 1 301 ? -8.320 -25.227 45.868 1.000 7.570 301 ASP B N 1
ATOM 10418 C CA . ASP B 1 301 ? -9.138 -25.269 44.645 1.000 8.370 301 ASP B CA 1
ATOM 10419 C C . ASP B 1 301 ? -9.755 -26.652 44.477 1.000 7.470 301 ASP B C 1
ATOM 10420 O O . ASP B 1 301 ? -10.911 -26.726 43.984 1.000 8.700 301 ASP B O 1
ATOM 10429 N N . VAL B 1 302 ? -9.118 -27.750 44.884 1.000 7.650 302 VAL B N 1
ATOM 10430 C CA . VAL B 1 302 ? -9.778 -29.080 44.813 1.000 6.900 302 VAL B CA 1
ATOM 10431 C C . VAL B 1 302 ? -10.854 -29.185 45.905 1.000 7.010 302 VAL B C 1
ATOM 10432 O O . VAL B 1 302 ? -11.926 -29.788 45.654 1.000 7.680 302 VAL B O 1
ATOM 10445 N N . SER B 1 303 ? -10.584 -28.723 47.106 1.000 7.610 303 SER B N 1
ATOM 10446 C CA . SER B 1 303 ? -11.641 -28.748 48.144 1.000 7.850 303 SER B CA 1
ATOM 10447 C C . SER B 1 303 ? -12.892 -27.992 47.643 1.000 7.970 303 SER B C 1
ATOM 10448 O O . SER B 1 303 ? -14.010 -28.467 47.849 1.000 7.580 303 SER B O 1
ATOM 10456 N N . LYS B 1 304 ? -12.716 -26.884 46.913 1.000 8.040 304 LYS B N 1
ATOM 10457 C CA . LYS B 1 304 ? -13.868 -26.151 46.355 1.000 8.530 304 LYS B CA 1
ATOM 10458 C C . LYS B 1 304 ? -14.586 -27.018 45.321 1.000 8.360 304 LYS B C 1
ATOM 10459 O O . LYS B 1 304 ? -15.807 -27.113 45.341 1.000 8.820 304 LYS B O 1
ATOM 10478 N N . PHE B 1 305 ? -13.821 -27.620 44.416 1.000 7.760 305 PHE B N 1
ATOM 10479 C CA . PHE B 1 305 ? -14.408 -28.483 43.362 1.000 7.980 305 PHE B CA 1
ATOM 10480 C C . PHE B 1 305 ? -15.244 -29.578 44.019 1.000 8.410 305 PHE B C 1
ATOM 10481 O O . PHE B 1 305 ? -16.331 -29.902 43.538 1.000 9.130 305 PHE B O 1
ATOM 10498 N N . MET B 1 306 ? -14.742 -30.194 45.087 1.000 8.240 306 MET B N 1
ATOM 10499 C CA . MET B 1 306 ? -15.428 -31.326 45.710 1.000 8.150 306 MET B CA 1
ATOM 10500 C C . MET B 1 306 ? -16.634 -30.827 46.535 1.000 8.440 306 MET B C 1
ATOM 10501 O O . MET B 1 306 ? -17.625 -31.607 46.636 1.000 9.190 306 MET B O 1
ATOM 10515 N N . ALA B 1 307 ? -16.620 -29.590 47.031 1.000 8.100 307 ALA B N 1
ATOM 10516 C CA . ALA B 1 307 ? -17.830 -29.014 47.656 1.000 8.230 307 ALA B CA 1
ATOM 10517 C C . ALA B 1 307 ? -18.896 -28.915 46.582 1.000 9.580 307 ALA B C 1
ATOM 10518 O O . ALA B 1 307 ? -20.068 -29.309 46.797 1.000 11.280 307 ALA B O 1
ATOM 10525 N N . ILE B 1 308 ? -18.572 -28.272 45.493 1.000 9.200 308 ILE B N 1
ATOM 10526 C CA . ILE B 1 308 ? -19.596 -27.991 44.446 1.000 10.080 308 ILE B CA 1
ATOM 10527 C C . ILE B 1 308 ? -20.081 -29.283 43.796 1.000 10.150 308 ILE B C 1
ATOM 10528 O O . ILE B 1 308 ? -21.283 -29.362 43.459 1.000 12.820 308 ILE B O 1
ATOM 10544 N N . ASN B 1 309 ? -19.197 -30.230 43.506 1.000 10.100 309 ASN B N 1
ATOM 10545 C CA . ASN B 1 309 ? -19.528 -31.407 42.669 1.000 10.450 309 ASN B CA 1
ATOM 10546 C C . ASN B 1 309 ? -19.891 -32.647 43.493 1.000 10.280 309 ASN B C 1
ATOM 10547 O O . ASN B 1 309 ? -20.508 -33.549 42.934 1.000 11.280 309 ASN B O 1
ATOM 10558 N N . ALA B 1 310 ? -19.594 -32.711 44.774 1.000 9.550 310 ALA B N 1
ATOM 10559 C CA . ALA B 1 310 ? -19.931 -33.872 45.627 1.000 9.830 310 ALA B CA 1
ATOM 10560 C C . ALA B 1 310 ? -20.633 -33.449 46.918 1.000 11.000 310 ALA B C 1
ATOM 10561 O O . ALA B 1 310 ? -20.836 -34.304 47.772 1.000 11.040 310 ALA B O 1
ATOM 10568 N N . ALA B 1 311 ? -20.849 -32.151 47.162 1.000 10.170 311 ALA B N 1
ATOM 10569 C CA . ALA B 1 311 ? -21.477 -31.662 48.411 1.000 10.020 311 ALA B CA 1
ATOM 10570 C C . ALA B 1 311 ? -20.657 -32.105 49.622 1.000 11.140 311 ALA B C 1
ATOM 10571 O O . ALA B 1 311 ? -21.211 -32.316 50.710 1.000 11.740 311 ALA B O 1
ATOM 10578 N N . LEU B 1 312 ? -19.335 -32.153 49.476 1.000 10.580 312 LEU B N 1
ATOM 10579 C CA . LEU B 1 312 ? -18.418 -32.466 50.617 1.000 10.250 312 LEU B CA 1
ATOM 10580 C C . LEU B 1 312 ? -18.082 -31.170 51.355 1.000 9.770 312 LEU B C 1
ATOM 10581 O O . LEU B 1 312 ? -17.667 -30.173 50.722 1.000 10.370 312 LEU B O 1
ATOM 10597 N N A LEU B 1 313 ? -18.216 -31.156 52.683 0.500 9.520 313 LEU B N 1
ATOM 10598 N N B LEU B 1 313 ? -18.241 -31.149 52.676 0.500 9.720 313 LEU B N 1
ATOM 10599 C CA A LEU B 1 313 ? -17.878 -29.929 53.446 0.500 8.780 313 LEU B CA 1
ATOM 10600 C CA B LEU B 1 313 ? -17.876 -29.942 53.458 0.500 9.090 313 LEU B CA 1
ATOM 10601 C C A LEU B 1 313 ? -16.390 -29.634 53.299 0.500 8.610 313 LEU B C 1
ATOM 10602 C C B LEU B 1 313 ? -16.395 -29.643 53.282 0.500 8.830 313 LEU B C 1
ATOM 10603 O O A LEU B 1 313 ? -15.526 -30.507 53.464 0.500 8.560 313 LEU B O 1
ATOM 10604 O O B LEU B 1 313 ? -15.551 -30.538 53.422 0.500 8.910 313 LEU B O 1
ATOM 10635 N N . PRO B 1 314 ? -16.044 -28.398 52.909 1.000 8.590 314 PRO B N 1
ATOM 10636 C CA . PRO B 1 314 ? -14.648 -28.066 52.656 1.000 8.900 314 PRO B CA 1
ATOM 10637 C C . PRO B 1 314 ? -13.781 -27.883 53.900 1.000 8.210 314 PRO B C 1
ATOM 10638 O O . PRO B 1 314 ? -14.224 -27.838 55.026 1.000 9.060 314 PRO B O 1
ATOM 10649 N N . THR B 1 315 ? -12.483 -27.949 53.678 1.000 8.040 315 THR B N 1
ATOM 10650 C CA . THR B 1 315 ? -11.511 -27.985 54.771 1.000 7.890 315 THR B CA 1
ATOM 10651 C C . THR B 1 315 ? -10.866 -26.622 54.982 1.000 7.770 315 THR B C 1
ATOM 10652 O O . THR B 1 315 ? -9.955 -26.536 55.845 1.000 8.740 315 THR B O 1
ATOM 10663 N N . TYR B 1 316 ? -11.307 -25.588 54.262 1.000 7.680 316 TYR B N 1
ATOM 10664 C CA . TYR B 1 316 ? -10.812 -24.200 54.367 1.000 7.670 316 TYR B CA 1
ATOM 10665 C C . TYR B 1 316 ? -12.027 -23.320 54.682 1.000 8.560 316 TYR B C 1
ATOM 10666 O O . TYR B 1 316 ? -12.993 -23.363 53.926 1.000 8.310 316 TYR B O 1
ATOM 10684 N N . ALA B 1 317 ? -11.904 -22.496 55.709 1.000 8.920 317 ALA B N 1
ATOM 10685 C CA . ALA B 1 317 ? -13.012 -21.595 56.102 1.000 9.470 317 ALA B CA 1
ATOM 10686 C C . ALA B 1 317 ? -13.445 -20.684 54.956 1.000 9.180 317 ALA B C 1
ATOM 10687 O O . ALA B 1 317 ? -14.661 -20.462 54.818 1.000 10.370 317 ALA B O 1
ATOM 10694 N N . ALA B 1 318 ? -12.514 -20.190 54.165 1.000 10.870 318 ALA B N 1
ATOM 10695 C CA . ALA B 1 318 ? -12.856 -19.238 53.091 1.000 11.240 318 ALA B CA 1
ATOM 10696 C C . ALA B 1 318 ? -13.886 -19.858 52.155 1.000 11.580 318 ALA B C 1
ATOM 10697 O O . ALA B 1 318 ? -14.715 -19.127 51.561 1.000 11.970 318 ALA B O 1
ATOM 10704 N N . LEU B 1 319 ? -13.872 -21.172 51.942 1.000 10.250 319 LEU B N 1
ATOM 10705 C CA . LEU B 1 319 ? -14.777 -21.793 50.957 1.000 9.900 319 LEU B CA 1
ATOM 10706 C C . LEU B 1 319 ? -16.225 -21.773 51.433 1.000 10.760 319 LEU B C 1
ATOM 10707 O O . LEU B 1 319 ? -17.093 -21.869 50.582 1.000 11.450 319 LEU B O 1
ATOM 10723 N N . TYR B 1 320 ? -16.502 -21.662 52.730 1.000 10.740 320 TYR B N 1
ATOM 10724 C CA . TYR B 1 320 ? -17.878 -21.571 53.243 1.000 11.860 320 TYR B CA 1
ATOM 10725 C C . TYR B 1 320 ? -18.430 -20.174 52.932 1.000 13.630 320 TYR B C 1
ATOM 10726 O O . TYR B 1 320 ? -19.630 -20.028 53.163 1.000 15.710 320 TYR B O 1
ATOM 10744 N N . LYS B 1 321 ? -17.604 -19.221 52.519 1.000 14.630 321 LYS B N 1
ATOM 10745 C CA . LYS B 1 321 ? -18.025 -17.834 52.151 1.000 15.580 321 LYS B CA 1
ATOM 10746 C C . LYS B 1 321 ? -18.026 -17.676 50.636 1.000 16.070 321 LYS B C 1
ATOM 10747 O O . LYS B 1 321 ? -18.472 -16.640 50.146 1.000 18.310 321 LYS B O 1
ATOM 10766 N N . ASP B 1 322 ? -17.524 -18.659 49.899 1.000 12.940 322 ASP B N 1
ATOM 10767 C CA . ASP B 1 322 ? -17.314 -18.525 48.436 1.000 13.260 322 ASP B CA 1
ATOM 10768 C C . ASP B 1 322 ? -18.690 -18.525 47.793 1.000 14.690 322 ASP B C 1
ATOM 10769 O O . ASP B 1 322 ? -19.497 -19.416 48.084 1.000 14.790 322 ASP B O 1
ATOM 10778 N N . ALA B 1 323 ? -18.971 -17.553 46.919 1.000 16.910 323 ALA B N 1
ATOM 10779 C CA . ALA B 1 323 ? -20.329 -17.401 46.356 1.000 17.700 323 ALA B CA 1
ATOM 10780 C C . ALA B 1 323 ? -20.751 -18.614 45.493 1.000 15.670 323 ALA B C 1
ATOM 10781 O O . ALA B 1 323 ? -21.924 -18.971 45.487 1.000 15.890 323 ALA B O 1
ATOM 10788 N N . ASP B 1 324 ? -19.832 -19.284 44.818 1.000 15.950 324 ASP B N 1
ATOM 10789 C CA . ASP B 1 324 ? -20.128 -20.486 44.005 1.000 15.330 324 ASP B CA 1
ATOM 10790 C C . ASP B 1 324 ? -20.523 -21.627 44.952 1.000 13.880 324 ASP B C 1
ATOM 10791 O O . ASP B 1 324 ? -21.505 -22.340 44.696 1.000 14.970 324 ASP B O 1
ATOM 10800 N N . VAL B 1 325 ? -19.795 -21.784 46.052 1.000 14.050 325 VAL B N 1
ATOM 10801 C CA . VAL B 1 325 ? -20.122 -22.872 47.015 1.000 13.210 325 VAL B CA 1
ATOM 10802 C C . VAL B 1 325 ? -21.481 -22.610 47.666 1.000 13.390 325 VAL B C 1
ATOM 10803 O O . VAL B 1 325 ? -22.336 -23.503 47.739 1.000 14.270 325 VAL B O 1
ATOM 10816 N N . THR B 1 326 ? -21.743 -21.396 48.146 1.000 14.670 326 THR B N 1
ATOM 10817 C CA . THR B 1 326 ? -22.997 -21.151 48.899 1.000 15.270 326 THR B CA 1
ATOM 10818 C C . THR B 1 326 ? -24.185 -21.102 47.948 1.000 15.910 326 THR B C 1
ATOM 10819 O O . THR B 1 326 ? -25.281 -21.423 48.397 1.000 15.810 326 THR B O 1
ATOM 10830 N N . LYS B 1 327 ? -24.007 -20.676 46.709 1.000 14.920 327 LYS B N 1
ATOM 10831 C CA . LYS B 1 327 ? -25.138 -20.765 45.756 1.000 17.820 327 LYS B CA 1
ATOM 10832 C C . LYS B 1 327 ? -25.476 -22.241 45.513 1.000 16.650 327 LYS B C 1
ATOM 10833 O O . LYS B 1 327 ? -26.660 -22.628 45.356 1.000 17.110 327 LYS B O 1
ATOM 10852 N N . THR B 1 328 ? -24.482 -23.118 45.453 1.000 14.570 328 THR B N 1
ATOM 10853 C CA . THR B 1 328 ? -24.710 -24.547 45.162 1.000 13.850 328 THR B CA 1
ATOM 10854 C C . THR B 1 328 ? -25.327 -25.242 46.390 1.000 13.520 328 THR B C 1
ATOM 10855 O O . THR B 1 328 ? -26.226 -26.097 46.223 1.000 15.320 328 THR B O 1
ATOM 10866 N N . ILE B 1 329 ? -24.753 -25.023 47.581 1.000 14.180 329 ILE B N 1
ATOM 10867 C CA . ILE B 1 329 ? -25.203 -25.684 48.849 1.000 14.210 329 ILE B CA 1
ATOM 10868 C C . ILE B 1 329 ? -25.403 -24.598 49.894 1.000 13.930 329 ILE B C 1
ATOM 10869 O O . ILE B 1 329 ? -24.518 -24.251 50.681 1.000 13.000 329 ILE B O 1
ATOM 10885 N N . PRO B 1 330 ? -26.597 -23.950 49.922 1.000 12.570 330 PRO B N 1
ATOM 10886 C CA . PRO B 1 330 ? -26.763 -22.786 50.786 1.000 12.420 330 PRO B CA 1
ATOM 10887 C C . PRO B 1 330 ? -26.493 -23.034 52.275 1.000 10.800 330 PRO B C 1
ATOM 10888 O O . PRO B 1 330 ? -26.045 -22.154 52.981 1.000 11.910 330 PRO B O 1
ATOM 10899 N N . TRP B 1 331 ? -26.832 -24.207 52.782 1.000 11.350 331 TRP B N 1
ATOM 10900 C CA . TRP B 1 331 ? -26.698 -24.438 54.241 1.000 10.650 331 TRP B CA 1
ATOM 10901 C C . TRP B 1 331 ? -25.216 -24.434 54.659 1.000 9.620 331 TRP B C 1
ATOM 10902 O O . TRP B 1 331 ? -24.955 -24.310 55.847 1.000 10.220 331 TRP B O 1
ATOM 10923 N N . PHE B 1 332 ? -24.253 -24.554 53.746 1.000 10.560 332 PHE B N 1
ATOM 10924 C CA . PHE B 1 332 ? -22.829 -24.476 54.153 1.000 10.240 332 PHE B CA 1
ATOM 10925 C C . PHE B 1 332 ? -22.540 -23.112 54.781 1.000 10.590 332 PHE B C 1
ATOM 10926 O O . PHE B 1 332 ? -21.668 -23.001 55.651 1.000 10.750 332 PHE B O 1
ATOM 10943 N N . ALA B 1 333 ? -23.319 -22.042 54.488 1.000 11.060 333 ALA B N 1
ATOM 10944 C CA . ALA B 1 333 ? -23.140 -20.753 55.186 1.000 11.980 333 ALA B CA 1
ATOM 10945 C C . ALA B 1 333 ? -23.416 -20.935 56.681 1.000 12.160 333 ALA B C 1
ATOM 10946 O O . ALA B 1 333 ? -22.726 -20.346 57.518 1.000 13.640 333 ALA B O 1
ATOM 10953 N N . ASP B 1 334 ? -24.431 -21.716 57.004 1.000 12.940 334 ASP B N 1
ATOM 10954 C CA . ASP B 1 334 ? -24.797 -21.928 58.429 1.000 12.660 334 ASP B CA 1
ATOM 10955 C C . ASP B 1 334 ? -23.858 -22.982 59.054 1.000 11.360 334 ASP B C 1
ATOM 10956 O O . ASP B 1 334 ? -23.663 -22.947 60.289 1.000 11.610 334 ASP B O 1
ATOM 10965 N N . ALA B 1 335 ? -23.224 -23.858 58.257 1.000 11.400 335 ALA B N 1
ATOM 10966 C CA . ALA B 1 335 ? -22.261 -24.852 58.791 1.000 10.960 335 ALA B CA 1
ATOM 10967 C C . ALA B 1 335 ? -20.996 -24.138 59.264 1.000 10.940 335 ALA B C 1
ATOM 10968 O O . ALA B 1 335 ? -20.350 -24.596 60.262 1.000 10.600 335 ALA B O 1
ATOM 10975 N N . LEU B 1 336 ? -20.579 -23.054 58.617 1.000 10.590 336 LEU B N 1
ATOM 10976 C CA . LEU B 1 336 ? -19.274 -22.414 58.940 1.000 11.370 336 LEU B CA 1
ATOM 10977 C C . LEU B 1 336 ? -19.081 -22.139 60.430 1.000 11.250 336 LEU B C 1
ATOM 10978 O O . LEU B 1 336 ? -18.073 -22.531 61.006 1.000 11.770 336 LEU B O 1
ATOM 10994 N N . PRO B 1 337 ? -19.973 -21.364 61.103 1.000 11.440 337 PRO B N 1
ATOM 10995 C CA . PRO B 1 337 ? -19.711 -21.047 62.500 1.000 11.570 337 PRO B CA 1
ATOM 10996 C C . PRO B 1 337 ? -19.618 -22.294 63.391 1.000 11.100 337 PRO B C 1
ATOM 10997 O O . PRO B 1 337 ? -19.012 -22.233 64.438 1.000 12.750 337 PRO B O 1
ATOM 11008 N N . VAL B 1 338 ? -20.221 -23.411 62.967 1.000 10.480 338 VAL B N 1
ATOM 11009 C CA . VAL B 1 338 ? -20.153 -24.687 63.731 1.000 10.720 338 VAL B CA 1
ATOM 11010 C C . VAL B 1 338 ? -18.801 -25.342 63.473 1.000 10.300 338 VAL B C 1
ATOM 11011 O O . VAL B 1 338 ? -18.123 -25.676 64.423 1.000 10.680 338 VAL B O 1
ATOM 11024 N N . VAL B 1 339 ? -18.373 -25.510 62.207 1.000 9.900 339 VAL B N 1
ATOM 11025 C CA . VAL B 1 339 ? -17.105 -26.257 61.962 1.000 10.940 339 VAL B CA 1
ATOM 11026 C C . VAL B 1 339 ? -15.914 -25.484 62.520 1.000 10.310 339 VAL B C 1
ATOM 11027 O O . VAL B 1 339 ? -14.898 -26.099 62.830 1.000 12.160 339 VAL B O 1
ATOM 11040 N N . GLU B 1 340 ? -16.031 -24.166 62.647 1.000 12.060 340 GLU B N 1
ATOM 11041 C CA . GLU B 1 340 ? -14.955 -23.358 63.261 1.000 11.300 340 GLU B CA 1
ATOM 11042 C C . GLU B 1 340 ? -14.809 -23.636 64.758 1.000 12.120 340 GLU B C 1
ATOM 11043 O O . GLU B 1 340 ? -13.846 -23.136 65.353 1.000 13.610 340 GLU B O 1
ATOM 11055 N N . THR B 1 341 ? -15.712 -24.383 65.369 1.000 10.900 341 THR B N 1
ATOM 11056 C CA . THR B 1 341 ? -15.626 -24.714 66.808 1.000 10.580 341 THR B CA 1
ATOM 11057 C C . THR B 1 341 ? -15.202 -26.174 66.962 1.000 10.330 341 THR B C 1
ATOM 11058 O O . THR B 1 341 ? -15.158 -26.651 68.103 1.000 10.400 341 THR B O 1
ATOM 11069 N N . ALA B 1 342 ? -14.785 -26.845 65.902 1.000 11.290 342 ALA B N 1
ATOM 11070 C CA . ALA B 1 342 ? -14.459 -28.291 65.969 1.000 11.790 342 ALA B CA 1
ATOM 11071 C C . ALA B 1 342 ? -13.162 -28.530 66.747 1.000 12.090 342 ALA B C 1
ATOM 11072 O O . ALA B 1 342 ? -12.182 -27.734 66.666 1.000 12.860 342 ALA B O 1
ATOM 11079 N N . LYS B 1 343 ? -13.161 -29.630 67.492 1.000 11.320 343 LYS B N 1
ATOM 11080 C CA . LYS B 1 343 ? -11.983 -30.143 68.232 1.000 13.930 343 LYS B CA 1
ATOM 11081 C C . LYS B 1 343 ? -11.735 -31.574 67.777 1.000 11.750 343 LYS B C 1
ATOM 11082 O O . LYS B 1 343 ? -12.646 -32.278 67.478 1.000 11.820 343 LYS B O 1
ATOM 11101 N N . ALA B 1 344 ? -10.484 -32.018 67.697 1.000 14.430 344 ALA B N 1
ATOM 11102 C CA . ALA B 1 344 ? -10.154 -33.410 67.390 1.000 14.610 344 ALA B CA 1
ATOM 11103 C C . ALA B 1 344 ? -10.368 -34.295 68.626 1.000 12.170 344 ALA B C 1
ATOM 11104 O O . ALA B 1 344 ? -9.913 -33.970 69.684 1.000 13.740 344 ALA B O 1
ATOM 11111 N N . ARG B 1 345 ? -10.953 -35.443 68.361 1.000 12.250 345 ARG B N 1
ATOM 11112 C CA . ARG B 1 345 ? -10.941 -36.573 69.316 1.000 12.070 345 ARG B CA 1
ATOM 11113 C C . ARG B 1 345 ? -9.505 -36.933 69.641 1.000 13.630 345 ARG B C 1
ATOM 11114 O O . ARG B 1 345 ? -8.568 -36.623 68.888 1.000 14.130 345 ARG B O 1
ATOM 11135 N N . PRO B 1 346 ? -9.250 -37.550 70.814 1.000 12.520 346 PRO B N 1
ATOM 11136 C CA . PRO B 1 346 ? -7.911 -37.909 71.208 1.000 14.030 346 PRO B CA 1
ATOM 11137 C C . PRO B 1 346 ? -7.103 -38.498 70.063 1.000 12.780 346 PRO B C 1
ATOM 11138 O O . PRO B 1 346 ? -7.477 -39.516 69.443 1.000 12.210 346 PRO B O 1
ATOM 11149 N N . VAL B 1 347 ? -5.957 -37.858 69.868 1.000 14.720 347 VAL B N 1
ATOM 11150 C CA . VAL B 1 347 ? -4.990 -38.232 68.816 1.000 14.950 347 VAL B CA 1
ATOM 11151 C C . VAL B 1 347 ? -4.015 -39.226 69.426 1.000 14.050 347 VAL B C 1
ATOM 11152 O O . VAL B 1 347 ? -3.128 -38.801 70.173 1.000 15.110 347 VAL B O 1
ATOM 11165 N N . THR B 1 348 ? -4.200 -40.495 69.140 1.000 12.850 348 THR B N 1
ATOM 11166 C CA . THR B 1 348 ? -3.468 -41.581 69.839 1.000 14.460 348 THR B CA 1
ATOM 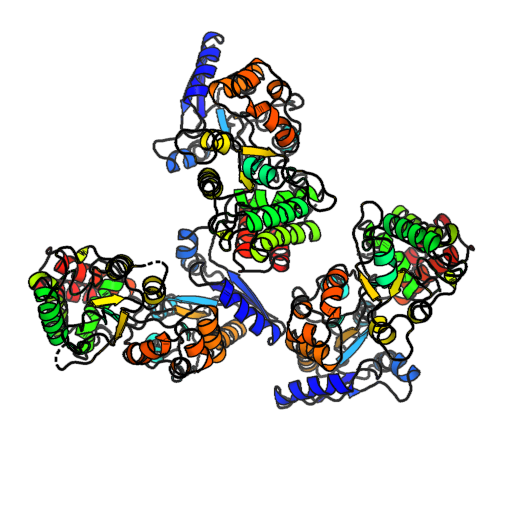11167 C C . THR B 1 348 ? -3.552 -42.848 69.023 1.000 13.050 348 THR B C 1
ATOM 11168 O O . THR B 1 348 ? -4.556 -43.170 68.399 1.000 13.620 348 THR B O 1
ATOM 11179 N N . PRO B 1 349 ? -2.442 -43.620 68.957 1.000 13.200 349 PRO B N 1
ATOM 11180 C CA . PRO B 1 349 ? -2.446 -44.880 68.209 1.000 14.190 349 PRO B CA 1
ATOM 11181 C C . PRO B 1 349 ? -3.416 -45.951 68.730 1.000 13.920 349 PRO B C 1
ATOM 11182 O O . PRO B 1 349 ? -3.922 -46.701 67.940 1.000 18.100 349 PRO B O 1
ATOM 11193 N N . ARG B 1 350 ? -3.700 -45.961 70.028 1.000 14.500 350 ARG B N 1
ATOM 11194 C CA . ARG B 1 350 ? -4.643 -46.984 70.567 1.000 15.430 350 ARG B CA 1
ATOM 11195 C C . ARG B 1 350 ? -6.025 -46.350 70.725 1.000 14.550 350 ARG B C 1
ATOM 11196 O O . ARG B 1 350 ? -6.744 -46.585 71.720 1.000 13.460 350 ARG B O 1
ATOM 11217 N N . TYR B 1 351 ? -6.431 -45.596 69.697 1.000 15.080 351 TYR B N 1
ATOM 11218 C CA . TYR B 1 351 ? -7.737 -44.916 69.698 1.000 14.740 351 TYR B CA 1
ATOM 11219 C C . TYR B 1 351 ? -8.858 -45.951 69.873 1.000 12.750 351 TYR B C 1
ATOM 11220 O O . TYR B 1 351 ? -9.857 -45.653 70.573 1.000 11.600 351 TYR B O 1
ATOM 11238 N N . ASN B 1 352 ? -8.782 -47.136 69.310 1.000 12.950 352 ASN B N 1
ATOM 11239 C CA . ASN B 1 352 ? -9.933 -48.063 69.406 1.000 13.290 352 ASN B CA 1
ATOM 11240 C C . ASN B 1 352 ? -10.188 -48.417 70.872 1.000 12.630 352 ASN B C 1
ATOM 11241 O O . ASN B 1 352 ? -11.328 -48.467 71.276 1.000 12.260 352 ASN B O 1
ATOM 11252 N N . GLU B 1 353 ? -9.119 -48.605 71.617 1.000 11.950 353 GLU B N 1
ATOM 11253 C CA . GLU B 1 353 ? -9.237 -48.981 73.047 1.000 11.900 353 GLU B CA 1
ATOM 11254 C C . GLU B 1 353 ? -9.693 -47.748 73.842 1.000 11.690 353 GLU B C 1
ATOM 11255 O O . GLU B 1 353 ? -10.510 -47.910 74.793 1.000 12.370 353 GLU B O 1
ATOM 11267 N N . VAL B 1 354 ? -9.259 -46.542 73.523 1.000 11.710 354 VAL B N 1
ATOM 11268 C CA . VAL B 1 354 ? -9.748 -45.284 74.143 1.000 10.780 354 VAL B CA 1
ATOM 11269 C C . VAL B 1 354 ? -11.261 -45.144 73.898 1.000 11.210 354 VAL B C 1
ATOM 11270 O O . VAL B 1 354 ? -12.071 -44.939 74.849 1.000 11.620 354 VAL B O 1
ATOM 11283 N N . SER B 1 355 ? -11.703 -45.314 72.662 1.000 10.500 355 SER B N 1
ATOM 11284 C CA . SER B 1 355 ? -13.128 -45.241 72.282 1.000 10.390 355 SER B CA 1
ATOM 11285 C C . SER B 1 355 ? -13.941 -46.283 73.037 1.000 10.880 355 SER B C 1
ATOM 11286 O O . SER B 1 355 ? -14.983 -45.952 73.620 1.000 9.990 355 SER B O 1
ATOM 11294 N N . GLU B 1 356 ? -13.515 -47.531 73.010 1.000 11.110 356 GLU B N 1
ATOM 11295 C CA . GLU B 1 356 ? -14.233 -48.591 73.750 1.000 11.750 356 GLU B CA 1
ATOM 11296 C C . GLU B 1 356 ? -14.381 -48.211 75.226 1.000 11.560 356 GLU B C 1
ATOM 11297 O O . GLU B 1 356 ? -15.494 -48.308 75.736 1.000 11.600 356 GLU B O 1
ATOM 11309 N N . THR B 1 357 ? -13.347 -47.681 75.839 1.000 11.030 357 THR B N 1
ATOM 11310 C CA . THR B 1 357 ? -13.361 -47.335 77.279 1.000 10.930 357 THR B CA 1
ATOM 11311 C C . THR B 1 357 ? -14.435 -46.259 77.504 1.000 10.780 357 THR B C 1
ATOM 11312 O O . THR B 1 357 ? -15.329 -46.371 78.393 1.000 11.910 357 THR B O 1
ATOM 11323 N N . ILE B 1 358 ? -14.405 -45.195 76.711 1.000 10.030 358 ILE B N 1
ATOM 11324 C CA . ILE B 1 358 ? -15.319 -44.044 76.940 1.000 10.690 358 ILE B CA 1
ATOM 11325 C C . ILE B 1 358 ? -16.738 -44.441 76.603 1.000 10.640 358 ILE B C 1
ATOM 11326 O O . ILE B 1 358 ? -17.660 -44.101 77.413 1.000 10.860 358 ILE B O 1
ATOM 11342 N N . ARG B 1 359 ? -16.991 -45.069 75.456 1.000 11.340 359 ARG B N 1
ATOM 11343 C CA . ARG B 1 359 ? -18.395 -45.368 75.092 1.000 11.380 359 ARG B CA 1
ATOM 11344 C C . ARG B 1 359 ? -19.015 -46.345 76.108 1.000 11.220 359 ARG B C 1
ATOM 11345 O O . ARG B 1 359 ? -20.217 -46.253 76.341 1.000 10.990 359 ARG B O 1
ATOM 11366 N N . THR B 1 360 ? -18.244 -47.263 76.682 1.000 11.510 360 THR B N 1
ATOM 11367 C CA . THR B 1 360 ? -18.734 -48.216 77.710 1.000 11.900 360 THR B CA 1
ATOM 11368 C C . THR B 1 360 ? -19.280 -47.436 78.914 1.000 10.730 360 THR B C 1
ATOM 11369 O O . THR B 1 360 ? -20.409 -47.728 79.363 1.000 10.050 360 THR B O 1
ATOM 11380 N N . THR B 1 361 ? -18.518 -46.457 79.376 1.000 10.590 361 THR B N 1
ATOM 11381 C CA . THR B 1 361 ? -18.899 -45.657 80.558 1.000 11.000 361 THR B CA 1
ATOM 11382 C C . THR B 1 361 ? -20.095 -44.802 80.202 1.000 10.220 361 THR B C 1
ATOM 11383 O O . THR B 1 361 ? -21.086 -44.740 80.975 1.000 9.880 361 THR B O 1
ATOM 11394 N N . VAL B 1 362 ? -20.109 -44.118 79.072 1.000 10.410 362 VAL B N 1
ATOM 11395 C CA . VAL B 1 362 ? -21.249 -43.231 78.725 1.000 9.510 362 VAL B CA 1
ATOM 11396 C C . VAL B 1 362 ? -22.523 -44.054 78.646 1.000 9.240 362 VAL B C 1
ATOM 11397 O O . VAL B 1 362 ? -23.537 -43.645 79.245 1.000 9.190 362 VAL B O 1
ATOM 11410 N N . ASN B 1 363 ? -22.530 -45.190 77.949 1.000 8.810 363 ASN B N 1
ATOM 11411 C CA . ASN B 1 363 ? -23.742 -46.003 77.796 1.000 8.890 363 ASN B CA 1
ATOM 11412 C C . ASN B 1 363 ? -24.138 -46.564 79.164 1.000 8.880 363 ASN B C 1
ATOM 11413 O O . ASN B 1 363 ? -25.354 -46.626 79.442 1.000 8.980 363 ASN B O 1
ATOM 11424 N N . GLY B 1 364 ? -23.188 -46.962 79.990 1.000 8.630 364 GLY B N 1
ATOM 11425 C CA . GLY B 1 364 ? -23.553 -47.524 81.297 1.000 8.920 364 GLY B CA 1
ATOM 11426 C C . GLY B 1 364 ? -24.243 -46.519 82.177 1.000 8.500 364 GLY B C 1
ATOM 11427 O O . GLY B 1 364 ? -25.218 -46.821 82.879 1.000 8.230 364 GLY B O 1
ATOM 11431 N N . VAL B 1 365 ? -23.745 -45.312 82.204 1.000 8.540 365 VAL B N 1
ATOM 11432 C CA . VAL B 1 365 ? -24.398 -44.210 82.965 1.000 8.820 365 VAL B CA 1
ATOM 11433 C C . VAL B 1 365 ? -25.790 -43.977 82.413 1.000 9.010 365 VAL B C 1
ATOM 11434 O O . VAL B 1 365 ? -26.748 -43.899 83.182 1.000 9.690 365 VAL B O 1
ATOM 11447 N N . LEU B 1 366 ? -25.953 -43.860 81.102 1.000 8.770 366 LEU B N 1
ATOM 11448 C CA . LEU B 1 366 ? -27.280 -43.520 80.538 1.000 9.140 366 LEU B CA 1
ATOM 11449 C C . LEU B 1 366 ? -28.268 -44.664 80.724 1.000 9.500 366 LEU B C 1
ATOM 11450 O O . LEU B 1 366 ? -29.455 -44.402 80.829 1.000 10.650 366 LEU B O 1
ATOM 11466 N N . ALA B 1 367 ? -27.772 -45.897 80.758 1.000 9.730 367 ALA B N 1
ATOM 11467 C CA . ALA B 1 367 ? -28.625 -47.098 80.949 1.000 9.980 367 ALA B CA 1
ATOM 11468 C C . ALA B 1 367 ? -28.988 -47.282 82.432 1.000 10.930 367 ALA B C 1
ATOM 11469 O O . ALA B 1 367 ? -29.740 -48.189 82.696 1.000 14.300 367 ALA B O 1
ATOM 11476 N N . GLY B 1 368 ? -28.405 -46.537 83.358 1.000 10.050 368 GLY B N 1
ATOM 11477 C CA . GLY B 1 368 ? -28.697 -46.626 84.805 1.000 10.350 368 GLY B CA 1
ATOM 11478 C C . GLY B 1 368 ? -27.950 -47.768 85.457 1.000 10.250 368 GLY B C 1
ATOM 11479 O O . GLY B 1 368 ? -28.354 -48.158 86.561 1.000 11.590 368 GLY B O 1
ATOM 11483 N N A VAL B 1 369 ? -26.789 -48.196 84.978 0.500 8.760 369 VAL B N 1
ATOM 11484 N N B VAL B 1 369 ? -26.982 -48.338 84.771 0.500 10.380 369 VAL B N 1
ATOM 11485 C CA A VAL B 1 369 ? -26.016 -49.304 85.622 0.500 8.670 369 VAL B CA 1
ATOM 11486 C CA B VAL B 1 369 ? -26.182 -49.497 85.239 0.500 11.320 369 VAL B CA 1
ATOM 11487 C C A VAL B 1 369 ? -24.682 -48.801 86.172 0.500 8.820 369 VAL B C 1
ATOM 11488 C C B VAL B 1 369 ? -25.145 -49.022 86.267 0.500 11.580 369 VAL B C 1
ATOM 11489 O O A VAL B 1 369 ? -23.926 -49.611 86.714 0.500 9.490 369 VAL B O 1
ATOM 11490 O O B VAL B 1 369 ? -24.798 -49.853 87.153 0.500 11.320 369 VAL B O 1
ATOM 11515 N N A MET B 1 370 ? -24.461 -47.506 86.143 0.500 8.570 370 MET B N 1
ATOM 11516 N N B MET B 1 370 ? -24.671 -47.768 86.181 0.500 10.820 370 MET B N 1
ATOM 11517 C CA A MET B 1 370 ? -23.230 -46.898 86.663 0.500 9.540 370 MET B CA 1
ATOM 11518 C CA B MET B 1 370 ? -23.665 -47.183 87.115 0.500 11.750 370 MET B CA 1
ATOM 11519 C C A MET B 1 370 ? -23.604 -45.480 87.050 0.500 9.440 370 MET B C 1
ATOM 11520 C C B MET B 1 370 ? -23.841 -45.663 87.210 0.500 10.570 370 MET B C 1
ATOM 11521 O O A MET B 1 370 ? -24.185 -44.785 86.258 0.500 9.280 370 MET B O 1
ATOM 11522 O O B MET B 1 370 ? -24.519 -45.120 86.312 0.500 10.770 370 MET B O 1
ATOM 11549 N N . THR B 1 371 ? -23.211 -45.027 88.213 1.000 10.010 371 THR B N 1
ATOM 11550 C CA . THR B 1 371 ? -23.341 -43.577 88.507 1.000 10.300 371 THR B CA 1
ATOM 11551 C C . THR B 1 371 ? -22.342 -42.776 87.709 1.000 10.810 371 THR B C 1
ATOM 11552 O O . THR B 1 371 ? -21.290 -43.285 87.314 1.000 10.450 371 THR B O 1
ATOM 11563 N N . PRO B 1 372 ? -22.593 -41.465 87.504 1.000 10.270 372 PRO B N 1
ATOM 11564 C CA . PRO B 1 372 ? -21.551 -40.620 86.923 1.000 10.910 372 PRO B CA 1
ATOM 11565 C C . PRO B 1 372 ? -20.204 -40.676 87.653 1.000 11.230 372 PRO B C 1
ATOM 11566 O O . PRO B 1 372 ? -19.115 -40.751 87.012 1.000 12.930 372 PRO B O 1
ATOM 11577 N N . GLU B 1 373 ? -20.211 -40.644 89.007 1.000 12.120 373 GLU B N 1
ATOM 11578 C CA . GLU B 1 373 ? -18.929 -40.657 89.780 1.000 12.840 373 GLU B CA 1
ATOM 11579 C C . GLU B 1 373 ? -18.202 -41.984 89.549 1.000 12.810 373 GLU B C 1
ATOM 11580 O O . GLU B 1 373 ? -16.995 -42.018 89.296 1.000 13.810 373 GLU B O 1
ATOM 11592 N N . ASP B 1 374 ? -18.901 -43.105 89.652 1.000 13.300 374 ASP B N 1
ATOM 11593 C CA . ASP B 1 374 ? -18.188 -44.405 89.498 1.000 14.970 374 ASP B CA 1
ATOM 11594 C C . ASP B 1 374 ? -17.703 -44.493 88.041 1.000 13.750 374 ASP B C 1
ATOM 11595 O O . ASP B 1 374 ? -16.627 -45.061 87.799 1.000 15.330 374 ASP B O 1
ATOM 11604 N N . GLY B 1 375 ? -18.516 -44.029 87.092 1.000 13.730 375 GLY B N 1
ATOM 11605 C CA . GLY B 1 375 ? -18.216 -44.034 85.648 1.000 12.440 375 GLY B CA 1
ATOM 11606 C C . GLY B 1 375 ? -16.934 -43.287 85.381 1.000 12.620 375 GLY B C 1
ATOM 11607 O O . GLY B 1 375 ? -16.011 -43.827 84.693 1.000 14.080 375 GLY B O 1
ATOM 11611 N N . ALA B 1 376 ? -16.780 -42.110 85.944 1.000 12.130 376 ALA B N 1
ATOM 11612 C CA . ALA B 1 376 ? -15.541 -41.359 85.734 1.000 12.140 376 ALA B CA 1
ATOM 11613 C C . ALA B 1 376 ? -14.340 -42.120 86.308 1.000 12.630 376 ALA B C 1
ATOM 11614 O O . ALA B 1 376 ? -13.253 -42.044 85.736 1.000 13.340 376 ALA B O 1
ATOM 11621 N N . LYS B 1 377 ? -14.471 -42.735 87.491 1.000 13.410 377 LYS B N 1
ATOM 11622 C CA . LYS B 1 377 ? -13.326 -43.485 88.068 1.000 14.950 377 LYS B CA 1
ATOM 11623 C C . LYS B 1 377 ? -12.978 -44.697 87.194 1.000 14.960 377 LYS B C 1
ATOM 11624 O O . LYS B 1 377 ? -11.792 -44.863 86.926 1.000 14.560 377 LYS B O 1
ATOM 11630 N N . GLN B 1 378 ? -13.953 -45.442 86.684 1.000 14.060 378 GLN B N 1
ATOM 11631 C CA . GLN B 1 378 ? -13.671 -46.608 85.806 1.000 16.050 378 GLN B CA 1
ATOM 11632 C C . GLN B 1 378 ? -13.004 -46.079 84.522 1.000 15.080 378 GLN B C 1
ATOM 11633 O O . GLN B 1 378 ? -12.071 -46.708 84.015 1.000 15.210 378 GLN B O 1
ATOM 11647 N N . MET B 1 379 ? -13.509 -44.982 83.950 1.000 13.180 379 MET B N 1
ATOM 11648 C CA . MET B 1 379 ? -12.999 -44.507 82.663 1.000 13.040 379 MET B CA 1
ATOM 11649 C C . MET B 1 379 ? -11.527 -44.113 82.886 1.000 13.130 379 MET B C 1
ATOM 11650 O O . MET B 1 379 ? -10.657 -44.447 82.065 1.000 12.400 379 MET B O 1
ATOM 11664 N N . GLU B 1 380 ? -11.205 -43.397 83.963 1.000 12.870 380 GLU B N 1
ATOM 11665 C CA . GLU B 1 380 ? -9.806 -42.931 84.167 1.000 14.370 380 GLU B CA 1
ATOM 11666 C C . GLU B 1 380 ? -8.895 -44.144 84.394 1.000 13.810 380 GLU B C 1
ATOM 11667 O O . GLU B 1 380 ? -7.799 -44.176 83.776 1.000 13.960 380 GLU B O 1
ATOM 11679 N N . SER B 1 381 ? -9.321 -45.131 85.172 1.000 13.820 381 SER B N 1
ATOM 11680 C CA . SER B 1 381 ? -8.426 -46.282 85.477 1.000 15.630 381 SER B CA 1
ATOM 11681 C C . SER B 1 381 ? -8.169 -47.052 84.177 1.000 15.460 381 SER B C 1
ATOM 11682 O O . SER B 1 381 ? -7.013 -47.451 83.898 1.000 15.530 381 SER B O 1
ATOM 11690 N N . ARG B 1 382 ? -9.193 -47.240 83.339 1.000 14.070 382 ARG B N 1
ATOM 11691 C CA . ARG B 1 382 ? -9.000 -48.024 82.094 1.000 14.150 382 ARG B CA 1
ATOM 11692 C C . ARG B 1 382 ? -8.177 -47.205 81.095 1.000 13.860 382 ARG B C 1
ATOM 11693 O O . ARG B 1 382 ? -7.318 -47.770 80.423 1.000 14.360 382 ARG B O 1
ATOM 11714 N N . LEU B 1 383 ? -8.409 -45.898 80.987 1.000 12.790 383 LEU B N 1
ATOM 11715 C CA . LEU B 1 383 ? -7.585 -45.055 80.070 1.000 13.470 383 LEU B CA 1
ATOM 11716 C C . LEU B 1 383 ? -6.113 -45.039 80.515 1.000 14.060 383 LEU B C 1
ATOM 11717 O O . LEU B 1 383 ? -5.249 -45.037 79.670 1.000 14.210 383 LEU B O 1
ATOM 11733 N N . ARG B 1 384 ? -5.879 -45.056 81.820 1.000 14.880 384 ARG B N 1
ATOM 11734 C CA . ARG B 1 384 ? -4.490 -45.005 82.344 1.000 16.900 384 ARG B CA 1
ATOM 11735 C C . ARG B 1 384 ? -3.734 -46.261 81.908 1.000 17.520 384 ARG B C 1
ATOM 11736 O O . ARG B 1 384 ? -2.562 -46.123 81.586 1.000 19.540 384 ARG B O 1
ATOM 11751 N N . ARG B 1 385 ? -4.407 -47.399 81.869 1.000 16.700 385 ARG B N 1
ATOM 11752 C CA . ARG B 1 385 ? -3.779 -48.672 81.424 1.000 18.110 385 ARG B CA 1
ATOM 11753 C C . ARG B 1 385 ? -3.453 -48.568 79.934 1.000 19.690 385 ARG B C 1
ATOM 11754 O O . ARG B 1 385 ? -2.380 -48.981 79.544 1.000 21.140 385 ARG B O 1
ATOM 11766 N N . VAL B 1 386 ? -4.368 -48.002 79.149 1.000 17.740 386 VAL B N 1
ATOM 11767 C CA . VAL B 1 386 ? -4.182 -47.939 77.674 1.000 20.510 386 VAL B CA 1
ATOM 11768 C C . VAL B 1 386 ? -3.070 -46.963 77.322 1.000 22.690 386 VAL B C 1
ATOM 11769 O O . VAL B 1 386 ? -2.338 -47.295 76.377 1.000 25.150 386 VAL B O 1
ATOM 11782 N N . LEU B 1 387 ? -2.941 -45.833 78.042 1.000 19.530 387 LEU B N 1
ATOM 11783 C CA . LEU B 1 387 ? -2.133 -44.637 77.686 1.000 20.620 387 LEU B CA 1
ATOM 11784 C C . LEU B 1 387 ? -0.971 -44.446 78.671 1.000 24.750 387 LEU B C 1
ATOM 11785 O O . LEU B 1 387 ? -0.314 -45.430 78.962 1.000 30.380 387 LEU B O 1
ATOM 11801 N N . MET C 1 1 ? 20.039 20.056 106.872 1.000 19.210 1 MET C N 1
ATOM 11802 C CA . MET C 1 1 ? 19.362 19.536 105.646 1.000 18.880 1 MET C CA 1
ATOM 11803 C C . MET C 1 1 ? 19.668 20.475 104.487 1.000 17.350 1 MET C C 1
ATOM 11804 O O . MET C 1 1 ? 19.316 21.661 104.582 1.000 16.710 1 MET C O 1
ATOM 11820 N N . ASP C 1 2 ? 20.324 19.975 103.439 1.000 17.070 2 ASP C N 1
ATOM 11821 C CA . ASP C 1 2 ? 20.547 20.729 102.190 1.000 15.240 2 ASP C CA 1
ATOM 11822 C C . ASP C 1 2 ? 20.370 19.707 101.064 1.000 15.260 2 ASP C C 1
ATOM 11823 O O . ASP C 1 2 ? 21.166 18.725 100.999 1.000 17.200 2 ASP C O 1
ATOM 11832 N N . ALA C 1 3 ? 19.346 19.855 100.237 1.000 11.650 3 ALA C N 1
ATOM 11833 C CA . ALA C 1 3 ? 19.139 18.971 99.072 1.000 11.510 3 ALA C CA 1
ATOM 11834 C C . ALA C 1 3 ? 18.560 19.808 97.940 1.000 10.260 3 ALA C C 1
ATOM 11835 O O . ALA C 1 3 ? 17.694 20.627 98.180 1.000 11.440 3 ALA C O 1
ATOM 11842 N N . GLU C 1 4 ? 19.054 19.616 96.740 1.000 9.940 4 GLU C N 1
ATOM 11843 C CA . GLU C 1 4 ? 18.466 20.192 95.515 1.000 10.070 4 GLU C CA 1
ATOM 11844 C C . GLU C 1 4 ? 18.064 19.013 94.665 1.000 9.150 4 GLU C C 1
ATOM 11845 O O . GLU C 1 4 ? 18.962 18.307 94.139 1.000 9.650 4 GLU C O 1
ATOM 11857 N N . LEU C 1 5 ? 16.798 18.785 94.546 1.000 8.600 5 LEU C N 1
ATOM 11858 C CA . LEU C 1 5 ? 16.270 17.585 93.849 1.000 8.040 5 LEU C CA 1
ATOM 11859 C C . LEU C 1 5 ? 15.846 18.016 92.443 1.000 8.450 5 LEU C C 1
ATOM 11860 O O . LEU C 1 5 ? 15.072 18.970 92.318 1.000 9.140 5 LEU C O 1
ATOM 11876 N N . LYS C 1 6 ? 16.329 17.331 91.419 1.000 8.250 6 LYS C N 1
ATOM 11877 C CA . LYS C 1 6 ? 15.915 17.583 90.036 1.000 8.190 6 LYS C CA 1
ATOM 11878 C C . LYS C 1 6 ? 14.876 16.545 89.667 1.000 7.610 6 LYS C C 1
ATOM 11879 O O . LYS C 1 6 ? 15.112 15.325 89.828 1.000 7.550 6 LYS C O 1
ATOM 11898 N N . ILE C 1 7 ? 13.761 17.032 89.145 1.000 6.970 7 ILE C N 1
ATOM 11899 C CA . ILE C 1 7 ? 12.632 16.162 88.735 1.000 7.090 7 ILE C CA 1
ATOM 11900 C C . ILE C 1 7 ? 12.365 16.381 87.236 1.000 7.620 7 ILE C C 1
ATOM 11901 O O . ILE C 1 7 ? 12.202 17.536 86.798 1.000 8.040 7 ILE C O 1
ATOM 11917 N N . PHE C 1 8 ? 12.244 15.259 86.528 1.000 7.730 8 PHE C N 1
ATOM 11918 C CA . PHE C 1 8 ? 11.907 15.292 85.084 1.000 7.900 8 PHE C CA 1
ATOM 11919 C C . PHE C 1 8 ? 10.396 15.216 84.941 1.000 8.090 8 PHE C C 1
ATOM 11920 O O . PHE C 1 8 ? 9.778 14.217 85.282 1.000 9.570 8 PHE C O 1
ATOM 11937 N N . VAL C 1 9 ? 9.817 16.306 84.478 1.000 8.380 9 VAL C N 1
ATOM 11938 C CA . VAL C 1 9 ? 8.391 16.410 84.083 1.000 9.620 9 VAL C CA 1
ATOM 11939 C C . VAL C 1 9 ? 8.362 17.080 82.709 1.000 9.710 9 VAL C C 1
ATOM 11940 O O . VAL C 1 9 ? 8.687 18.269 82.638 1.000 10.140 9 VAL C O 1
ATOM 11953 N N . SER C 1 10 ? 7.977 16.362 81.680 1.000 11.080 10 SER C N 1
ATOM 11954 C CA . SER C 1 10 ? 7.989 16.894 80.295 1.000 12.420 10 SER C CA 1
ATOM 11955 C C . SER C 1 10 ? 6.889 17.948 80.146 1.000 11.540 10 SER C C 1
ATOM 11956 O O . SER C 1 10 ? 5.904 18.030 80.919 1.000 11.410 10 SER C O 1
ATOM 11964 N N . SER C 1 11 ? 7.012 18.724 79.060 1.000 12.330 11 SER C N 1
ATOM 11965 C CA . SER C 1 11 ? 6.090 19.844 78.771 1.000 12.920 11 SER C CA 1
ATOM 11966 C C . SER C 1 11 ? 4.668 19.368 78.495 1.000 12.540 11 SER C C 1
ATOM 11967 O O . SER C 1 11 ? 3.806 20.217 78.562 1.000 15.950 11 SER C O 1
ATOM 11975 N N . GLN C 1 12 ? 4.461 18.081 78.237 1.000 13.310 12 GLN C N 1
ATOM 11976 C CA . GLN C 1 12 ? 3.133 17.483 77.979 1.000 15.120 12 GLN C CA 1
ATOM 11977 C C . GLN C 1 12 ? 2.317 17.314 79.263 1.000 12.900 12 GLN C C 1
ATOM 11978 O O . GLN C 1 12 ? 1.107 17.015 79.168 1.000 14.620 12 GLN C O 1
ATOM 11992 N N . HIS C 1 13 ? 2.978 17.417 80.450 1.000 12.170 13 HIS C N 1
ATOM 11993 C CA . HIS C 1 13 ? 2.354 16.898 81.690 1.000 12.290 13 HIS C CA 1
ATOM 11994 C C . HIS C 1 13 ? 2.103 18.020 82.689 1.000 11.240 13 HIS C C 1
ATOM 11995 O O . HIS C 1 13 ? 2.131 17.764 83.891 1.000 10.650 13 HIS C O 1
ATOM 12010 N N . GLN C 1 14 ? 1.901 19.245 82.178 1.000 10.420 14 GLN C N 1
ATOM 12011 C CA . GLN C 1 14 ? 1.515 20.437 82.975 1.000 9.940 14 GLN C CA 1
ATOM 12012 C C . GLN C 1 14 ? 2.512 20.674 84.106 1.000 8.800 14 GLN C C 1
ATOM 12013 O O . GLN C 1 14 ? 2.165 20.802 85.276 1.000 9.130 14 GLN C O 1
ATOM 12027 N N . PRO C 1 15 ? 3.800 20.766 83.771 1.000 8.270 15 PRO C N 1
ATOM 12028 C CA . PRO C 1 15 ? 4.800 21.040 84.798 1.000 8.430 15 PRO C CA 1
ATOM 12029 C C . PRO C 1 15 ? 4.520 22.376 85.508 1.000 8.990 15 PRO C C 1
ATOM 12030 O O . PRO C 1 15 ? 4.960 22.546 86.667 1.000 8.990 15 PRO C O 1
ATOM 12041 N N . ASP C 1 16 ? 3.845 23.300 84.861 1.000 8.670 16 ASP C N 1
ATOM 12042 C CA . ASP C 1 16 ? 3.415 24.576 85.516 1.000 9.340 16 ASP C CA 1
ATOM 12043 C C . ASP C 1 16 ? 2.541 24.326 86.763 1.000 8.910 16 ASP C C 1
ATOM 12044 O O . ASP C 1 16 ? 2.582 25.100 87.742 1.000 9.660 16 ASP C O 1
ATOM 12053 N N . ILE C 1 17 ? 1.735 23.279 86.737 1.000 8.600 17 ILE C N 1
ATOM 12054 C CA . ILE C 1 17 ? 0.847 22.992 87.884 1.000 8.760 17 ILE C CA 1
ATOM 12055 C C . ILE C 1 17 ? 1.625 22.168 88.896 1.000 8.540 17 ILE C C 1
ATOM 12056 O O . ILE C 1 17 ? 1.514 22.426 90.123 1.000 8.330 17 ILE C O 1
ATOM 12072 N N . TRP C 1 18 ? 2.422 21.167 88.467 1.000 7.890 18 TRP C N 1
ATOM 12073 C CA . TRP C 1 18 ? 3.273 20.435 89.416 1.000 7.890 18 TRP C CA 1
A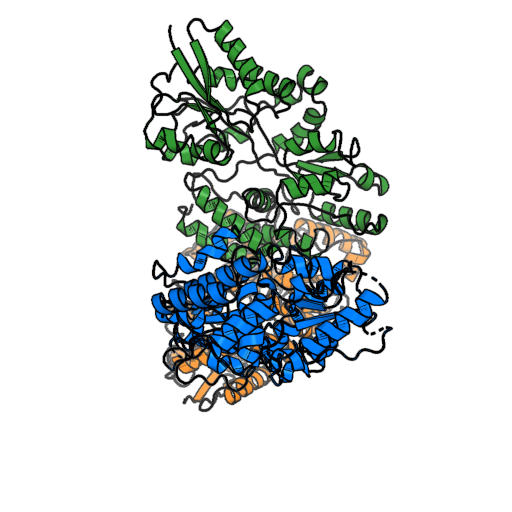TOM 12074 C C . TRP C 1 18 ? 4.169 21.436 90.158 1.000 8.190 18 TRP C C 1
ATOM 12075 O O . TRP C 1 18 ? 4.425 21.227 91.362 1.000 8.190 18 TRP C O 1
ATOM 12096 N N . ARG C 1 19 ? 4.576 22.518 89.518 1.000 7.830 19 ARG C N 1
ATOM 12097 C CA . ARG C 1 19 ? 5.466 23.546 90.119 1.000 7.710 19 ARG C CA 1
ATOM 12098 C C . ARG C 1 19 ? 4.770 24.128 91.359 1.000 8.520 19 ARG C C 1
ATOM 12099 O O . ARG C 1 19 ? 5.454 24.395 92.363 1.000 8.020 19 ARG C O 1
ATOM 12120 N N . LYS C 1 20 ? 3.476 24.319 91.334 1.000 8.220 20 LYS C N 1
ATOM 12121 C CA . LYS C 1 20 ? 2.731 24.897 92.480 1.000 8.920 20 LYS C CA 1
ATOM 12122 C C . LYS C 1 20 ? 2.735 23.880 93.625 1.000 8.730 20 LYS C C 1
ATOM 12123 O O . LYS C 1 20 ? 2.998 24.285 94.781 1.000 9.370 20 LYS C O 1
ATOM 12142 N N . ALA C 1 21 ? 2.563 22.583 93.375 1.000 8.870 21 ALA C N 1
ATOM 12143 C CA . ALA C 1 21 ? 2.682 21.563 94.432 1.000 7.800 21 ALA C CA 1
ATOM 12144 C C . ALA C 1 21 ? 4.109 21.544 94.998 1.000 8.070 21 ALA C C 1
ATOM 12145 O O . ALA C 1 21 ? 4.310 21.368 96.211 1.000 8.830 21 ALA C O 1
ATOM 12152 N N . LEU C 1 22 ? 5.101 21.626 94.134 1.000 7.970 22 LEU C N 1
ATOM 12153 C CA . LEU C 1 22 ? 6.527 21.624 94.564 1.000 7.270 22 LEU C CA 1
ATOM 12154 C C . LEU C 1 22 ? 6.824 22.862 95.437 1.000 8.130 22 LEU C C 1
ATOM 12155 O O . LEU C 1 22 ? 7.552 22.738 96.434 1.000 8.320 22 LEU C O 1
ATOM 12171 N N . ASP C 1 23 ? 6.244 24.017 95.091 1.000 8.210 23 ASP C N 1
ATOM 12172 C CA . ASP C 1 23 ? 6.473 25.226 95.919 1.000 8.660 23 ASP C CA 1
ATOM 12173 C C . ASP C 1 23 ? 5.927 24.943 97.316 1.000 9.150 23 ASP C C 1
ATOM 12174 O O . ASP C 1 23 ? 6.572 25.378 98.307 1.000 8.940 23 ASP C O 1
ATOM 12183 N N . GLN C 1 24 ? 4.762 24.310 97.440 1.000 8.710 24 GLN C N 1
ATOM 12184 C CA . GLN C 1 24 ? 4.194 24.011 98.781 1.000 9.830 24 GLN C CA 1
ATOM 12185 C C . GLN C 1 24 ? 5.125 23.059 99.510 1.000 9.130 24 GLN C C 1
ATOM 12186 O O . GLN C 1 24 ? 5.311 23.190 100.764 1.000 9.440 24 GLN C O 1
ATOM 12200 N N . TYR C 1 25 ? 5.734 22.070 98.855 1.000 8.400 25 TYR C N 1
ATOM 12201 C CA . TYR C 1 25 ? 6.663 21.130 99.480 1.000 8.340 25 TYR C CA 1
ATOM 12202 C C . TYR C 1 25 ? 7.883 21.887 99.996 1.000 8.340 25 TYR C C 1
ATOM 12203 O O . TYR C 1 25 ? 8.319 21.681 101.170 1.000 7.900 25 TYR C O 1
ATOM 12221 N N . GLU C 1 26 ? 8.487 22.745 99.185 1.000 8.340 26 GLU C N 1
ATOM 12222 C CA . GLU C 1 26 ? 9.673 23.493 99.649 1.000 8.670 26 GLU C CA 1
ATOM 12223 C C . GLU C 1 26 ? 9.313 24.331 100.858 1.000 8.670 26 GLU C C 1
ATOM 12224 O O . GLU C 1 26 ? 10.173 24.444 101.784 1.000 8.580 26 GLU C O 1
ATOM 12236 N N . ALA C 1 27 ? 8.123 24.923 100.874 1.000 8.260 27 ALA C N 1
ATOM 12237 C CA . ALA C 1 27 ? 7.764 25.849 101.971 1.000 9.160 27 ALA C CA 1
ATOM 12238 C C . ALA C 1 27 ? 7.617 25.133 103.317 1.000 8.590 27 ALA C C 1
ATOM 12239 O O . ALA C 1 27 ? 7.863 25.792 104.363 1.000 9.110 27 ALA C O 1
ATOM 12246 N N . LYS C 1 28 ? 7.362 23.834 103.311 1.000 8.480 28 LYS C N 1
ATOM 12247 C CA . LYS C 1 28 ? 7.167 23.049 104.556 1.000 9.930 28 LYS C CA 1
ATOM 12248 C C . LYS C 1 28 ? 8.344 22.102 104.767 1.000 9.310 28 LYS C C 1
ATOM 12249 O O . LYS C 1 28 ? 8.337 21.366 105.754 1.000 11.210 28 LYS C O 1
ATOM 12268 N N . THR C 1 29 ? 9.358 22.097 103.913 1.000 8.640 29 THR C N 1
ATOM 12269 C CA . THR C 1 29 ? 10.456 21.131 103.985 1.000 8.960 29 THR C CA 1
ATOM 12270 C C . THR C 1 29 ? 11.757 21.935 103.940 1.000 8.870 29 THR C C 1
ATOM 12271 O O . THR C 1 29 ? 12.388 22.150 102.902 1.000 10.450 29 THR C O 1
ATOM 12282 N N . PRO C 1 30 ? 12.220 22.407 105.127 1.000 10.800 30 PRO C N 1
ATOM 12283 C CA . PRO C 1 30 ? 13.368 23.280 105.222 1.000 11.210 30 PRO C CA 1
ATOM 12284 C C . PRO C 1 30 ? 14.612 22.707 104.555 1.000 9.370 30 PRO C C 1
ATOM 12285 O O . PRO C 1 30 ? 14.924 21.564 104.737 1.000 11.120 30 PRO C O 1
ATOM 12296 N N . GLY C 1 31 ? 15.290 23.494 103.734 1.000 9.780 31 GLY C N 1
ATOM 12297 C CA . GLY C 1 31 ? 16.569 23.094 103.117 1.000 9.940 31 GLY C CA 1
ATOM 12298 C C . GLY C 1 31 ? 16.423 22.247 101.867 1.000 10.330 31 GLY C C 1
ATOM 12299 O O . GLY C 1 31 ? 17.473 21.940 101.269 1.000 11.170 31 GLY C O 1
ATOM 12303 N N . VAL C 1 32 ? 15.212 21.935 101.453 1.000 9.340 32 VAL C N 1
ATOM 12304 C CA . VAL C 1 32 ? 14.957 21.130 100.228 1.000 9.140 32 VAL C CA 1
ATOM 12305 C C . VAL C 1 32 ? 14.426 22.011 99.110 1.000 8.530 32 VAL C C 1
ATOM 12306 O O . VAL C 1 32 ? 13.368 22.603 99.254 1.000 9.990 32 VAL C O 1
ATOM 12319 N N . LYS C 1 33 ? 15.185 22.129 98.018 1.000 8.630 33 LYS C N 1
ATOM 12320 C CA . LYS C 1 33 ? 14.809 22.825 96.751 1.000 8.790 33 LYS C CA 1
ATOM 12321 C C . LYS C 1 33 ? 14.508 21.775 95.688 1.000 8.240 33 LYS C C 1
ATOM 12322 O O . LYS C 1 33 ? 15.245 20.774 95.636 1.000 9.820 33 LYS C O 1
ATOM 12341 N N . VAL C 1 34 ? 13.504 22.044 94.873 1.000 7.740 34 VAL C N 1
ATOM 12342 C CA . VAL C 1 34 ? 13.149 21.144 93.758 1.000 7.820 34 VAL C CA 1
ATOM 12343 C C . VAL C 1 34 ? 13.212 21.951 92.484 1.000 7.630 34 VAL C C 1
ATOM 12344 O O . VAL C 1 34 ? 12.661 23.061 92.443 1.000 8.450 34 VAL C O 1
ATOM 12357 N N . VAL C 1 35 ? 13.870 21.423 91.476 1.000 7.880 35 VAL C N 1
ATOM 12358 C CA . VAL C 1 35 ? 13.996 22.051 90.166 1.000 8.310 35 VAL C CA 1
ATOM 12359 C C . VAL C 1 35 ? 13.335 21.148 89.127 1.000 7.120 35 VAL C C 1
ATOM 12360 O O . VAL C 1 35 ? 13.718 19.958 89.040 1.000 7.990 35 VAL C O 1
ATOM 12373 N N . ILE C 1 36 ? 12.471 21.692 88.294 1.000 7.590 36 ILE C N 1
ATOM 12374 C CA . ILE C 1 36 ? 11.885 20.942 87.162 1.000 7.790 36 ILE C CA 1
ATOM 12375 C C . ILE C 1 36 ? 12.781 20.982 85.935 1.000 8.080 36 ILE C C 1
ATOM 12376 O O . ILE C 1 36 ? 13.170 22.062 85.519 1.000 10.660 36 ILE C O 1
ATOM 12392 N N . GLU C 1 37 ? 13.065 19.809 85.414 1.000 8.090 37 GLU C N 1
ATOM 12393 C CA . GLU C 1 37 ? 13.726 19.663 84.105 1.000 8.670 37 GLU C CA 1
ATOM 12394 C C . GLU C 1 37 ? 12.670 19.137 83.149 1.000 8.890 37 GLU C C 1
ATOM 12395 O O . GLU C 1 37 ? 12.124 18.030 83.366 1.000 9.390 37 GLU C O 1
ATOM 12407 N N . THR C 1 38 ? 12.338 19.870 82.071 1.000 9.690 38 THR C N 1
ATOM 12408 C CA . THR C 1 38 ? 11.328 19.413 81.120 1.000 10.100 38 THR C CA 1
ATOM 12409 C C . THR C 1 38 ? 11.987 18.580 79.996 1.000 9.080 38 THR C C 1
ATOM 12410 O O . THR C 1 38 ? 11.223 17.947 79.308 1.000 10.720 38 THR C O 1
ATOM 12421 N N . GLY C 1 39 ? 13.305 18.553 79.892 1.000 10.180 39 GLY C N 1
ATOM 12422 C CA . GLY C 1 39 ? 14.044 17.555 79.071 1.000 10.970 39 GLY C CA 1
ATOM 12423 C C . GLY C 1 39 ? 14.618 18.118 77.771 1.000 12.880 39 GLY C C 1
ATOM 12424 O O . GLY C 1 39 ? 15.177 17.292 76.993 1.000 14.100 39 GLY C O 1
ATOM 12428 N N . GLY C 1 40 ? 14.460 19.402 77.498 1.000 11.970 40 GLY C N 1
ATOM 12429 C CA . GLY C 1 40 ? 15.033 20.033 76.279 1.000 11.910 40 GLY C CA 1
ATOM 12430 C C . GLY C 1 40 ? 13.992 20.776 75.448 1.000 12.400 40 GLY C C 1
ATOM 12431 O O . GLY C 1 40 ? 12.773 20.818 75.725 1.000 13.760 40 GLY C O 1
ATOM 12435 N N . ASN C 1 41 ? 14.476 21.346 74.342 1.000 12.970 41 ASN C N 1
ATOM 12436 C CA . ASN C 1 41 ? 13.703 22.423 73.674 1.000 15.430 41 ASN C CA 1
ATOM 12437 C C . ASN C 1 41 ? 12.678 21.866 72.709 1.000 17.730 41 ASN C C 1
ATOM 12438 O O . ASN C 1 41 ? 11.775 22.619 72.281 1.000 25.090 41 ASN C O 1
ATOM 12449 N N . THR C 1 42 ? 12.869 20.638 72.273 1.000 17.050 42 THR C N 1
ATOM 12450 C CA . THR C 1 42 ? 11.958 20.027 71.295 1.000 19.150 42 THR C CA 1
ATOM 12451 C C . THR C 1 42 ? 11.300 18.810 71.920 1.000 19.370 42 THR C C 1
ATOM 12452 O O . THR C 1 42 ? 11.872 18.217 72.872 1.000 16.860 42 THR C O 1
ATOM 12463 N N . SER C 1 43 ? 10.150 18.421 71.390 1.000 20.280 43 SER C N 1
ATOM 12464 C CA . SER C 1 43 ? 9.481 17.149 71.737 1.000 23.900 43 SER C CA 1
ATOM 12465 C C . SER C 1 43 ? 10.504 16.016 71.609 1.000 22.980 43 SER C C 1
ATOM 12466 O O . SER C 1 43 ? 10.580 15.171 72.540 1.000 21.560 43 SER C O 1
ATOM 12474 N N . GLU C 1 44 ? 11.338 15.994 70.565 1.000 23.710 44 GLU C N 1
ATOM 12475 C CA . GLU C 1 44 ? 12.305 14.878 70.344 1.000 26.070 44 GLU C CA 1
ATOM 12476 C C . GLU C 1 44 ? 13.397 14.886 71.427 1.000 24.330 44 GLU C C 1
ATOM 12477 O O . GLU C 1 44 ? 13.831 13.814 71.908 1.000 23.150 44 GLU C O 1
ATOM 12483 N N . MET C 1 45 ? 13.908 16.042 71.802 1.000 22.800 45 MET C N 1
ATOM 12484 C CA . MET C 1 45 ? 14.915 16.079 72.888 1.000 20.350 45 MET C CA 1
ATOM 12485 C C . MET C 1 45 ? 14.301 15.580 74.213 1.000 17.870 45 MET C C 1
ATOM 12486 O O . MET C 1 45 ? 14.986 14.843 74.909 1.000 16.170 45 MET C O 1
ATOM 12500 N N . GLN C 1 46 ? 13.065 15.994 74.520 1.000 16.300 46 GLN C N 1
ATOM 12501 C CA . GLN C 1 46 ? 12.408 15.605 75.804 1.000 15.010 46 GLN C CA 1
ATOM 12502 C C . GLN C 1 46 ? 12.341 14.082 75.776 1.000 16.070 46 GLN C C 1
ATOM 12503 O O . GLN C 1 46 ? 12.578 13.467 76.822 1.000 16.380 46 GLN C O 1
ATOM 12517 N N . ALA C 1 47 ? 12.059 13.482 74.616 1.000 16.670 47 ALA C N 1
ATOM 12518 C CA . ALA C 1 47 ? 11.936 12.012 74.434 1.000 16.800 47 ALA C CA 1
ATOM 12519 C C . ALA C 1 47 ? 13.283 11.312 74.553 1.000 16.440 47 ALA C C 1
ATOM 12520 O O . ALA C 1 47 ? 13.281 10.092 74.775 1.000 22.100 47 ALA C O 1
ATOM 12527 N N . GLN C 1 48 ? 14.399 12.008 74.499 1.000 18.680 48 GLN C N 1
ATOM 12528 C CA . GLN C 1 48 ? 15.710 11.337 74.652 1.000 19.230 48 GLN C CA 1
ATOM 12529 C C . GLN C 1 48 ? 16.384 11.678 76.001 1.000 15.650 48 GLN C C 1
ATOM 12530 O O . GLN C 1 48 ? 17.425 11.119 76.293 1.000 17.650 48 GLN C O 1
ATOM 12543 N N . TYR C 1 49 ? 15.754 12.515 76.817 1.000 14.630 49 TYR C N 1
ATOM 12544 C CA . TYR C 1 49 ? 16.409 13.052 78.026 1.000 12.970 49 TYR C CA 1
ATOM 12545 C C . TYR C 1 49 ? 16.801 11.900 78.986 1.000 11.500 49 TYR C C 1
ATOM 12546 O O . TYR C 1 49 ? 17.919 11.858 79.526 1.000 12.340 49 TYR C O 1
ATOM 12564 N N A LEU C 1 50 ? 15.844 11.053 79.268 0.500 12.920 50 LEU C N 1
ATOM 12565 N N B LEU C 1 50 ? 15.849 11.048 79.331 0.500 12.530 50 LEU C N 1
ATOM 12566 C CA A LEU C 1 50 ? 16.003 10.069 80.364 0.500 13.690 50 LEU C CA 1
ATOM 12567 C CA B LEU C 1 50 ? 16.084 10.043 80.414 0.500 12.740 50 LEU C CA 1
ATOM 12568 C C A LEU C 1 50 ? 17.045 9.022 79.931 0.500 15.050 50 LEU C C 1
ATOM 12569 C C B LEU C 1 50 ? 17.160 9.071 79.915 0.500 14.110 50 LEU C C 1
ATOM 12570 O O A LEU C 1 50 ? 17.906 8.648 80.732 0.500 15.610 50 LEU C O 1
ATOM 12571 O O B LEU C 1 50 ? 18.123 8.752 80.655 0.500 12.800 50 LEU C O 1
ATOM 12602 N N . ASN C 1 51 ? 17.071 8.704 78.638 1.000 16.000 51 ASN C N 1
ATOM 12603 C CA . ASN C 1 51 ? 18.052 7.751 78.069 1.000 18.080 51 ASN C CA 1
ATOM 12604 C C . ASN C 1 51 ? 19.448 8.381 78.151 1.000 16.670 51 ASN C C 1
ATOM 12605 O O . ASN C 1 51 ? 20.434 7.731 78.468 1.000 18.620 51 ASN C O 1
ATOM 12616 N N . THR C 1 52 ? 19.534 9.690 77.914 1.000 16.240 52 THR C N 1
ATOM 12617 C CA . THR C 1 52 ? 20.772 10.493 78.020 1.000 17.090 52 THR C CA 1
ATOM 12618 C C . THR C 1 52 ? 21.319 10.479 79.451 1.000 17.890 52 THR C C 1
ATOM 12619 O O . THR C 1 52 ? 22.481 10.178 79.636 1.000 18.300 52 THR C O 1
ATOM 12630 N N . VAL C 1 53 ? 20.503 10.738 80.482 1.000 14.260 53 VAL C N 1
ATOM 12631 C CA . VAL C 1 53 ? 20.963 10.733 81.906 1.000 13.970 53 VAL C CA 1
ATOM 12632 C C . VAL C 1 53 ? 21.490 9.341 82.244 1.000 11.970 53 VAL C C 1
ATOM 12633 O O . VAL C 1 53 ? 22.566 9.188 82.823 1.000 14.350 53 VAL C O 1
ATOM 12646 N N . MET C 1 54 ? 20.710 8.384 81.913 1.000 12.090 54 MET C N 1
ATOM 12647 C CA . MET C 1 54 ? 20.970 6.997 82.349 1.000 13.890 54 MET C CA 1
ATOM 12648 C C . MET C 1 54 ? 22.185 6.397 81.615 1.000 13.770 54 MET C C 1
ATOM 12649 O O . MET C 1 54 ? 22.939 5.701 82.281 1.000 14.830 54 MET C O 1
ATOM 12663 N N . SER C 1 55 ? 22.376 6.685 80.330 1.000 13.650 55 SER C N 1
ATOM 12664 C CA . SER C 1 55 ? 23.571 6.207 79.600 1.000 13.910 55 SER C CA 1
ATOM 12665 C C . SER C 1 55 ? 24.826 6.700 80.310 1.000 15.130 55 SER C C 1
ATOM 12666 O O . SER C 1 55 ? 25.811 5.943 80.399 1.000 17.290 55 SER C O 1
ATOM 12674 N N . ALA C 1 56 ? 24.795 7.953 80.766 1.000 15.730 56 ALA C N 1
ATOM 12675 C CA . ALA C 1 56 ? 25.908 8.618 81.482 1.000 16.820 56 ALA C CA 1
ATOM 12676 C C . ALA C 1 56 ? 25.946 8.209 82.960 1.000 16.210 56 ALA C C 1
ATOM 12677 O O . ALA C 1 56 ? 26.893 8.627 83.651 1.000 17.590 56 ALA C O 1
ATOM 12684 N N . LYS C 1 57 ? 24.926 7.518 83.491 1.000 17.050 57 LYS C N 1
ATOM 12685 C CA . LYS C 1 57 ? 24.764 7.269 84.960 1.000 19.100 57 LYS C CA 1
ATOM 12686 C C . LYS C 1 57 ? 24.880 8.618 85.684 1.000 14.890 57 LYS C C 1
ATOM 12687 O O . LYS C 1 57 ? 25.559 8.729 86.714 1.000 17.200 57 LYS C O 1
ATOM 12706 N N . ASP C 1 58 ? 24.264 9.621 85.097 1.000 17.600 58 ASP C N 1
ATOM 12707 C CA . ASP C 1 58 ? 24.304 11.024 85.580 1.000 15.710 58 ASP C CA 1
ATOM 12708 C C . ASP C 1 58 ? 23.495 11.109 86.874 1.000 13.740 58 ASP C C 1
ATOM 12709 O O . ASP C 1 58 ? 22.229 11.007 86.816 1.000 16.180 58 ASP C O 1
ATOM 12718 N N . SER C 1 59 ? 24.187 11.371 87.960 1.000 14.900 59 SER C N 1
ATOM 12719 C CA . SER C 1 59 ? 23.660 11.331 89.338 1.000 15.490 59 SER C CA 1
ATOM 12720 C C . SER C 1 59 ? 22.813 12.580 89.589 1.000 14.270 59 SER C C 1
ATOM 12721 O O . SER C 1 59 ? 22.220 12.607 90.653 1.000 15.860 59 SER C O 1
ATOM 12729 N N . SER C 1 60 ? 22.739 13.551 88.676 1.000 14.930 60 SER C N 1
ATOM 12730 C CA . SER C 1 60 ? 22.077 14.844 88.979 1.000 13.020 60 SER C CA 1
ATOM 12731 C C . SER C 1 60 ? 20.554 14.683 88.937 1.000 12.870 60 SER C C 1
ATOM 12732 O O . SER C 1 60 ? 19.867 15.510 89.527 1.000 13.240 60 SER C O 1
ATOM 12740 N N . LEU C 1 61 ? 20.010 13.671 88.284 1.000 10.360 61 LEU C N 1
ATOM 12741 C CA . LEU C 1 61 ? 18.534 13.476 88.224 1.000 10.360 61 LEU C CA 1
ATOM 12742 C C . LEU C 1 61 ? 18.106 12.728 89.476 1.000 9.520 61 LEU C C 1
ATOM 12743 O O . LEU C 1 61 ? 18.745 11.718 89.822 1.000 10.960 61 LEU C O 1
ATOM 12759 N N . ASP C 1 62 ? 17.066 13.219 90.151 1.000 8.090 62 ASP C N 1
ATOM 12760 C CA . ASP C 1 62 ? 16.601 12.543 91.388 1.000 8.470 62 ASP C CA 1
ATOM 12761 C C . ASP C 1 62 ? 15.287 11.808 91.151 1.000 7.960 62 ASP C C 1
ATOM 12762 O O . ASP C 1 62 ? 15.152 10.645 91.626 1.000 8.780 62 ASP C O 1
ATOM 12771 N N . VAL C 1 63 ? 14.320 12.460 90.516 1.000 7.410 63 VAL C N 1
ATOM 12772 C CA . VAL C 1 63 ? 12.933 11.959 90.348 1.000 7.880 63 VAL C CA 1
ATOM 12773 C C . VAL C 1 63 ? 12.565 12.075 88.882 1.000 7.980 63 VAL C C 1
ATOM 12774 O O . VAL C 1 63 ? 12.978 13.022 88.197 1.000 7.870 63 VAL C O 1
ATOM 12787 N N . LEU C 1 64 ? 11.819 11.087 88.397 1.000 7.480 64 LEU C N 1
ATOM 12788 C CA . LEU C 1 64 ? 11.379 11.075 86.975 1.000 7.930 64 LEU C CA 1
ATOM 12789 C C . LEU C 1 64 ? 9.907 10.687 86.880 1.000 7.650 64 LEU C C 1
ATOM 12790 O O . LEU C 1 64 ? 9.441 9.765 87.544 1.000 8.720 64 LEU C O 1
ATOM 12806 N N . MET C 1 65 ? 9.172 11.402 86.048 1.000 7.790 65 MET C N 1
ATOM 12807 C CA . MET C 1 65 ? 7.807 10.989 85.630 1.000 8.850 65 MET C CA 1
ATOM 12808 C C . MET C 1 65 ? 7.961 9.970 84.501 1.000 10.240 65 MET C C 1
ATOM 12809 O O . MET C 1 65 ? 8.881 10.145 83.611 1.000 14.430 65 MET C O 1
ATOM 12823 N N . LEU C 1 66 ? 7.241 8.863 84.521 1.000 8.720 66 LEU C N 1
ATOM 12824 C CA . LEU C 1 66 ? 7.391 7.755 83.555 1.000 8.660 66 LEU C CA 1
ATOM 12825 C C . LEU C 1 66 ? 6.022 7.214 83.202 1.000 7.660 66 LEU C C 1
ATOM 12826 O O . LEU C 1 66 ? 5.072 7.239 83.996 1.000 7.460 66 LEU C O 1
ATOM 12842 N N . ASP C 1 67 ? 5.898 6.760 81.980 1.000 7.520 67 ASP C N 1
ATOM 12843 C CA . ASP C 1 67 ? 4.612 6.218 81.483 1.000 7.610 67 ASP C CA 1
ATOM 12844 C C . ASP C 1 67 ? 4.281 4.914 82.236 1.000 7.750 67 ASP C C 1
ATOM 12845 O O . ASP C 1 67 ? 5.184 4.158 82.508 1.000 7.240 67 ASP C O 1
ATOM 12854 N N . VAL C 1 68 ? 2.999 4.691 82.498 1.000 8.180 68 VAL C N 1
ATOM 12855 C CA . VAL C 1 68 ? 2.481 3.460 83.154 1.000 8.710 68 VAL C CA 1
ATOM 12856 C C . VAL C 1 68 ? 2.989 2.202 82.432 1.000 8.540 68 VAL C C 1
ATOM 12857 O O . VAL C 1 68 ? 3.031 1.151 83.118 1.000 10.040 68 VAL C O 1
ATOM 12870 N N . ILE C 1 69 ? 3.361 2.267 81.141 1.000 8.100 69 ILE C N 1
ATOM 12871 C CA . ILE C 1 69 ? 3.862 1.033 80.437 1.000 9.170 69 ILE C CA 1
ATOM 12872 C C . ILE C 1 69 ? 5.310 0.727 80.722 1.000 8.750 69 ILE C C 1
ATOM 12873 O O . ILE C 1 69 ? 5.767 -0.392 80.361 1.000 9.040 69 ILE C O 1
ATOM 12889 N N . ARG C 1 70 ? 6.040 1.653 81.342 1.000 8.020 70 ARG C N 1
ATOM 12890 C CA . ARG C 1 70 ? 7.516 1.514 81.518 1.000 8.970 70 ARG C CA 1
ATOM 12891 C C . ARG C 1 70 ? 8.062 0.941 82.845 1.000 8.600 70 ARG C C 1
ATOM 12892 O O . ARG C 1 70 ? 9.249 0.663 82.864 1.000 8.970 70 ARG C O 1
ATOM 12913 N N . PRO C 1 71 ? 7.323 0.779 83.956 1.000 8.620 71 PRO C N 1
ATOM 12914 C CA . PRO C 1 71 ? 7.944 0.313 85.210 1.000 8.930 71 PRO C CA 1
ATOM 12915 C C . PRO C 1 71 ? 8.889 -0.891 85.042 1.000 9.730 71 PRO C C 1
ATOM 12916 O O . PRO C 1 71 ? 9.950 -0.845 85.532 1.000 10.120 71 PRO C O 1
ATOM 12927 N N . ALA C 1 72 ? 8.432 -1.927 84.344 1.000 9.170 72 ALA C N 1
ATOM 12928 C CA . ALA C 1 72 ? 9.265 -3.150 84.259 1.000 9.510 72 ALA C CA 1
ATOM 12929 C C . ALA C 1 72 ? 10.530 -2.864 83.472 1.000 10.390 72 ALA C C 1
ATOM 12930 O O . ALA C 1 72 ? 11.626 -3.327 83.854 1.000 11.350 72 ALA C O 1
ATOM 12937 N N . GLN C 1 73 ? 10.418 -2.241 82.321 1.000 9.380 73 GLN C N 1
ATOM 12938 C CA . GLN C 1 73 ? 11.580 -1.898 81.482 1.000 9.890 73 GLN C CA 1
ATOM 12939 C C . GLN C 1 73 ? 12.587 -1.089 82.318 1.000 10.150 73 GLN C C 1
ATOM 12940 O O . GLN C 1 73 ? 13.795 -1.394 82.334 1.000 11.200 73 GLN C O 1
ATOM 12954 N N . PHE C 1 74 ? 12.147 -0.039 82.973 1.000 9.700 74 PHE C N 1
ATOM 12955 C CA . PHE C 1 74 ? 13.050 0.871 83.704 1.000 10.010 74 PHE C CA 1
ATOM 12956 C C . PHE C 1 74 ? 13.694 0.134 84.862 1.000 11.500 74 PHE C C 1
ATOM 12957 O O . PHE C 1 74 ? 14.929 0.346 85.085 1.000 12.060 74 PHE C O 1
ATOM 12974 N N . ALA C 1 75 ? 12.952 -0.669 85.594 1.000 10.890 75 ALA C N 1
ATOM 12975 C CA . ALA C 1 75 ? 13.501 -1.429 86.745 1.000 11.930 75 ALA C CA 1
ATOM 12976 C C . ALA C 1 75 ? 14.589 -2.377 86.219 1.000 14.090 75 ALA C C 1
ATOM 12977 O O . ALA C 1 75 ? 15.719 -2.418 86.815 1.000 15.080 75 ALA C O 1
ATOM 12984 N N . THR C 1 76 ? 14.332 -3.109 85.139 1.000 14.270 76 THR C N 1
ATOM 12985 C CA . THR C 1 76 ? 15.305 -4.093 84.554 1.000 15.160 76 THR C CA 1
ATOM 12986 C C . THR C 1 76 ? 16.539 -3.373 83.991 1.000 15.360 76 THR C C 1
ATOM 12987 O O . THR C 1 76 ? 17.657 -3.955 84.044 1.000 16.130 76 THR C O 1
ATOM 12998 N N . ALA C 1 77 ? 16.401 -2.189 83.416 1.000 13.760 77 ALA C N 1
ATOM 12999 C CA . ALA C 1 77 ? 17.506 -1.384 82.855 1.000 13.760 77 ALA C CA 1
ATOM 13000 C C . ALA C 1 77 ? 18.391 -0.832 83.978 1.000 14.410 77 ALA C C 1
ATOM 13001 O O . ALA C 1 77 ? 19.465 -0.303 83.616 1.000 16.230 77 ALA C O 1
ATOM 13008 N N . GLY C 1 78 ? 17.979 -0.918 85.234 1.000 12.390 78 GLY C N 1
ATOM 13009 C CA . GLY C 1 78 ? 18.724 -0.373 86.394 1.000 12.440 78 GLY C CA 1
ATOM 13010 C C . GLY C 1 78 ? 18.484 1.127 86.533 1.000 12.130 78 GLY C C 1
ATOM 13011 O O . GLY C 1 78 ? 19.371 1.840 87.114 1.000 13.750 78 GLY C O 1
ATOM 13015 N N . TRP C 1 79 ? 17.372 1.673 86.035 1.000 10.450 79 TRP C N 1
ATOM 13016 C CA . TRP C 1 79 ? 17.120 3.137 86.020 1.000 10.900 79 TRP C CA 1
ATOM 13017 C C . TRP C 1 79 ? 16.471 3.574 87.317 1.000 10.280 79 TRP C C 1
ATOM 13018 O O . TRP C 1 79 ? 16.655 4.760 87.641 1.000 10.450 79 TRP C O 1
ATOM 13039 N N . THR C 1 80 ? 15.787 2.707 88.030 1.000 10.060 80 THR C N 1
ATOM 13040 C CA . THR C 1 80 ? 14.920 3.141 89.154 1.000 10.390 80 THR C CA 1
ATOM 13041 C C . THR C 1 80 ? 15.247 2.426 90.452 1.000 10.080 80 THR C C 1
ATOM 13042 O O . THR C 1 80 ? 15.672 1.242 90.438 1.000 12.150 80 THR C O 1
ATOM 13053 N N . SER C 1 81 ? 14.994 3.099 91.556 1.000 10.210 81 SER C N 1
ATOM 13054 C CA . SER C 1 81 ? 15.131 2.521 92.919 1.000 10.430 81 SER C CA 1
ATOM 13055 C C . SER C 1 81 ? 13.774 2.074 93.423 1.000 11.720 81 SER C C 1
ATOM 13056 O O . SER C 1 81 ? 12.834 2.898 93.437 1.000 12.330 81 SER C O 1
ATOM 13064 N N . ASP C 1 82 ? 13.644 0.859 93.906 1.000 10.450 82 ASP C N 1
ATOM 13065 C CA . ASP C 1 82 ? 12.320 0.360 94.334 1.000 13.080 82 ASP C CA 1
ATOM 13066 C C . ASP C 1 82 ? 11.867 1.031 95.622 1.000 12.340 82 ASP C C 1
ATOM 13067 O O . ASP C 1 82 ? 12.703 1.534 96.375 1.000 12.770 82 ASP C O 1
ATOM 13076 N N . PHE C 1 83 ? 10.576 1.067 95.836 1.000 12.590 83 PHE C N 1
ATOM 13077 C CA . PHE C 1 83 ? 9.950 1.466 97.128 1.000 13.930 83 PHE C CA 1
ATOM 13078 C C . PHE C 1 83 ? 9.850 0.226 98.036 1.000 16.630 83 PHE C C 1
ATOM 13079 O O . PHE C 1 83 ? 8.840 -0.449 97.921 1.000 17.200 83 PHE C O 1
ATOM 13096 N N . SER C 1 84 ? 10.881 0.002 98.872 1.000 18.240 84 SER C N 1
ATOM 13097 C CA . SER C 1 84 ? 11.071 -1.146 99.804 1.000 20.030 84 SER C CA 1
ATOM 13098 C C . SER C 1 84 ? 9.825 -1.308 100.679 1.000 20.500 84 SER C C 1
ATOM 13099 O O . SER C 1 84 ? 9.505 -0.361 101.376 1.000 20.340 84 SER C O 1
ATOM 13105 N N . GLY C 1 85 ? 9.168 -2.458 100.622 1.000 21.990 85 GLY C N 1
ATOM 13106 C CA . GLY C 1 85 ? 8.032 -2.808 101.507 1.000 23.350 85 GLY C CA 1
ATOM 13107 C C . GLY C 1 85 ? 6.765 -2.016 101.244 1.000 22.540 85 GLY C C 1
ATOM 13108 O O . GLY C 1 85 ? 5.812 -2.072 101.999 1.000 20.620 85 GLY C O 1
ATOM 13112 N N . LYS C 1 86 ? 6.734 -1.271 100.152 1.000 19.840 86 LYS C N 1
ATOM 13113 C CA . LYS C 1 86 ? 5.535 -0.488 99.807 1.000 17.580 86 LYS C CA 1
ATOM 13114 C C . LYS C 1 86 ? 4.467 -1.424 99.271 1.000 20.320 86 LYS C C 1
ATOM 13115 O O . LYS C 1 86 ? 4.823 -2.513 98.813 1.000 22.360 86 LYS C O 1
ATOM 13134 N N . ASP C 1 87 ? 3.237 -1.028 99.415 1.000 16.790 87 ASP C N 1
ATOM 13135 C CA . ASP C 1 87 ? 2.097 -1.661 98.736 1.000 16.070 87 ASP C CA 1
ATOM 13136 C C . ASP C 1 87 ? 1.213 -0.483 98.287 1.000 16.210 87 ASP C C 1
ATOM 13137 O O . ASP C 1 87 ? 1.305 0.559 98.934 1.000 14.680 87 ASP C O 1
ATOM 13146 N N A LEU C 1 88 ? 0.458 -0.778 97.290 0.500 16.990 88 LEU C N 1
ATOM 13147 N N B LEU C 1 88 ? 0.458 -0.752 97.298 0.500 24.200 88 LEU C N 1
ATOM 13148 C CA A LEU C 1 88 ? -0.412 0.280 96.738 0.500 15.390 88 LEU C CA 1
ATOM 13149 C CA B LEU C 1 88 ? -0.418 0.292 96.735 0.500 19.790 88 LEU C CA 1
ATOM 13150 C C A LEU C 1 88 ? -1.890 0.060 97.087 0.500 16.250 88 LEU C C 1
ATOM 13151 C C B LEU C 1 88 ? -1.894 0.060 97.086 0.500 18.120 88 LEU C C 1
ATOM 13152 O O A LEU C 1 88 ? -2.705 0.626 96.389 0.500 13.030 88 LEU C O 1
ATOM 13153 O O B LEU C 1 88 ? -2.710 0.626 96.390 0.500 14.410 88 LEU C O 1
ATOM 13184 N N . SER C 1 89 ? -2.181 -0.444 98.288 1.000 17.510 89 SER C N 1
ATOM 13185 C CA . SER C 1 89 ? -3.574 -0.729 98.729 1.000 17.980 89 SER C CA 1
ATOM 13186 C C . SER C 1 89 ? -4.487 0.495 98.796 1.000 16.460 89 SER C C 1
ATOM 13187 O O . SER C 1 89 ? -5.639 0.324 98.702 1.000 15.760 89 SER C O 1
ATOM 13195 N N . ALA C 1 90 ? -3.961 1.696 98.982 1.000 16.000 90 ALA C N 1
ATOM 13196 C CA . ALA C 1 90 ? -4.831 2.875 99.126 1.000 17.040 90 ALA C CA 1
ATOM 13197 C C . ALA C 1 90 ? -5.295 3.394 97.767 1.000 13.530 90 ALA C C 1
ATOM 13198 O O . ALA C 1 90 ? -6.237 4.057 97.716 1.000 15.030 90 ALA C O 1
ATOM 13205 N N . TYR C 1 91 ? -4.580 3.048 96.712 1.000 11.050 91 TYR C N 1
ATOM 13206 C CA . TYR C 1 91 ? -4.883 3.596 95.367 1.000 10.310 91 TYR C CA 1
ATOM 13207 C C . TYR C 1 91 ? -5.942 2.727 94.689 1.000 10.100 91 TYR C C 1
ATOM 13208 O O . TYR C 1 91 ? -6.236 1.678 95.182 1.000 11.200 91 TYR C O 1
ATOM 13226 N N . LEU C 1 92 ? -6.372 3.110 93.474 1.000 10.110 92 LEU C N 1
ATOM 13227 C CA . LEU C 1 92 ? -7.228 2.242 92.643 1.000 10.790 92 LEU C CA 1
ATOM 13228 C C . LEU C 1 92 ? -6.561 0.872 92.554 1.000 10.630 92 LEU C C 1
ATOM 13229 O O . LEU C 1 92 ? -5.345 0.740 92.397 1.000 10.080 92 LEU C O 1
ATOM 13245 N N . PRO C 1 93 ? -7.363 -0.199 92.618 1.000 11.790 93 PRO C N 1
ATOM 13246 C CA . PRO C 1 93 ? -6.824 -1.556 92.632 1.000 12.110 93 PRO C CA 1
ATOM 13247 C C . PRO C 1 93 ? -5.871 -1.899 91.491 1.000 10.950 93 PRO C C 1
ATOM 13248 O O . PRO C 1 93 ? -4.940 -2.666 91.726 1.000 12.370 93 PRO C O 1
ATOM 13259 N N . THR C 1 94 ? -6.090 -1.329 90.302 1.000 11.270 94 THR C N 1
ATOM 13260 C CA . THR C 1 94 ? -5.242 -1.626 89.125 1.000 11.920 94 THR C CA 1
ATOM 13261 C C . THR C 1 94 ? -3.776 -1.318 89.396 1.000 11.560 94 THR C C 1
ATOM 13262 O O . THR C 1 94 ? -2.885 -1.923 88.771 1.000 12.560 94 THR C O 1
ATOM 13273 N N . TYR C 1 95 ? -3.479 -0.340 90.250 1.000 10.060 95 TYR C N 1
ATOM 13274 C CA . TYR C 1 95 ? -2.060 0.065 90.446 1.000 9.990 95 TYR C CA 1
ATOM 13275 C C . TYR C 1 95 ? -1.164 -1.051 91.001 1.000 10.640 95 TYR C C 1
ATOM 13276 O O . TYR C 1 95 ? -0.031 -1.076 90.697 1.000 11.250 95 TYR C O 1
ATOM 13294 N N . ALA C 1 96 ? -1.727 -1.982 91.757 1.000 10.030 96 ALA C N 1
ATOM 13295 C CA . ALA C 1 96 ? -0.892 -3.081 92.272 1.000 11.930 96 ALA C CA 1
ATOM 13296 C C . ALA C 1 96 ? -0.338 -3.882 91.085 1.000 12.740 96 ALA C C 1
ATOM 13297 O O . ALA C 1 96 ? 0.798 -4.140 91.061 1.000 14.960 96 ALA C O 1
ATOM 13304 N N . GLU C 1 97 ? -1.163 -4.188 90.104 1.000 13.130 97 GLU C N 1
ATOM 13305 C CA . GLU C 1 97 ? -0.702 -4.958 88.930 1.000 15.640 97 GLU C CA 1
ATOM 13306 C C . GLU C 1 97 ? 0.243 -4.082 88.090 1.000 14.490 97 GLU C C 1
ATOM 13307 O O . GLU C 1 97 ? 1.265 -4.533 87.644 1.000 17.860 97 GLU C O 1
ATOM 13319 N N . ALA C 1 98 ? -0.052 -2.808 87.912 1.000 11.500 98 ALA C N 1
ATOM 13320 C CA . ALA C 1 98 ? 0.757 -1.977 86.967 1.000 11.910 98 ALA C CA 1
ATOM 13321 C C . ALA C 1 98 ? 2.169 -1.679 87.491 1.000 11.560 98 ALA C C 1
ATOM 13322 O O . ALA C 1 98 ? 3.088 -1.539 86.713 1.000 11.590 98 ALA C O 1
ATOM 13329 N N A ASN C 1 99 ? 2.287 -1.448 88.796 0.500 10.990 99 ASN C N 1
ATOM 13330 N N B ASN C 1 99 ? 2.283 -1.474 88.799 0.500 12.650 99 ASN C N 1
ATOM 13331 C CA A ASN C 1 99 ? 3.566 -0.925 89.358 0.500 11.640 99 ASN C CA 1
ATOM 13332 C CA B ASN C 1 99 ? 3.549 -0.955 89.389 0.500 14.700 99 ASN C CA 1
ATOM 13333 C C A ASN C 1 99 ? 4.390 -1.967 90.124 0.500 12.010 99 ASN C C 1
ATOM 13334 C C B ASN C 1 99 ? 4.406 -1.983 90.114 0.500 14.320 99 ASN C C 1
ATOM 13335 O O A ASN C 1 99 ? 5.439 -1.593 90.626 0.500 12.690 99 ASN C O 1
ATOM 13336 O O B ASN C 1 99 ? 5.443 -1.600 90.630 0.500 15.830 99 ASN C O 1
ATOM 13357 N N . THR C 1 100 ? 3.994 -3.237 90.088 1.000 13.540 100 THR C N 1
ATOM 13358 C CA . THR C 1 100 ? 4.702 -4.330 90.778 1.000 14.230 100 THR C CA 1
ATOM 13359 C C . THR C 1 100 ? 5.422 -5.147 89.710 1.000 15.660 100 THR C C 1
ATOM 13360 O O . THR C 1 100 ? 4.738 -5.654 88.770 1.000 17.800 100 THR C O 1
ATOM 13371 N N . VAL C 1 101 ? 6.736 -5.313 89.817 1.000 13.310 101 VAL C N 1
ATOM 13372 C CA . VAL C 1 101 ? 7.564 -6.091 88.838 1.000 14.620 101 VAL C CA 1
ATOM 13373 C C . VAL C 1 101 ? 8.384 -7.101 89.637 1.000 15.610 101 VAL C C 1
ATOM 13374 O O . VAL C 1 101 ? 9.105 -6.668 90.533 1.000 16.440 101 VAL C O 1
ATOM 13387 N N . ASN C 1 102 ? 8.219 -8.400 89.375 1.000 19.790 102 ASN C N 1
ATOM 13388 C CA . ASN C 1 102 ? 8.988 -9.427 90.144 1.000 23.320 102 ASN C CA 1
ATOM 13389 C C . ASN C 1 102 ? 8.760 -9.193 91.658 1.000 23.100 102 ASN C C 1
ATOM 13390 O O . ASN C 1 102 ? 9.744 -9.272 92.391 1.000 24.250 102 ASN C O 1
ATOM 13396 N N . GLY C 1 103 ? 7.553 -8.810 92.097 1.000 22.030 103 GLY C N 1
ATOM 13397 C CA . GLY C 1 103 ? 7.196 -8.596 93.523 1.000 21.140 103 GLY C CA 1
ATOM 13398 C C . GLY C 1 103 ? 7.630 -7.247 94.099 1.000 21.810 103 GLY C C 1
ATOM 13399 O O . GLY C 1 103 ? 7.387 -7.004 95.302 1.000 23.820 103 GLY C O 1
ATOM 13403 N N . LYS C 1 104 ? 8.299 -6.405 93.320 1.000 18.900 104 LYS C N 1
ATOM 13404 C CA . LYS C 1 104 ? 8.863 -5.118 93.807 1.000 18.240 104 LYS C CA 1
ATOM 13405 C C . LYS C 1 104 ? 7.993 -3.958 93.340 1.000 16.350 104 LYS C C 1
ATOM 13406 O O . LYS C 1 104 ? 7.594 -3.948 92.155 1.000 15.720 104 LYS C O 1
ATOM 13418 N N . ILE C 1 105 ? 7.721 -3.004 94.221 1.000 14.590 105 ILE C N 1
ATOM 13419 C CA . ILE C 1 105 ? 7.029 -1.740 93.812 1.000 14.340 105 ILE C CA 1
ATOM 13420 C C . ILE C 1 105 ? 8.096 -0.846 93.209 1.000 13.220 105 ILE C C 1
ATOM 13421 O O . ILE C 1 105 ? 8.923 -0.350 93.902 1.000 13.770 105 ILE C O 1
ATOM 13437 N N . VAL C 1 106 ? 7.968 -0.572 91.941 1.000 10.950 106 VAL C N 1
ATOM 13438 C CA . VAL C 1 106 ? 9.060 0.131 91.237 1.000 12.000 106 VAL C CA 1
ATOM 13439 C C . VAL C 1 106 ? 8.722 1.588 90.930 1.000 10.740 106 VAL C C 1
ATOM 13440 O O . VAL C 1 106 ? 9.612 2.303 90.539 1.000 13.970 106 VAL C O 1
ATOM 13453 N N . ALA C 1 107 ? 7.512 2.055 91.167 1.000 9.070 107 ALA C N 1
ATOM 13454 C CA . ALA C 1 107 ? 7.093 3.439 90.894 1.000 9.430 107 ALA C CA 1
ATOM 13455 C C . ALA C 1 107 ? 5.811 3.708 91.660 1.000 9.130 107 ALA C C 1
ATOM 13456 O O . ALA C 1 107 ? 5.075 2.749 91.949 1.000 9.670 107 ALA C O 1
ATOM 13463 N N . LEU C 1 108 ? 5.543 4.973 91.946 1.000 8.450 108 LEU C N 1
ATOM 13464 C CA . LEU C 1 108 ? 4.268 5.334 92.606 1.000 8.740 108 LEU C CA 1
ATOM 13465 C C . LEU C 1 108 ? 3.383 6.087 91.600 1.000 8.260 108 LEU C C 1
ATOM 13466 O O . LEU C 1 108 ? 3.896 6.734 90.742 1.000 8.610 108 LEU C O 1
ATOM 13482 N N . PRO C 1 109 ? 2.045 5.972 91.694 1.000 7.870 109 PRO C N 1
ATOM 13483 C CA . PRO C 1 109 ? 1.162 6.682 90.791 1.000 8.160 109 PRO C CA 1
ATOM 13484 C C . PRO C 1 109 ? 1.317 8.211 90.849 1.000 7.720 109 PRO C C 1
ATOM 13485 O O . PRO C 1 109 ? 1.546 8.765 91.843 1.000 9.090 109 PRO C O 1
ATOM 13496 N N . ALA C 1 110 ? 1.287 8.805 89.664 1.000 7.540 110 ALA C N 1
ATOM 13497 C CA . ALA C 1 110 ? 1.312 10.279 89.559 1.000 7.570 110 ALA C CA 1
ATOM 13498 C C . ALA C 1 110 ? -0.106 10.729 89.226 1.000 7.190 110 ALA C C 1
ATOM 13499 O O . ALA C 1 110 ? -0.678 11.627 89.888 1.000 7.470 110 ALA C O 1
ATOM 13506 N N . PHE C 1 111 ? -0.729 10.261 88.140 1.000 7.560 111 PHE C N 1
ATOM 13507 C CA . PHE C 1 111 ? -2.149 10.549 87.798 1.000 7.900 111 PHE C CA 1
ATOM 13508 C C . PHE C 1 111 ? -2.656 9.417 86.904 1.000 7.400 111 PHE C C 1
ATOM 13509 O O . PHE C 1 111 ? -1.810 8.772 86.221 1.000 7.850 111 PHE C O 1
ATOM 13526 N N . ALA C 1 112 ? -3.952 9.225 86.875 1.000 6.910 112 ALA C N 1
ATOM 13527 C CA . ALA C 1 112 ? -4.609 8.138 86.144 1.000 6.950 112 ALA C CA 1
ATOM 13528 C C . ALA C 1 112 ? -4.994 8.595 84.755 1.000 6.980 112 ALA C C 1
ATOM 13529 O O . ALA C 1 112 ? -5.153 9.791 84.506 1.000 7.640 112 ALA C O 1
ATOM 13536 N N . ASP C 1 113 ? -5.289 7.613 83.903 1.000 7.480 113 ASP C N 1
ATOM 13537 C CA . ASP C 1 113 ? -6.054 7.825 82.661 1.000 7.800 113 ASP C CA 1
ATOM 13538 C C . ASP C 1 113 ? -6.742 6.500 82.356 1.000 8.130 113 ASP C C 1
ATOM 13539 O O . ASP C 1 113 ? -6.345 5.469 82.901 1.000 8.380 113 ASP C O 1
ATOM 13548 N N . SER C 1 114 ? -7.717 6.548 81.463 1.000 8.220 114 SER C N 1
ATOM 13549 C CA . SER C 1 114 ? -8.496 5.354 81.070 1.000 9.540 114 SER C CA 1
ATOM 13550 C C . SER C 1 114 ? -8.968 5.629 79.658 1.000 10.110 114 SER C C 1
ATOM 13551 O O . SER C 1 114 ? -9.173 6.814 79.320 1.000 8.920 114 SER C O 1
ATOM 13559 N N . MET C 1 115 ? -9.249 4.578 78.907 1.000 8.580 115 MET C N 1
ATOM 13560 C CA . MET C 1 115 ? -10.133 4.746 77.721 1.000 8.510 115 MET C CA 1
ATOM 13561 C C . MET C 1 115 ? -11.571 4.835 78.227 1.000 8.910 115 MET C C 1
ATOM 13562 O O . MET C 1 115 ? -11.955 4.210 79.225 1.000 10.130 115 MET C O 1
ATOM 13576 N N . PHE C 1 116 ? -12.370 5.647 77.560 1.000 8.190 116 PHE C N 1
ATOM 13577 C CA . PHE C 1 116 ? -13.803 5.819 77.787 1.000 7.930 116 PHE C CA 1
ATOM 13578 C C . PHE C 1 116 ? -14.533 5.537 76.481 1.000 7.300 116 PHE C C 1
ATOM 13579 O O . PHE C 1 116 ? -13.968 5.805 75.392 1.000 8.190 116 PHE C O 1
ATOM 13596 N N . LEU C 1 117 ? -15.796 5.150 76.562 1.000 7.370 117 LEU C N 1
ATOM 13597 C CA . LEU C 1 117 ? -16.739 5.217 75.425 1.000 7.810 117 LEU C CA 1
ATOM 13598 C C . LEU C 1 117 ? -17.399 6.598 75.476 1.000 7.980 117 LEU C C 1
ATOM 13599 O O . LEU C 1 117 ? -18.318 6.817 76.231 1.000 9.190 117 LEU C O 1
ATOM 13615 N N . TYR C 1 118 ? -16.906 7.528 74.700 1.000 8.260 118 TYR C N 1
ATOM 13616 C CA . TYR C 1 118 ? -17.587 8.831 74.515 1.000 8.540 118 TYR C CA 1
ATOM 13617 C C . TYR C 1 118 ? -18.716 8.615 73.523 1.000 9.080 118 TYR C C 1
ATOM 13618 O O . TYR C 1 118 ? -18.523 7.902 72.526 1.000 9.060 118 TYR C O 1
ATOM 13636 N N . TYR C 1 119 ? -19.895 9.193 73.748 1.000 8.150 119 TYR C N 1
ATOM 13637 C CA . TYR C 1 119 ? -21.056 9.007 72.849 1.000 9.200 119 TYR C CA 1
ATOM 13638 C C . TYR C 1 119 ? -21.831 10.325 72.713 1.000 9.150 119 TYR C C 1
ATOM 13639 O O . TYR C 1 119 ? -21.856 11.132 73.631 1.000 10.190 119 TYR C O 1
ATOM 13657 N N . ARG C 1 120 ? -22.476 10.437 71.556 1.000 9.490 120 ARG C N 1
ATOM 13658 C CA . ARG C 1 120 ? -23.432 11.540 71.304 1.000 10.410 120 ARG C CA 1
ATOM 13659 C C . ARG C 1 120 ? -24.794 11.211 71.948 1.000 10.420 120 ARG C C 1
ATOM 13660 O O . ARG C 1 120 ? -25.602 10.488 71.387 1.000 11.410 120 ARG C O 1
ATOM 13681 N N . LYS C 1 121 ? -24.971 11.744 73.130 1.000 12.820 121 LYS C N 1
ATOM 13682 C CA . LYS C 1 121 ? -26.227 11.455 73.862 1.000 13.670 121 LYS C CA 1
ATOM 13683 C C . LYS C 1 121 ? -27.413 12.126 73.142 1.000 14.250 121 LYS C C 1
ATOM 13684 O O . LYS C 1 121 ? -28.480 11.512 73.096 1.000 15.170 121 LYS C O 1
ATOM 13703 N N . ASP C 1 122 ? -27.198 13.238 72.453 1.000 13.660 122 ASP C N 1
ATOM 13704 C CA . ASP C 1 122 ? -28.301 13.860 71.677 1.000 13.980 122 ASP C CA 1
ATOM 13705 C C . ASP C 1 122 ? -28.799 12.864 70.622 1.000 14.800 122 ASP C C 1
ATOM 13706 O O . ASP C 1 122 ? -30.030 12.682 70.437 1.000 14.680 122 ASP C O 1
ATOM 13715 N N . LEU C 1 123 ? -27.886 12.177 69.920 1.000 13.210 123 LEU C N 1
ATOM 13716 C CA . LEU C 1 123 ? -28.281 11.242 68.846 1.000 14.430 123 LEU C CA 1
ATOM 13717 C C . LEU C 1 123 ? -28.926 10.011 69.462 1.000 16.610 123 LEU C C 1
ATOM 13718 O O . LEU C 1 123 ? -29.923 9.563 68.922 1.000 15.760 123 LEU C O 1
ATOM 13734 N N . LEU C 1 124 ? -28.349 9.390 70.493 1.000 14.160 124 LEU C N 1
ATOM 13735 C CA . LEU C 1 124 ? -28.966 8.153 71.046 1.000 14.070 124 LEU C CA 1
ATOM 13736 C C . LEU C 1 124 ? -30.375 8.514 71.533 1.000 14.080 124 LEU C C 1
ATOM 13737 O O . LEU C 1 124 ? -31.311 7.774 71.273 1.000 14.620 124 LEU C O 1
ATOM 13753 N N . ASP C 1 125 ? -30.489 9.648 72.205 1.000 13.950 125 ASP C N 1
ATOM 13754 C CA . ASP C 1 125 ? -31.772 10.069 72.829 1.000 14.290 125 ASP C CA 1
ATOM 13755 C C . ASP C 1 125 ? -32.839 10.349 71.760 1.000 15.730 125 ASP C C 1
ATOM 13756 O O . ASP C 1 125 ? -33.977 9.939 71.967 1.000 17.440 125 ASP C O 1
ATOM 13765 N N . LYS C 1 126 ? -32.458 10.862 70.608 1.000 15.220 126 LYS C N 1
ATOM 13766 C CA . LYS C 1 126 ? -33.405 11.147 69.500 1.000 15.750 126 LYS C CA 1
ATOM 13767 C C . LYS C 1 126 ? -34.084 9.852 69.056 1.000 18.040 126 LYS C C 1
ATOM 13768 O O . LYS C 1 126 ? -35.247 9.889 68.618 1.000 18.900 126 LYS C O 1
ATOM 13787 N N . TYR C 1 127 ? -33.398 8.702 69.183 1.000 15.930 127 TYR C N 1
ATOM 13788 C CA . TYR C 1 127 ? -33.861 7.371 68.699 1.000 17.680 127 TYR C CA 1
ATOM 13789 C C . TYR C 1 127 ? -34.211 6.459 69.876 1.000 16.740 127 TYR C C 1
ATOM 13790 O O . TYR C 1 127 ? -34.505 5.286 69.629 1.000 18.360 127 TYR C O 1
ATOM 13808 N N . GLY C 1 128 ? -34.211 6.985 71.087 1.000 15.320 128 GLY C N 1
ATOM 13809 C CA . GLY C 1 128 ? -34.665 6.277 72.300 1.000 15.820 128 GLY C CA 1
ATOM 13810 C C . GLY C 1 128 ? -33.697 5.166 72.715 1.000 14.880 128 GLY C C 1
ATOM 13811 O O . GLY C 1 128 ? -34.111 4.267 73.462 1.000 16.100 128 GLY C O 1
ATOM 13815 N N . ILE C 1 129 ? -32.406 5.287 72.391 1.000 14.950 129 ILE C N 1
ATOM 13816 C CA . ILE C 1 129 ? -31.393 4.219 72.644 1.000 13.960 129 ILE C CA 1
ATOM 13817 C C . ILE C 1 129 ? -30.586 4.491 73.922 1.000 12.770 129 ILE C C 1
ATOM 13818 O O . ILE C 1 129 ? -30.152 5.605 74.140 1.000 13.810 129 ILE C O 1
ATOM 13834 N N . LYS C 1 130 ? -30.438 3.476 74.764 1.000 14.390 130 LYS C N 1
ATOM 13835 C CA . LYS C 1 130 ? -29.576 3.484 75.965 1.000 13.960 130 LYS C CA 1
ATOM 13836 C C . LYS C 1 130 ? -28.108 3.350 75.556 1.000 12.610 130 LYS C C 1
ATOM 13837 O O . LYS C 1 130 ? -27.813 2.684 74.573 1.000 13.920 130 LYS C O 1
ATOM 13856 N N . PRO C 1 131 ? -27.144 3.857 76.341 1.000 12.320 131 PRO C N 1
ATOM 13857 C CA . PRO C 1 131 ? -25.744 3.577 76.039 1.000 11.700 131 PRO C CA 1
ATOM 13858 C C . PRO C 1 131 ? -25.558 2.071 75.980 1.000 10.790 131 PRO C C 1
ATOM 13859 O O . PRO C 1 131 ? -26.006 1.337 76.845 1.000 11.540 131 PRO C O 1
ATOM 13870 N N . PRO C 1 132 ? -24.751 1.566 75.033 1.000 9.890 132 PRO C N 1
ATOM 13871 C CA . PRO C 1 132 ? -24.614 0.119 74.837 1.000 9.490 132 PRO C CA 1
ATOM 13872 C C . PRO C 1 132 ? -23.684 -0.501 75.886 1.000 9.630 132 PRO C C 1
ATOM 13873 O O . PRO C 1 132 ? -22.654 0.091 76.210 1.000 11.160 132 PRO C O 1
ATOM 13884 N N . THR C 1 133 ? -24.027 -1.700 76.344 1.000 10.470 133 THR C N 1
ATOM 13885 C CA . THR C 1 133 ? -23.182 -2.441 77.316 1.000 10.450 133 THR C CA 1
ATOM 13886 C C . THR C 1 133 ? -22.456 -3.594 76.599 1.000 10.870 133 THR C C 1
ATOM 13887 O O . THR C 1 133 ? -21.598 -4.195 77.226 1.000 11.520 133 THR C O 1
ATOM 13898 N N . THR C 1 134 ? -22.873 -3.943 75.377 1.000 9.350 134 THR C N 1
ATOM 13899 C CA . THR C 1 134 ? -22.174 -4.978 74.588 1.000 9.900 134 THR C CA 1
ATOM 13900 C C . THR C 1 134 ? -21.849 -4.434 73.201 1.000 9.220 134 THR C C 1
ATOM 13901 O O . THR C 1 134 ? -22.473 -3.452 72.759 1.000 9.120 134 THR C O 1
ATOM 13912 N N . TRP C 1 135 ? -20.896 -5.049 72.527 1.000 8.990 135 TRP C N 1
ATOM 13913 C CA . TRP C 1 135 ? -20.571 -4.614 71.156 1.000 9.020 135 TRP C CA 1
ATOM 13914 C C . TRP C 1 135 ? -21.768 -4.816 70.224 1.000 9.010 135 TRP C C 1
ATOM 13915 O O . TRP C 1 135 ? -21.968 -4.013 69.314 1.000 9.800 135 TRP C O 1
ATOM 13936 N N . ASP C 1 136 ? -22.551 -5.882 70.423 1.000 10.450 136 ASP C N 1
ATOM 13937 C CA . ASP C 1 136 ? -23.758 -6.088 69.586 1.000 10.900 136 ASP C CA 1
ATOM 13938 C C . ASP C 1 136 ? -24.729 -4.922 69.830 1.000 10.140 136 ASP C C 1
ATOM 13939 O O . ASP C 1 136 ? -25.293 -4.422 68.832 1.000 11.460 136 ASP C O 1
ATOM 13948 N N . GLU C 1 137 ? -24.926 -4.479 71.071 1.000 10.050 137 GLU C N 1
ATOM 13949 C CA . GLU C 1 137 ? -25.816 -3.309 71.298 1.000 10.680 137 GLU C CA 1
ATOM 13950 C C . GLU C 1 137 ? -25.220 -2.098 70.572 1.000 10.550 137 GLU C C 1
ATOM 13951 O O . GLU C 1 137 ? -25.973 -1.237 70.066 1.000 11.190 137 GLU C O 1
ATOM 13963 N N . LEU C 1 138 ? -23.896 -1.920 70.596 1.000 9.910 138 LEU C N 1
ATOM 13964 C CA . LEU C 1 138 ? -23.263 -0.748 69.945 1.000 9.750 138 LEU C CA 1
ATOM 13965 C C . LEU C 1 138 ? -23.505 -0.793 68.427 1.000 10.550 138 LEU C C 1
ATOM 13966 O O . LEU C 1 138 ? -23.834 0.248 67.859 1.000 10.440 138 LEU C O 1
ATOM 13982 N N . LYS C 1 139 ? -23.400 -1.981 67.852 1.000 10.710 139 LYS C N 1
ATOM 13983 C CA . LYS C 1 139 ? -23.666 -2.164 66.401 1.000 10.930 139 LYS C CA 1
ATOM 13984 C C . LYS C 1 139 ? -25.120 -1.790 66.094 1.000 11.510 139 LYS C C 1
ATOM 13985 O O . LYS C 1 139 ? -25.361 -1.041 65.131 1.000 11.340 139 LYS C O 1
ATOM 14004 N N . GLU C 1 140 ? -26.047 -2.293 66.874 1.000 11.800 140 GLU C N 1
ATOM 14005 C CA . GLU C 1 140 ? -27.497 -2.075 66.620 1.000 13.390 140 GLU C CA 1
ATOM 14006 C C . GLU C 1 140 ? -27.797 -0.572 66.803 1.000 12.130 140 GLU C C 1
ATOM 14007 O O . GLU C 1 140 ? -28.533 -0.016 65.977 1.000 13.210 140 GLU C O 1
ATOM 14019 N N . ALA C 1 141 ? -27.203 0.077 67.778 1.000 10.200 141 ALA C N 1
ATOM 14020 C CA . ALA C 1 141 ? -27.423 1.521 68.039 1.000 10.470 141 ALA C CA 1
ATOM 14021 C C . ALA C 1 141 ? -26.894 2.289 66.839 1.000 11.520 141 ALA C C 1
ATOM 14022 O O . ALA C 1 141 ? -27.537 3.267 66.407 1.000 12.940 141 ALA C O 1
ATOM 14029 N N . SER C 1 142 ? -25.693 1.953 66.420 1.000 11.370 142 SER C N 1
ATOM 14030 C CA . SER C 1 142 ? -25.050 2.658 65.297 1.000 12.180 142 SER C CA 1
ATOM 14031 C C . SER C 1 142 ? -25.934 2.542 64.051 1.000 12.840 142 SER C C 1
ATOM 14032 O O . SER C 1 142 ? -26.133 3.548 63.328 1.000 13.050 142 SER C O 1
ATOM 14040 N N . LYS C 1 143 ? -26.442 1.354 63.773 1.000 13.720 143 LYS C N 1
ATOM 14041 C CA . LYS C 1 143 ? -27.289 1.184 62.565 1.000 15.440 143 LYS C CA 1
ATOM 14042 C C . LYS C 1 143 ? -28.552 2.036 62.675 1.000 14.560 143 LYS C C 1
ATOM 14043 O O . LYS C 1 143 ? -28.890 2.693 61.668 1.000 15.570 143 LYS C O 1
ATOM 14058 N N . LYS C 1 144 ? -29.173 2.087 63.841 1.000 14.170 144 LYS C N 1
ATOM 14059 C CA . LYS C 1 144 ? -30.440 2.853 64.006 1.000 14.790 144 LYS C CA 1
ATOM 14060 C C . LYS C 1 144 ? -30.164 4.342 63.780 1.000 16.320 144 LYS C C 1
ATOM 14061 O O . LYS C 1 144 ? -30.853 4.976 63.002 1.000 16.980 144 LYS C O 1
ATOM 14080 N N . VAL C 1 145 ? -29.140 4.844 64.444 1.000 13.750 145 VAL C N 1
ATOM 14081 C CA . VAL C 1 145 ? -28.847 6.294 64.355 1.000 13.450 145 VAL C CA 1
ATOM 14082 C C . VAL C 1 145 ? -28.447 6.620 62.912 1.000 14.350 145 VAL C C 1
ATOM 14083 O O . VAL C 1 145 ? -28.896 7.677 62.365 1.000 14.010 145 VAL C O 1
ATOM 14096 N N . MET C 1 146 ? -27.556 5.847 62.312 1.000 12.830 146 MET C N 1
ATOM 14097 C CA . MET C 1 146 ? -27.048 6.180 60.964 1.000 13.690 146 MET C CA 1
ATOM 14098 C C . MET C 1 146 ? -28.188 6.093 59.929 1.000 15.500 146 MET C C 1
ATOM 14099 O O . MET C 1 146 ? -28.240 6.988 59.039 1.000 15.230 146 MET C O 1
ATOM 14113 N N . GLU C 1 147 ? -29.095 5.141 60.055 1.000 17.010 147 GLU C N 1
ATOM 14114 C CA . GLU C 1 147 ? -30.223 5.034 59.096 1.000 17.860 147 GLU C CA 1
ATOM 14115 C C . GLU C 1 147 ? -31.116 6.257 59.296 1.000 19.340 147 GLU C C 1
ATOM 14116 O O . GLU C 1 147 ? -31.615 6.779 58.269 1.000 19.470 147 GLU C O 1
ATOM 14125 N N . GLY C 1 148 ? -31.327 6.709 60.526 1.000 17.040 148 GLY C N 1
ATOM 14126 C CA . GLY C 1 148 ? -32.234 7.835 60.808 1.000 16.770 148 GLY C CA 1
ATOM 14127 C C . GLY C 1 148 ? -31.645 9.147 60.356 1.000 17.280 148 GLY C C 1
ATOM 14128 O O . GLY C 1 148 ? -32.396 10.035 59.887 1.000 19.820 148 GLY C O 1
ATOM 14132 N N . GLU C 1 149 ? -30.355 9.375 60.578 1.000 16.890 149 GLU C N 1
ATOM 14133 C CA . GLU C 1 149 ? -29.751 10.708 60.357 1.000 16.810 149 GLU C CA 1
ATOM 14134 C C . GLU C 1 149 ? -29.481 10.920 58.861 1.000 18.320 149 GLU C C 1
ATOM 14135 O O . GLU C 1 149 ? -29.474 12.060 58.440 1.000 19.580 149 GLU C O 1
ATOM 14147 N N . LYS C 1 150 ? -29.213 9.868 58.100 1.000 18.180 150 LYS C N 1
ATOM 14148 C CA . LYS C 1 150 ? -28.858 9.983 56.660 1.000 19.380 150 LYS C CA 1
ATOM 14149 C C . LYS C 1 150 ? -27.854 11.124 56.489 1.000 18.960 150 LYS C C 1
ATOM 14150 O O . LYS C 1 150 ? -28.055 12.003 55.662 1.000 20.470 150 LYS C O 1
ATOM 14169 N N . ASN C 1 151 ? -26.796 11.116 57.299 1.000 16.120 151 ASN C N 1
ATOM 14170 C CA . ASN C 1 151 ? -25.698 12.121 57.306 1.000 16.240 151 ASN C CA 1
ATOM 14171 C C . ASN C 1 151 ? -24.451 11.439 56.751 1.000 15.080 151 ASN C C 1
ATOM 14172 O O . ASN C 1 151 ? -23.866 10.585 57.433 1.000 14.370 151 ASN C O 1
ATOM 14183 N N . PRO C 1 152 ? -24.005 11.676 55.493 1.000 13.860 152 PRO C N 1
ATOM 14184 C CA . PRO C 1 152 ? -22.881 10.944 54.933 1.000 14.350 152 PRO C CA 1
ATOM 14185 C C . PRO C 1 152 ? -21.574 11.052 55.717 1.000 14.290 152 PRO C C 1
ATOM 14186 O O . PRO C 1 152 ? -20.783 10.174 55.537 1.000 16.190 152 PRO C O 1
ATOM 14197 N N . GLU C 1 153 ? -21.386 12.083 56.532 1.000 13.770 153 GLU C N 1
ATOM 14198 C CA . GLU C 1 153 ? -20.142 12.236 57.332 1.000 13.210 153 GLU C CA 1
ATOM 14199 C C . GLU C 1 153 ? -20.272 11.496 58.673 1.000 12.590 153 GLU C C 1
ATOM 14200 O O . GLU C 1 153 ? -19.233 11.417 59.355 1.000 12.720 153 GLU C O 1
ATOM 14212 N N . LEU C 1 154 ? -21.430 11.004 59.068 1.000 11.910 154 LEU C N 1
ATOM 14213 C CA . LEU C 1 154 ? -21.542 10.439 60.439 1.000 11.540 154 LEU C CA 1
ATOM 14214 C C . LEU C 1 154 ? -20.982 9.017 60.469 1.000 11.840 154 LEU C C 1
ATOM 14215 O O . LEU C 1 154 ? -21.504 8.113 59.811 1.000 11.950 154 LEU C O 1
ATOM 14231 N N . GLN C 1 155 ? -19.944 8.825 61.276 1.000 11.140 155 GLN C N 1
ATOM 14232 C CA . GLN C 1 155 ? -19.323 7.512 61.558 1.000 10.980 155 GLN C CA 1
ATOM 14233 C C . GLN C 1 155 ? -20.025 6.886 62.750 1.000 10.460 155 GLN C C 1
ATOM 14234 O O . GLN C 1 155 ? -20.338 7.596 63.686 1.000 10.390 155 GLN C O 1
ATOM 14248 N N . GLY C 1 156 ? -20.198 5.574 62.734 1.000 10.420 156 GLY C N 1
ATOM 14249 C CA . GLY C 1 156 ? -20.762 4.892 63.910 1.000 9.170 156 GLY C CA 1
ATOM 14250 C C . GLY C 1 156 ? -19.776 4.840 65.069 1.000 9.210 156 GLY C C 1
ATOM 14251 O O . GLY C 1 156 ? -20.110 5.221 66.188 1.000 9.540 156 GLY C O 1
ATOM 14255 N N . LEU C 1 157 ? -18.577 4.308 64.796 1.000 9.440 157 LEU C N 1
ATOM 14256 C CA . LEU C 1 157 ? -17.577 4.076 65.870 1.000 8.500 157 LEU C CA 1
ATOM 14257 C C . LEU C 1 157 ? -16.219 4.489 65.327 1.000 9.350 157 LEU C C 1
ATOM 14258 O O . LEU C 1 157 ? -15.793 3.999 64.275 1.000 9.450 157 LEU C O 1
ATOM 14274 N N . SER C 1 158 ? -15.513 5.321 66.080 1.000 8.320 158 SER C N 1
ATOM 14275 C CA . SER C 1 158 ? -14.088 5.632 65.809 1.000 8.440 158 SER C CA 1
ATOM 14276 C C . SER C 1 158 ? -13.228 4.999 66.893 1.000 7.950 158 SER C C 1
ATOM 14277 O O . SER C 1 158 ? -13.524 5.190 68.092 1.000 8.290 158 SER C O 1
ATOM 14285 N N . PHE C 1 159 ? -12.203 4.267 66.488 1.000 7.800 159 PHE C N 1
ATOM 14286 C CA . PHE C 1 159 ? -11.226 3.597 67.354 1.000 8.090 159 PHE C CA 1
ATOM 14287 C C . PHE C 1 159 ? -9.899 3.674 66.626 1.000 7.860 159 PHE C C 1
ATOM 14288 O O . PHE C 1 159 ? -9.848 4.045 65.453 1.000 8.340 159 PHE C O 1
ATOM 14305 N N . GLN C 1 160 ? -8.818 3.412 67.336 1.000 7.820 160 GLN C N 1
ATOM 14306 C CA . GLN C 1 160 ? -7.471 3.568 66.755 1.000 8.350 160 GLN C CA 1
ATOM 14307 C C . GLN C 1 160 ? -6.994 2.274 66.124 1.000 9.470 160 GLN C C 1
ATOM 14308 O O . GLN C 1 160 ? -6.905 1.244 66.749 1.000 10.030 160 GLN C O 1
ATOM 14322 N N . GLY C 1 161 ? -6.763 2.381 64.810 1.000 8.460 161 GLY C N 1
ATOM 14323 C CA . GLY C 1 161 ? -6.261 1.259 63.985 1.000 9.940 161 GLY C CA 1
ATOM 14324 C C . GLY C 1 161 ? -4.918 1.473 63.342 1.000 9.520 161 GLY C C 1
ATOM 14325 O O . GLY C 1 161 ? -4.429 0.471 62.752 1.000 9.990 161 GLY C O 1
ATOM 14329 N N . LYS C 1 162 ? -4.318 2.638 63.507 1.000 9.520 162 LYS C N 1
ATOM 14330 C CA . LYS C 1 162 ? -2.928 2.876 63.070 1.000 10.640 162 LYS C CA 1
ATOM 14331 C C . LYS C 1 162 ? -2.000 1.977 63.878 1.000 9.920 162 LYS C C 1
ATOM 14332 O O . LYS C 1 162 ? -2.386 1.553 64.995 1.000 10.320 162 LYS C O 1
ATOM 14351 N N . ALA C 1 163 ? -0.811 1.643 63.372 1.000 9.730 163 ALA C N 1
ATOM 14352 C CA . ALA C 1 163 ? 0.183 0.805 64.058 1.000 9.370 163 ALA C CA 1
ATOM 14353 C C . ALA C 1 163 ? 0.904 1.626 65.136 1.000 9.940 163 ALA C C 1
ATOM 14354 O O . ALA C 1 163 ? 2.109 1.862 65.042 1.000 11.380 163 ALA C O 1
ATOM 14361 N N . ILE C 1 164 ? 0.143 1.960 66.180 1.000 10.190 164 ILE C N 1
ATOM 14362 C CA . ILE C 1 164 ? 0.537 2.840 67.312 1.000 9.940 164 ILE C CA 1
ATOM 14363 C C . ILE C 1 164 ? 0.122 2.147 68.605 1.000 9.260 164 ILE C C 1
ATOM 14364 O O . ILE C 1 164 ? -0.624 1.152 68.603 1.000 9.250 164 ILE C O 1
ATOM 14380 N N . GLU C 1 165 ? 0.624 2.666 69.734 1.000 9.810 165 GLU C N 1
ATOM 14381 C CA . GLU C 1 165 ? 0.319 2.077 71.052 1.000 8.600 165 GLU C CA 1
ATOM 14382 C C . GLU C 1 165 ? -1.204 1.961 71.277 1.000 8.180 165 GLU C C 1
ATOM 14383 O O . GLU C 1 165 ? -1.685 0.970 71.853 1.000 8.200 165 GLU C O 1
ATOM 14395 N N . GLY C 1 166 ? -1.999 2.921 70.795 1.000 8.500 166 GLY C N 1
ATOM 14396 C CA . GLY C 1 166 ? -3.458 2.847 70.954 1.000 8.500 166 GLY C CA 1
ATOM 14397 C C . GLY C 1 166 ? -4.060 1.575 70.359 1.000 8.370 166 GLY C C 1
ATOM 14398 O O . GLY C 1 166 ? -5.140 1.132 70.832 1.000 8.840 166 GLY C O 1
ATOM 14402 N N . ALA C 1 167 ? -3.487 1.041 69.292 1.000 8.040 167 ALA C N 1
ATOM 14403 C CA . ALA C 1 167 ? -3.996 -0.216 68.698 1.000 7.990 167 ALA C CA 1
ATOM 14404 C C . ALA C 1 167 ? -3.729 -1.424 69.605 1.000 7.760 167 ALA C C 1
ATOM 14405 O O . ALA C 1 167 ? -4.446 -2.412 69.495 1.000 8.660 167 ALA C O 1
ATOM 14412 N N . VAL C 1 168 ? -2.724 -1.380 70.476 1.000 8.020 168 VAL C N 1
ATOM 14413 C CA . VAL C 1 168 ? -2.507 -2.455 71.485 1.000 8.130 168 VAL C CA 1
ATOM 14414 C C . VAL C 1 168 ? -3.712 -2.436 72.435 1.000 7.560 168 VAL C C 1
ATOM 14415 O O . VAL C 1 168 ? -4.257 -3.410 72.707 1.000 7.920 168 VAL C O 1
ATOM 14428 N N . CYS C 1 169 ? -4.064 -1.242 72.895 1.000 8.090 169 CYS C N 1
ATOM 14429 C CA . CYS C 1 169 ? -5.227 -1.025 73.801 1.000 8.340 169 CYS C CA 1
ATOM 14430 C C . CYS C 1 169 ? -6.494 -1.537 73.103 1.000 8.930 169 CYS C C 1
ATOM 14431 O O . CYS C 1 169 ? -7.211 -2.242 73.701 1.000 10.150 169 CYS C O 1
ATOM 14439 N N . THR C 1 170 ? -6.662 -1.187 71.842 1.000 8.840 170 THR C N 1
ATOM 14440 C CA . THR C 1 170 ? -7.796 -1.677 71.020 1.000 8.850 170 THR C CA 1
ATOM 14441 C C . THR C 1 170 ? -7.864 -3.211 71.065 1.000 9.420 170 THR C C 1
ATOM 14442 O O . THR C 1 170 ? -8.860 -3.739 71.383 1.000 10.630 170 THR C O 1
ATOM 14453 N N . PHE C 1 171 ? -6.768 -3.872 70.754 1.000 8.180 171 PHE C N 1
ATOM 14454 C CA . PHE C 1 171 ? -6.756 -5.355 70.750 1.000 7.450 171 PHE C CA 1
ATOM 14455 C C . PHE C 1 171 ? -7.163 -5.948 72.114 1.000 7.220 171 PHE C C 1
ATOM 14456 O O . PHE C 1 171 ? -7.854 -6.913 72.173 1.000 7.050 171 PHE C O 1
ATOM 14473 N N . LEU C 1 172 ? -6.659 -5.360 73.189 1.000 7.550 172 LEU C N 1
ATOM 14474 C CA . LEU C 1 172 ? -6.835 -5.934 74.543 1.000 7.710 172 LEU C CA 1
ATOM 14475 C C . LEU C 1 172 ? -8.267 -5.784 75.072 1.000 8.160 172 LEU C C 1
ATOM 14476 O O . LEU C 1 172 ? -8.626 -6.586 75.831 1.000 8.200 172 LEU C O 1
ATOM 14492 N N . LEU C 1 173 ? -9.032 -4.761 74.649 1.000 7.900 173 LEU C N 1
ATOM 14493 C CA . LEU C 1 173 ? -10.402 -4.582 75.240 1.000 8.290 173 LEU C CA 1
ATOM 14494 C C . LEU C 1 173 ? -11.253 -5.867 75.102 1.000 9.150 173 LEU C C 1
ATOM 14495 O O . LEU C 1 173 ? -11.730 -6.332 76.080 1.000 9.400 173 LEU C O 1
ATOM 14511 N N . PRO C 1 174 ? -11.468 -6.455 73.911 1.000 8.900 174 PRO C N 1
ATOM 14512 C CA . PRO C 1 174 ? -12.271 -7.692 73.802 1.000 9.170 174 PRO C CA 1
ATOM 14513 C C . PRO C 1 174 ? -11.560 -8.945 74.348 1.000 9.300 174 PRO C C 1
ATOM 14514 O O . PRO C 1 174 ? -12.166 -9.795 74.826 1.000 9.820 174 PRO C O 1
ATOM 14525 N N . TYR C 1 175 ? -10.237 -8.922 74.322 1.000 9.030 175 TYR C N 1
ATOM 14526 C CA . TYR C 1 175 ? -9.420 -10.036 74.871 1.000 8.930 175 TYR C CA 1
ATOM 14527 C C . TYR C 1 175 ? -9.614 -10.122 76.395 1.000 9.250 175 TYR C C 1
ATOM 14528 O O . TYR C 1 175 ? -9.923 -11.151 76.894 1.000 10.760 175 TYR C O 1
ATOM 14546 N N . TRP C 1 176 ? -9.441 -8.992 77.071 1.000 9.030 176 TRP C N 1
ATOM 14547 C CA . TRP C 1 176 ? -9.693 -8.904 78.528 1.000 8.860 176 TRP C CA 1
ATOM 14548 C C . TRP C 1 176 ? -11.181 -9.142 78.813 1.000 9.450 176 TRP C C 1
ATOM 14549 O O . TRP C 1 176 ? -11.479 -9.720 79.796 1.000 10.920 176 TRP C O 1
ATOM 14570 N N . SER C 1 177 ? -12.077 -8.714 77.938 1.000 9.100 177 SER C N 1
ATOM 14571 C CA . SER C 1 177 ? -13.540 -8.881 78.165 1.000 10.050 177 SER C CA 1
ATOM 14572 C C . SER C 1 177 ? -13.882 -10.363 78.295 1.000 11.070 177 SER C C 1
ATOM 14573 O O . SER C 1 177 ? -14.753 -10.659 79.084 1.000 11.040 177 SER C O 1
ATOM 14581 N N . GLU C 1 178 ? -13.153 -11.216 77.585 1.000 11.120 178 GLU C N 1
ATOM 14582 C CA . GLU C 1 178 ? -13.322 -12.696 77.623 1.000 12.490 178 GLU C CA 1
ATOM 14583 C C . GLU C 1 178 ? -12.719 -13.263 78.920 1.000 13.080 178 GLU C C 1
ATOM 14584 O O . GLU C 1 178 ? -12.745 -14.508 79.108 1.000 16.130 178 GLU C O 1
ATOM 14596 N N . GLY C 1 179 ? -12.066 -12.462 79.735 1.000 11.680 179 GLY C N 1
ATOM 14597 C CA . GLY C 1 179 ? -11.500 -12.882 81.024 1.000 13.740 179 GLY C CA 1
ATOM 14598 C C . GLY C 1 179 ? -10.096 -13.405 80.912 1.000 15.280 179 GLY C C 1
ATOM 14599 O O . GLY C 1 179 ? -9.690 -14.117 81.835 1.000 18.930 179 GLY C O 1
ATOM 14603 N N . LYS C 1 180 ? -9.394 -13.071 79.843 1.000 13.940 180 LYS C N 1
ATOM 14604 C CA . LYS C 1 180 ? -8.077 -13.637 79.491 1.000 15.390 180 LYS C CA 1
ATOM 14605 C C . LYS C 1 180 ? -7.023 -12.597 79.809 1.000 14.800 180 LYS C C 1
ATOM 14606 O O . LYS C 1 180 ? -7.278 -11.386 79.701 1.000 15.890 180 LYS C O 1
ATOM 14625 N N . SER C 1 181 ? -5.868 -13.074 80.228 1.000 16.910 181 SER C N 1
ATOM 14626 C CA . SER C 1 181 ? -4.667 -12.241 80.377 1.000 18.380 181 SER C CA 1
ATOM 14627 C C . SER C 1 181 ? -3.707 -12.742 79.329 1.000 19.820 181 SER C C 1
ATOM 14628 O O . SER C 1 181 ? -3.814 -13.905 78.913 1.000 23.510 181 SER C O 1
ATOM 14636 N N . LEU C 1 182 ? -2.921 -11.837 78.804 1.000 15.380 182 LEU C N 1
ATOM 14637 C CA . LEU C 1 182 ? -1.949 -12.189 77.767 1.000 16.310 182 LEU C CA 1
ATOM 14638 C C . LEU C 1 182 ? -0.608 -12.475 78.429 1.000 15.240 182 LEU C C 1
ATOM 14639 O O . LEU C 1 182 ? 0.062 -13.370 78.016 1.000 16.240 182 LEU C O 1
ATOM 14655 N N . VAL C 1 183 ? -0.238 -11.679 79.416 1.000 14.310 183 VAL C N 1
ATOM 14656 C CA . VAL C 1 183 ? 1.057 -11.785 80.130 1.000 15.060 183 VAL C CA 1
ATOM 14657 C C . VAL C 1 183 ? 0.801 -11.842 81.636 1.000 16.850 183 VAL C C 1
ATOM 14658 O O . VAL C 1 183 ? 0.031 -10.980 82.161 1.000 18.350 183 VAL C O 1
ATOM 14671 N N . GLU C 1 184 ? 1.293 -12.876 82.304 1.000 18.400 184 GLU C N 1
ATOM 14672 C CA . GLU C 1 184 ? 1.122 -13.077 83.763 1.000 21.950 184 GLU C CA 1
ATOM 14673 C C . GLU C 1 184 ? 2.505 -13.377 84.320 1.000 19.090 184 GLU C C 1
ATOM 14674 O O . GLU C 1 184 ? 3.133 -14.309 83.773 1.000 18.760 184 GLU C O 1
ATOM 14683 N N . ASN C 1 185 ? 2.976 -12.624 85.318 1.000 20.730 185 ASN C N 1
ATOM 14684 C CA . ASN C 1 185 ? 4.326 -12.808 85.896 1.000 23.180 185 ASN C CA 1
ATOM 14685 C C . ASN C 1 185 ? 5.373 -12.784 84.787 1.000 21.930 185 ASN C C 1
ATOM 14686 O O . ASN C 1 185 ? 6.337 -13.576 84.879 1.000 20.040 185 ASN C O 1
ATOM 14697 N N . GLY C 1 186 ? 5.189 -11.922 83.791 1.000 17.170 186 GLY C N 1
ATOM 14698 C CA . GLY C 1 186 ? 6.169 -11.677 82.714 1.000 17.520 186 GLY C CA 1
ATOM 14699 C C . GLY C 1 186 ? 6.169 -12.764 81.642 1.000 15.190 186 GLY C C 1
ATOM 14700 O O . GLY C 1 186 ? 7.026 -12.688 80.771 1.000 15.650 186 GLY C O 1
ATOM 14704 N N . LYS C 1 187 ? 5.264 -13.742 81.737 1.000 17.170 187 LYS C N 1
ATOM 14705 C CA . LYS C 1 187 ? 5.233 -14.963 80.889 1.000 16.510 187 LYS C CA 1
ATOM 14706 C C . LYS C 1 187 ? 4.008 -14.949 79.990 1.000 16.770 187 LYS C C 1
ATOM 14707 O O . LYS C 1 187 ? 2.934 -14.385 80.346 1.000 16.560 187 LYS C O 1
ATOM 14726 N N . LEU C 1 188 ? 4.159 -15.512 78.807 1.000 15.840 188 LEU C N 1
ATOM 14727 C CA . LEU C 1 188 ? 3.083 -15.532 77.793 1.000 14.540 188 LEU C CA 1
ATOM 14728 C C . LEU C 1 188 ? 2.029 -16.581 78.126 1.000 15.110 188 LEU C C 1
ATOM 14729 O O . LEU C 1 188 ? 2.373 -17.775 78.292 1.000 16.360 188 LEU C O 1
ATOM 14745 N N . ASN C 1 189 ? 0.779 -16.148 78.172 1.000 14.480 189 ASN C N 1
ATOM 14746 C CA . ASN C 1 189 ? -0.381 -17.071 78.219 1.000 16.640 189 ASN C CA 1
ATOM 14747 C C . ASN C 1 189 ? -1.341 -16.703 77.098 1.000 16.330 189 ASN C C 1
ATOM 14748 O O . ASN C 1 189 ? -2.322 -15.944 77.353 1.000 18.510 189 ASN C O 1
ATOM 14759 N N . PHE C 1 190 ? -1.092 -17.159 75.891 1.000 13.200 190 PHE C N 1
ATOM 14760 C CA . PHE C 1 190 ? -1.823 -16.738 74.682 1.000 13.960 190 PHE C CA 1
ATOM 14761 C C . PHE C 1 190 ? -3.092 -17.548 74.535 1.000 15.020 190 PHE C C 1
ATOM 14762 O O . PHE C 1 190 ? -3.029 -18.773 74.308 1.000 16.300 190 PHE C O 1
ATOM 14779 N N . ASP C 1 191 ? -4.251 -16.888 74.567 1.000 13.450 191 ASP C N 1
ATOM 14780 C CA . ASP C 1 191 ? -5.539 -17.537 74.285 1.000 13.580 191 ASP C CA 1
ATOM 14781 C C . ASP C 1 191 ? -5.883 -17.276 72.830 1.000 15.230 191 ASP C C 1
ATOM 14782 O O . ASP C 1 191 ? -6.299 -16.150 72.466 1.000 13.730 191 ASP C O 1
ATOM 14791 N N . ASN C 1 192 ? -5.813 -18.309 72.005 1.000 15.060 192 ASN C N 1
ATOM 14792 C CA . ASN C 1 192 ? -6.044 -18.174 70.552 1.000 14.140 192 ASN C CA 1
ATOM 14793 C C . ASN C 1 192 ? -7.451 -17.656 70.269 1.000 14.130 192 ASN C C 1
ATOM 14794 O O . ASN C 1 192 ? -7.618 -16.760 69.436 1.000 13.430 192 ASN C O 1
ATOM 14805 N N . LYS C 1 193 ? -8.465 -18.263 70.879 1.0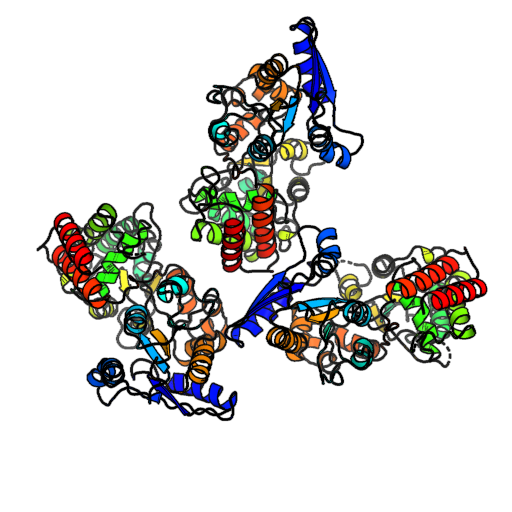00 13.290 193 LYS C N 1
ATOM 14806 C CA . LYS C 1 193 ? -9.865 -17.899 70.563 1.000 14.420 193 LYS C CA 1
ATOM 14807 C C . LYS C 1 193 ? -10.093 -16.426 70.886 1.000 12.360 193 LYS C C 1
ATOM 14808 O O . LYS C 1 193 ? -10.668 -15.733 70.053 1.000 12.040 193 LYS C O 1
ATOM 14827 N N . ALA C 1 194 ? -9.648 -15.986 72.037 1.000 12.450 194 ALA C N 1
ATOM 14828 C CA . ALA C 1 194 ? -9.886 -14.597 72.468 1.000 11.510 194 ALA C CA 1
ATOM 14829 C C . ALA C 1 194 ? -9.149 -13.650 71.527 1.000 11.550 194 ALA C C 1
ATOM 14830 O O . ALA C 1 194 ? -9.673 -12.576 71.219 1.000 10.310 194 ALA C O 1
ATOM 14837 N N . ALA C 1 195 ? -7.969 -14.045 71.074 1.000 10.580 195 ALA C N 1
ATOM 14838 C CA . ALA C 1 195 ? -7.165 -13.204 70.164 1.000 9.460 195 ALA C CA 1
ATOM 14839 C C . ALA C 1 195 ? -7.823 -13.092 68.778 1.000 8.770 195 ALA C C 1
ATOM 14840 O O . ALA C 1 195 ? -8.005 -11.986 68.225 1.000 8.930 195 ALA C O 1
ATOM 14847 N N . VAL C 1 196 ? -8.235 -14.243 68.219 1.000 9.640 196 VAL C N 1
ATOM 14848 C CA . VAL C 1 196 ? -8.971 -14.235 66.934 1.000 10.380 196 VAL C CA 1
ATOM 14849 C C . VAL C 1 196 ? -10.265 -13.435 67.053 1.000 9.590 196 VAL C C 1
ATOM 14850 O O . VAL C 1 196 ? -10.601 -12.620 66.157 1.000 10.590 196 VAL C O 1
ATOM 14863 N N . ASP C 1 197 ? -10.974 -13.632 68.148 1.000 9.890 197 ASP C N 1
ATOM 14864 C CA . ASP C 1 197 ? -12.288 -12.956 68.312 1.000 10.730 197 ASP C CA 1
ATOM 14865 C C . ASP C 1 197 ? -12.092 -11.438 68.409 1.000 9.230 197 ASP C C 1
ATOM 14866 O O . ASP C 1 197 ? -12.891 -10.738 67.869 1.000 9.500 197 ASP C O 1
ATOM 14875 N N . SER C 1 198 ? -11.016 -10.993 69.058 1.000 8.280 198 SER C N 1
ATOM 14876 C CA . SER C 1 198 ? -10.759 -9.540 69.164 1.000 7.960 198 SER C CA 1
ATOM 14877 C C . SER C 1 198 ? -10.481 -8.970 67.770 1.000 7.750 198 SER C C 1
ATOM 14878 O O . SER C 1 198 ? -11.085 -7.961 67.359 1.000 8.200 198 SER C O 1
ATOM 14886 N N . LEU C 1 199 ? -9.592 -9.611 67.006 1.000 7.530 199 LEU C N 1
ATOM 14887 C CA . LEU C 1 199 ? -9.273 -9.142 65.643 1.000 7.810 199 LEU C CA 1
ATOM 14888 C C . LEU C 1 199 ? -10.534 -9.177 64.747 1.000 8.350 199 LEU C C 1
ATOM 14889 O O . LEU C 1 199 ? -10.737 -8.252 63.951 1.000 8.900 199 LEU C O 1
ATOM 14905 N N . LYS C 1 200 ? -11.320 -10.261 64.883 1.000 8.740 200 LYS C N 1
ATOM 14906 C CA . LYS C 1 200 ? -12.568 -10.324 64.085 1.000 9.910 200 LYS C CA 1
ATOM 14907 C C . LYS C 1 200 ? -13.556 -9.197 64.455 1.000 9.100 200 LYS C C 1
ATOM 14908 O O . LYS C 1 200 ? -14.235 -8.689 63.593 1.000 9.390 200 LYS C O 1
ATOM 14923 N N . LEU C 1 201 ? -13.596 -8.845 65.730 1.000 8.730 201 LEU C N 1
ATOM 14924 C CA . LEU C 1 201 ? -14.566 -7.824 66.166 1.000 8.730 201 LEU C CA 1
ATOM 14925 C C . LEU C 1 201 ? -14.199 -6.497 65.509 1.000 8.430 201 LEU C C 1
ATOM 14926 O O . LEU C 1 201 ? -15.049 -5.804 64.952 1.000 8.540 201 LEU C O 1
ATOM 14942 N N . TRP C 1 202 ? -12.949 -6.078 65.642 1.000 8.090 202 TRP C N 1
ATOM 14943 C CA . TRP C 1 202 ? -12.565 -4.760 65.091 1.000 8.900 202 TRP C CA 1
ATOM 14944 C C . TRP C 1 202 ? -12.767 -4.748 63.570 1.000 8.650 202 TRP C C 1
ATOM 14945 O O . TRP C 1 202 ? -13.245 -3.769 63.041 1.000 10.200 202 TRP C O 1
ATOM 14966 N N . LYS C 1 203 ? -12.413 -5.840 62.902 1.000 9.440 203 LYS C N 1
ATOM 14967 C CA . LYS C 1 203 ? -12.635 -5.927 61.442 1.000 9.340 203 LYS C CA 1
ATOM 14968 C C . LYS C 1 203 ? -14.142 -5.828 61.127 1.000 9.670 203 LYS C C 1
ATOM 14969 O O . LYS C 1 203 ? -14.512 -5.276 60.063 1.000 10.400 203 LYS C O 1
ATOM 14988 N N . SER C 1 204 ? -14.971 -6.458 61.952 1.000 9.970 204 SER C N 1
ATOM 14989 C CA . SER C 1 204 ? -16.423 -6.504 61.653 1.000 10.230 204 SER C CA 1
ATOM 14990 C C . SER C 1 204 ? -16.997 -5.089 61.598 1.000 11.000 204 SER C C 1
ATOM 14991 O O . SER C 1 204 ? -17.882 -4.859 60.825 1.000 11.780 204 SER C O 1
ATOM 14999 N N . PHE C 1 205 ? -16.498 -4.142 62.385 1.000 10.730 205 PHE C N 1
ATOM 15000 C CA . PHE C 1 205 ? -17.051 -2.768 62.342 1.000 10.160 205 PHE C CA 1
ATOM 15001 C C . PHE C 1 205 ? -16.809 -2.184 60.958 1.000 10.700 205 PHE C C 1
ATOM 15002 O O . PHE C 1 205 ? -17.691 -1.473 60.424 1.000 11.320 205 PHE C O 1
ATOM 15019 N N . VAL C 1 206 ? -15.644 -2.442 60.392 1.000 10.830 206 VAL C N 1
ATOM 15020 C CA . VAL C 1 206 ? -15.291 -1.934 59.032 1.000 12.150 206 VAL C CA 1
ATOM 15021 C C . VAL C 1 206 ? -16.162 -2.634 57.984 1.000 13.290 206 VAL C C 1
ATOM 15022 O O . VAL C 1 206 ? -16.767 -1.974 57.222 1.000 14.900 206 VAL C O 1
ATOM 15035 N N . ASP C 1 207 ? -16.236 -3.947 58.047 1.000 12.010 207 ASP C N 1
ATOM 15036 C CA . ASP C 1 207 ? -17.049 -4.730 57.075 1.000 13.280 207 ASP C CA 1
ATOM 15037 C C . ASP C 1 207 ? -18.509 -4.298 57.153 1.000 13.980 207 ASP C C 1
ATOM 15038 O O . ASP C 1 207 ? -19.178 -4.309 56.098 1.000 15.610 207 ASP C O 1
ATOM 15047 N N . ASP C 1 208 ? -19.054 -4.031 58.324 1.000 13.310 208 ASP C N 1
ATOM 15048 C CA . ASP C 1 208 ? -20.492 -3.698 58.507 1.000 14.320 208 ASP C CA 1
ATOM 15049 C C . ASP C 1 208 ? -20.759 -2.213 58.200 1.000 13.860 208 ASP C C 1
ATOM 15050 O O . ASP C 1 208 ? -21.927 -1.851 58.206 1.000 15.770 208 ASP C O 1
ATOM 15059 N N . GLY C 1 209 ? -19.745 -1.384 57.952 1.000 12.980 209 GLY C N 1
ATOM 15060 C CA . GLY C 1 209 ? -19.898 0.058 57.649 1.000 13.730 209 GLY C CA 1
ATOM 15061 C C . GLY C 1 209 ? -20.106 0.890 58.912 1.000 13.580 209 GLY C C 1
ATOM 15062 O O . GLY C 1 209 ? -20.409 2.095 58.816 1.000 15.970 209 GLY C O 1
ATOM 15066 N N A ILE C 1 210 ? -20.033 0.267 60.092 0.500 12.360 210 ILE C N 1
ATOM 15067 N N B ILE C 1 210 ? -19.962 0.291 60.076 0.500 11.790 210 ILE C N 1
ATOM 15068 C CA A ILE C 1 210 ? -20.147 0.962 61.411 0.500 12.310 210 ILE C CA 1
ATOM 15069 C CA B ILE C 1 210 ? -20.140 1.016 61.360 0.500 11.340 210 ILE C CA 1
ATOM 15070 C C A ILE C 1 210 ? -18.910 1.844 61.624 0.500 11.000 210 ILE C C 1
ATOM 15071 C C B ILE C 1 210 ? -18.895 1.820 61.688 0.500 10.330 210 ILE C C 1
ATOM 15072 O O A ILE C 1 210 ? -19.039 2.927 62.214 0.500 12.170 210 ILE C O 1
ATOM 15073 O O B ILE C 1 210 ? -19.034 2.790 62.448 0.500 10.910 210 ILE C O 1
ATOM 15104 N N . SER C 1 211 ? -17.816 1.429 61.171 1.000 10.300 211 SER C N 1
ATOM 15105 C CA . SER C 1 211 ? -16.550 2.202 61.154 1.000 11.460 211 SER C CA 1
ATOM 15106 C C . SER C 1 211 ? -16.128 2.468 59.704 1.000 12.530 211 SER C C 1
ATOM 15107 O O . SER C 1 211 ? -16.418 1.660 58.856 1.000 13.500 211 SER C O 1
ATOM 15115 N N . LYS C 1 212 ? -15.419 3.564 59.491 1.000 11.380 212 LYS C N 1
ATOM 15116 C CA . LYS C 1 212 ? -14.993 3.940 58.122 1.000 11.140 212 LYS C CA 1
ATOM 15117 C C . LYS C 1 212 ? -13.994 2.920 57.562 1.000 11.790 212 LYS C C 1
ATOM 15118 O O . LYS C 1 212 ? -13.272 2.292 58.277 1.000 11.280 212 LYS C O 1
ATOM 15137 N N . LYS C 1 213 ? -13.875 2.920 56.244 1.000 12.310 213 LYS C N 1
ATOM 15138 C CA . LYS C 1 213 ? -13.048 1.911 55.545 1.000 13.310 213 LYS C CA 1
ATOM 15139 C C . LYS C 1 213 ? -11.567 2.055 55.893 1.000 11.260 213 LYS C C 1
ATOM 15140 O O . LYS C 1 213 ? -10.893 1.074 55.845 1.000 12.260 213 LYS C O 1
ATOM 15152 N N . ASN C 1 214 ? -11.111 3.263 56.190 1.000 11.360 214 ASN C N 1
ATOM 15153 C CA . ASN C 1 214 ? -9.678 3.517 56.470 1.000 12.820 214 ASN C CA 1
ATOM 15154 C C . ASN C 1 214 ? -9.426 3.685 57.977 1.000 11.570 214 ASN C C 1
ATOM 15155 O O . ASN C 1 214 ? -8.590 4.462 58.324 1.000 11.490 214 ASN C O 1
ATOM 15166 N N . ILE C 1 215 ? -10.147 2.940 58.804 1.000 10.780 215 ILE C N 1
ATOM 15167 C CA . ILE C 1 215 ? -9.891 2.991 60.272 1.000 10.080 215 ILE C CA 1
ATOM 15168 C C . ILE C 1 215 ? -8.434 2.604 60.553 1.000 10.520 215 ILE C C 1
ATOM 15169 O O . ILE C 1 215 ? -7.909 3.048 61.557 1.000 10.060 215 ILE C O 1
ATOM 15185 N N . SER C 1 216 ? -7.791 1.834 59.681 1.000 10.190 216 SER C N 1
ATOM 15186 C CA . SER C 1 216 ? -6.366 1.480 59.834 1.000 10.500 216 SER C CA 1
ATOM 15187 C C . SER C 1 216 ? -5.447 2.715 59.830 1.000 9.940 216 SER C C 1
ATOM 15188 O O . SER C 1 216 ? -4.263 2.545 60.138 1.000 10.900 216 SER C O 1
ATOM 15196 N N . GLU C 1 217 ? -5.951 3.879 59.401 1.000 10.500 217 GLU C N 1
ATOM 15197 C CA . GLU C 1 217 ? -5.175 5.134 59.360 1.000 11.480 217 GLU C CA 1
ATOM 15198 C C . GLU C 1 217 ? -5.496 6.050 60.541 1.000 11.350 217 GLU C C 1
ATOM 15199 O O . GLU C 1 217 ? -4.963 7.154 60.579 1.000 12.680 217 GLU C O 1
ATOM 15211 N N . VAL C 1 218 ? -6.337 5.629 61.475 1.000 10.120 218 VAL C N 1
ATOM 15212 C CA . VAL C 1 218 ? -6.837 6.526 62.545 1.000 10.240 218 VAL C CA 1
ATOM 15213 C C . VAL C 1 218 ? -5.952 6.420 63.794 1.000 9.670 218 VAL C C 1
ATOM 15214 O O . VAL C 1 218 ? -5.820 5.345 64.376 1.000 10.090 218 VAL C O 1
ATOM 15227 N N . ALA C 1 219 ? -5.406 7.579 64.171 1.000 10.040 219 ALA C N 1
ATOM 15228 C CA . ALA C 1 219 ? -4.634 7.773 65.417 1.000 11.590 219 ALA C CA 1
ATOM 15229 C C . ALA C 1 219 ? -5.550 8.322 66.515 1.000 10.350 219 ALA C C 1
ATOM 15230 O O . ALA C 1 219 ? -6.671 8.733 66.274 1.000 9.820 219 ALA C O 1
ATOM 15237 N N . THR C 1 220 ? -5.007 8.380 67.729 1.000 10.610 220 THR C N 1
ATOM 15238 C CA . THR C 1 220 ? -5.790 8.831 68.889 1.000 9.920 220 THR C CA 1
ATOM 15239 C C . THR C 1 220 ? -6.417 10.214 68.646 1.000 9.870 220 THR C C 1
ATOM 15240 O O . THR C 1 220 ? -7.611 10.387 68.891 1.000 9.130 220 THR C O 1
ATOM 15251 N N . ASP C 1 221 ? -5.641 11.186 68.170 1.000 10.670 221 ASP C N 1
ATOM 15252 C CA . ASP C 1 221 ? -6.145 12.574 68.051 1.000 10.600 221 ASP C CA 1
ATOM 15253 C C . ASP C 1 221 ? -7.019 12.746 66.791 1.000 9.770 221 ASP C C 1
ATOM 15254 O O . ASP C 1 221 ? -7.835 13.695 66.732 1.000 11.000 221 ASP C O 1
ATOM 15263 N N . ASP C 1 222 ? -6.977 11.790 65.865 1.000 10.450 222 ASP C N 1
ATOM 15264 C CA . ASP C 1 222 ? -7.944 11.748 64.735 1.000 11.460 222 ASP C CA 1
ATOM 15265 C C . ASP C 1 222 ? -9.353 11.398 65.236 1.000 10.820 222 ASP C C 1
ATOM 15266 O O . ASP C 1 222 ? -10.340 12.116 64.957 1.000 10.250 222 ASP C O 1
ATOM 15275 N N . THR C 1 223 ? -9.447 10.375 66.095 1.000 9.700 223 THR C N 1
ATOM 15276 C CA . THR C 1 223 ? -10.720 10.046 66.757 1.000 9.350 223 THR C CA 1
ATOM 15277 C C . THR C 1 223 ? -11.236 11.291 67.488 1.000 9.180 223 THR C C 1
ATOM 15278 O O . THR C 1 223 ? -12.427 11.633 67.372 1.000 9.170 223 THR C O 1
ATOM 15289 N N . ARG C 1 224 ? -10.343 11.957 68.227 1.000 9.520 224 ARG C N 1
ATOM 15290 C CA . ARG C 1 224 ? -10.763 13.159 68.983 1.000 9.920 224 ARG C CA 1
ATOM 15291 C C . ARG C 1 224 ? -11.322 14.232 68.027 1.000 9.640 224 ARG C C 1
ATOM 15292 O O . ARG C 1 224 ? -12.406 14.757 68.288 1.000 10.330 224 ARG C O 1
ATOM 15313 N N . LYS C 1 225 ? -10.572 14.585 66.993 1.000 10.360 225 LYS C N 1
ATOM 15314 C CA . LYS C 1 225 ? -10.965 15.699 66.108 1.000 11.240 225 LYS C CA 1
ATOM 15315 C C . LYS C 1 225 ? -12.283 15.382 65.420 1.000 10.270 225 LYS C C 1
ATOM 15316 O O . LYS C 1 225 ? -13.163 16.270 65.299 1.000 10.510 225 LYS C O 1
ATOM 15335 N N . GLU C 1 226 ? -12.465 14.145 64.986 1.000 9.150 226 GLU C N 1
ATOM 15336 C CA . GLU C 1 226 ? -13.628 13.770 64.153 1.000 9.930 226 GLU C CA 1
ATOM 15337 C C . GLU C 1 226 ? -14.878 13.705 65.028 1.000 9.990 226 GLU C C 1
ATOM 15338 O O . GLU C 1 226 ? -15.947 14.156 64.630 1.000 10.140 226 GLU C O 1
ATOM 15350 N N . PHE C 1 227 ? -14.764 13.237 66.284 1.000 8.800 227 PHE C N 1
ATOM 15351 C CA . PHE C 1 227 ? -15.907 13.294 67.215 1.000 9.310 227 PHE C CA 1
ATOM 15352 C C . PHE C 1 227 ? -16.245 14.765 67.531 1.000 8.580 227 PHE C C 1
ATOM 15353 O O . PHE C 1 227 ? -17.432 15.119 67.596 1.000 9.610 227 PHE C O 1
ATOM 15370 N N . GLN C 1 228 ? -15.231 15.564 67.830 1.000 9.770 228 GLN C N 1
ATOM 15371 C CA . GLN C 1 228 ? -15.413 16.994 68.197 1.000 10.640 228 GLN C CA 1
ATOM 15372 C C . GLN C 1 228 ? -16.141 17.720 67.067 1.000 10.660 228 GLN C C 1
ATOM 15373 O O . GLN C 1 228 ? -16.965 18.642 67.378 1.000 11.950 228 GLN C O 1
ATOM 15387 N N . ALA C 1 229 ? -15.908 17.319 65.827 1.000 11.790 229 ALA C N 1
ATOM 15388 C CA . ALA C 1 229 ? -16.533 17.952 64.635 1.000 12.700 229 ALA C CA 1
ATOM 15389 C C . ALA C 1 229 ? -17.977 17.547 64.455 1.000 13.190 229 ALA C C 1
ATOM 15390 O O . ALA C 1 229 ? -18.630 18.012 63.521 1.000 12.950 229 ALA C O 1
ATOM 15397 N N . GLY C 1 230 ? -18.504 16.655 65.285 1.000 10.160 230 GLY C N 1
ATOM 15398 C CA . GLY C 1 230 ? -19.897 16.234 65.181 1.000 10.540 230 GLY C CA 1
ATOM 15399 C C . GLY C 1 230 ? -20.082 15.050 64.272 1.000 10.110 230 GLY C C 1
ATOM 15400 O O . GLY C 1 230 ? -21.209 14.732 63.908 1.000 11.560 230 GLY C O 1
ATOM 15404 N N . LYS C 1 231 ? -19.004 14.344 63.920 1.000 10.090 231 LYS C N 1
ATOM 15405 C CA . LYS C 1 231 ? -19.081 13.327 62.848 1.000 11.010 231 LYS C CA 1
ATOM 15406 C C . LYS C 1 231 ? -18.882 11.892 63.330 1.000 11.570 231 LYS C C 1
ATOM 15407 O O . LYS C 1 231 ? -18.660 10.989 62.503 1.000 11.220 231 LYS C O 1
ATOM 15426 N N . VAL C 1 232 ? -19.045 11.657 64.633 1.000 10.290 232 VAL C N 1
ATOM 15427 C CA . VAL C 1 232 ? -18.828 10.302 65.218 1.000 9.920 232 VAL C CA 1
ATOM 15428 C C . VAL C 1 232 ? -19.848 10.072 66.333 1.000 9.640 232 VAL C C 1
ATOM 15429 O O . VAL C 1 232 ? -19.911 10.846 67.256 1.000 10.280 232 VAL C O 1
ATOM 15442 N N . LEU C 1 233 ? -20.586 8.976 66.240 1.000 9.750 233 LEU C N 1
ATOM 15443 C CA . LEU C 1 233 ? -21.592 8.623 67.280 1.000 9.290 233 LEU C CA 1
ATOM 15444 C C . LEU C 1 233 ? -20.888 8.113 68.558 1.000 10.190 233 LEU C C 1
ATOM 15445 O O . LEU C 1 233 ? -21.211 8.552 69.661 1.000 10.140 233 LEU C O 1
ATOM 15461 N N . PHE C 1 234 ? -19.961 7.144 68.390 1.000 8.940 234 PHE C N 1
ATOM 15462 C CA . PHE C 1 234 ? -19.209 6.502 69.490 1.000 8.960 234 PHE C CA 1
ATOM 15463 C C . PHE C 1 234 ? -17.722 6.660 69.249 1.000 8.400 234 PHE C C 1
ATOM 15464 O O . PHE C 1 234 ? -17.229 6.310 68.154 1.000 8.440 234 PHE C O 1
ATOM 15481 N N . ALA C 1 235 ? -16.996 7.133 70.253 1.000 8.190 235 ALA C N 1
ATOM 15482 C CA . ALA C 1 235 ? -15.539 7.272 70.109 1.000 7.870 235 ALA C CA 1
ATOM 15483 C C . ALA C 1 235 ? -14.812 6.632 71.275 1.000 8.280 235 ALA C C 1
ATOM 15484 O O . ALA C 1 235 ? -15.184 6.923 72.438 1.000 9.100 235 ALA C O 1
ATOM 15491 N N . VAL C 1 236 ? -13.799 5.826 71.014 1.000 7.440 236 VAL C N 1
ATOM 15492 C CA . VAL C 1 236 ? -12.897 5.332 72.076 1.000 7.520 236 VAL C CA 1
ATOM 15493 C C . VAL C 1 236 ? -11.796 6.373 72.270 1.000 7.400 236 VAL C C 1
ATOM 15494 O O . VAL C 1 236 ? -11.008 6.663 71.325 1.000 8.850 236 VAL C O 1
ATOM 15507 N N . ASN C 1 237 ? -11.636 6.906 73.471 1.000 7.480 237 ASN C N 1
ATOM 15508 C CA . ASN C 1 237 ? -10.553 7.875 73.671 1.000 8.080 237 ASN C CA 1
ATOM 15509 C C . ASN C 1 237 ? -10.255 7.989 75.151 1.000 7.950 237 ASN C C 1
ATOM 15510 O O . ASN C 1 237 ? -10.928 7.398 75.996 1.000 8.780 237 ASN C O 1
ATOM 15521 N N . TRP C 1 238 ? -9.329 8.863 75.467 1.000 8.260 238 TRP C N 1
ATOM 15522 C CA . TRP C 1 238 ? -8.743 9.044 76.807 1.000 8.540 238 TRP C CA 1
ATOM 15523 C C . TRP C 1 238 ? -9.321 10.298 77.457 1.000 8.770 238 TRP C C 1
ATOM 15524 O O . TRP C 1 238 ? -10.119 11.031 76.834 1.000 9.570 238 TRP C O 1
ATOM 15545 N N . SER C 1 239 ? -8.875 10.615 78.679 1.000 9.270 239 SER C N 1
ATOM 15546 C CA . SER C 1 239 ? -9.544 11.708 79.429 1.000 9.750 239 SER C CA 1
ATOM 15547 C C . SER C 1 239 ? -9.279 13.074 78.795 1.000 9.690 239 SER C C 1
ATOM 15548 O O . SER C 1 239 ? -10.189 13.923 78.951 1.000 10.370 239 SER C O 1
ATOM 15556 N N . TYR C 1 240 ? -8.184 13.289 78.092 1.000 9.240 240 TYR C N 1
ATOM 15557 C CA . TYR C 1 240 ? -7.886 14.656 77.571 1.000 9.870 240 TYR C CA 1
ATOM 15558 C C . TYR C 1 240 ? -8.989 15.102 76.607 1.000 10.320 240 TYR C C 1
ATOM 15559 O O . TYR C 1 240 ? -9.174 16.326 76.385 1.000 11.840 240 TYR C O 1
ATOM 15577 N N . ALA C 1 241 ? -9.741 14.192 76.004 1.000 9.730 241 ALA C N 1
ATOM 15578 C CA . ALA C 1 241 ? -10.656 14.565 74.901 1.000 10.140 241 ALA C CA 1
ATOM 15579 C C . ALA C 1 241 ? -11.835 15.358 75.460 1.000 11.340 241 ALA C C 1
ATOM 15580 O O . ALA C 1 241 ? -12.353 16.218 74.716 1.000 11.800 241 ALA C O 1
ATOM 15587 N N . TRP C 1 242 ? -12.289 15.109 76.683 1.000 11.370 242 TRP C N 1
ATOM 15588 C CA . TRP C 1 242 ? -13.487 15.799 77.248 1.000 12.470 242 TRP C CA 1
ATOM 15589 C C . TRP C 1 242 ? -13.334 17.321 77.165 1.000 13.680 242 TRP C C 1
ATOM 15590 O O . TRP C 1 242 ? -14.307 17.981 76.716 1.000 13.960 242 TRP C O 1
ATOM 15611 N N . THR C 1 243 ? -12.207 17.866 77.615 1.000 14.720 243 THR C N 1
ATOM 15612 C CA . THR C 1 243 ? -12.055 19.348 77.675 1.000 16.670 243 THR C CA 1
ATOM 15613 C C . THR C 1 243 ? -12.150 19.870 76.241 1.000 15.300 243 THR C C 1
ATOM 15614 O O . THR C 1 243 ? -12.768 20.925 76.038 1.000 15.110 243 THR C O 1
ATOM 15625 N N . HIS C 1 244 ? -11.614 19.153 75.259 1.000 14.330 244 HIS C N 1
ATOM 15626 C CA . HIS C 1 244 ? -11.716 19.606 73.845 1.000 13.350 244 HIS C CA 1
ATOM 15627 C C . HIS C 1 244 ? -13.179 19.609 73.451 1.000 13.200 244 HIS C C 1
ATOM 15628 O O . HIS C 1 244 ? -13.669 20.556 72.809 1.000 13.660 244 HIS C O 1
ATOM 15643 N N . PHE C 1 245 ? -13.919 18.555 73.729 1.000 11.380 245 PHE C N 1
ATOM 15644 C CA . PHE C 1 245 ? -15.342 18.421 73.355 1.000 11.970 245 PHE C CA 1
ATOM 15645 C C . PHE C 1 245 ? -16.186 19.569 73.962 1.000 12.400 245 PHE C C 1
ATOM 15646 O O . PHE C 1 245 ? -17.232 19.935 73.371 1.000 13.870 245 PHE C O 1
ATOM 15663 N N . GLN C 1 246 ? -15.807 20.050 75.158 1.000 13.750 246 GLN C N 1
ATOM 15664 C CA . GLN C 1 246 ? -16.588 21.122 75.845 1.000 14.680 246 GLN C CA 1
ATOM 15665 C C . GLN C 1 246 ? -15.965 22.513 75.651 1.000 18.800 246 GLN C C 1
ATOM 15666 O O . GLN C 1 246 ? -16.444 23.431 76.302 1.000 20.200 246 GLN C O 1
ATOM 15680 N N . GLY C 1 247 ? -14.972 22.693 74.786 1.000 17.250 247 GLY C N 1
ATOM 15681 C CA . GLY C 1 247 ? -14.265 23.974 74.593 1.000 18.510 247 GLY C CA 1
ATOM 15682 C C . GLY C 1 247 ? -14.859 24.815 73.473 1.000 17.850 247 GLY C C 1
ATOM 15683 O O . GLY C 1 247 ? -15.971 24.522 73.019 1.000 19.750 247 GLY C O 1
ATOM 15687 N N . LYS C 1 248 ? -14.092 25.839 73.076 1.000 20.370 248 LYS C N 1
ATOM 15688 C CA . LYS C 1 248 ? -14.435 26.970 72.160 1.000 25.930 248 LYS C CA 1
ATOM 15689 C C . LYS C 1 248 ? -14.658 26.520 70.707 1.000 27.150 248 LYS C C 1
ATOM 15690 O O . LYS C 1 248 ? -15.380 27.238 69.959 1.000 31.580 248 LYS C O 1
ATOM 15696 N N . GLU C 1 249 ? -14.011 25.431 70.271 1.000 26.300 249 GLU C N 1
ATOM 15697 C CA . GLU C 1 249 ? -13.950 25.067 68.828 1.000 23.910 249 GLU C CA 1
ATOM 15698 C C . GLU C 1 249 ? -14.540 23.667 68.631 1.000 18.970 249 GLU C C 1
ATOM 15699 O O . GLU C 1 249 ? -13.973 22.864 67.895 1.000 19.540 249 GLU C O 1
ATOM 15711 N N . SER C 1 250 ? -15.705 23.442 69.207 1.000 17.570 250 SER C N 1
ATOM 15712 C CA . SER C 1 250 ? -16.383 22.119 69.223 1.000 15.530 250 SER C CA 1
ATOM 15713 C C . SER C 1 250 ? -17.774 22.255 68.643 1.000 15.520 250 SER C C 1
ATOM 15714 O O . SER C 1 250 ? -18.412 23.299 68.855 1.000 15.890 250 SER C O 1
ATOM 15722 N N . GLN C 1 251 ? -18.273 21.207 68.010 1.000 14.180 251 GLN C N 1
ATOM 15723 C CA . GLN C 1 251 ? -19.633 21.082 67.499 1.000 14.660 251 GLN C CA 1
ATOM 15724 C C . GLN C 1 251 ? -20.473 20.229 68.445 1.000 12.250 251 GLN C C 1
ATOM 15725 O O . GLN C 1 251 ? -21.644 19.995 68.163 1.000 14.990 251 GLN C O 1
ATOM 15739 N N . VAL C 1 252 ? -19.923 19.804 69.599 1.000 12.880 252 VAL C N 1
ATOM 15740 C CA . VAL C 1 252 ? -20.610 18.782 70.453 1.000 12.550 252 VAL C CA 1
ATOM 15741 C C . VAL C 1 252 ? -20.728 19.220 71.924 1.000 13.830 252 VAL C C 1
ATOM 15742 O O . VAL C 1 252 ? -21.003 18.377 72.782 1.000 12.620 252 VAL C O 1
ATOM 15755 N N . ASN C 1 253 ? -20.618 20.512 72.245 1.000 12.800 253 ASN C N 1
ATOM 15756 C CA . ASN C 1 253 ? -20.721 21.001 73.628 1.000 13.200 253 ASN C CA 1
ATOM 15757 C C . ASN C 1 253 ? -22.053 20.543 74.201 1.000 12.890 253 ASN C C 1
ATOM 15758 O O . ASN C 1 253 ? -23.093 20.696 73.570 1.000 12.920 253 ASN C O 1
ATOM 15769 N N . ASP C 1 254 ? -21.980 19.925 75.378 1.000 12.700 254 ASP C N 1
ATOM 15770 C CA . ASP C 1 254 ? -23.164 19.512 76.154 1.000 13.360 254 ASP C CA 1
ATOM 15771 C C . ASP C 1 254 ? -23.971 18.429 75.411 1.000 14.370 254 ASP C C 1
ATOM 15772 O O . ASP C 1 254 ? -25.121 18.175 75.760 1.000 18.150 254 ASP C O 1
ATOM 15781 N N . LYS C 1 255 ? -23.369 17.743 74.417 1.000 13.810 255 LYS C N 1
ATOM 15782 C CA . LYS C 1 255 ? -24.015 16.630 73.683 1.000 14.020 255 LYS C CA 1
ATOM 15783 C C . LYS C 1 255 ? -23.244 15.321 73.898 1.000 12.770 255 LYS C C 1
ATOM 15784 O O . LYS C 1 255 ? -23.581 14.366 73.195 1.000 12.290 255 LYS C O 1
ATOM 15803 N N . VAL C 1 256 ? -22.376 15.286 74.900 1.000 12.580 256 VAL C N 1
ATOM 15804 C CA . VAL C 1 256 ? -21.480 14.112 75.083 1.000 12.400 256 VAL C CA 1
ATOM 15805 C C . VAL C 1 256 ? -21.837 13.405 76.381 1.000 11.820 256 VAL C C 1
ATOM 15806 O O . VAL C 1 256 ? -21.808 14.069 77.449 1.000 13.080 256 VAL C O 1
ATOM 15819 N N . GLY C 1 257 ? -21.989 12.090 76.286 1.000 11.330 257 GLY C N 1
ATOM 15820 C CA . GLY C 1 257 ? -21.955 11.191 77.465 1.000 10.550 257 GLY C CA 1
ATOM 15821 C C . GLY C 1 257 ? -20.675 10.365 77.522 1.000 11.270 257 GLY C C 1
ATOM 15822 O O . GLY C 1 257 ? -19.946 10.262 76.544 1.000 11.440 257 GLY C O 1
ATOM 15826 N N . VAL C 1 258 ? -20.394 9.864 78.704 1.000 11.630 258 VAL C N 1
ATOM 15827 C CA . VAL C 1 258 ? -19.243 8.975 78.989 1.000 12.100 258 VAL C CA 1
ATOM 15828 C C . VAL C 1 258 ? -19.795 7.664 79.521 1.000 11.990 258 VAL C C 1
ATOM 15829 O O . VAL C 1 258 ? -20.610 7.692 80.471 1.000 12.790 258 VAL C O 1
ATOM 15842 N N . ALA C 1 259 ? -19.332 6.543 78.985 1.000 11.400 259 ALA C N 1
ATOM 15843 C CA . ALA C 1 259 ? -19.783 5.219 79.424 1.000 11.100 259 ALA C CA 1
ATOM 15844 C C . ALA C 1 259 ? -18.584 4.292 79.513 1.000 9.700 259 ALA C C 1
ATOM 15845 O O . ALA C 1 259 ? -17.532 4.521 78.888 1.000 9.880 259 ALA C O 1
ATOM 15852 N N . ARG C 1 260 ? -18.830 3.177 80.177 1.000 10.900 260 ARG C N 1
ATOM 15853 C CA . ARG C 1 260 ? -17.856 2.075 80.160 1.000 10.550 260 ARG C CA 1
ATOM 15854 C C . ARG C 1 260 ? -17.770 1.510 78.737 1.000 10.980 260 ARG C C 1
ATOM 15855 O O . ARG C 1 260 ? -18.733 1.583 77.985 1.000 10.680 260 ARG C O 1
ATOM 15876 N N . LEU C 1 261 ? -16.605 0.968 78.424 1.000 10.470 261 LEU C N 1
ATOM 15877 C CA . LEU C 1 261 ? -16.433 0.297 77.112 1.000 10.620 261 LEU C CA 1
ATOM 15878 C C . LEU C 1 261 ? -17.306 -0.959 77.086 1.000 10.600 261 LEU C C 1
ATOM 15879 O O . LEU C 1 261 ? -17.369 -1.695 78.084 1.000 10.910 261 LEU C O 1
ATOM 15895 N N . PRO C 1 262 ? -18.016 -1.235 75.987 1.000 8.920 262 PRO C N 1
ATOM 15896 C CA . PRO C 1 262 ? -18.833 -2.420 75.908 1.000 9.020 262 PRO C CA 1
ATOM 15897 C C . PRO C 1 262 ? -18.047 -3.718 76.095 1.000 8.790 262 PRO C C 1
ATOM 15898 O O . PRO C 1 262 ? -16.843 -3.817 75.840 1.000 9.720 262 PRO C O 1
ATOM 15909 N N . ALA C 1 263 ? -18.758 -4.722 76.575 1.000 9.350 263 ALA C N 1
ATOM 15910 C CA . ALA C 1 263 ? -18.289 -6.110 76.689 1.000 9.340 263 ALA C CA 1
ATOM 15911 C C . ALA C 1 263 ? -18.574 -6.856 75.406 1.000 9.660 263 ALA C C 1
ATOM 15912 O O . ALA C 1 263 ? -19.504 -6.586 74.669 1.000 9.750 263 ALA C O 1
ATOM 15919 N N . VAL C 1 264 ? -17.820 -7.940 75.255 1.000 9.880 264 VAL C N 1
ATOM 15920 C CA . VAL C 1 264 ? -18.174 -8.918 74.218 1.000 11.750 264 VAL C CA 1
ATOM 15921 C C . VAL C 1 264 ? -19.326 -9.736 74.810 1.000 13.040 264 VAL C C 1
ATOM 15922 O O . VAL C 1 264 ? -19.549 -9.668 76.005 1.000 14.670 264 VAL C O 1
ATOM 15935 N N . LYS C 1 265 ? -20.037 -10.445 73.958 1.000 16.370 265 LYS C N 1
ATOM 15936 C CA . LYS C 1 265 ? -21.115 -11.408 74.332 1.000 20.030 265 LYS C CA 1
ATOM 15937 C C . LYS C 1 265 ? -20.654 -12.197 75.552 1.000 17.790 265 LYS C C 1
ATOM 15938 O O . LYS C 1 265 ? -19.620 -12.854 75.447 1.000 17.960 265 LYS C O 1
ATOM 15944 N N . GLY C 1 266 ? -21.339 -12.055 76.672 1.000 17.430 266 GLY C N 1
ATOM 15945 C CA . GLY C 1 266 ? -21.069 -12.858 77.864 1.000 16.370 266 GLY C CA 1
ATOM 15946 C C . GLY C 1 266 ? -19.861 -12.420 78.664 1.000 18.030 266 GLY C C 1
ATOM 15947 O O . GLY C 1 266 ? -19.475 -13.100 79.639 1.000 19.500 266 GLY C O 1
ATOM 15951 N N . GLY C 1 267 ? -19.299 -11.262 78.356 1.000 15.290 267 GLY C N 1
ATOM 15952 C CA . GLY C 1 267 ? -18.026 -10.912 78.997 1.000 14.540 267 GLY C CA 1
ATOM 15953 C C . GLY C 1 267 ? -18.161 -9.739 79.923 1.000 13.960 267 GLY C C 1
ATOM 15954 O O . GLY C 1 267 ? -19.295 -9.339 80.299 1.000 13.670 267 GLY C O 1
ATOM 15958 N N . GLU C 1 268 ? -17.017 -9.201 80.316 1.000 13.300 268 GLU C N 1
ATOM 15959 C CA . GLU C 1 268 ? -16.874 -8.110 81.301 1.000 14.990 268 GLU C CA 1
ATOM 15960 C C . GLU C 1 268 ? -16.600 -6.801 80.564 1.000 11.630 268 GLU C C 1
ATOM 15961 O O . GLU C 1 268 ? -15.887 -6.786 79.557 1.000 11.230 268 GLU C O 1
ATOM 15968 N N . GLN C 1 269 ? -17.083 -5.699 81.119 1.000 11.310 269 GLN C N 1
ATOM 15969 C CA . GLN C 1 269 ? -16.738 -4.343 80.627 1.000 11.610 269 GLN C CA 1
ATOM 15970 C C . GLN C 1 269 ? -15.378 -3.927 81.194 1.000 11.390 269 GLN C C 1
ATOM 15971 O O . GLN C 1 269 ? -15.186 -3.948 82.421 1.000 14.630 269 GLN C O 1
ATOM 15985 N N . THR C 1 270 ? -14.387 -3.788 80.335 1.000 11.120 270 THR C N 1
ATOM 15986 C CA . THR C 1 270 ? -12.986 -3.522 80.718 1.000 11.960 270 THR C CA 1
ATOM 15987 C C . THR C 1 270 ? -12.509 -2.271 79.998 1.000 11.560 270 THR C C 1
ATOM 15988 O O . THR C 1 270 ? -13.040 -1.886 78.957 1.000 14.430 270 THR C O 1
ATOM 15999 N N . THR C 1 271 ? -11.542 -1.620 80.565 1.000 9.100 271 THR C N 1
ATOM 16000 C CA . THR C 1 271 ? -10.799 -0.555 79.892 1.000 9.650 271 THR C CA 1
ATOM 16001 C C . THR C 1 271 ? -9.322 -0.686 80.184 1.000 9.750 271 THR C C 1
ATOM 16002 O O . THR C 1 271 ? -8.914 -1.561 80.945 1.000 10.210 271 THR C O 1
ATOM 16013 N N A CYS C 1 272 ? -8.547 0.182 79.576 0.500 8.220 272 CYS C N 1
ATOM 16014 N N B CYS C 1 272 ? -8.507 0.115 79.509 0.500 10.140 272 CYS C N 1
ATOM 16015 C CA A CYS C 1 272 ? -7.085 0.187 79.657 0.500 7.910 272 CYS C CA 1
ATOM 16016 C CA B CYS C 1 272 ? -7.042 0.153 79.688 0.500 11.110 272 CYS C CA 1
ATOM 16017 C C A CYS C 1 272 ? -6.592 1.329 80.565 0.500 8.550 272 CYS C C 1
ATOM 16018 C C B CYS C 1 272 ? -6.655 1.304 80.619 0.500 10.470 272 CYS C C 1
ATOM 16019 O O A CYS C 1 272 ? -6.954 2.527 80.306 0.500 8.630 272 CYS C O 1
ATOM 16020 O O B CYS C 1 272 ? -7.139 2.467 80.410 0.500 10.560 272 CYS C O 1
ATOM 16035 N N . LEU C 1 273 ? -5.785 0.993 81.570 1.000 8.690 273 LEU C N 1
ATOM 16036 C CA . LEU C 1 273 ? -5.151 2.012 82.443 1.000 8.870 273 LEU C CA 1
ATOM 16037 C C . LEU C 1 273 ? -4.093 2.752 81.623 1.000 8.570 273 LEU C C 1
ATOM 16038 O O . LEU C 1 273 ? -3.129 2.150 81.109 1.000 9.730 273 LEU C O 1
ATOM 16054 N N . GLY C 1 274 ? -4.156 4.063 81.681 1.000 7.950 274 GLY C N 1
ATOM 16055 C CA . GLY C 1 274 ? -3.130 4.981 81.195 1.000 7.710 274 GLY C CA 1
ATOM 16056 C C . GLY C 1 274 ? -2.509 5.807 82.291 1.000 7.260 274 GLY C C 1
ATOM 16057 O O . GLY C 1 274 ? -2.537 5.442 83.462 1.000 8.600 274 GLY C O 1
ATOM 16061 N N . GLY C 1 275 ? -2.072 6.971 81.897 1.000 7.410 275 GLY C N 1
ATOM 16062 C CA . GLY C 1 275 ? -1.449 7.945 82.796 1.000 7.840 275 GLY C CA 1
ATOM 16063 C C . GLY C 1 275 ? -0.018 7.652 83.148 1.000 8.060 275 GLY C C 1
ATOM 16064 O O . GLY C 1 275 ? 0.685 6.908 82.423 1.000 9.010 275 GLY C O 1
ATOM 16068 N N . TRP C 1 276 ? 0.508 8.364 84.146 1.000 7.650 276 TRP C N 1
ATOM 16069 C CA . TRP C 1 276 ? 1.949 8.460 84.432 1.000 7.280 276 TRP C CA 1
ATOM 16070 C C . TRP C 1 276 ? 2.230 8.198 85.903 1.000 7.870 276 TRP C C 1
ATOM 16071 O O . TRP C 1 276 ? 1.291 8.286 86.755 1.000 6.900 276 TRP C O 1
ATOM 16092 N N A GLU C 1 277 ? 3.463 7.756 86.166 0.500 6.710 277 GLU C N 1
ATOM 16093 N N B GLU C 1 277 ? 3.496 7.981 86.177 0.500 7.850 277 GLU C N 1
ATOM 16094 C CA A GLU C 1 277 ? 4.008 7.352 87.491 0.500 6.660 277 GLU C CA 1
ATOM 16095 C CA B GLU C 1 277 ? 3.961 7.571 87.511 0.500 8.340 277 GLU C CA 1
ATOM 16096 C C A GLU C 1 277 ? 5.224 8.222 87.832 0.500 7.100 277 GLU C C 1
ATOM 16097 C C B GLU C 1 277 ? 5.266 8.263 87.837 0.500 8.120 277 GLU C C 1
ATOM 16098 O O A GLU C 1 277 ? 5.753 8.920 86.948 0.500 7.370 277 GLU C O 1
ATOM 16099 O O B GLU C 1 277 ? 5.862 8.878 86.968 0.500 8.300 277 GLU C O 1
ATOM 16122 N N . PHE C 1 278 ? 5.660 8.148 89.096 1.000 7.320 278 PHE C N 1
ATOM 16123 C CA . PHE C 1 278 ? 6.921 8.724 89.579 1.000 7.710 278 PHE C CA 1
ATOM 16124 C C . PHE C 1 278 ? 7.856 7.618 89.981 1.000 7.830 278 PHE C C 1
ATOM 16125 O O . PHE C 1 278 ? 7.479 6.706 90.761 1.000 10.120 278 PHE C O 1
ATOM 16142 N N . GLY C 1 279 ? 9.093 7.731 89.576 1.000 7.900 279 GLY C N 1
ATOM 16143 C CA . GLY C 1 279 ? 10.187 6.890 90.051 1.000 8.230 279 GLY C CA 1
ATOM 16144 C C . GLY C 1 279 ? 11.310 7.726 90.618 1.000 7.500 279 GLY C C 1
ATOM 16145 O O . GLY C 1 279 ? 11.462 8.941 90.307 1.000 7.380 279 GLY C O 1
ATOM 16149 N N . VAL C 1 280 ? 12.144 7.080 91.402 1.000 7.750 280 VAL C N 1
ATOM 16150 C CA . VAL C 1 280 ? 13.419 7.653 91.902 1.000 7.160 280 VAL C CA 1
ATOM 16151 C C . VAL C 1 280 ? 14.561 7.071 91.098 1.000 7.420 280 VAL C C 1
ATOM 16152 O O . VAL C 1 280 ? 14.637 5.829 90.935 1.000 8.400 280 VAL C O 1
ATOM 16165 N N . SER C 1 281 ? 15.450 7.915 90.602 1.000 7.330 281 SER C N 1
ATOM 16166 C CA . SER C 1 281 ? 16.609 7.406 89.834 1.000 8.030 281 SER C CA 1
ATOM 16167 C C . SER C 1 281 ? 17.511 6.530 90.705 1.000 8.650 281 SER C C 1
ATOM 16168 O O . SER C 1 281 ? 17.899 6.923 91.796 1.000 9.080 281 SER C O 1
ATOM 16176 N N . ALA C 1 282 ? 17.911 5.379 90.158 1.000 8.570 282 ALA C N 1
ATOM 16177 C CA . ALA C 1 282 ? 18.903 4.505 90.794 1.000 9.140 282 ALA C CA 1
ATOM 16178 C C . ALA C 1 282 ? 20.235 5.217 90.937 1.000 9.220 282 ALA C C 1
ATOM 16179 O O . ALA C 1 282 ? 21.048 4.771 91.745 1.000 11.140 282 ALA C O 1
ATOM 16186 N N . TYR C 1 283 ? 20.499 6.243 90.150 1.000 10.120 283 TYR C N 1
ATOM 16187 C CA . TYR C 1 283 ? 21.786 6.960 90.239 1.000 10.270 283 TYR C CA 1
ATOM 16188 C C . TYR C 1 283 ? 21.717 8.206 91.104 1.000 11.250 283 TYR C C 1
ATOM 16189 O O . TYR C 1 283 ? 22.748 8.866 91.357 1.000 11.790 283 TYR C O 1
ATOM 16207 N N . SER C 1 284 ? 20.547 8.540 91.649 1.000 9.880 284 SER C N 1
ATOM 16208 C CA . SER C 1 284 ? 20.460 9.686 92.572 1.000 10.200 284 SER C CA 1
ATOM 16209 C C . SER C 1 284 ? 21.372 9.474 93.773 1.000 10.640 284 SER C C 1
ATOM 16210 O O . SER C 1 284 ? 21.393 8.365 94.302 1.000 10.810 284 SER C O 1
ATOM 16218 N N . LYS C 1 285 ? 21.986 10.567 94.196 1.000 11.180 285 LYS C N 1
ATOM 16219 C CA . LYS C 1 285 ? 22.803 10.592 95.437 1.000 12.940 285 LYS C CA 1
ATOM 16220 C C . LYS C 1 285 ? 22.004 11.215 96.595 1.000 12.010 285 LYS C C 1
ATOM 16221 O O . LYS C 1 285 ? 22.587 11.510 97.654 1.000 12.950 285 LYS C O 1
ATOM 16240 N N . GLN C 1 286 ? 20.695 11.375 96.416 1.000 11.180 286 GLN C N 1
ATOM 16241 C CA . GLN C 1 286 ? 19.752 11.944 97.407 1.000 11.280 286 GLN C CA 1
ATOM 16242 C C . GLN C 1 286 ? 18.503 11.079 97.503 1.000 11.170 286 GLN C C 1
ATOM 16243 O O . GLN C 1 286 ? 17.360 11.611 97.489 1.000 10.590 286 GLN C O 1
ATOM 16257 N N A GLN C 1 287 ? 18.652 9.791 97.651 0.500 10.350 287 GLN C N 1
ATOM 16258 N N B GLN C 1 287 ? 18.721 9.760 97.617 0.500 10.700 287 GLN C N 1
ATOM 16259 C CA A GLN C 1 287 ? 17.447 8.968 97.474 0.500 10.360 287 GLN C CA 1
ATOM 16260 C CA B GLN C 1 287 ? 17.659 8.711 97.595 0.500 11.270 287 GLN C CA 1
ATOM 16261 C C A GLN C 1 287 ? 16.474 9.067 98.650 0.500 10.070 287 GLN C C 1
ATOM 16262 C C B GLN C 1 287 ? 16.560 9.010 98.619 0.500 10.570 287 GLN C C 1
ATOM 16263 O O A GLN C 1 287 ? 15.253 8.935 98.426 0.500 9.680 287 GLN C O 1
ATOM 16264 O O B GLN C 1 287 ? 15.367 8.901 98.251 0.500 11.490 287 GLN C O 1
ATOM 16291 N N . ASP C 1 288 ? 16.919 9.278 99.874 1.000 10.610 288 ASP C N 1
ATOM 16292 C CA . ASP C 1 288 ? 15.919 9.437 100.952 1.000 10.530 288 ASP C CA 1
ATOM 16293 C C . ASP C 1 288 ? 15.079 10.679 100.678 1.000 9.970 288 ASP C C 1
ATOM 16294 O O . ASP C 1 288 ? 13.842 10.595 100.779 1.000 9.160 288 ASP C O 1
ATOM 16303 N N . GLU C 1 289 ? 15.712 11.801 100.333 1.000 8.890 289 GLU C N 1
ATOM 16304 C CA . GLU C 1 289 ? 14.917 13.027 100.072 1.000 9.130 289 GLU C CA 1
ATOM 16305 C C . GLU C 1 289 ? 14.082 12.849 98.785 1.000 8.570 289 GLU C C 1
ATOM 16306 O O . GLU C 1 289 ? 12.933 13.345 98.727 1.000 8.260 289 GLU C O 1
ATOM 16318 N N . ALA C 1 290 ? 14.608 12.137 97.803 1.000 8.730 290 ALA C N 1
ATOM 16319 C CA . ALA C 1 290 ? 13.838 11.875 96.560 1.000 8.210 290 ALA C CA 1
ATOM 16320 C C . ALA C 1 290 ? 12.589 11.029 96.888 1.000 8.600 290 ALA C C 1
ATOM 16321 O O . ALA C 1 290 ? 11.499 11.334 96.385 1.000 7.950 290 ALA C O 1
ATOM 16328 N N A LYS C 1 291 ? 12.747 9.985 97.709 0.250 8.240 291 LYS C N 1
ATOM 16329 N N B LYS C 1 291 ? 12.730 10.000 97.725 0.250 8.080 291 LYS C N 1
ATOM 16330 N N C LYS C 1 291 ? 12.730 9.986 97.715 0.500 8.920 291 LYS C N 1
ATOM 16331 C CA A LYS C 1 291 ? 11.634 9.081 98.104 0.250 8.270 291 LYS C CA 1
ATOM 16332 C CA B LYS C 1 291 ? 11.594 9.107 98.067 0.250 8.000 291 LYS C CA 1
ATOM 16333 C CA C LYS C 1 291 ? 11.587 9.109 98.085 0.500 9.500 291 LYS C CA 1
ATOM 16334 C C A LYS C 1 291 ? 10.576 9.875 98.880 0.250 8.130 291 LYS C C 1
ATOM 16335 C C B LYS C 1 291 ? 10.558 9.883 98.884 0.250 7.970 291 LYS C C 1
ATOM 16336 C C C LYS C 1 291 ? 10.548 9.917 98.867 0.500 8.550 291 LYS C C 1
ATOM 16337 O O A LYS C 1 291 ? 9.384 9.690 98.615 0.250 8.250 291 LYS C O 1
ATOM 16338 O O B LYS C 1 291 ? 9.361 9.712 98.632 0.250 8.050 291 LYS C O 1
ATOM 16339 O O C LYS C 1 291 ? 9.359 9.834 98.580 0.500 8.490 291 LYS C O 1
ATOM 16394 N N . LYS C 1 292 ? 11.006 10.762 99.784 1.000 8.360 292 LYS C N 1
ATOM 16395 C CA . LYS C 1 292 ? 10.050 11.608 100.522 1.000 8.620 292 LYS C CA 1
ATOM 16396 C C . LYS C 1 292 ? 9.301 12.548 99.568 1.000 7.850 292 LYS C C 1
ATOM 16397 O O . LYS C 1 292 ? 8.092 12.760 99.747 1.000 8.600 292 LYS C O 1
ATOM 16416 N N . LEU C 1 293 ? 9.985 13.109 98.573 1.000 8.300 293 LEU C N 1
ATOM 16417 C CA . LEU C 1 293 ? 9.255 13.980 97.620 1.000 7.580 293 LEU C CA 1
ATOM 16418 C C . LEU C 1 293 ? 8.233 13.157 96.816 1.000 6.990 293 LEU C C 1
ATOM 16419 O O . LEU C 1 293 ? 7.097 13.639 96.613 1.000 7.190 293 LEU C O 1
ATOM 16435 N N . VAL C 1 294 ? 8.592 11.951 96.406 1.000 6.600 294 VAL C N 1
ATOM 16436 C CA . VAL C 1 294 ? 7.625 11.124 95.637 1.000 7.630 294 VAL C CA 1
ATOM 16437 C C . VAL C 1 294 ? 6.441 10.737 96.511 1.000 7.970 294 VAL C C 1
ATOM 16438 O O . VAL C 1 294 ? 5.336 10.749 96.054 1.000 8.020 294 VAL C O 1
ATOM 16451 N N . GLU C 1 295 ? 6.678 10.433 97.790 1.000 7.720 295 GLU C N 1
ATOM 16452 C CA . GLU C 1 295 ? 5.557 10.169 98.699 1.000 8.410 295 GLU C CA 1
ATOM 16453 C C . GLU C 1 295 ? 4.614 11.340 98.733 1.000 8.270 295 GLU C C 1
ATOM 16454 O O . GLU C 1 295 ? 3.390 11.168 98.692 1.000 10.110 295 GLU C O 1
ATOM 16466 N N . TYR C 1 296 ? 5.148 12.558 98.797 1.000 7.880 296 TYR C N 1
ATOM 16467 C CA . TYR C 1 296 ? 4.284 13.758 98.773 1.000 7.830 296 TYR C CA 1
ATOM 16468 C C . TYR C 1 296 ? 3.533 13.861 97.422 1.000 7.670 296 TYR C C 1
ATOM 16469 O O . TYR C 1 296 ? 2.354 14.112 97.380 1.000 8.120 296 TYR C O 1
ATOM 16487 N N . LEU C 1 297 ? 4.252 13.772 96.317 1.000 8.070 297 LEU C N 1
ATOM 16488 C CA . LEU C 1 297 ? 3.627 13.999 94.985 1.000 7.890 297 LEU C CA 1
ATOM 16489 C C . LEU C 1 297 ? 2.565 12.948 94.665 1.000 7.930 297 LEU C C 1
ATOM 16490 O O . LEU C 1 297 ? 1.674 13.231 93.875 1.000 8.390 297 LEU C O 1
ATOM 16506 N N . SER C 1 298 ? 2.656 11.756 95.281 1.000 7.600 298 SER C N 1
ATOM 16507 C CA . SER C 1 298 ? 1.740 10.620 95.058 1.000 7.430 298 SER C CA 1
ATOM 16508 C C . SER C 1 298 ? 0.692 10.525 96.180 1.000 8.140 298 SER C C 1
ATOM 16509 O O . SER C 1 298 ? -0.149 9.615 96.142 1.000 9.880 298 SER C O 1
ATOM 16517 N N . SER C 1 299 ? 0.733 11.466 97.122 1.000 8.290 299 SER C N 1
ATOM 16518 C CA . SER C 1 299 ? -0.223 11.516 98.262 1.000 9.400 299 SER C CA 1
ATOM 16519 C C . SER C 1 299 ? -1.623 11.876 97.766 1.000 9.350 299 SER C C 1
ATOM 16520 O O . SER C 1 299 ? -1.811 12.500 96.694 1.000 8.720 299 SER C O 1
ATOM 16528 N N . GLN C 1 300 ? -2.621 11.505 98.569 1.000 9.570 300 GLN C N 1
ATOM 16529 C CA . GLN C 1 300 ? -4.019 11.814 98.228 1.000 10.570 300 GLN C CA 1
ATOM 16530 C C . GLN C 1 300 ? -4.228 13.344 98.130 1.000 10.410 300 GLN C C 1
ATOM 16531 O O . GLN C 1 300 ? -4.890 13.826 97.229 1.000 9.510 300 GLN C O 1
ATOM 16545 N N . ASP C 1 301 ? -3.577 14.119 98.997 1.000 10.810 301 ASP C N 1
ATOM 16546 C CA . ASP C 1 301 ? -3.745 15.592 98.939 1.000 11.670 301 ASP C CA 1
ATOM 16547 C C . ASP C 1 301 ? -3.219 16.141 97.606 1.000 10.320 301 ASP C C 1
ATOM 16548 O O . ASP C 1 301 ? -3.821 17.055 97.073 1.000 10.790 301 ASP C O 1
ATOM 16557 N N . VAL C 1 302 ? -2.088 15.637 97.133 1.000 9.660 302 VAL C N 1
ATOM 16558 C CA . VAL C 1 302 ? -1.542 16.184 95.878 1.000 9.330 302 VAL C CA 1
ATOM 16559 C C . VAL C 1 302 ? -2.334 15.626 94.684 1.000 9.050 302 VAL C C 1
ATOM 16560 O O . VAL C 1 302 ? -2.548 16.366 93.725 1.000 8.840 302 VAL C O 1
ATOM 16573 N N . SER C 1 303 ? -2.751 14.368 94.733 1.000 8.080 303 SER C N 1
ATOM 16574 C CA . SER C 1 303 ? -3.669 13.843 93.700 1.000 8.350 303 SER C CA 1
ATOM 16575 C C . SER C 1 303 ? -4.893 14.770 93.591 1.000 8.800 303 SER C C 1
ATOM 16576 O O . SER C 1 303 ? -5.314 15.104 92.465 1.000 9.340 303 SER C O 1
ATOM 16584 N N . LYS C 1 304 ? -5.479 15.135 94.735 1.000 8.970 304 LYS C N 1
ATOM 16585 C CA . LYS C 1 304 ? -6.634 16.076 94.722 1.000 9.790 304 LYS C CA 1
ATOM 16586 C C . LYS C 1 304 ? -6.243 17.404 94.087 1.000 9.000 304 LYS C C 1
ATOM 16587 O O . LYS C 1 304 ? -6.978 17.923 93.254 1.000 10.540 304 LYS C O 1
ATOM 16606 N N . PHE C 1 305 ? -5.119 17.965 94.550 1.000 9.790 305 PHE C N 1
ATOM 16607 C CA . PHE C 1 305 ? -4.644 19.269 94.023 1.000 10.860 305 PHE C CA 1
ATOM 16608 C C . PHE C 1 305 ? -4.565 19.202 92.491 1.000 10.100 305 PHE C C 1
ATOM 16609 O O . PHE C 1 305 ? -4.956 20.152 91.788 1.000 10.900 305 PHE C O 1
ATOM 16626 N N . MET C 1 306 ? -3.994 18.101 91.966 1.000 9.180 306 MET C N 1
ATOM 16627 C CA . MET C 1 306 ? -3.810 17.997 90.502 1.000 8.620 306 MET C CA 1
ATOM 16628 C C . MET C 1 306 ? -5.125 17.749 89.752 1.000 8.860 306 MET C C 1
ATOM 16629 O O . MET C 1 306 ? -5.229 18.141 88.578 1.000 10.200 306 MET C O 1
ATOM 16643 N N . ALA C 1 307 ? -6.101 17.117 90.407 1.000 9.680 307 ALA C N 1
ATOM 16644 C CA . ALA C 1 307 ? -7.454 16.969 89.818 1.000 9.440 307 ALA C CA 1
ATOM 16645 C C . ALA C 1 307 ? -8.091 18.358 89.678 1.000 10.430 307 ALA C C 1
ATOM 16646 O O . ALA C 1 307 ? -8.553 18.716 88.579 1.000 10.910 307 ALA C O 1
ATOM 16653 N N . ILE C 1 308 ? -8.015 19.154 90.741 1.000 11.450 308 ILE C N 1
ATOM 16654 C CA . ILE C 1 308 ? -8.690 20.490 90.752 1.000 12.320 308 ILE C CA 1
ATOM 16655 C C . ILE C 1 308 ? -7.934 21.490 89.886 1.000 12.240 308 ILE C C 1
ATOM 16656 O O . ILE C 1 308 ? -8.589 22.251 89.159 1.000 14.270 308 ILE C O 1
ATOM 16672 N N . ASN C 1 309 ? -6.603 21.450 89.864 1.000 11.590 309 ASN C N 1
ATOM 16673 C CA . ASN C 1 309 ? -5.800 22.514 89.211 1.000 12.750 309 ASN C CA 1
ATOM 16674 C C . ASN C 1 309 ? -5.313 22.126 87.811 1.000 12.380 309 ASN C C 1
ATOM 16675 O O . ASN C 1 309 ? -4.937 23.003 87.058 1.000 12.540 309 ASN C O 1
ATOM 16686 N N . ALA C 1 310 ? -5.277 20.827 87.477 1.000 11.140 310 ALA C N 1
ATOM 16687 C CA . ALA C 1 310 ? -4.793 20.369 86.161 1.000 10.850 310 ALA C CA 1
ATOM 16688 C C . ALA C 1 310 ? -5.820 19.488 85.437 1.000 10.400 310 ALA C C 1
ATOM 16689 O O . ALA C 1 310 ? -5.569 19.049 84.320 1.000 12.050 310 ALA C O 1
ATOM 16696 N N . ALA C 1 311 ? -6.949 19.188 86.068 1.000 10.850 311 ALA C N 1
ATOM 16697 C CA . ALA C 1 311 ? -7.989 18.331 85.462 1.000 10.970 311 ALA C CA 1
ATOM 16698 C C . ALA C 1 311 ? -7.433 16.942 85.112 1.000 11.110 311 ALA C C 1
ATOM 16699 O O . ALA C 1 311 ? -7.924 16.324 84.135 1.000 13.640 311 ALA C O 1
ATOM 16706 N N . LEU C 1 312 ? -6.537 16.434 85.953 1.000 10.960 312 LEU C N 1
ATOM 16707 C CA . LEU C 1 312 ? -5.970 15.080 85.746 1.000 10.190 312 LEU C CA 1
ATOM 16708 C C . LEU C 1 312 ? -6.732 14.107 86.645 1.000 9.240 312 LEU C C 1
ATOM 16709 O O . LEU C 1 312 ? -6.986 14.409 87.847 1.000 9.130 312 LEU C O 1
ATOM 16725 N N . LEU C 1 313 ? -7.087 12.941 86.104 1.000 8.900 313 LEU C N 1
ATOM 16726 C CA . LEU C 1 313 ? -7.831 11.955 86.863 1.000 9.180 313 LEU C CA 1
ATOM 16727 C C . LEU C 1 313 ? -7.017 11.508 88.074 1.000 8.780 313 LEU C C 1
ATOM 16728 O O . LEU C 1 313 ? -5.850 11.136 87.950 1.000 8.000 313 LEU C O 1
ATOM 16744 N N . PRO C 1 314 ? -7.648 11.457 89.253 1.000 8.190 314 PRO C N 1
ATOM 16745 C CA . PRO C 1 314 ? -6.926 11.053 90.445 1.000 8.490 314 PRO C CA 1
ATOM 16746 C C . PRO C 1 314 ? -6.688 9.557 90.535 1.000 8.070 314 PRO C C 1
ATOM 16747 O O . PRO C 1 314 ? -7.285 8.739 89.871 1.000 8.370 314 PRO C O 1
ATOM 16758 N N . THR C 1 315 ? -5.821 9.169 91.472 1.000 7.780 315 THR C N 1
ATOM 16759 C CA . THR C 1 315 ? -5.374 7.769 91.614 1.000 7.790 315 THR C CA 1
ATOM 16760 C C . THR C 1 315 ? -6.010 7.075 92.823 1.000 8.310 315 THR C C 1
ATOM 16761 O O . THR C 1 315 ? -5.669 5.906 93.025 1.000 8.530 315 THR C O 1
ATOM 16772 N N . TYR C 1 316 ? -6.840 7.808 93.542 1.000 8.950 316 TYR C N 1
ATOM 16773 C CA . TYR C 1 316 ? -7.586 7.308 94.716 1.000 9.790 316 TYR C CA 1
ATOM 16774 C C . TYR C 1 316 ? -9.062 7.346 94.377 1.000 10.880 316 TYR C C 1
ATOM 16775 O O . TYR C 1 316 ? -9.540 8.421 94.003 1.000 11.380 316 TYR C O 1
ATOM 16793 N N . ALA C 1 317 ? -9.742 6.227 94.591 1.000 11.580 317 ALA C N 1
ATOM 16794 C CA . ALA C 1 317 ? -11.204 6.120 94.321 1.000 13.620 317 ALA C CA 1
ATOM 16795 C C . ALA C 1 317 ? -11.993 7.177 95.101 1.000 13.140 317 ALA C C 1
ATOM 16796 O O . ALA C 1 317 ? -12.904 7.750 94.541 1.000 14.720 317 ALA C O 1
ATOM 16803 N N . ALA C 1 318 ? -11.598 7.451 96.352 1.000 13.080 318 ALA C N 1
ATOM 16804 C CA . ALA C 1 318 ? -12.366 8.378 97.221 1.000 14.750 318 ALA C CA 1
ATOM 16805 C C . ALA C 1 318 ? -12.383 9.780 96.606 1.000 13.530 318 ALA C C 1
ATOM 16806 O O . ALA C 1 318 ? -13.328 10.527 96.797 1.000 15.340 318 ALA C O 1
ATOM 16813 N N . LEU C 1 319 ? -11.353 10.174 95.838 1.000 12.140 319 LEU C N 1
ATOM 16814 C CA . LEU C 1 319 ? -11.282 11.544 95.307 1.000 12.570 319 LEU C CA 1
ATOM 16815 C C . LEU C 1 319 ? -12.320 11.792 94.202 1.000 12.070 319 LEU C C 1
ATOM 16816 O O . LEU C 1 319 ? -12.656 12.945 93.961 1.000 12.780 319 LEU C O 1
ATOM 16832 N N . TYR C 1 320 ? -12.851 10.726 93.581 1.000 13.010 320 TYR C N 1
ATOM 16833 C CA . TYR C 1 320 ? -13.929 10.834 92.571 1.000 13.380 320 TYR C CA 1
ATOM 16834 C C . TYR C 1 320 ? -15.271 11.167 93.252 1.000 15.070 320 TYR C C 1
ATOM 16835 O O . TYR C 1 320 ? -16.184 11.542 92.518 1.000 16.200 320 TYR C O 1
ATOM 16853 N N . LYS C 1 321 ? -15.363 11.041 94.574 1.000 14.700 321 LYS C N 1
ATOM 16854 C CA . LYS C 1 321 ? -16.590 11.401 95.360 1.000 17.130 321 LYS C CA 1
ATOM 16855 C C . LYS C 1 321 ? -16.326 12.640 96.206 1.000 16.850 321 LYS C C 1
ATOM 16856 O O . LYS C 1 321 ? -17.283 13.137 96.845 1.000 19.190 321 LYS C O 1
ATOM 16875 N N . ASP C 1 322 ? -15.121 13.177 96.191 1.000 15.880 322 ASP C N 1
ATOM 16876 C CA . ASP C 1 322 ? -14.764 14.393 96.970 1.000 15.030 322 ASP C CA 1
ATOM 16877 C C . ASP C 1 322 ? -15.519 15.601 96.417 1.000 15.220 322 ASP C C 1
ATOM 16878 O O . ASP C 1 322 ? -15.463 15.866 95.207 1.000 14.670 322 ASP C O 1
ATOM 16887 N N . ALA C 1 323 ? -16.228 16.354 97.266 1.000 16.590 323 ALA C N 1
ATOM 16888 C CA . ALA C 1 323 ? -17.117 17.456 96.837 1.000 16.800 323 ALA C CA 1
ATOM 16889 C C . ALA C 1 323 ? -16.326 18.569 96.145 1.000 15.960 323 ALA C C 1
ATOM 16890 O O . ALA C 1 323 ? -16.885 19.220 95.259 1.000 16.990 323 ALA C O 1
ATOM 16897 N N . ASP C 1 324 ? -15.085 18.850 96.583 1.000 16.250 324 ASP C N 1
ATOM 16898 C CA . ASP C 1 324 ? -14.261 19.906 95.947 1.000 16.310 324 ASP C CA 1
ATOM 16899 C C . ASP C 1 324 ? -13.857 19.446 94.534 1.000 15.410 324 ASP C C 1
ATOM 16900 O O . ASP C 1 324 ? -13.882 20.236 93.595 1.000 16.820 324 ASP C O 1
ATOM 16909 N N . VAL C 1 325 ? -13.540 18.169 94.399 1.000 14.630 325 VAL C N 1
ATOM 16910 C CA . VAL C 1 325 ? -13.135 17.622 93.071 1.000 14.430 325 VAL C CA 1
ATOM 16911 C C . VAL C 1 325 ? -14.338 17.695 92.137 1.000 15.120 325 VAL C C 1
ATOM 16912 O O . VAL C 1 325 ? -14.180 18.164 91.017 1.000 14.740 325 VAL C O 1
ATOM 16925 N N . THR C 1 326 ? -15.501 17.231 92.567 1.000 15.490 326 THR C N 1
ATOM 16926 C CA . THR C 1 326 ? -16.659 17.100 91.652 1.000 16.620 326 THR C CA 1
ATOM 16927 C C . THR C 1 326 ? -17.287 18.475 91.416 1.000 17.750 326 THR C C 1
ATOM 16928 O O . THR C 1 326 ? -17.869 18.647 90.335 1.000 18.050 326 THR C O 1
ATOM 16939 N N . LYS C 1 327 ? -17.182 19.435 92.342 1.000 17.450 327 LYS C N 1
ATOM 16940 C CA . LYS C 1 327 ? -17.598 20.839 92.046 1.000 18.580 327 LYS C CA 1
ATOM 16941 C C . LYS C 1 327 ? -16.755 21.415 90.900 1.000 19.180 327 LYS C C 1
ATOM 16942 O O . LYS C 1 327 ? -17.317 22.066 89.999 1.000 20.130 327 LYS C O 1
ATOM 16954 N N . THR C 1 328 ? -15.435 21.215 90.928 1.000 17.170 328 THR C N 1
ATOM 16955 C CA . THR C 1 328 ? -14.505 21.816 89.956 1.000 16.910 328 THR C CA 1
ATOM 16956 C C . THR C 1 328 ? -14.600 21.078 88.612 1.000 14.290 328 THR C C 1
ATOM 16957 O O . THR C 1 328 ? -14.549 21.737 87.579 1.000 15.540 328 THR C O 1
ATOM 16968 N N . ILE C 1 329 ? -14.660 19.729 88.666 1.000 14.630 329 ILE C N 1
ATOM 16969 C CA . ILE C 1 329 ? -14.634 18.851 87.457 1.000 14.480 329 ILE C CA 1
ATOM 16970 C C . ILE C 1 329 ? -15.801 17.887 87.524 1.000 13.390 329 ILE C C 1
ATOM 16971 O O . ILE C 1 329 ? -15.662 16.742 87.915 1.000 12.120 329 ILE C O 1
ATOM 16987 N N . PRO C 1 330 ? -17.032 18.342 87.208 1.000 13.690 330 PRO C N 1
ATOM 16988 C CA . PRO C 1 330 ? -18.215 17.512 87.429 1.000 14.320 330 PRO C CA 1
ATOM 16989 C C . PRO C 1 330 ? -18.170 16.157 86.705 1.000 12.760 330 PRO C C 1
ATOM 16990 O O . PRO C 1 330 ? -18.626 15.169 87.236 1.000 13.610 330 PRO C O 1
ATOM 17001 N N . TRP C 1 331 ? -17.539 16.094 85.523 1.000 12.440 331 TRP C N 1
ATOM 17002 C CA . TRP C 1 331 ? -17.548 14.828 84.754 1.000 12.180 331 TRP C CA 1
ATOM 17003 C C . TRP C 1 331 ? -16.735 13.720 85.445 1.000 10.410 331 TRP C C 1
ATOM 17004 O O . TRP C 1 331 ? -16.977 12.570 85.125 1.000 11.330 331 TRP C O 1
ATOM 17025 N N . PHE C 1 332 ? -15.858 14.033 86.393 1.000 10.710 332 PHE C N 1
ATOM 17026 C CA . PHE C 1 332 ? -15.128 12.994 87.153 1.000 10.510 332 PHE C CA 1
ATOM 17027 C C . PHE C 1 332 ? -16.091 12.072 87.908 1.000 11.460 332 PHE C C 1
ATOM 17028 O O . PHE C 1 332 ? -15.763 10.879 88.055 1.000 12.100 332 PHE C O 1
ATOM 17045 N N . ALA C 1 333 ? -17.301 12.531 88.241 1.000 13.450 333 ALA C N 1
ATOM 17046 C CA . ALA C 1 333 ? -18.320 11.636 88.814 1.000 14.680 333 ALA C CA 1
ATOM 17047 C C . ALA C 1 333 ? -18.712 10.548 87.813 1.000 13.770 333 ALA C C 1
ATOM 17048 O O . ALA C 1 333 ? -18.841 9.346 88.212 1.000 15.830 333 ALA C O 1
ATOM 17055 N N . ASP C 1 334 ? -18.802 10.873 86.524 1.000 14.000 334 ASP C N 1
ATOM 17056 C CA . ASP C 1 334 ? -19.137 9.846 85.501 1.000 14.900 334 ASP C CA 1
ATOM 17057 C C . ASP C 1 334 ? -17.898 9.037 85.100 1.000 13.760 334 ASP C C 1
ATOM 17058 O O . ASP C 1 334 ? -18.019 7.899 84.652 1.000 14.550 334 ASP C O 1
ATOM 17067 N N . ALA C 1 335 ? -16.708 9.619 85.230 1.000 13.040 335 ALA C N 1
ATOM 17068 C CA . ALA C 1 335 ? -15.465 8.877 84.911 1.000 12.340 335 ALA C CA 1
ATOM 17069 C C . ALA C 1 335 ? -15.253 7.710 85.889 1.000 12.870 335 ALA C C 1
ATOM 17070 O O . ALA C 1 335 ? -14.762 6.654 85.473 1.000 11.930 335 ALA C O 1
ATOM 17077 N N . LEU C 1 336 ? -15.632 7.816 87.157 1.000 12.390 336 LEU C N 1
ATOM 17078 C CA . LEU C 1 336 ? -15.248 6.823 88.184 1.000 12.990 336 LEU C CA 1
ATOM 17079 C C . LEU C 1 336 ? -15.641 5.393 87.804 1.000 12.890 336 LEU C C 1
ATOM 17080 O O . LEU C 1 336 ? -14.811 4.476 87.844 1.000 12.460 336 LEU C O 1
ATOM 17096 N N . PRO C 1 337 ? -16.916 5.105 87.452 1.000 11.390 337 PRO C N 1
ATOM 17097 C CA . PRO C 1 337 ? -17.293 3.735 87.113 1.000 12.930 337 PRO C CA 1
ATOM 17098 C C . PRO C 1 337 ? -16.516 3.178 85.915 1.000 12.170 337 PRO C C 1
ATOM 17099 O O . PRO C 1 337 ? -16.421 1.962 85.790 1.000 12.650 337 PRO C O 1
ATOM 17110 N N . VAL C 1 338 ? -16.001 4.042 85.052 1.000 11.080 338 VAL C N 1
ATOM 17111 C CA . VAL C 1 338 ? -15.168 3.581 83.933 1.000 11.110 338 VAL C CA 1
ATOM 17112 C C . VAL C 1 338 ? -13.784 3.249 84.459 1.000 9.860 338 VAL C C 1
ATOM 17113 O O . VAL C 1 338 ? -13.259 2.133 84.177 1.000 10.200 338 VAL C O 1
ATOM 17126 N N . VAL C 1 339 ? -13.165 4.185 85.159 1.000 10.440 339 VAL C N 1
ATOM 17127 C CA . VAL C 1 339 ? -11.793 4.033 85.636 1.000 11.210 339 VAL C CA 1
ATOM 17128 C C . VAL C 1 339 ? -11.685 2.807 86.545 1.000 11.390 339 VAL C C 1
ATOM 17129 O O . VAL C 1 339 ? -10.664 2.115 86.510 1.000 12.420 339 VAL C O 1
ATOM 17142 N N . GLU C 1 340 ? -12.715 2.476 87.312 1.000 11.650 340 GLU C N 1
ATOM 17143 C CA . GLU C 1 340 ? -12.672 1.267 88.174 1.000 12.220 340 GLU C CA 1
ATOM 17144 C C . GLU C 1 340 ? -12.614 -0.031 87.360 1.000 11.390 340 GLU C C 1
ATOM 17145 O O . GLU C 1 340 ? -12.348 -1.044 87.942 1.000 14.320 340 GLU C O 1
ATOM 17157 N N . THR C 1 341 ? -12.897 0.013 86.043 1.000 10.690 341 THR C N 1
ATOM 17158 C CA . THR C 1 341 ? -12.823 -1.204 85.182 1.000 10.930 341 THR C CA 1
ATOM 17159 C C . THR C 1 341 ? -11.461 -1.280 84.469 1.000 11.100 341 THR C C 1
ATOM 17160 O O . THR C 1 341 ? -11.285 -2.180 83.599 1.000 11.510 341 THR C O 1
ATOM 17171 N N . ALA C 1 342 ? -10.528 -0.370 84.765 1.000 11.260 342 ALA C N 1
ATOM 17172 C CA . ALA C 1 342 ? -9.218 -0.326 84.064 1.000 12.020 342 ALA C CA 1
ATOM 17173 C C . ALA C 1 342 ? -8.404 -1.560 84.408 1.000 14.490 342 ALA C C 1
ATOM 17174 O O . ALA C 1 342 ? -8.322 -1.985 85.601 1.000 16.770 342 ALA C O 1
ATOM 17181 N N . LYS C 1 343 ? -7.684 -2.041 83.413 1.000 10.860 343 LYS C N 1
ATOM 17182 C CA . LYS C 1 343 ? -6.683 -3.135 83.537 1.000 10.890 343 LYS C CA 1
ATOM 17183 C C . LYS C 1 343 ? -5.334 -2.634 83.030 1.000 9.720 343 LYS C C 1
ATOM 17184 O O . LYS C 1 343 ? -5.249 -1.810 82.146 1.000 8.970 343 LYS C O 1
ATOM 17193 N N . ALA C 1 344 ? -4.267 -3.191 83.594 1.000 11.670 344 ALA C N 1
ATOM 17194 C CA . ALA C 1 344 ? -2.877 -2.906 83.207 1.000 11.220 344 ALA C CA 1
ATOM 17195 C C . ALA C 1 344 ? -2.526 -3.654 81.935 1.000 10.100 344 ALA C C 1
ATOM 17196 O O . ALA C 1 344 ? -2.729 -4.871 81.888 1.000 11.040 344 ALA C O 1
ATOM 17203 N N . ARG C 1 345 ? -1.904 -2.926 81.030 1.000 10.050 345 ARG C N 1
ATOM 17204 C CA . ARG C 1 345 ? -1.285 -3.579 79.878 1.000 9.190 345 ARG C CA 1
ATOM 17205 C C . ARG C 1 345 ? -0.193 -4.574 80.362 1.000 10.070 345 ARG C C 1
ATOM 17206 O O . ARG C 1 345 ? 0.301 -4.397 81.474 1.000 10.850 345 ARG C O 1
ATOM 17227 N N . PRO C 1 346 ? 0.239 -5.561 79.534 1.000 10.070 346 PRO C N 1
ATOM 17228 C CA . PRO C 1 346 ? 1.299 -6.507 79.910 1.000 10.410 346 PRO C CA 1
ATOM 17229 C C . PRO C 1 346 ? 2.517 -5.856 80.584 1.000 10.110 346 PRO C C 1
ATOM 17230 O O . PRO C 1 346 ? 3.018 -4.932 80.086 1.000 10.380 346 PRO C O 1
ATOM 17241 N N . VAL C 1 347 ? 2.775 -6.350 81.782 1.000 9.370 347 VAL C N 1
ATOM 17242 C CA . VAL C 1 347 ? 3.898 -5.830 82.611 1.000 9.200 347 VAL C CA 1
ATOM 17243 C C . VAL C 1 347 ? 5.127 -6.663 82.288 1.000 9.450 347 VAL C C 1
ATOM 17244 O O . VAL C 1 347 ? 5.159 -7.856 82.692 1.000 10.990 347 VAL C O 1
ATOM 17257 N N . THR C 1 348 ? 6.055 -6.104 81.513 1.000 9.340 348 THR C N 1
ATOM 17258 C CA . THR C 1 348 ? 7.244 -6.848 81.022 1.000 10.280 348 THR C CA 1
ATOM 17259 C C . THR C 1 348 ? 8.322 -5.868 80.630 1.000 10.760 348 THR C C 1
ATOM 17260 O O . THR C 1 348 ? 8.026 -4.817 80.054 1.000 9.150 348 THR C O 1
ATOM 17271 N N . PRO C 1 349 ? 9.610 -6.174 80.920 1.000 10.920 349 PRO C N 1
ATOM 17272 C CA . PRO C 1 349 ? 10.679 -5.300 80.462 1.000 11.040 349 PRO C CA 1
ATOM 17273 C C . PRO C 1 349 ? 10.756 -5.238 78.938 1.000 11.600 349 PRO C C 1
ATOM 17274 O O . PRO C 1 349 ? 11.340 -4.326 78.431 1.000 12.470 349 PRO C O 1
ATOM 17285 N N . ARG C 1 350 ? 10.220 -6.256 78.242 1.000 10.930 350 ARG C N 1
ATOM 17286 C CA . ARG C 1 350 ? 10.276 -6.296 76.761 1.000 11.520 350 ARG C CA 1
ATOM 17287 C C . ARG C 1 350 ? 8.947 -5.808 76.198 1.000 9.590 350 ARG C C 1
ATOM 17288 O O . ARG C 1 350 ? 8.558 -6.174 75.092 1.000 10.590 350 ARG C O 1
ATOM 17309 N N . TYR C 1 351 ? 8.343 -4.801 76.858 1.000 9.910 351 TYR C N 1
ATOM 17310 C CA . TYR C 1 351 ? 7.063 -4.224 76.402 1.000 10.210 351 TYR C CA 1
ATOM 17311 C C . TYR C 1 351 ? 7.227 -3.645 74.999 1.000 9.870 351 TYR C C 1
ATOM 17312 O O . TYR C 1 351 ? 6.297 -3.734 74.168 1.000 9.300 351 TYR C O 1
ATOM 17330 N N . ASN C 1 352 ? 8.362 -3.019 74.665 1.000 9.920 352 ASN C N 1
ATOM 17331 C CA . ASN C 1 352 ? 8.511 -2.405 73.321 1.000 11.190 352 ASN C CA 1
ATOM 17332 C C . ASN C 1 352 ? 8.234 -3.476 72.241 1.000 10.990 352 ASN C C 1
ATOM 17333 O O . ASN C 1 352 ? 7.529 -3.189 71.256 1.000 10.480 352 ASN C O 1
ATOM 17344 N N . GLU C 1 353 ? 8.858 -4.640 72.385 1.000 10.800 353 GLU C N 1
ATOM 17345 C CA . GLU C 1 353 ? 8.664 -5.750 71.428 1.000 10.790 353 GLU C CA 1
ATOM 17346 C C . GLU C 1 353 ? 7.250 -6.308 71.450 1.000 9.970 353 GLU C C 1
ATOM 17347 O O . GLU C 1 353 ? 6.677 -6.587 70.357 1.000 10.940 353 GLU C O 1
ATOM 17359 N N . VAL C 1 354 ? 6.641 -6.408 72.625 1.000 9.750 354 VAL C N 1
ATOM 17360 C CA . VAL C 1 354 ? 5.243 -6.869 72.741 1.000 9.830 354 VAL C CA 1
ATOM 17361 C C . VAL C 1 354 ? 4.303 -5.878 72.054 1.000 9.830 354 VAL C C 1
ATOM 17362 O O . VAL C 1 354 ? 3.472 -6.288 71.212 1.000 9.830 354 VAL C O 1
ATOM 17375 N N . SER C 1 355 ? 4.460 -4.603 72.332 1.000 9.140 355 SER C N 1
ATOM 17376 C CA . SER C 1 355 ? 3.663 -3.557 71.670 1.000 8.310 355 SER C CA 1
ATOM 17377 C C . SER C 1 355 ? 3.835 -3.572 70.157 1.000 8.980 355 SER C C 1
ATOM 17378 O O . SER C 1 355 ? 2.811 -3.482 69.385 1.000 9.190 355 SER C O 1
ATOM 17386 N N . GLU C 1 356 ? 5.079 -3.636 69.694 1.000 9.250 356 GLU C N 1
ATOM 17387 C CA . GLU C 1 356 ? 5.322 -3.617 68.231 1.000 10.490 356 GLU C CA 1
ATOM 17388 C C . GLU C 1 356 ? 4.568 -4.801 67.621 1.000 10.610 356 GLU C C 1
ATOM 17389 O O . GLU C 1 356 ? 3.872 -4.659 66.604 1.000 10.050 356 GLU C O 1
ATOM 17401 N N . THR C 1 357 ? 4.697 -5.971 68.201 1.000 9.350 357 THR C N 1
ATOM 17402 C CA . THR C 1 357 ? 4.049 -7.190 67.676 1.000 10.560 357 THR C CA 1
ATOM 17403 C C . THR C 1 357 ? 2.542 -6.955 67.548 1.000 11.060 357 THR C C 1
ATOM 17404 O O . THR C 1 357 ? 1.912 -7.228 66.514 1.000 10.890 357 THR C O 1
ATOM 17415 N N . ILE C 1 358 ? 1.908 -6.530 68.633 1.000 9.800 358 ILE C N 1
ATOM 17416 C CA . ILE C 1 358 ? 0.437 -6.429 68.677 1.000 9.480 358 ILE C CA 1
ATOM 17417 C C . ILE C 1 358 ? -0.050 -5.344 67.732 1.000 9.970 358 ILE C C 1
ATOM 17418 O O . ILE C 1 358 ? -0.972 -5.623 66.973 1.000 9.150 358 ILE C O 1
ATOM 17434 N N . ARG C 1 359 ? 0.551 -4.175 67.775 1.000 8.580 359 ARG C N 1
ATOM 17435 C CA . ARG C 1 359 ? 0.026 -3.061 66.954 1.000 8.220 359 ARG C CA 1
ATOM 17436 C C . ARG C 1 359 ? 0.219 -3.350 65.447 1.000 8.550 359 ARG C C 1
ATOM 17437 O O . ARG C 1 359 ? -0.623 -2.941 64.641 1.000 8.760 359 ARG C O 1
ATOM 17458 N N . THR C 1 360 ? 1.313 -4.025 65.113 1.000 8.710 360 THR C N 1
ATOM 17459 C CA . THR C 1 360 ? 1.599 -4.354 63.691 1.000 9.770 360 THR C CA 1
ATOM 17460 C C . THR C 1 360 ? 0.508 -5.324 63.194 1.000 10.010 360 THR C C 1
ATOM 17461 O O . THR C 1 360 ? -0.087 -5.109 62.126 1.000 9.230 360 THR C O 1
ATOM 17472 N N . THR C 1 361 ? 0.164 -6.315 63.989 1.000 9.470 361 THR C N 1
ATOM 17473 C CA . THR C 1 361 ? -0.910 -7.280 63.629 1.000 9.760 361 THR C CA 1
ATOM 17474 C C . THR C 1 361 ? -2.259 -6.574 63.547 1.000 10.890 361 THR C C 1
ATOM 17475 O O . THR C 1 361 ? -3.018 -6.777 62.578 1.000 10.690 361 THR C O 1
ATOM 17486 N N . VAL C 1 362 ? -2.626 -5.782 64.542 1.000 9.920 362 VAL C N 1
ATOM 17487 C CA . VAL C 1 362 ? -3.957 -5.137 64.516 1.000 10.080 362 VAL C CA 1
ATOM 17488 C C . VAL C 1 362 ? -4.088 -4.298 63.246 1.000 9.290 362 VAL C C 1
ATOM 17489 O O . VAL C 1 362 ? -5.137 -4.362 62.546 1.000 9.000 362 VAL C O 1
ATOM 17502 N N . ASN C 1 363 ? -3.105 -3.450 63.002 1.000 8.940 363 ASN C N 1
ATOM 17503 C CA . ASN C 1 363 ? -3.119 -2.570 61.817 1.000 8.910 363 ASN C CA 1
ATOM 17504 C C . ASN C 1 363 ? -3.189 -3.409 60.526 1.000 8.960 363 ASN C C 1
ATOM 17505 O O . ASN C 1 363 ? -3.941 -3.035 59.639 1.000 9.720 363 ASN C O 1
ATOM 17516 N N . GLY C 1 364 ? -2.396 -4.465 60.431 1.000 8.910 364 GLY C N 1
ATOM 17517 C CA . GLY C 1 364 ? -2.395 -5.301 59.212 1.000 8.580 364 GLY C CA 1
ATOM 17518 C C . GLY C 1 364 ? -3.753 -5.934 58.965 1.000 8.510 364 GLY C C 1
ATOM 17519 O O . GLY C 1 364 ? -4.176 -5.964 57.841 1.000 9.280 364 GLY C O 1
ATOM 17523 N N . VAL C 1 365 ? -4.399 -6.408 60.023 1.000 8.080 365 VAL C N 1
ATOM 17524 C CA . VAL C 1 365 ? -5.749 -7.005 59.860 1.000 8.810 365 VAL C CA 1
ATOM 17525 C C . VAL C 1 365 ? -6.733 -5.922 59.424 1.000 9.070 365 VAL C C 1
ATOM 17526 O O . VAL C 1 365 ? -7.488 -6.152 58.509 1.000 9.440 365 VAL C O 1
ATOM 17539 N N . LEU C 1 366 ? -6.650 -4.742 60.015 1.000 8.860 366 LEU C N 1
ATOM 17540 C CA . LEU C 1 366 ? -7.634 -3.710 59.673 1.000 9.760 366 LEU C CA 1
ATOM 17541 C C . LEU C 1 366 ? -7.402 -3.166 58.257 1.000 9.350 366 LEU C C 1
ATOM 17542 O O . LEU C 1 366 ? -8.382 -2.688 57.648 1.000 11.090 366 LEU C O 1
ATOM 17558 N N . ALA C 1 367 ? -6.163 -3.196 57.782 1.000 9.470 367 ALA C N 1
ATOM 17559 C CA . ALA C 1 367 ? -5.785 -2.727 56.431 1.000 10.060 367 ALA C CA 1
ATOM 17560 C C . ALA C 1 367 ? -6.071 -3.828 55.408 1.000 10.800 367 ALA C C 1
ATOM 17561 O O . ALA C 1 367 ? -5.863 -3.542 54.228 1.000 12.550 367 ALA C O 1
ATOM 17568 N N . GLY C 1 368 ? -6.427 -5.035 55.821 1.000 10.030 368 GLY C N 1
ATOM 17569 C CA . GLY C 1 368 ? -6.754 -6.119 54.868 1.000 10.380 368 GLY C CA 1
ATOM 17570 C C . GLY C 1 368 ? -5.526 -6.864 54.352 1.000 10.780 368 GLY C C 1
ATOM 17571 O O . GLY C 1 368 ? -5.650 -7.635 53.427 1.000 11.590 368 GLY C O 1
ATOM 17575 N N . VAL C 1 369 ? -4.389 -6.632 54.982 1.000 9.770 369 VAL C N 1
ATOM 17576 C CA . VAL C 1 369 ? -3.091 -7.241 54.583 1.000 10.360 369 VAL C CA 1
ATOM 17577 C C . VAL C 1 369 ? -3.038 -8.707 55.013 1.000 10.140 369 VAL C C 1
ATOM 17578 O O . VAL C 1 369 ? -2.340 -9.450 54.379 1.000 10.550 369 VAL C O 1
ATOM 17591 N N . MET C 1 370 ? -3.701 -9.036 56.117 1.000 9.470 370 MET C N 1
ATOM 17592 C CA . MET C 1 370 ? -3.796 -10.436 56.569 1.000 11.230 370 MET C CA 1
ATOM 17593 C C . MET C 1 370 ? -5.146 -10.628 57.257 1.000 11.000 370 MET C C 1
ATOM 17594 O O . MET C 1 370 ? -5.749 -9.647 57.645 1.000 10.540 370 MET C O 1
ATOM 17608 N N . THR C 1 371 ? -5.584 -11.875 57.361 1.000 10.980 371 THR C N 1
ATOM 17609 C CA . THR C 1 371 ? -6.871 -12.205 58.032 1.000 10.250 371 THR C CA 1
ATOM 17610 C C . THR C 1 371 ? -6.722 -12.147 59.552 1.000 10.020 371 THR C C 1
ATOM 17611 O O . THR C 1 371 ? -5.634 -12.277 60.062 1.000 10.640 371 THR C O 1
ATOM 17622 N N . PRO C 1 372 ? -7.837 -12.024 60.287 1.000 9.790 372 PRO C N 1
ATOM 17623 C CA . PRO C 1 372 ? -7.773 -12.105 61.745 1.000 10.570 372 PRO C CA 1
ATOM 17624 C C . PRO C 1 372 ? -7.143 -13.414 62.237 1.000 10.490 372 PRO C C 1
ATOM 17625 O O . PRO C 1 372 ? -6.411 -13.418 63.133 1.000 11.110 372 PRO C O 1
ATOM 17636 N N . GLU C 1 373 ? -7.450 -14.510 61.557 1.000 12.120 373 GLU C N 1
ATOM 17637 C CA . GLU C 1 373 ? -6.966 -15.839 61.965 1.000 12.210 373 GLU C CA 1
ATOM 17638 C C . GLU C 1 373 ? -5.437 -15.939 61.785 1.000 11.620 373 GLU C C 1
ATOM 17639 O O . GLU C 1 373 ? -4.741 -16.401 62.708 1.000 12.960 373 GLU C O 1
ATOM 17651 N N . ASP C 1 374 ? -4.920 -15.484 60.662 1.000 11.960 374 ASP C N 1
ATOM 17652 C CA . ASP C 1 374 ? -3.445 -15.512 60.447 1.000 12.460 374 ASP C CA 1
ATOM 17653 C C . ASP C 1 374 ? -2.786 -14.460 61.355 1.000 11.830 374 ASP C C 1
ATOM 17654 O O . ASP C 1 374 ? -1.680 -14.705 61.867 1.000 13.610 374 ASP C O 1
ATOM 17663 N N . GLY C 1 375 ? -3.480 -13.343 61.568 1.000 12.340 375 GLY C N 1
ATOM 17664 C CA . GLY C 1 375 ? -2.975 -12.313 62.494 1.000 10.570 375 GLY C CA 1
ATOM 17665 C C . GLY C 1 375 ? -2.816 -12.863 63.904 1.000 10.600 375 GLY C C 1
ATOM 17666 O O . GLY C 1 375 ? -1.767 -12.657 64.466 1.000 11.930 375 GLY C O 1
ATOM 17670 N N . ALA C 1 376 ? -3.767 -13.650 64.405 1.000 10.670 376 ALA C N 1
ATOM 17671 C CA . ALA C 1 376 ? -3.635 -14.203 65.756 1.000 10.580 376 ALA C CA 1
ATOM 17672 C C . ALA C 1 376 ? -2.426 -15.151 65.791 1.000 11.610 376 ALA C C 1
ATOM 17673 O O . ALA C 1 376 ? -1.760 -15.250 66.815 1.000 12.380 376 ALA C O 1
ATOM 17680 N N . LYS C 1 377 ? -2.264 -15.960 64.745 1.000 13.540 377 LYS C N 1
ATOM 17681 C CA . LYS C 1 377 ? -1.163 -16.962 64.718 1.000 14.230 377 LYS C CA 1
ATOM 17682 C C . LYS C 1 377 ? 0.187 -16.240 64.682 1.000 13.410 377 LYS C C 1
ATOM 17683 O O . LYS C 1 377 ? 1.083 -16.631 65.397 1.000 12.360 377 LYS C O 1
ATOM 17692 N N . GLN C 1 378 ? 0.269 -15.206 63.867 1.000 12.570 378 GLN C N 1
ATOM 17693 C CA . GLN C 1 378 ? 1.512 -14.407 63.758 1.000 14.590 378 GLN C CA 1
ATOM 17694 C C . GLN C 1 378 ? 1.839 -13.708 65.088 1.000 13.570 378 GLN C C 1
ATOM 17695 O O . GLN C 1 378 ? 2.975 -13.683 65.486 1.000 13.640 378 GLN C O 1
ATOM 17709 N N . MET C 1 379 ? 0.830 -13.150 65.728 1.000 12.940 379 MET C N 1
ATOM 17710 C CA . MET C 1 379 ? 1.048 -12.467 67.016 1.000 12.450 379 MET C CA 1
ATOM 17711 C C . MET C 1 379 ? 1.609 -13.463 68.023 1.000 11.790 379 MET C C 1
ATOM 17712 O O . MET C 1 379 ? 2.599 -13.155 68.739 1.000 12.280 379 MET C O 1
ATOM 17726 N N . GLU C 1 380 ? 1.016 -14.643 68.128 1.000 12.340 380 GLU C N 1
ATOM 17727 C CA . GLU C 1 380 ? 1.495 -15.647 69.120 1.000 12.680 380 GLU C CA 1
ATOM 17728 C C . GLU C 1 380 ? 2.922 -16.093 68.726 1.000 12.220 380 GLU C C 1
ATOM 17729 O O . GLU C 1 380 ? 3.784 -16.180 69.631 1.000 11.590 380 GLU C O 1
ATOM 17741 N N . SER C 1 381 ? 3.183 -16.302 67.441 1.000 11.300 381 SER C N 1
ATOM 17742 C CA . SER C 1 381 ? 4.544 -16.760 67.017 1.000 13.530 381 SER C CA 1
ATOM 17743 C C . SER C 1 381 ? 5.611 -15.728 67.393 1.000 13.320 381 SER C C 1
ATOM 17744 O O . SER C 1 381 ? 6.692 -16.074 67.878 1.000 12.630 381 SER C O 1
ATOM 17752 N N . ARG C 1 382 ? 5.330 -14.451 67.208 1.000 11.710 382 ARG C N 1
ATOM 17753 C CA . ARG C 1 382 ? 6.286 -13.376 67.460 1.000 11.350 382 ARG C CA 1
ATOM 17754 C C . ARG C 1 382 ? 6.430 -13.194 68.957 1.000 11.260 382 ARG C C 1
ATOM 17755 O O . ARG C 1 382 ? 7.536 -13.007 69.415 1.000 11.950 382 ARG C O 1
ATOM 17776 N N . LEU C 1 383 ? 5.337 -13.268 69.729 1.000 11.020 383 LEU C N 1
ATOM 17777 C CA . LEU C 1 383 ? 5.438 -13.150 71.198 1.000 11.040 383 LEU C CA 1
ATOM 17778 C C . LEU C 1 383 ? 6.192 -14.323 71.802 1.000 11.750 383 LEU C C 1
ATOM 17779 O O . LEU C 1 383 ? 6.908 -14.108 72.809 1.000 11.770 383 LEU C O 1
ATOM 17795 N N . ARG C 1 384 ? 6.094 -15.515 71.206 1.000 12.960 384 ARG C N 1
ATOM 17796 C CA . ARG C 1 384 ? 6.827 -16.709 71.710 1.000 13.980 384 ARG C CA 1
ATOM 17797 C C . ARG C 1 384 ? 8.357 -16.523 71.592 1.000 14.760 384 ARG C C 1
ATOM 17798 O O . ARG C 1 384 ? 9.085 -17.173 72.335 1.000 14.770 384 ARG C O 1
ATOM 17812 N N . ARG C 1 385 ? 8.799 -15.669 70.678 1.000 12.110 385 ARG C N 1
ATOM 17813 C CA . ARG C 1 385 ? 10.259 -15.424 70.537 1.000 13.080 385 ARG C CA 1
ATOM 17814 C C . ARG C 1 385 ? 10.748 -14.445 71.608 1.000 14.490 385 ARG C C 1
ATOM 17815 O O . ARG C 1 385 ? 11.944 -14.283 71.736 1.000 15.830 385 ARG C O 1
ATOM 17836 N N . VAL C 1 386 ? 9.851 -13.709 72.260 1.000 14.540 386 VAL C N 1
ATOM 17837 C CA . VAL C 1 386 ? 10.206 -12.533 73.129 1.000 16.110 386 VAL C CA 1
ATOM 17838 C C . VAL C 1 386 ? 10.014 -12.901 74.603 1.000 16.680 386 VAL C C 1
ATOM 17839 O O . VAL C 1 386 ? 10.874 -12.512 75.453 1.000 19.020 386 VAL C O 1
ATOM 17852 N N . LEU C 1 387 ? 8.940 -13.618 74.930 1.000 14.070 387 LEU C N 1
ATOM 17853 C CA . LEU C 1 387 ? 8.521 -13.977 76.286 1.000 14.630 387 LEU C CA 1
ATOM 17854 C C . LEU C 1 387 ? 8.655 -15.486 76.490 1.000 15.430 387 LEU C C 1
ATOM 17855 O O . LEU C 1 387 ? 8.390 -16.283 75.529 1.000 17.250 387 LEU C O 1
ATOM 17871 N N . ARG C 1 388 ? 8.920 -15.841 77.741 1.000 16.630 388 ARG C N 1
ATOM 17872 C CA . ARG C 1 388 ? 8.936 -17.260 78.126 1.000 19.100 388 ARG C CA 1
ATOM 17873 C C . ARG C 1 388 ? 7.482 -17.678 78.284 1.000 16.360 388 ARG C C 1
ATOM 17874 O O . ARG C 1 388 ? 6.669 -16.858 78.713 1.000 16.490 388 ARG C O 1
ATOM 17883 N N . LEU C 1 389 ? 7.186 -18.913 77.954 1.000 15.980 389 LEU C N 1
ATOM 17884 C CA . LEU C 1 389 ? 5.806 -19.444 77.968 1.000 17.750 389 LEU C CA 1
ATOM 17885 C C . LEU C 1 389 ? 5.426 -19.756 79.404 1.000 18.470 389 LEU C C 1
ATOM 17886 O O . LEU C 1 389 ? 6.232 -20.232 80.115 1.000 19.350 389 LEU C O 1
ATOM 17902 N N . GLU C 1 390 ? 4.185 -19.469 79.763 1.000 21.800 390 GLU C N 1
ATOM 17903 C CA . GLU C 1 390 ? 3.704 -19.837 81.106 1.000 26.290 390 GLU C CA 1
ATOM 17904 C C . GLU C 1 390 ? 3.615 -21.362 81.112 1.000 29.430 390 GLU C C 1
ATOM 17905 O O . GLU C 1 390 ? 3.199 -21.927 80.122 1.000 35.850 390 GLU C O 1
#

Secondary structure (DSSP, 8-state):
-EEEEEE--TTS-HHHHHHHHHHHHHHSTTEEEEEE---SSHHHHHHHHHHHHHTT-SS--EEEEETT-HHHHHHTT-B--BTT---TTS-TTHHHHHEETTEE--EEEEB---EEEEETTT----PPPPSBHHHHHHHHHHHHHH--EEEE---SSSHHHHHHHHHHHHHTT--SB--B---HHHHHHHHHHHHHHHHTTSS-TTGGG--HHHHHHHHHTT-EEEEEE-TTHHHHHH-----TT-EEEEPPPB------EE--SEEEEEBTT-S-HHHHHHHHHHHTSHHHHHHHHHHH-PBPSSGGGGS-HHHHHH-TTHHHHHHHHTTEE-----TTHHHHHHHHHHHHHHHHHTSS-HHHHHHHHHHHHHHH-/--EEEEEE--GGG-HHHHHHHHHHHHHHSTTEEEEEE--SSSHHHHHHHHHHHHHHT-TT--EEEEETT-HHHHHHTT-B---TT---TTS-THHHHHHEETTEE--EEEEEEE-EEEEEHHHHHHTTPPPPSBHHHHHHHHHHHHHHH--TT-EEEE---SSSHHHHHHHHHHHHHTT--SB--B---HHHHHHHHHHHHHHHHTTSS-TTGGG--HHHHHHHHHTT-EEEEEE-THHHHHHTSTT-S-TT-EEEEPPPBPTT----EEEEEEEEEEBTT-S-HHHHHHHHHHHTSHHHHHHHHHHH-PBPSSGGGGS-HHHHHHSTTHHHHHHHHTTEE-----TTHHHHHHHHHHHHHHHHTTSS-HHHHHHHHHHHHHHH-/--EEEEEE--GGG-HHHHHHHHHHHHHHSTTEEEEEE---SSHHHHHHHHHHHHHTT-TT--EEEEETT-HHHHHHTT-EE--TT---TTS-THHHHHHEETTEE--EEEEEEE-EEEEEHHHHHHTTPPPPSBHHHHHHHHHHHHHHH--TT-EEEE---SSSHHHHHHHHHHHHHTT--SEETTEE---HHHHHHHHHHHHHHHHTTSS-TTGGG--HHHHHHHHHTT-EEEEEE-TTHHHHHTSTT-S-TT-EEEEPPPBPTT----EEEEEEEEEEETT-S-HHHHHHHHHHHTSHHHHHHHHHHH-PBPSSGGGGT-HHHHHH-TTHHHHHHHHTTEE-----TTHHHHHHHHHHHHHHHHTTSS-HHHHHHHHHHHHHTTS-B-

Foldseek 3Di:
DDEAEEEDAPVRPVVLVVVLQVVVCVPPPPYHYDYDNQDDDPVRSVCRLVVCVVVLPQRHWKYKFKLQCQQQCVVSLWFDFDPPDDQPQFQPQQVVSQQYPNTGTWFAQFWKWKWWKFQQVLVVQVNDPAQAVVSLLVSLCSSVVPDAASEQAAQELDLRLVQQQVQALCQQVHAQAVPGDADLVSSLVSLVSVLVCCVSRNGPLVSLVDDQVNLLVCVLQVRHGIYIHMDVSPCSSCPPGDRNPRIAIHFDHGNVTDGAIAITDITMGTTSSHPPNVVSVVVRCSSNDQVNLLSCCQPVVTHGRGLVSLVDPSNCVRPVCSVVCSVRSSRHHYHHRHSLSVQLSSLSSVLSSCCSNVVDHSSVSSVSNVVSVVVSD/DADEAEEADAPVRPVVLVVVLQVVVCVVDPRYHYHYDNQDDDPVRSVCRLVVCQVVLPQRHWKYKFKLQAQLQCVVSLFFDFDPPDDLVQFQPQQVLSQAHPNTGFWFAQFWKWKWKKFQQVLCVVQVHDPDQALVSLVVSLVSSCVVPVDPLAASEAAAQELDLRLLQQQVQALVQAVDACAVVGDADLVSNLVSLVSVLVCCVVRNGDLVSLPDDQVNLLVCVQAVRYGIYIHMDVSVCSSCDDSGPRNVRIDIHFAHHYVVTHGAIAMIHITMTTTSSHPPNVVSVVVRCSSNDQVNLLSCCQPVVGHGRGLVSLVDPSNCVRPVCSVVCNVHSSRHHYHHRHSVVVQLSSLSSVLSSCSSNVVDHSSVSSVSSVVSVVVVD/DAEEAEEADAPVRPVVLVVVLQVVVPVVPDNYHYHYDNQDDDPVRSVCRLVVCVVVLPQRHWKYKFKLQAQFQCVVSQWFDFDPPDADVQFQPQQRVSQAAPNTRTFFAQFKKWKWWKFQQVQLVVQPHDPAQALVSLLVSLVSSCVVVVDVLAASEAAAQELDLSLLQQQVQALVQAVDDQADNQAGDADLVSQLVSLVSVLVCCVSRNGPLVSLPDDQVNLLVSVQAVRYGIYTHMQVSVCSSCDDRGPQHVRIDIHFAHGYVPGDRAIAMIDITMGTTSSHPPNVVSVVVRCSSNDPVNLLSCCQPVVTHGGGLVSLVPPSNCVRPVCSVVCSVRSSRHHYHHRHSVVVQLSSLSSVLSSCCSNVVDPSSVSSVSSVVSVVVVRHHD

Sequence (1152 aa):
DAELKIFVSSQHQPDIWRKALDQYEAKTPGVKVVIETGGNTSEMQAQYLNTVVVMSAKDDSSLDVLMLDVIRPAQFATAGWTSDFSGKDLSAYLPTYAEANTVNGKIVALPAFADSSMFLYYRKDLLKYGIKPPTTWDELKEASKKVMEGELQGLSFQGKAIEGAVCTFLLPYWSEGKSLVEKLNFDNKAAVDSLKLWKKKSFVDDGISKKNISEVATDDTRKEFQAGKVLFAVNWSYAWTHFQGKSQVNDKVGVARLPAVGGEQTTCCLGGWEFGVSAYSKQQDEAKKLVEYLSSQDVSKFMAINAALLPTYAALYKDADVTKTIPWFADALPVVETAKARPVTPRYNEVSETIRTTVNGVLAGVMTPEDGAKQMESRLRRVLMDAELKIFVSSQHQPDIWRKALDQYEAKTPGVKVVVIETGGNTSEMQAQYLNTVMSAKDSSLDVLMLDVIRPAQFATAGWTSDFSGKDLSAYLPTYAEANTVNGKIVALPAFADSSMFLYYRKDLLDKYGIKPPTTWDELKEASKKVMEGEKNPELQGLSFQGKAIEGAVCTFLLPYWSEGKSLVEKLNFDNKAAVDSLKKLWKSFVDDGISKKNISEVATDDTRKEEFQAGKVLFAVNWSYAWTHFQGKESQVNDDKVGVARRLPAVKGGEQTTCCLGGWEFGVSAYSKQQDEAKKLVEYLSSQDVSKFMAINAALLLPTYAALYKDADVTKTIPWFADALPVVETAKARPVTPRYNEVSETIRTTVNGVLAGVVMMTPEDGAKQMESRLRRVLMDAELKIFVSSQHQPDIWRKALDQYEAKTPGVKVVIETGGNTSEMQAQYLLNTVMSAKDSSLDVLMLDVIRPAQFATAGWTSDFSGKDLLSAYLPTYAEANNTVNGKIVALPAFADSMFLYYRKDLLDKYGIKPPTTWDELKEASKKVMEGEKNPELQGLSFQGKAIEGAVCTFLLPYWSEGKSLVENGKLNFDNKAAVDSLKLWKSFVDDGIISKKNISEVATDDTRKEFQAGKVLFAVNWSYAWTHFQGKESQVNDKVGVARLPAVKGGEQTTCCLGGWEEFGVSAYSKQQQDEAKKKKLVEYLSSQDVSKFMAINAALLPTYAALYKDADVTKTIPWFADALPVVETAKARPVTPRYNEVSETIRTTVNGVLAGVMTPEDGAKQMESRLRRVLRLE

Radius of gyration: 35.43 Å; Cα contacts (8 Å, |Δi|>4): 2367; chains: 3; bounding box: 81×93×92 Å

InterPro domains:
  IPR006059 Bacterial-type extracellular solute-binding protein [PF01547] (44-329)
  IPR050490 Bacterial solute-binding protein 1 [PTHR43649] (16-410)

Solvent-accessible surface area: 45989 Å² total; per-residue (Å²): 95,11,98,0,48,2,19,0,17,69,100,24,62,8,50,17,2,28,105,0,1,67,81,14,47,7,117,29,47,33,14,51,2,30,10,37,27,6,27,35,60,85,122,107,24,80,106,28,17,78,89,20,4,79,74,136,61,41,59,1,3,0,0,7,4,38,11,23,57,4,3,40,16,26,83,56,30,34,14,16,54,7,104,85,59,103,6,88,74,21,6,97,25,0,43,105,4,0,56,15,128,71,60,18,6,0,3,1,3,21,3,27,0,0,0,0,0,32,21,46,53,30,27,96,92,75,45,102,57,5,65,36,4,92,74,0,39,116,5,0,52,46,1,54,127,45,89,89,30,0,0,0,0,0,0,94,46,48,49,7,0,0,0,1,0,0,2,4,0,13,3,78,62,45,65,3,18,96,146,38,97,30,54,79,146,3,0,10,46,0,2,90,24,2,43,24,0,8,98,86,44,12,4,56,150,64,0,18,108,2,26,33,48,46,0,31,109,41,0,29,56,24,75,0,2,8,0,0,0,31,24,88,0,44,86,72,0,58,28,130,43,68,0,77,101,80,15,11,20,15,109,0,2,4,43,115,34,81,39,2,0,0,7,3,10,74,0,0,0,0,0,41,55,8,168,51,51,103,44,0,51,100,0,0,74,32,2,3,34,73,118,3,6,49,42,2,0,55,63,10,50,28,2,1,1,21,32,64,4,1,96,35,79,79,0,35,109,71,21,92,15,3,52,77,0,29,62,1,6,86,25,10,63,13,20,11,48,8,56,107,1,77,72,0,2,56,10,0,65,56,0,1,37,10,1,5,50,56,122,45,71,19,87,83,0,0,56,46,0,51,73,120,0,100,89,20,63,105,89,12,90,0,50,1,10,0,11,62,124,20,65,21,90,17,3,66,105,0,1,69,49,17,53,88,135,25,109,48,8,50,4,80,38,48,45,6,29,152,70,79,76,111,19,80,96,31,19,75,89,4,4,101,74,127,51,38,54,0,1,0,0,1,3,37,13,22,73,4,2,56,8,21,86,49,34,54,10,18,44,7,105,71,24,73,8,53,74,20,3,90,14,1,49,91,2,0,57,21,143,72,118,20,3,0,2,0,3,23,2,24,0,0,0,0,0,28,27,80,46,14,1,108,138,47,68,29,169,56,5,66,37,5,89,84,0,28,110,6,0,70,110,0,52,132,39,45,133,66,141,115,10,24,0,0,0,0,0,0,91,43,57,51,6,0,0,0,1,0,0,3,2,0,17,2,73,66,78,49,2,16,89,101,37,100,25,42,70,146,4,0,4,42,0,2,104,25,2,74,27,0,27,96,76,44,4,3,53,115,62,0,18,110,2,23,34,50,50,0,28,112,40,0,17,43,19,72,0,0,0,0,2,0,28,21,88,0,51,105,74,0,54,26,146,90,20,140,0,53,104,90,5,8,17,15,98,0,3,5,19,83,91,22,69,37,3,0,0,3,4,9,70,0,0,0,0,0,38,45,7,169,48,51,103,33,0,48,106,0,0,35,25,1,2,3,42,67,3,6,48,49,3,0,57,63,8,58,20,6,1,1,18,25,53,6,3,120,34,77,78,0,34,177,68,22,94,18,2,51,78,0,23,58,0,2,60,18,8,80,10,22,8,39,7,54,106,3,76,66,0,2,71,13,0,54,64,1,1,38,8,3,12,51,67,122,43,75,11,100,86,0,0,61,45,0,46,70,119,0,110,135,18,75,134,138,10,99,0,50,1,18,0,16,61,133,20,63,21,88,16,2,63,108,0,0,70,93,12,52,93,136,25,110,44,6,110,2,49,38,50,43,6,31,156,72,92,68,98,22,89,85,31,16,84,86,4,7,88,76,130,51,39,52,0,2,0,0,5,4,37,12,21,58,4,2,43,16,31,95,57,31,36,19,20,56,12,94,88,61,95,7,105,74,16,4,107,16,0,44,112,3,0,43,21,107,67,74,15,8,0,0,1,3,18,1,24,0,0,0,0,0,28,21,80,49,11,0,101,139,43,71,30,167,54,5,66,36,5,84,75,0,31,107,4,0,85,112,0,54,87,41,46,171,61,128,97,11,25,0,0,0,0,0,0,90,10,50,49,8,0,0,0,1,0,0,3,2,0,22,4,66,66,74,55,2,19,54,153,30,98,2,83,27,42,71,98,4,0,20,48,0,2,74,22,2,71,25,0,27,96,82,45,4,3,58,141,62,0,17,112,3,23,33,50,43,0,28,111,43,0,19,42,17,85,0,0,0,0,1,0,29,18,88,0,50,92,74,0,52,30,113,154,13,127,0,58,120,78,6,9,23,16,91,0,4,5,19,84,90,23,94,47,11,0,0,2,4,9,71,0,0,0,0,0,41,60,10,174,53,62,115,17,0,46,108,0,0,73,28,2,3,33,78,116,4,6,50,42,2,0,51,63,7,43,27,0,1,2,19,38,65,4,2,164,34,80,76,0,36,129,64,24,89,18,0,51,82,0,17,56,2,1,94,21,8,46,23,23,11,41,3,53,106,1,81,70,0,2,96,14,0,52,39,0,0,34,6,2,13,35,33,8,28,64,6,61,48,0,0,60,31,0,55,53,80,0,89,176,23,12,90,99,89

Nearest PDB structures (foldseek):
  7nbz-assembly1_A  TM=1.003E+00  e=1.910E-71  Agrobacterium tumefaciens
  7nbz-assembly2_B  TM=9.981E-01  e=2.098E-65  Agrobacterium tumefaciens
  7ofy-assembly1_A  TM=8.500E-01  e=3.844E-60  Agrobacterium tumefaciens
  7qhv-assembly2_BBB  TM=8.583E-01  e=3.113E-60  Agrobacterium tumefaciens
  8s5b-assembly1_A  TM=8.397E-01  e=5.081E-59  Agrobacterium tumefaciens

Organism: Agrobacterium fabrum (strain C58 / ATCC 33970) (NCBI:txid176299)